Protein AF-0000000072268999 (afdb_homodimer)

Radius of gyration: 28.03 Å; Cα contacts (8 Å, |Δi|>4): 2252; chains: 2; bounding box: 69×79×64 Å

InterPro domains:
  IPR004113 FAD-binding oxidoreductase/transferase, type 4, C-terminal [PF02913] (219-466)
  IPR006094 FAD linked oxidase, N-terminal [PF01565] (43-180)
  IPR016164 FAD-linked oxidase-like, C-terminal [SSF55103] (224-468)
  IPR016166 FAD-binding domain, PCMH-type [PS51387] (37-218)
  IPR016169 FAD-binding, type PCMH, subdomain 2 [G3DSA:3.30.465.10] (18-222)
  IPR016171 Vanillyl-alcohol oxidase, C-terminal subdomain 2 [G3DSA:1.10.45.10] (428-467)
  IPR036318 FAD-binding, type PCMH-like superfamily [SSF56176] (8-219)
  IPR051264 FAD-binding Oxidoreductase/Transferase Type 4 [PTHR43716] (35-469)

Sequence (942 aa):
MLNPADDAFLARLAGRLPPGSLTAPEPRHLTEPRGRRQGQAGALALPRDTAEVAAIVAACAAARVGIVPLGGGTGLVGGQVMETGPLPLLLSLERMNRVRGIFPEENVILVEAGAILAEVQAAAEAAGRMFPLWLASEGSCRIGGNLASNAGGTAVLRYGNARDLCLGLEAVLPDGSVFHGLKRLRKDNTGYDLRNLLIGAEGTLGIITAASLKLVRPPAAEGAALLAVRDPAAALELLGRAQRRLGPLVTGFELMHRQGFAFLAETMPERRLPFADLPDWTVLVDLGLTEGMDPAAELEALFAEAAEAGLVSDGALAQSLAQRADFWALRESIPEANRRIGAIASHDISLPLSEIARFVTEAGAAIGRLGDLRVNCFGHLGDGNLHYNVFPAAGRRREAYDDLRGEITRTVHDLVAAAGGSISAEHGIGRLKVEDLERYGDPAKLRAMRALKAALDPFGIMNPGAVLRAEMLNPADDAFLARLAGRLPPGSLTAPEPRHLTEPRGRRQGQAGALALPRDTAEVAAIVAACAAARVGIVPLGGGTGLVGGQVMETGPLPLLLSLERMNRVRGIFPEENVILVEAGAILAEVQAAAEAAGRMFPLWLASEGSCRIGGNLASNAGGTAVLRYGNARDLCLGLEAVLPDGSVFHGLKRLRKDNTGYDLRNLLIGAEGTLGIITAASLKLVRPPAAEGAALLAVRDPAAALELLGRAQRRLGPLVTGFELMHRQGFAFLAETMPERRLPFADLPDWTVLVDLGLTEGMDPAAELEALFAEAAEAGLVSDGALAQSLAQRADFWALRESIPEANRRIGAIASHDISLPLSEIARFVTEAGAAIGRLGDLRVNCFGHLGDGNLHYNVFPAAGRRREAYDDLRGEITRTVHDLVAAAGGSISAEHGIGRLKVEDLERYGDPAKLRAMRALKAALDPFGIMNPGAVLRAE

Secondary structure (DSSP, 8-state):
-PBP--HHHHHHHHTTS-TTSEEPPPGGGSB-TT---B---SEEE--SSHHHHHHHHHHHHHHTB-EEEESSS--SSSTT---SSSPPEEEE-TT---EEEEETTTTEEEEETTSBHHHHHHHHHHTT-B-----TTTTT-BHHHHHHTT---TTHHHH--TGGGEEEEEEE-TTS-EEEE----S---SSS-HHHHHTTSTTSS-EEEEEEEE-BPPPSEEEEEEEEESSHHHHHHHHHHHHHHHGGGEEEEEEEEHHHHHHHHHH-TTSPPS-SS--SEEEEEEEEE-TT--HHHHHHHHHHHHHHTTSEEEEEE-SSHHHHHHHHHHHHHHHHHHHHH--SB--EEE--GGGHHHHHHHHHHHHHHHSSEEEEEEEEGGGTEEEEEEEEPTT--GGGGGGGHHHHHHHHHHHHHHTT-BS-SSS--TTTTHHHHHHHS-HHHHHHHHHHHHHH-TT--BSTTSSS---/-PBP--HHHHHHHHTTS-TTSEEPPPGGGSB-TT---B---SEEE--SSHHHHHHHHHHHHHHTB-EEEESSS--SSSTT---SSSPPEEEE-TT---EEEEETTTTEEEEETTSBHHHHHHHHHHTT-B-----TTTTT-BHHHHHHTT---TTHHHH--TGGGEEEEEEE-TTS-EEEE----S---SSS-HHHHHTTSTTSS-EEEEEEEE-BPPPSEEEEEEEEESSHHHHHHHHHHHHHHHGGGEEEEEEEEHHHHHHHHHH-TTSPPS-SS--SEEEEEEEEE-TT--HHHHHHHHHHHHHHTTSEEEEEE-SSHHHHHHHHHHHHHHHHHHHHH--SB--EEE--GGGHHHHHHHHHHHHHHHSSEEEEEEEEGGGTEEEEEEEEPTT--GGGGGGGHHHHHHHHHHHHHHTT-BS-SSS--TTTTHHHHHHHS-HHHHHHHHHHHHHH-TT--BSTTSSS---

Organism: Cereibacter sphaeroides (strain ATCC 17023 / DSM 158 / JCM 6121 / CCUG 31486 / LMG 2827 / NBRC 12203 / NCIMB 8253 / ATH 2.4.1.) (NCBI:txid272943)

Solvent-accessible surface area (backbone atoms only — not comparable to full-atom values): 46626 Å² total; per-residue (Å²): 134,63,34,50,36,41,70,68,56,48,53,57,50,52,72,76,44,66,88,77,31,64,44,76,67,50,71,77,66,25,42,39,76,82,66,82,52,64,30,55,54,48,29,29,34,44,35,68,45,66,68,50,46,19,52,51,36,32,50,24,52,76,60,26,23,28,33,30,53,32,54,44,52,68,53,83,26,45,49,55,43,46,70,69,78,56,34,20,33,31,40,32,35,63,65,26,42,51,77,79,43,76,39,67,94,62,28,35,37,29,33,24,14,23,20,35,40,46,58,52,32,50,53,28,44,77,63,67,28,31,47,71,75,51,52,95,52,29,84,52,28,11,43,31,41,36,32,18,24,30,28,51,46,57,29,31,58,52,55,37,34,37,60,67,32,46,52,18,33,24,31,28,35,46,74,20,45,62,32,80,40,63,33,74,42,81,32,68,22,80,46,64,39,59,59,52,40,49,34,29,33,57,33,36,68,31,46,61,48,25,35,18,32,50,38,40,74,65,58,68,35,67,35,32,34,44,33,30,26,76,40,62,58,35,47,52,52,50,50,52,53,50,36,69,47,44,45,79,31,45,32,30,37,32,38,36,31,37,48,41,55,52,36,29,53,73,71,40,63,85,57,81,71,94,52,94,72,76,48,65,23,36,34,42,41,30,39,39,33,41,64,91,58,54,48,63,61,53,51,50,52,51,49,51,56,34,39,76,70,64,28,37,85,48,72,48,71,40,86,44,71,66,47,33,50,48,54,47,49,54,62,69,41,36,64,58,24,45,60,72,64,32,60,50,40,79,39,46,26,17,30,28,57,86,43,44,45,60,45,57,54,52,49,51,54,56,52,51,72,75,44,77,60,37,67,38,46,33,32,37,52,64,42,21,29,35,36,52,28,35,29,42,36,90,93,49,55,28,76,82,42,57,88,45,30,64,58,52,50,50,55,50,46,51,53,33,54,75,57,56,30,30,80,15,23,34,64,27,29,18,45,71,32,27,67,56,46,66,70,74,45,50,67,48,49,54,52,48,47,52,35,44,42,44,50,58,29,73,73,51,26,39,21,63,38,31,55,44,74,64,129,134,62,34,51,37,40,71,68,55,50,53,57,51,51,73,76,43,66,89,79,30,64,43,75,67,52,70,77,65,24,41,38,75,82,66,84,52,62,28,57,54,48,29,28,33,46,35,70,46,66,68,50,46,19,52,51,37,32,50,24,52,76,61,26,23,26,33,31,54,32,54,45,53,70,53,81,24,45,50,55,41,46,70,70,78,57,35,20,33,32,39,31,36,63,64,26,42,50,76,77,42,75,38,69,94,61,26,34,36,29,34,24,14,21,19,34,40,45,57,53,32,51,54,28,43,75,62,67,29,31,46,70,76,51,53,95,52,29,82,51,28,11,44,31,42,37,33,16,24,30,27,51,45,58,30,31,58,51,56,37,32,37,60,68,32,47,52,18,32,23,29,28,35,45,74,20,46,62,33,79,41,63,32,71,40,80,33,67,23,82,46,64,38,58,60,52,40,49,34,30,33,56,36,34,67,31,46,61,48,26,35,17,32,49,37,42,74,64,58,70,36,69,35,31,33,42,32,29,26,75,39,62,58,35,47,52,51,49,50,52,51,49,37,69,48,44,43,80,31,46,31,30,37,32,40,36,32,39,49,42,58,50,34,29,54,72,71,40,64,87,57,81,71,94,52,94,74,76,48,66,22,37,34,41,42,30,38,39,33,42,63,93,58,54,47,64,61,54,52,50,51,52,49,52,56,33,39,75,69,65,29,37,84,48,71,48,70,38,88,43,72,66,47,33,50,49,55,49,50,56,63,68,42,34,64,58,24,45,60,72,62,30,60,50,39,79,37,46,25,15,31,28,58,85,44,45,44,60,45,56,56,52,49,51,55,55,53,50,72,76,45,78,60,37,66,39,45,33,32,36,52,64,41,21,29,36,37,51,28,34,30,42,35,91,96,50,53,27,78,83,44,56,88,45,29,66,58,54,51,49,54,51,46,53,54,32,54,74,57,56,30,30,80,14,23,33,64,28,28,17,45,72,33,26,67,55,46,66,70,73,46,50,68,46,49,54,53,49,47,52,36,43,41,44,48,58,27,71,72,51,27,38,21,62,37,34,54,44,75,64,130

Structure (mmCIF, N/CA/C/O backbone):
data_AF-0000000072268999-model_v1
#
loop_
_entity.id
_entity.type
_entity.pdbx_description
1 polymer 'FAD dependent oxidoreductase'
#
loop_
_atom_site.group_PDB
_atom_site.id
_atom_site.type_symbol
_atom_site.label_atom_id
_atom_site.label_alt_id
_atom_site.label_comp_id
_atom_site.label_asym_id
_atom_site.label_entity_id
_atom_site.label_seq_id
_atom_site.pdbx_PDB_ins_code
_atom_site.Cartn_x
_atom_site.Cartn_y
_atom_site.Cartn_z
_atom_site.occupancy
_atom_site.B_iso_or_equiv
_atom_site.auth_seq_id
_atom_site.auth_comp_id
_atom_site.auth_asym_id
_atom_site.auth_atom_id
_atom_site.pdbx_PDB_model_num
ATOM 1 N N . MET A 1 1 ? 33.344 -11.695 -6.566 1 87.5 1 MET A N 1
ATOM 2 C CA . MET A 1 1 ? 33.062 -13.133 -6.535 1 87.5 1 MET A CA 1
ATOM 3 C C . MET A 1 1 ? 32.812 -13.602 -5.109 1 87.5 1 MET A C 1
ATOM 5 O O . MET A 1 1 ? 33.438 -13.125 -4.164 1 87.5 1 MET A O 1
ATOM 9 N N . LEU A 1 2 ? 31.812 -14.5 -4.883 1 96.94 2 LEU A N 1
ATOM 10 C CA . LEU A 1 2 ? 31.422 -15.008 -3.566 1 96.94 2 LEU A CA 1
ATOM 11 C C . LEU A 1 2 ? 32.281 -16.203 -3.174 1 96.94 2 LEU A C 1
ATOM 13 O O . LEU A 1 2 ? 32.75 -16.938 -4.039 1 96.94 2 LEU A O 1
ATOM 17 N N . ASN A 1 3 ? 32.5 -16.375 -1.924 1 98.44 3 ASN A N 1
ATOM 18 C CA . ASN A 1 3 ? 33.188 -17.531 -1.359 1 98.44 3 ASN A CA 1
ATOM 19 C C . ASN A 1 3 ? 32.219 -18.578 -0.855 1 98.44 3 ASN A C 1
ATOM 21 O O . ASN A 1 3 ? 31.062 -18.25 -0.517 1 98.44 3 ASN A O 1
ATOM 25 N N . PRO A 1 4 ? 32.625 -19.812 -0.883 1 98.5 4 PRO A N 1
ATOM 26 C CA . PRO A 1 4 ? 31.734 -20.844 -0.349 1 98.5 4 PRO A CA 1
ATOM 27 C C . PRO A 1 4 ? 31.672 -20.828 1.176 1 98.5 4 PRO A C 1
ATOM 29 O O . PRO A 1 4 ? 32.656 -20.5 1.842 1 98.5 4 PRO A O 1
ATOM 32 N N . ALA A 1 5 ? 30.547 -21.219 1.717 1 98.62 5 ALA A N 1
ATOM 33 C CA . ALA A 1 5 ? 30.422 -21.516 3.143 1 98.62 5 ALA A CA 1
ATOM 34 C C . ALA A 1 5 ? 31.141 -22.812 3.494 1 98.62 5 ALA A C 1
ATOM 36 O O . ALA A 1 5 ? 30.5 -23.797 3.883 1 98.62 5 ALA A O 1
ATOM 37 N N . ASP A 1 6 ? 32.438 -22.781 3.498 1 98.19 6 ASP A N 1
ATOM 38 C CA . ASP A 1 6 ? 33.25 -23.984 3.742 1 98.19 6 ASP A CA 1
ATOM 39 C C . ASP A 1 6 ? 33.469 -24.188 5.238 1 98.19 6 ASP A C 1
ATOM 41 O O . ASP A 1 6 ? 33 -23.422 6.062 1 98.19 6 ASP A O 1
ATOM 45 N N . ASP A 1 7 ? 34.219 -25.219 5.539 1 97.81 7 ASP A N 1
ATOM 46 C CA . ASP A 1 7 ? 34.406 -25.625 6.926 1 97.81 7 ASP A CA 1
ATOM 47 C C . ASP A 1 7 ? 35.125 -24.531 7.727 1 97.81 7 ASP A C 1
ATOM 49 O O . ASP A 1 7 ? 34.812 -24.328 8.906 1 97.81 7 ASP A O 1
ATOM 53 N N . ALA A 1 8 ? 36.031 -23.859 7.078 1 97.94 8 ALA A N 1
ATOM 54 C CA . ALA A 1 8 ? 36.75 -22.797 7.77 1 97.94 8 ALA A CA 1
ATOM 55 C C . ALA A 1 8 ? 35.844 -21.641 8.133 1 97.94 8 ALA A C 1
ATOM 57 O O . ALA A 1 8 ? 35.906 -21.125 9.258 1 97.94 8 ALA A O 1
ATOM 58 N N . PHE A 1 9 ? 35.125 -21.219 7.164 1 98.25 9 PHE A N 1
ATOM 59 C CA . PHE A 1 9 ? 34.156 -20.141 7.422 1 98.25 9 PHE A CA 1
ATOM 60 C C . PHE A 1 9 ? 33.156 -20.562 8.508 1 98.25 9 PHE A C 1
ATOM 62 O O . PHE A 1 9 ? 32.875 -19.797 9.422 1 98.25 9 PHE A O 1
ATOM 69 N N . LEU A 1 10 ? 32.625 -21.781 8.438 1 98.5 10 LEU A N 1
ATOM 70 C CA . LEU A 1 10 ? 31.609 -22.281 9.359 1 98.5 10 LEU A CA 1
ATOM 71 C C . LEU A 1 10 ? 32.156 -22.391 10.773 1 98.5 10 LEU A C 1
ATOM 73 O O . LEU A 1 10 ? 31.453 -22.109 11.75 1 98.5 10 LEU A O 1
ATOM 77 N N . ALA A 1 11 ? 33.406 -22.75 10.883 1 97.5 11 ALA A N 1
ATOM 78 C CA . ALA A 1 11 ? 34.062 -22.828 12.195 1 97.5 11 ALA A CA 1
ATOM 79 C C . ALA A 1 11 ? 34.156 -21.453 12.828 1 97.5 11 ALA A C 1
ATOM 81 O O . ALA A 1 11 ? 33.906 -21.281 14.023 1 97.5 11 ALA A O 1
ATOM 82 N N . ARG A 1 12 ? 34.531 -20.453 12.023 1 97.69 12 ARG A N 1
ATOM 83 C CA . ARG A 1 12 ? 34.625 -19.078 12.508 1 97.69 12 ARG A CA 1
ATOM 84 C C . ARG A 1 12 ? 33.25 -18.547 12.914 1 97.69 12 ARG A C 1
ATOM 86 O O . ARG A 1 12 ? 33.125 -17.891 13.945 1 97.69 12 ARG A O 1
ATOM 93 N N . LEU A 1 13 ? 32.312 -18.844 12.094 1 98.12 13 LEU A N 1
ATOM 94 C CA . LEU A 1 13 ? 30.953 -18.391 12.375 1 98.12 13 LEU A CA 1
ATOM 95 C C . LEU A 1 13 ? 30.422 -19.031 13.648 1 98.12 13 LEU A C 1
ATOM 97 O O . LEU A 1 13 ? 29.797 -18.359 14.469 1 98.12 13 LEU A O 1
ATOM 101 N N . ALA A 1 14 ? 30.641 -20.297 13.789 1 97.06 14 ALA A N 1
ATOM 102 C CA . ALA A 1 14 ? 30.188 -21.031 14.969 1 97.06 14 ALA A CA 1
ATOM 103 C C . ALA A 1 14 ? 30.766 -20.422 16.25 1 97.06 14 ALA A C 1
ATOM 105 O O . ALA A 1 14 ? 30.109 -20.438 17.281 1 97.06 14 ALA A O 1
ATOM 106 N N . GLY A 1 15 ? 31.938 -19.891 16.141 1 95.69 15 GLY A N 1
ATOM 107 C CA . GLY A 1 15 ? 32.594 -19.281 17.297 1 95.69 15 GLY A CA 1
ATOM 108 C C . GLY A 1 15 ? 31.938 -17.984 17.734 1 95.69 15 GLY A C 1
ATOM 109 O O . GLY A 1 15 ? 32.125 -17.531 18.859 1 95.69 15 GLY A O 1
ATOM 110 N N . ARG A 1 16 ? 31.109 -17.422 16.844 1 95 16 ARG A N 1
ATOM 111 C CA . ARG A 1 16 ? 30.484 -16.125 17.109 1 95 16 ARG A CA 1
ATOM 112 C C . ARG A 1 16 ? 29.031 -16.312 17.5 1 95 16 ARG A C 1
ATOM 114 O O . ARG A 1 16 ? 28.344 -15.328 17.812 1 95 16 ARG A O 1
ATOM 121 N N . LEU A 1 17 ? 28.531 -17.578 17.516 1 96.88 17 LEU A N 1
ATOM 122 C CA . LEU A 1 17 ? 27.125 -17.844 17.75 1 96.88 17 LEU A CA 1
ATOM 123 C C . LEU A 1 17 ? 26.938 -18.828 18.891 1 96.88 17 LEU A C 1
ATOM 125 O O . LEU A 1 17 ? 27.828 -19.609 19.203 1 96.88 17 LEU A O 1
ATOM 129 N N . PRO A 1 18 ? 25.828 -18.75 19.562 1 95.25 18 PRO A N 1
ATOM 130 C CA . PRO A 1 18 ? 25.531 -19.781 20.562 1 95.25 18 PRO A CA 1
ATOM 131 C C . PRO A 1 18 ? 25.469 -21.188 19.953 1 95.25 18 PRO A C 1
ATOM 133 O O . PRO A 1 18 ? 25.172 -21.328 18.766 1 95.25 18 PRO A O 1
ATOM 136 N N . PRO A 1 19 ? 25.703 -22.141 20.797 1 93.94 19 PRO A N 1
ATOM 137 C CA . PRO A 1 19 ? 25.625 -23.516 20.297 1 93.94 19 PRO A CA 1
ATOM 138 C C . PRO A 1 19 ? 24.25 -23.844 19.703 1 93.94 19 PRO A C 1
ATOM 140 O O . PRO A 1 19 ? 23.234 -23.391 20.219 1 93.94 19 PRO A O 1
ATOM 143 N N . GLY A 1 20 ? 24.281 -24.594 18.641 1 93.62 20 GLY A N 1
ATOM 144 C CA . GLY A 1 20 ? 23.047 -25.047 18.031 1 93.62 20 GLY A CA 1
ATOM 145 C C . GLY A 1 20 ? 22.531 -24.094 16.953 1 93.62 20 GLY A C 1
ATOM 146 O O . GLY A 1 20 ? 21.516 -24.359 16.328 1 93.62 20 GLY A O 1
ATOM 147 N N . SER A 1 21 ? 23.281 -23.031 16.672 1 95.69 21 SER A N 1
ATOM 148 C CA . SER A 1 21 ? 22.844 -22.062 15.68 1 95.69 21 SER A CA 1
ATOM 149 C C . SER A 1 21 ? 23.188 -22.531 14.266 1 95.69 21 SER A C 1
ATOM 151 O O . SER A 1 21 ? 22.641 -22 13.289 1 95.69 21 SER A O 1
ATOM 153 N N . LEU A 1 22 ? 24.109 -23.469 14.133 1 97.69 22 LEU A N 1
ATOM 154 C CA . LEU A 1 22 ? 24.5 -24.016 12.836 1 97.69 22 LEU A CA 1
ATOM 155 C C . LEU A 1 22 ? 24.328 -25.531 12.812 1 97.69 22 LEU A C 1
ATOM 157 O O . LEU A 1 22 ? 24.703 -26.219 13.773 1 97.69 22 LEU A O 1
ATOM 161 N N . THR A 1 23 ? 23.703 -26.031 11.781 1 97.56 23 THR A N 1
ATOM 162 C CA . THR A 1 23 ? 23.547 -27.469 11.609 1 97.56 23 THR A CA 1
ATOM 163 C C . THR A 1 23 ? 23.688 -27.844 10.133 1 97.56 23 THR A C 1
ATOM 165 O O . THR A 1 23 ? 23.797 -26.984 9.273 1 97.56 23 THR A O 1
ATOM 168 N N . ALA A 1 24 ? 23.844 -29.094 9.828 1 97.19 24 ALA A N 1
ATOM 169 C CA . ALA A 1 24 ? 23.844 -29.578 8.453 1 97.19 24 ALA A CA 1
ATOM 170 C C . ALA A 1 24 ? 22.453 -29.469 7.828 1 97.19 24 ALA A C 1
ATOM 172 O O . ALA A 1 24 ? 21.438 -29.719 8.492 1 97.19 24 ALA A O 1
ATOM 173 N N . PRO A 1 25 ? 22.422 -29.062 6.613 1 97.12 25 PRO A N 1
ATOM 174 C CA . PRO A 1 25 ? 21.109 -29.047 5.957 1 97.12 25 PRO A CA 1
ATOM 175 C C . PRO A 1 25 ? 20.531 -30.453 5.762 1 97.12 25 PRO A C 1
ATOM 177 O O . PRO A 1 25 ? 21.297 -31.406 5.594 1 97.12 25 PRO A O 1
ATOM 180 N N . GLU A 1 26 ? 19.281 -30.562 5.832 1 96.44 26 GLU A N 1
ATOM 181 C CA . GLU A 1 26 ? 18.531 -31.766 5.473 1 96.44 26 GLU A CA 1
ATOM 182 C C . GLU A 1 26 ? 17.953 -31.656 4.066 1 96.44 26 GLU A C 1
ATOM 184 O O . GLU A 1 26 ? 17.828 -30.547 3.525 1 96.44 26 GLU A O 1
ATOM 189 N N . PRO A 1 27 ? 17.547 -32.75 3.521 1 94.56 27 PRO A N 1
ATOM 190 C CA . PRO A 1 27 ? 16.984 -32.688 2.172 1 94.56 27 PRO A CA 1
ATOM 191 C C . PRO A 1 27 ? 15.805 -31.734 2.055 1 94.56 27 PRO A C 1
ATOM 193 O O . PRO A 1 27 ? 15.656 -31.047 1.036 1 94.56 27 PRO A O 1
ATOM 196 N N . ARG A 1 28 ? 14.984 -31.578 3.025 1 93.31 28 ARG A N 1
ATOM 197 C CA . ARG A 1 28 ? 13.805 -30.719 2.99 1 93.31 28 ARG A CA 1
ATOM 198 C C . ARG A 1 28 ? 14.195 -29.25 2.869 1 93.31 28 ARG A C 1
ATOM 200 O O . ARG A 1 28 ? 13.406 -28.422 2.402 1 93.31 28 ARG A O 1
ATOM 207 N N . HIS A 1 29 ? 15.453 -28.953 3.311 1 96.06 29 HIS A N 1
ATOM 208 C CA . HIS A 1 29 ? 15.938 -27.578 3.236 1 96.06 29 HIS A CA 1
ATOM 209 C C . HIS A 1 29 ? 16.469 -27.266 1.844 1 96.06 29 HIS A C 1
ATOM 211 O O . HIS A 1 29 ? 16.688 -26.094 1.514 1 96.06 29 HIS A O 1
ATOM 217 N N . LEU A 1 30 ? 16.672 -28.297 1.021 1 96.75 30 LEU A N 1
ATOM 218 C CA . LEU A 1 30 ? 17.375 -28.141 -0.244 1 96.75 30 LEU A CA 1
ATOM 219 C C . LEU A 1 30 ? 16.453 -28.438 -1.424 1 96.75 30 LEU A C 1
ATOM 221 O O . LEU A 1 30 ? 16.922 -28.578 -2.559 1 96.75 30 LEU A O 1
ATOM 225 N N . THR A 1 31 ? 15.148 -28.547 -1.129 1 94.19 31 THR A N 1
ATOM 226 C CA . THR A 1 31 ? 14.195 -28.859 -2.188 1 94.19 31 THR A CA 1
ATOM 227 C C . THR A 1 31 ? 13.062 -27.828 -2.217 1 94.19 31 THR A C 1
ATOM 229 O O . THR A 1 31 ? 12.82 -27.125 -1.226 1 94.19 31 THR A O 1
ATOM 232 N N . GLU A 1 32 ? 12.523 -27.625 -3.385 1 91.38 32 GLU A N 1
ATOM 233 C CA . GLU A 1 32 ? 11.328 -26.797 -3.559 1 91.38 32 GLU A CA 1
ATOM 234 C C . GLU A 1 32 ? 10.125 -27.656 -3.965 1 91.38 32 GLU A C 1
ATOM 236 O O . GLU A 1 32 ? 10.289 -28.812 -4.367 1 91.38 32 GLU A O 1
ATOM 241 N N . PRO A 1 33 ? 8.914 -27.172 -3.768 1 88.19 33 PRO A N 1
ATOM 242 C CA . PRO A 1 33 ? 7.703 -27.984 -3.865 1 88.19 33 PRO A CA 1
ATOM 243 C C . PRO A 1 33 ? 7.508 -28.594 -5.254 1 88.19 33 PRO A C 1
ATOM 245 O O . PRO A 1 33 ? 6.867 -29.641 -5.391 1 88.19 33 PRO A O 1
ATOM 248 N N . ARG A 1 34 ? 7.984 -28.031 -6.266 1 83.88 34 ARG A N 1
ATOM 249 C CA . ARG A 1 34 ? 7.812 -28.562 -7.609 1 83.88 34 ARG A CA 1
ATOM 250 C C . ARG A 1 34 ? 8.781 -29.703 -7.871 1 83.88 34 ARG A C 1
ATOM 252 O O . ARG A 1 34 ? 8.609 -30.484 -8.82 1 83.88 34 ARG A O 1
ATOM 259 N N . GLY A 1 35 ? 9.883 -29.812 -7.066 1 82.38 35 GLY A N 1
ATOM 260 C CA . GLY A 1 35 ? 10.828 -30.906 -7.125 1 82.38 35 GLY A CA 1
ATOM 261 C C . GLY A 1 35 ? 11.688 -30.891 -8.375 1 82.38 35 GLY A C 1
ATOM 262 O O . GLY A 1 35 ? 12.234 -31.938 -8.773 1 82.38 35 GLY A O 1
ATOM 263 N N . ARG A 1 36 ? 11.773 -29.766 -8.984 1 80.44 36 ARG A N 1
ATOM 264 C CA . ARG A 1 36 ? 12.484 -29.688 -10.25 1 80.44 36 ARG A CA 1
ATOM 265 C C . ARG A 1 36 ? 13.938 -29.266 -10.039 1 80.44 36 ARG A C 1
ATOM 267 O O . ARG A 1 36 ? 14.781 -29.453 -10.914 1 80.44 36 ARG A O 1
ATOM 274 N N . ARG A 1 37 ? 14.195 -28.703 -8.852 1 86.81 37 ARG A N 1
ATOM 275 C CA . ARG A 1 37 ? 15.516 -28.156 -8.578 1 86.81 37 ARG A CA 1
ATOM 276 C C . ARG A 1 37 ? 16.047 -28.641 -7.238 1 86.81 37 ARG A C 1
ATOM 278 O O . ARG A 1 37 ? 15.305 -28.766 -6.27 1 86.81 37 ARG A O 1
ATOM 285 N N . GLN A 1 38 ? 17.312 -29 -7.312 1 92.94 38 GLN A N 1
ATOM 286 C CA . GLN A 1 38 ? 18 -29.406 -6.086 1 92.94 38 GLN A CA 1
ATOM 287 C C . GLN A 1 38 ? 19 -28.359 -5.637 1 92.94 38 GLN A C 1
ATOM 289 O O . GLN A 1 38 ? 19.953 -28.047 -6.363 1 92.94 38 GLN A O 1
ATOM 294 N N . GLY A 1 39 ? 18.781 -27.891 -4.422 1 96.19 39 GLY A N 1
ATOM 295 C CA . GLY A 1 39 ? 19.688 -26.891 -3.873 1 96.19 39 GLY A CA 1
ATOM 296 C C . GLY A 1 39 ? 20.891 -27.484 -3.164 1 96.19 39 GLY A C 1
ATOM 297 O O . GLY A 1 39 ? 20.969 -28.703 -2.988 1 96.19 39 GLY A O 1
ATOM 298 N N . GLN A 1 40 ? 21.828 -26.641 -2.834 1 97.25 40 GLN A N 1
ATOM 299 C CA . GLN A 1 40 ? 23 -26.969 -2.027 1 97.25 40 GLN A CA 1
ATOM 300 C C . GLN A 1 40 ? 23.25 -25.891 -0.98 1 97.25 40 GLN A C 1
ATOM 302 O O . GLN A 1 40 ? 22.781 -24.766 -1.108 1 97.25 40 GLN A O 1
ATOM 307 N N . ALA A 1 41 ? 23.938 -26.266 0.089 1 98.19 41 ALA A N 1
ATOM 308 C CA . ALA A 1 41 ? 24.312 -25.328 1.138 1 98.19 41 ALA A CA 1
ATOM 309 C C . ALA A 1 41 ? 25.438 -25.891 2 1 98.19 41 ALA A C 1
ATOM 311 O O . ALA A 1 41 ? 25.531 -27.094 2.193 1 98.19 41 ALA A O 1
ATOM 312 N N . GLY A 1 42 ? 26.266 -24.969 2.439 1 98.25 42 GLY A N 1
ATOM 313 C CA . GLY A 1 42 ? 27.312 -25.391 3.365 1 98.25 42 GLY A CA 1
ATOM 314 C C . GLY A 1 42 ? 26.781 -25.781 4.734 1 98.25 42 GLY A C 1
ATOM 315 O O . GLY A 1 42 ? 27.25 -26.734 5.348 1 98.25 42 GLY A O 1
ATOM 316 N N . ALA A 1 43 ? 25.859 -25.016 5.191 1 98.5 43 ALA A N 1
ATOM 317 C CA . ALA A 1 43 ? 25.219 -25.25 6.484 1 98.5 43 ALA A CA 1
ATOM 318 C C . ALA A 1 43 ? 23.844 -24.594 6.539 1 98.5 43 ALA A C 1
ATOM 320 O O . ALA A 1 43 ? 23.469 -23.844 5.629 1 98.5 43 ALA A O 1
ATOM 321 N N . LEU A 1 44 ? 23.094 -24.984 7.504 1 98.56 44 LEU A N 1
ATOM 322 C CA . LEU A 1 44 ? 21.844 -24.328 7.883 1 98.56 44 LEU A CA 1
ATOM 323 C C . LEU A 1 44 ? 22.016 -23.531 9.164 1 98.56 44 LEU A C 1
ATOM 325 O O . LEU A 1 44 ? 22.375 -24.078 10.211 1 98.56 44 LEU A O 1
ATOM 329 N N . ALA A 1 45 ? 21.844 -22.219 9.055 1 98.81 45 ALA A N 1
ATOM 330 C CA . ALA A 1 45 ? 21.828 -21.359 10.234 1 98.81 45 ALA A CA 1
ATOM 331 C C . ALA A 1 45 ? 20.422 -21.234 10.805 1 98.81 45 ALA A C 1
ATOM 333 O O . ALA A 1 45 ? 19.453 -21.031 10.062 1 98.81 45 ALA A O 1
ATOM 334 N N . LEU A 1 46 ? 20.25 -21.328 12.133 1 98.5 46 LEU A N 1
ATOM 335 C CA . LEU A 1 46 ? 18.984 -21.281 12.844 1 98.5 46 LEU A CA 1
ATOM 336 C C . LEU A 1 46 ? 19.016 -20.234 13.945 1 98.5 46 LEU A C 1
ATOM 338 O O . LEU A 1 46 ? 18.953 -20.562 15.133 1 98.5 46 LEU A O 1
ATOM 342 N N . PRO A 1 47 ? 19.031 -18.922 13.531 1 98.56 47 PRO A N 1
ATOM 343 C CA . PRO A 1 47 ? 19.062 -17.875 14.547 1 98.56 47 PRO A CA 1
ATOM 344 C C . PRO A 1 47 ? 17.812 -17.859 15.422 1 98.56 47 PRO A C 1
ATOM 346 O O . PRO A 1 47 ? 16.75 -18.266 14.977 1 98.56 47 PRO A O 1
ATOM 349 N N . ARG A 1 48 ? 17.984 -17.328 16.719 1 97.94 48 ARG A N 1
ATOM 350 C CA . ARG A 1 48 ? 16.922 -17.297 17.703 1 97.94 48 ARG A CA 1
ATOM 351 C C . ARG A 1 48 ? 16.359 -15.891 17.859 1 97.94 48 ARG A C 1
ATOM 353 O O . ARG A 1 48 ? 15.273 -15.703 18.438 1 97.94 48 ARG A O 1
ATOM 360 N N . ASP A 1 49 ? 17.062 -14.945 17.328 1 98.38 49 ASP A N 1
ATOM 361 C CA . ASP A 1 49 ? 16.641 -13.555 17.422 1 98.38 49 ASP A CA 1
ATOM 362 C C . ASP A 1 49 ? 17.328 -12.688 16.375 1 98.38 49 ASP A C 1
ATOM 364 O O . ASP A 1 49 ? 18.172 -13.18 15.617 1 98.38 49 ASP A O 1
ATOM 368 N N . THR A 1 50 ? 16.906 -11.445 16.344 1 98.62 50 THR A N 1
ATOM 369 C CA . THR A 1 50 ? 17.391 -10.516 15.328 1 98.62 50 THR A CA 1
ATOM 370 C C . THR A 1 50 ? 18.891 -10.258 15.5 1 98.62 50 THR A C 1
ATOM 372 O O . THR A 1 50 ? 19.609 -10.102 14.516 1 98.62 50 THR A O 1
ATOM 375 N N . ALA A 1 51 ? 19.375 -10.211 16.688 1 98.31 51 ALA A N 1
ATOM 376 C CA . ALA A 1 51 ? 20.797 -9.984 16.938 1 98.31 51 ALA A CA 1
ATOM 377 C C . ALA A 1 51 ? 21.641 -11.094 16.328 1 98.31 51 ALA A C 1
ATOM 379 O O . ALA A 1 51 ? 22.703 -10.828 15.766 1 98.31 51 ALA A O 1
ATOM 380 N N . GLU A 1 52 ? 21.188 -12.383 16.484 1 98.56 52 GLU A N 1
ATOM 381 C CA . GLU A 1 52 ? 21.906 -13.492 15.867 1 98.56 52 GLU A CA 1
ATOM 382 C C . GLU A 1 52 ? 21.875 -13.406 14.344 1 98.56 52 GLU A C 1
ATOM 384 O O . GLU A 1 52 ? 22.859 -13.688 13.672 1 98.56 52 GLU A O 1
ATOM 389 N N . VAL A 1 53 ? 20.719 -13 13.742 1 98.88 53 VAL A N 1
ATOM 390 C CA . VAL A 1 53 ? 20.641 -12.797 12.305 1 98.88 53 VAL A CA 1
ATOM 391 C C . VAL A 1 53 ? 21.656 -11.75 11.875 1 98.88 53 VAL A C 1
ATOM 393 O O . VAL A 1 53 ? 22.391 -11.938 10.891 1 98.88 53 VAL A O 1
ATOM 396 N N . ALA A 1 54 ? 21.688 -10.641 12.609 1 98.75 54 ALA A N 1
ATOM 397 C CA . ALA A 1 54 ? 22.609 -9.547 12.305 1 98.75 54 ALA A CA 1
ATOM 398 C C . ALA A 1 54 ? 24.062 -10.031 12.336 1 98.75 54 ALA A C 1
ATOM 400 O O . ALA A 1 54 ? 24.859 -9.695 11.453 1 98.75 54 ALA A O 1
ATOM 401 N N . ALA A 1 55 ? 24.406 -10.828 13.328 1 98.56 55 ALA A N 1
ATOM 402 C CA . ALA A 1 55 ? 25.766 -11.375 13.453 1 98.56 55 ALA A CA 1
ATOM 403 C C . ALA A 1 55 ? 26.109 -12.273 12.273 1 98.56 55 ALA A C 1
ATOM 405 O O . ALA A 1 55 ? 27.219 -12.219 11.742 1 98.56 55 ALA A O 1
ATOM 406 N N . ILE A 1 56 ? 25.188 -13.078 11.906 1 98.81 56 ILE A N 1
ATOM 407 C CA . ILE A 1 56 ? 25.375 -14 10.78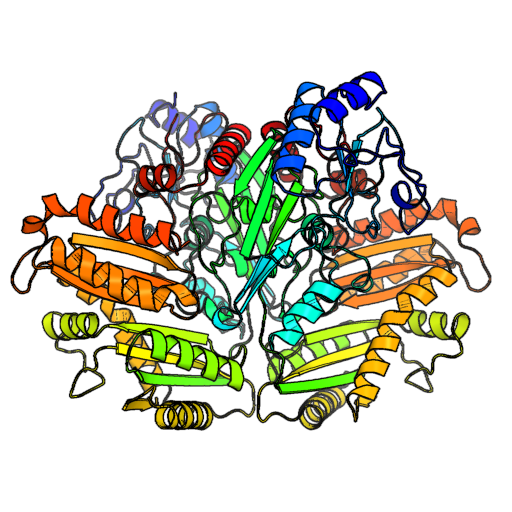9 1 98.81 56 ILE A CA 1
ATOM 408 C C . ILE A 1 56 ? 25.594 -13.211 9.5 1 98.81 56 ILE A C 1
ATOM 410 O O . ILE A 1 56 ? 26.547 -13.469 8.75 1 98.81 56 ILE A O 1
ATOM 414 N N . VAL A 1 57 ? 24.719 -12.219 9.234 1 98.88 57 VAL A N 1
ATOM 415 C CA . VAL A 1 57 ? 24.797 -11.43 8.008 1 98.88 57 VAL A CA 1
ATOM 416 C C . VAL A 1 57 ? 26.125 -10.68 7.961 1 98.88 57 VAL A C 1
ATOM 418 O O . VAL A 1 57 ? 26.797 -10.656 6.926 1 98.88 57 VAL A O 1
ATOM 421 N N . ALA A 1 58 ? 26.531 -10.078 9.078 1 98.56 58 ALA A N 1
ATOM 422 C CA . ALA A 1 58 ? 27.797 -9.352 9.141 1 98.56 58 ALA A CA 1
ATOM 423 C C . ALA A 1 58 ? 28.969 -10.273 8.828 1 98.56 58 ALA A C 1
ATOM 425 O O . ALA A 1 58 ? 29.891 -9.883 8.109 1 98.56 58 ALA A O 1
ATOM 426 N N . ALA A 1 59 ? 28.938 -11.438 9.391 1 98.69 59 ALA A N 1
ATOM 427 C CA . ALA A 1 59 ? 30 -12.406 9.141 1 98.69 59 ALA A CA 1
ATOM 428 C C . ALA A 1 59 ? 30.047 -12.805 7.664 1 98.69 59 ALA A C 1
ATOM 430 O O . ALA A 1 59 ? 31.125 -12.922 7.078 1 98.69 59 ALA A O 1
ATOM 431 N N . CYS A 1 60 ? 28.891 -13.062 7.094 1 98.81 60 CYS A N 1
ATOM 432 C CA . CYS A 1 60 ? 28.812 -13.422 5.68 1 98.81 60 CYS A CA 1
ATOM 433 C C . CYS A 1 60 ? 29.312 -12.281 4.801 1 98.81 60 CYS A C 1
ATOM 435 O O . CYS A 1 60 ? 30 -12.516 3.805 1 98.81 60 CYS A O 1
ATOM 437 N N . ALA A 1 61 ? 28.953 -11.07 5.137 1 98.56 61 ALA A N 1
ATOM 438 C CA . ALA A 1 61 ? 29.422 -9.914 4.391 1 98.56 61 ALA A CA 1
ATOM 439 C C . ALA A 1 61 ? 30.953 -9.82 4.438 1 98.56 61 ALA A C 1
ATOM 441 O O . ALA A 1 61 ? 31.594 -9.625 3.406 1 98.56 61 ALA A O 1
ATOM 442 N N . ALA A 1 62 ? 31.516 -9.961 5.617 1 98.12 62 ALA A N 1
ATOM 443 C CA . ALA A 1 62 ? 32.969 -9.875 5.793 1 98.12 62 ALA A CA 1
ATOM 444 C C . ALA A 1 62 ? 33.656 -10.961 4.992 1 98.12 62 ALA A C 1
ATOM 446 O O . ALA A 1 62 ? 34.75 -10.727 4.453 1 98.12 62 ALA A O 1
ATOM 447 N N . ALA A 1 63 ? 33.031 -12.078 4.895 1 98.56 63 ALA A N 1
ATOM 448 C CA . ALA A 1 63 ? 33.656 -13.227 4.238 1 98.56 63 ALA A CA 1
ATOM 449 C C . ALA A 1 63 ? 33.188 -13.352 2.791 1 98.56 63 ALA A C 1
ATOM 451 O O . ALA A 1 63 ? 33.688 -14.203 2.049 1 98.56 63 ALA A O 1
ATOM 452 N N . ARG A 1 64 ? 32.219 -12.523 2.375 1 98.31 64 ARG A N 1
ATOM 453 C CA . ARG A 1 64 ? 31.594 -12.57 1.057 1 98.31 64 ARG A CA 1
ATOM 454 C C . ARG A 1 64 ? 31 -13.945 0.792 1 98.31 64 ARG A C 1
ATOM 456 O O . ARG A 1 64 ? 31.25 -14.555 -0.25 1 98.31 64 ARG A O 1
ATOM 463 N N . VAL A 1 65 ? 30.281 -14.477 1.721 1 98.81 65 VAL A N 1
ATOM 464 C CA . VAL A 1 65 ? 29.531 -15.727 1.6 1 98.81 65 VAL A CA 1
ATOM 465 C C . VAL A 1 65 ? 28.062 -15.422 1.334 1 98.81 65 VAL A C 1
ATOM 467 O O . VAL A 1 65 ? 27.453 -14.617 2.041 1 98.81 65 VAL A O 1
ATOM 470 N N . GLY A 1 66 ? 27.516 -16.078 0.318 1 98.5 66 GLY A N 1
ATOM 471 C CA . GLY A 1 66 ? 26.125 -15.867 -0.016 1 98.5 66 GLY A CA 1
ATOM 472 C C . GLY A 1 66 ? 25.172 -16.438 1.017 1 98.5 66 GLY A C 1
ATOM 473 O O . GLY A 1 66 ? 25.453 -17.469 1.634 1 98.5 66 GLY A O 1
ATOM 474 N N . ILE A 1 67 ? 24.062 -15.805 1.165 1 98.88 67 ILE A N 1
ATOM 475 C CA . ILE A 1 67 ? 23 -16.234 2.064 1 98.88 67 ILE A CA 1
ATOM 476 C C . ILE A 1 67 ? 21.734 -16.562 1.262 1 98.88 67 ILE A C 1
ATOM 478 O O . ILE A 1 67 ? 21.328 -15.781 0.401 1 98.88 67 ILE A O 1
ATOM 482 N N . VAL A 1 68 ? 21.141 -17.672 1.442 1 98.69 68 VAL A N 1
ATOM 483 C CA . VAL A 1 68 ? 19.812 -18.016 0.92 1 98.69 68 VAL A CA 1
ATOM 484 C C . VAL A 1 68 ? 18.812 -18.094 2.068 1 98.69 68 VAL A C 1
ATOM 486 O O . VAL A 1 68 ? 18.875 -19 2.898 1 98.69 68 VAL A O 1
ATOM 489 N N . PRO A 1 69 ? 17.906 -17.094 2.139 1 98.56 69 PRO A N 1
ATOM 490 C CA . PRO A 1 69 ? 16.906 -17.141 3.203 1 98.56 69 PRO A CA 1
ATOM 491 C C . PRO A 1 69 ? 15.867 -18.234 2.98 1 98.56 69 PRO A C 1
ATOM 493 O O . PRO A 1 69 ? 15.484 -18.516 1.839 1 98.56 69 PRO A O 1
ATOM 496 N N . LEU A 1 70 ? 15.43 -18.828 4.082 1 98.06 70 LEU A N 1
ATOM 497 C CA . LEU A 1 70 ? 14.453 -19.906 4.027 1 98.06 70 LEU A CA 1
ATOM 498 C C . LEU A 1 70 ? 13.312 -19.656 5.016 1 98.06 70 LEU A C 1
ATOM 500 O O . LEU A 1 70 ? 13.547 -19.578 6.223 1 98.06 70 LEU A O 1
ATOM 504 N N . GLY A 1 71 ? 12.109 -19.422 4.539 1 96.62 71 GLY A N 1
ATOM 505 C CA . GLY A 1 71 ? 10.906 -19.422 5.359 1 96.62 71 GLY A CA 1
ATOM 506 C C . GLY A 1 71 ? 10.305 -20.797 5.551 1 96.62 71 GLY A C 1
ATOM 507 O O . GLY A 1 71 ? 10.961 -21.703 6.074 1 96.62 71 GLY A O 1
ATOM 508 N N . GLY A 1 72 ? 9.109 -20.984 5.016 1 96.31 72 GLY A N 1
ATOM 509 C CA . GLY A 1 72 ? 8.453 -22.281 5.121 1 96.31 72 GLY A CA 1
ATOM 510 C C . GLY A 1 72 ? 8.82 -23.234 3.99 1 96.31 72 GLY A C 1
ATOM 511 O O . GLY A 1 72 ? 8.422 -24.391 3.998 1 96.31 72 GLY A O 1
ATOM 512 N N . GLY A 1 73 ? 9.602 -22.734 3.062 1 95.75 73 GLY A N 1
ATOM 513 C CA . GLY A 1 73 ? 10.016 -23.562 1.941 1 95.75 73 GLY A CA 1
ATOM 514 C C . GLY A 1 73 ? 8.891 -23.859 0.964 1 95.75 73 GLY A C 1
ATOM 515 O O . GLY A 1 73 ? 8.914 -24.859 0.258 1 95.75 73 GLY A O 1
ATOM 516 N N . THR A 1 74 ? 7.93 -22.969 0.856 1 95.31 74 THR A N 1
ATOM 517 C CA . THR A 1 74 ? 6.746 -23.25 0.048 1 95.31 74 THR A CA 1
ATOM 518 C C . THR A 1 74 ? 6.812 -22.5 -1.279 1 95.31 74 THR A C 1
ATOM 520 O O . THR A 1 74 ? 5.875 -22.547 -2.078 1 95.31 74 THR A O 1
ATOM 523 N N . GLY A 1 75 ? 7.895 -21.766 -1.559 1 95.06 75 GLY A N 1
ATOM 524 C CA . GLY A 1 75 ? 8.031 -20.984 -2.779 1 95.06 75 GLY A CA 1
ATOM 525 C C . GLY A 1 75 ? 8.023 -21.844 -4.035 1 95.06 75 GLY A C 1
ATOM 526 O O . GLY A 1 75 ? 8.562 -22.953 -4.039 1 95.06 75 GLY A O 1
ATOM 527 N N . LEU A 1 76 ? 7.523 -21.281 -5.145 1 93.69 76 LEU A N 1
ATOM 528 C CA . LEU A 1 76 ? 7.309 -22.062 -6.355 1 93.69 76 LEU A CA 1
ATOM 529 C C . LEU A 1 76 ? 8.211 -21.578 -7.484 1 93.69 76 LEU A C 1
ATOM 531 O O . LEU A 1 76 ? 8.102 -22.047 -8.617 1 93.69 76 LEU A O 1
ATOM 535 N N . VAL A 1 77 ? 9.07 -20.641 -7.117 1 95.69 77 VAL A N 1
ATOM 536 C CA . VAL A 1 77 ? 9.859 -20.062 -8.211 1 95.69 77 VAL A CA 1
ATOM 537 C C . VAL A 1 77 ? 11.344 -20.219 -7.91 1 95.69 77 VAL A C 1
ATOM 539 O O . VAL A 1 77 ? 12.172 -19.5 -8.477 1 95.69 77 VAL A O 1
ATOM 542 N N . GLY A 1 78 ? 11.695 -21 -6.953 1 95.75 78 GLY A N 1
ATOM 543 C CA . GLY A 1 78 ? 13.062 -21.422 -6.73 1 95.75 78 GLY A CA 1
ATOM 544 C C . GLY A 1 78 ? 13.891 -20.391 -5.98 1 95.75 78 GLY A C 1
ATOM 545 O O . GLY A 1 78 ? 15.125 -20.469 -5.977 1 95.75 78 GLY A O 1
ATOM 546 N N . GLY A 1 79 ? 13.266 -19.453 -5.332 1 96 79 GLY A N 1
ATOM 547 C CA . GLY A 1 79 ? 14 -18.453 -4.586 1 96 79 GLY A CA 1
ATOM 548 C C . GLY A 1 79 ? 14.703 -19.016 -3.361 1 96 79 GLY A C 1
ATOM 549 O O . GLY A 1 79 ? 15.711 -18.469 -2.918 1 96 79 GLY A O 1
ATOM 550 N N . GLN A 1 80 ? 14.258 -20.141 -2.846 1 96.81 80 GLN A N 1
ATOM 551 C CA . GLN A 1 80 ? 14.734 -20.688 -1.575 1 96.81 80 GLN A CA 1
ATOM 552 C C . GLN A 1 80 ? 15.797 -21.75 -1.797 1 96.81 80 GLN A C 1
ATOM 554 O O . GLN A 1 80 ? 16.344 -22.297 -0.836 1 96.81 80 GLN A O 1
ATOM 559 N N . VAL A 1 81 ? 16.125 -22.031 -3.07 1 96.75 81 VAL A N 1
ATOM 560 C CA . VAL A 1 81 ? 17.141 -23.031 -3.363 1 96.75 81 VAL A CA 1
ATOM 561 C C . VAL A 1 81 ? 18.188 -22.453 -4.324 1 96.75 81 VAL A C 1
ATOM 563 O O . VAL A 1 81 ? 17.844 -21.656 -5.203 1 96.75 81 VAL A O 1
ATOM 566 N N . MET A 1 82 ? 19.391 -22.75 -4.129 1 96.44 82 MET A N 1
ATOM 567 C CA . MET A 1 82 ? 20.484 -22.391 -5.008 1 96.44 82 MET A CA 1
ATOM 568 C C . MET A 1 82 ? 21.219 -23.625 -5.516 1 96.44 82 MET A C 1
ATOM 570 O O . MET A 1 82 ? 21.875 -24.328 -4.742 1 96.44 82 MET A O 1
ATOM 574 N N . GLU A 1 83 ? 21.188 -23.812 -6.797 1 94.88 83 GLU A N 1
ATOM 575 C CA . GLU A 1 83 ? 21.641 -25.078 -7.391 1 94.88 83 GLU A CA 1
ATOM 576 C C . GLU A 1 83 ? 23.141 -25.031 -7.688 1 94.88 83 GLU A C 1
ATOM 578 O O . GLU A 1 83 ? 23.812 -26.062 -7.676 1 94.88 83 GLU A O 1
ATOM 583 N N . THR A 1 84 ? 23.609 -23.875 -8.062 1 93.62 84 THR A N 1
ATOM 584 C CA . THR A 1 84 ? 24.969 -23.766 -8.57 1 93.62 84 THR A CA 1
ATOM 585 C C . THR A 1 84 ? 25.703 -22.609 -7.898 1 93.62 84 THR A C 1
ATOM 587 O O . THR A 1 84 ? 25.094 -21.828 -7.164 1 93.62 84 THR A O 1
ATOM 590 N N . GLY A 1 85 ? 27 -22.531 -8.148 1 93.69 85 GLY A N 1
ATOM 591 C CA . GLY A 1 85 ? 27.812 -21.484 -7.562 1 93.69 85 GLY A CA 1
ATOM 592 C C . GLY A 1 85 ? 28.422 -21.891 -6.23 1 93.69 85 GLY A C 1
ATOM 593 O O . GLY A 1 85 ? 28.344 -23.047 -5.824 1 93.69 85 GLY A O 1
ATOM 594 N N . PRO A 1 86 ? 29.109 -20.922 -5.609 1 96.88 86 PRO A N 1
ATOM 595 C CA . PRO A 1 86 ? 29.688 -21.219 -4.293 1 96.88 86 PRO A CA 1
ATOM 596 C C . PRO A 1 86 ? 28.625 -21.609 -3.268 1 96.88 86 PRO A C 1
ATOM 598 O O . PRO A 1 86 ? 27.531 -21.031 -3.254 1 96.88 86 PRO A O 1
ATOM 601 N N . LEU A 1 87 ? 28.953 -22.625 -2.443 1 98.06 87 LEU A N 1
ATOM 602 C CA . LEU A 1 87 ? 28 -23.078 -1.431 1 98.06 87 LEU A CA 1
ATOM 603 C C . LEU A 1 87 ? 27.531 -21.906 -0.582 1 98.06 87 LEU A C 1
ATOM 605 O O . LEU A 1 87 ? 28.328 -21.203 0.025 1 98.06 87 LEU A O 1
ATOM 609 N N . PRO A 1 88 ? 26.25 -21.719 -0.58 1 98.5 88 PRO A N 1
ATOM 610 C CA . PRO A 1 88 ? 25.734 -20.656 0.278 1 98.5 88 PRO A CA 1
ATOM 611 C C . PRO A 1 88 ? 25.469 -21.125 1.709 1 98.5 88 PRO A C 1
ATOM 613 O O . PRO A 1 88 ? 25.578 -22.312 1.999 1 98.5 88 PRO A O 1
ATOM 616 N N . LEU A 1 89 ? 25.297 -20.156 2.598 1 98.81 89 LEU A N 1
ATOM 617 C CA . LEU A 1 89 ? 24.688 -20.438 3.896 1 98.81 89 LEU A CA 1
ATOM 618 C C . LEU A 1 89 ? 23.172 -20.328 3.818 1 98.81 89 LEU A C 1
ATOM 620 O O . LEU A 1 89 ? 22.641 -19.297 3.389 1 98.81 89 LEU A O 1
ATOM 624 N N . LEU A 1 90 ? 22.438 -21.406 4.16 1 98.69 90 LEU A N 1
ATOM 625 C CA . LEU A 1 90 ? 20.984 -21.297 4.336 1 98.69 90 LEU A CA 1
ATOM 626 C C . LEU A 1 90 ? 20.656 -20.641 5.668 1 98.69 90 LEU A C 1
ATOM 628 O O . LEU A 1 90 ? 21.234 -20.969 6.699 1 98.69 90 LEU A O 1
ATOM 632 N N . LEU A 1 91 ? 19.812 -19.656 5.633 1 98.81 91 LEU A N 1
ATOM 633 C CA . LEU A 1 91 ? 19.375 -18.984 6.852 1 98.81 91 LEU A CA 1
ATOM 634 C C . LEU A 1 91 ? 17.891 -19.172 7.078 1 98.81 91 LEU A C 1
ATOM 636 O O . LEU A 1 91 ? 17.062 -18.531 6.41 1 98.81 91 LEU A O 1
ATOM 640 N N . SER A 1 92 ? 17.5 -20.016 7.992 1 98.62 92 SER A N 1
ATOM 641 C CA . SER A 1 92 ? 16.094 -20.297 8.312 1 98.62 92 SER A CA 1
ATOM 642 C C . SER A 1 92 ? 15.656 -19.516 9.547 1 98.62 92 SER A C 1
ATOM 644 O O . SER A 1 92 ? 16.359 -19.5 10.562 1 98.62 92 SER A O 1
ATOM 646 N N . LEU A 1 93 ? 14.531 -18.875 9.445 1 97.88 93 LEU A N 1
ATOM 647 C CA . LEU A 1 93 ? 14.023 -18.078 10.555 1 97.88 93 LEU A CA 1
ATOM 648 C C . LEU A 1 93 ? 13.016 -18.875 11.375 1 97.88 93 LEU A C 1
ATOM 650 O O . LEU A 1 93 ? 12.297 -18.312 12.203 1 97.88 93 LEU A O 1
ATOM 654 N N . GLU A 1 94 ? 12.945 -20.188 11.273 1 98 94 GLU A N 1
ATOM 655 C CA . GLU A 1 94 ? 11.898 -21.031 11.844 1 98 94 GLU A CA 1
ATOM 656 C C . GLU A 1 94 ? 11.859 -20.906 13.367 1 98 94 GLU A C 1
ATOM 658 O O . GLU A 1 94 ? 10.805 -21.109 13.977 1 98 94 GLU A O 1
ATOM 663 N N . ARG A 1 95 ? 13.008 -20.516 14.008 1 98.38 95 ARG A N 1
ATOM 664 C CA . ARG A 1 95 ? 13.039 -20.438 15.461 1 98.38 95 ARG A CA 1
ATOM 665 C C . ARG A 1 95 ? 12.555 -19.078 15.945 1 98.38 95 ARG A C 1
ATOM 667 O O . ARG A 1 95 ? 12.312 -18.875 17.141 1 98.38 95 ARG A O 1
ATOM 674 N N . MET A 1 96 ? 12.414 -18.109 15.062 1 98.62 96 MET A N 1
ATOM 675 C CA . MET A 1 96 ? 11.875 -16.781 15.344 1 98.62 96 MET A CA 1
ATOM 676 C C . MET A 1 96 ? 10.398 -16.719 14.992 1 98.62 96 MET A C 1
ATOM 678 O O . MET A 1 96 ? 10.016 -16.031 14.031 1 98.62 96 MET A O 1
ATOM 682 N N . ASN A 1 97 ? 9.57 -17.328 15.805 1 98.69 97 ASN A N 1
ATOM 683 C CA . ASN A 1 97 ? 8.18 -17.531 15.43 1 98.69 97 ASN A CA 1
ATOM 684 C C . ASN A 1 97 ? 7.227 -17 16.484 1 98.69 97 ASN A C 1
ATOM 686 O O . ASN A 1 97 ? 6.078 -17.438 16.578 1 98.69 97 ASN A O 1
ATOM 690 N N . ARG A 1 98 ? 7.613 -16.078 17.297 1 98.44 98 ARG A N 1
ATOM 691 C CA . ARG A 1 98 ? 6.805 -15.562 18.406 1 98.44 98 ARG A CA 1
ATOM 692 C C . ARG A 1 98 ? 5.871 -14.453 17.922 1 98.44 98 ARG A C 1
ATOM 694 O O . ARG A 1 98 ? 6.219 -13.688 17.031 1 98.44 98 ARG A O 1
ATOM 701 N N . VAL A 1 99 ? 4.688 -14.414 18.5 1 98.75 99 VAL A N 1
ATOM 702 C CA . VAL A 1 99 ? 3.871 -13.203 18.516 1 98.75 99 VAL A CA 1
ATOM 703 C C . VAL A 1 99 ? 4.406 -12.227 19.562 1 98.75 99 VAL A C 1
ATOM 705 O O . VAL A 1 99 ? 4.348 -12.5 20.766 1 98.75 99 VAL A O 1
ATOM 708 N N . ARG A 1 100 ? 4.965 -11.07 19.141 1 98.5 100 ARG A N 1
ATOM 709 C CA . ARG A 1 100 ? 5.609 -10.125 20.047 1 98.5 100 ARG A CA 1
ATOM 710 C C . ARG A 1 100 ? 4.578 -9.227 20.719 1 98.5 100 ARG A C 1
ATOM 712 O O . ARG A 1 100 ? 4.844 -8.648 21.766 1 98.5 100 ARG A O 1
ATOM 719 N N . GLY A 1 101 ? 3.373 -9.016 20.062 1 98.44 101 GLY A N 1
ATOM 720 C CA . GLY A 1 101 ? 2.316 -8.188 20.609 1 98.44 101 GLY A CA 1
ATOM 721 C C . GLY A 1 101 ? 1.044 -8.211 19.797 1 98.44 101 GLY A C 1
ATOM 722 O O . GLY A 1 101 ? 1.094 -8.359 18.562 1 98.44 101 GLY A O 1
ATOM 723 N N . ILE A 1 102 ? -0.068 -8.125 20.484 1 98.5 102 ILE A N 1
ATOM 724 C CA . ILE A 1 102 ? -1.367 -7.988 19.828 1 98.5 102 ILE A CA 1
ATOM 725 C C . ILE A 1 102 ? -2.1 -6.773 20.391 1 98.5 102 ILE A C 1
ATOM 727 O O . ILE A 1 102 ? -2.229 -6.629 21.609 1 98.5 102 ILE A O 1
ATOM 731 N N . PHE A 1 103 ? -2.504 -5.867 19.531 1 98.19 103 PHE A N 1
ATOM 732 C CA . PHE A 1 103 ? -3.203 -4.633 19.875 1 98.19 103 PHE A CA 1
ATOM 733 C C . PHE A 1 103 ? -4.559 -4.57 19.172 1 98.19 103 PHE A C 1
ATOM 735 O O . PHE A 1 103 ? -4.727 -3.859 18.188 1 98.19 103 PHE A O 1
ATOM 742 N N . PRO A 1 104 ? -5.551 -5.23 19.734 1 97.31 104 PRO A N 1
ATOM 743 C CA . PRO A 1 104 ? -6.855 -5.305 19.078 1 97.31 104 PRO A CA 1
ATOM 744 C C . PRO A 1 104 ? -7.5 -3.934 18.875 1 97.31 104 PRO A C 1
ATOM 746 O O . PRO A 1 104 ? -8.18 -3.701 17.875 1 97.31 104 PRO A O 1
ATOM 749 N N . GLU A 1 105 ? -7.305 -3.016 19.797 1 94.88 105 GLU A N 1
ATOM 750 C CA . GLU A 1 105 ? -7.895 -1.685 19.703 1 94.88 105 GLU A CA 1
ATOM 751 C C . GLU A 1 105 ? -7.324 -0.906 18.516 1 94.88 105 GLU A C 1
ATOM 753 O O . GLU A 1 105 ? -7.953 0.033 18.031 1 94.88 105 GLU A O 1
ATOM 758 N N . GLU A 1 106 ? -6.102 -1.294 18.094 1 97.31 106 GLU A N 1
ATOM 759 C CA . GLU A 1 106 ? -5.441 -0.667 16.953 1 97.31 106 GLU A CA 1
ATOM 760 C C . GLU A 1 106 ? -5.629 -1.495 15.68 1 97.31 106 GLU A C 1
ATOM 762 O O . GLU A 1 106 ? -5.312 -1.035 14.586 1 97.31 106 GLU A O 1
ATOM 767 N N . ASN A 1 107 ? -6.121 -2.75 15.875 1 98 107 ASN A N 1
ATOM 768 C CA . ASN A 1 107 ? -6.137 -3.73 14.789 1 98 107 ASN A CA 1
ATOM 769 C C . ASN A 1 107 ? -4.734 -3.992 14.25 1 98 107 ASN A C 1
ATOM 771 O O . ASN A 1 107 ? -4.508 -3.92 13.047 1 98 107 ASN A O 1
ATOM 775 N N . VAL A 1 108 ? -3.803 -4.395 15.172 1 98.69 108 VAL A N 1
ATOM 776 C CA . VAL A 1 108 ? -2.414 -4.625 14.797 1 98.69 108 VAL A CA 1
ATOM 777 C C . VAL A 1 108 ? -1.865 -5.832 15.555 1 98.69 108 VAL A C 1
ATOM 779 O O . VAL A 1 108 ? -2.227 -6.062 16.703 1 98.69 108 VAL A O 1
ATOM 782 N N . ILE A 1 109 ? -1.092 -6.633 14.906 1 98.88 109 ILE A N 1
ATOM 783 C CA . ILE A 1 109 ? -0.362 -7.73 15.531 1 98.88 109 ILE A CA 1
ATOM 784 C C . ILE A 1 109 ? 1.113 -7.656 15.148 1 98.88 109 ILE A C 1
ATOM 786 O O . ILE A 1 109 ? 1.445 -7.352 14 1 98.88 109 ILE A O 1
ATOM 790 N N . LEU A 1 110 ? 2.027 -7.77 16.062 1 98.88 110 LEU A N 1
ATOM 791 C CA . LEU A 1 110 ? 3.467 -7.848 15.844 1 98.88 110 LEU A CA 1
ATOM 792 C C . LEU A 1 110 ? 3.949 -9.289 15.898 1 98.88 110 LEU A C 1
ATOM 794 O O . LEU A 1 110 ? 3.758 -9.977 16.906 1 98.88 110 LEU A O 1
ATOM 798 N N . VAL A 1 111 ? 4.547 -9.758 14.836 1 98.94 111 VAL A N 1
ATOM 799 C CA . VAL A 1 111 ? 4.941 -11.156 14.781 1 98.94 111 VAL A CA 1
ATOM 800 C C . VAL A 1 111 ? 6.348 -11.281 14.203 1 98.94 111 VAL A C 1
ATOM 802 O O . VAL A 1 111 ? 6.777 -10.43 13.414 1 98.94 111 VAL A O 1
ATOM 805 N N . GLU A 1 112 ? 7.039 -12.289 14.594 1 98.94 112 GLU A N 1
ATOM 806 C CA . GLU A 1 112 ? 8.336 -12.617 14.016 1 98.94 112 GLU A CA 1
ATOM 807 C C . GLU A 1 112 ? 8.18 -13.305 12.664 1 98.94 112 GLU A C 1
ATOM 809 O O . GLU A 1 112 ? 7.148 -13.93 12.391 1 98.94 112 GLU A O 1
ATOM 814 N N . ALA A 1 113 ? 9.18 -13.203 11.828 1 98.75 113 ALA A N 1
ATOM 815 C CA . ALA A 1 113 ? 9.133 -13.609 10.422 1 98.75 113 ALA A CA 1
ATOM 816 C C . ALA A 1 113 ? 9.023 -15.125 10.297 1 98.75 113 ALA A C 1
ATOM 818 O O . ALA A 1 113 ? 8.562 -15.641 9.273 1 98.75 113 ALA A O 1
ATOM 819 N N . GLY A 1 114 ? 9.422 -15.859 11.266 1 98.81 114 GLY A N 1
ATOM 820 C CA . GLY A 1 114 ? 9.383 -17.312 11.211 1 98.81 114 GLY A CA 1
ATOM 821 C C . GLY A 1 114 ? 8.039 -17.891 11.609 1 98.81 114 GLY A C 1
ATOM 822 O O . GLY A 1 114 ? 7.84 -19.109 11.562 1 98.81 114 GLY A O 1
ATOM 823 N N . ALA A 1 115 ? 7.102 -17.047 11.984 1 98.88 115 ALA A N 1
ATOM 824 C CA . ALA A 1 115 ? 5.785 -17.516 12.398 1 98.88 115 ALA A CA 1
ATOM 825 C C . ALA A 1 115 ? 5.027 -18.125 11.211 1 98.88 115 ALA A C 1
ATOM 827 O O . ALA A 1 115 ? 5.074 -17.594 10.102 1 98.88 115 ALA A O 1
ATOM 828 N N . ILE A 1 116 ? 4.383 -19.25 11.469 1 98.81 116 ILE A N 1
ATOM 829 C CA . ILE A 1 116 ? 3.533 -19.891 10.461 1 98.81 116 ILE A CA 1
ATOM 830 C C . ILE A 1 116 ? 2.26 -19.062 10.273 1 98.81 116 ILE A C 1
ATOM 832 O O . ILE A 1 116 ? 1.642 -18.625 11.25 1 98.81 116 ILE A O 1
ATOM 836 N N . LEU A 1 117 ? 1.89 -18.828 9.086 1 98.75 117 LEU A N 1
ATOM 837 C CA . LEU A 1 117 ? 0.752 -17.969 8.766 1 98.75 117 LEU A CA 1
ATOM 838 C C . LEU A 1 117 ? -0.496 -18.422 9.516 1 98.75 117 LEU A C 1
ATOM 840 O O . LEU A 1 117 ? -1.166 -17.609 10.156 1 98.75 117 LEU A O 1
ATOM 844 N N . ALA A 1 118 ? -0.804 -19.703 9.539 1 98.62 118 ALA A N 1
ATOM 845 C CA . ALA A 1 118 ? -1.998 -20.234 10.203 1 98.62 118 ALA A CA 1
ATOM 846 C C . ALA A 1 118 ? -1.966 -19.938 11.695 1 98.62 118 ALA A C 1
ATOM 848 O O . ALA A 1 118 ? -3.008 -19.703 12.312 1 98.62 118 ALA A O 1
ATOM 849 N N . GLU A 1 119 ? -0.808 -19.969 12.258 1 98.81 119 GLU A N 1
ATOM 850 C CA . GLU A 1 119 ? -0.677 -19.688 13.68 1 98.81 119 GLU A CA 1
ATOM 851 C C . GLU A 1 119 ? -0.925 -18.203 13.969 1 98.81 119 GLU A C 1
ATOM 853 O O . GLU A 1 119 ? -1.488 -17.859 15.016 1 98.81 119 GLU A O 1
ATOM 858 N N . VAL A 1 120 ? -0.475 -17.359 13.094 1 98.88 120 VAL A N 1
ATOM 859 C CA . VAL A 1 120 ? -0.74 -15.93 13.234 1 98.88 120 VAL A CA 1
ATOM 860 C C . VAL A 1 120 ? -2.24 -15.672 13.117 1 98.88 120 VAL A C 1
ATOM 862 O O . VAL A 1 120 ? -2.801 -14.875 13.875 1 98.88 120 VAL A O 1
ATOM 865 N N . GLN A 1 121 ? -2.918 -16.344 12.18 1 98.69 121 GLN A N 1
ATOM 866 C CA . GLN A 1 121 ? -4.367 -16.25 12.031 1 98.69 121 GLN A CA 1
ATOM 867 C C . GLN A 1 121 ? -5.082 -16.703 13.297 1 98.69 121 GLN A C 1
ATOM 869 O O . GLN A 1 121 ? -6.031 -16.062 13.75 1 98.69 121 GLN A O 1
ATOM 874 N N . ALA A 1 122 ? -4.633 -17.766 13.852 1 98.75 122 ALA A N 1
ATOM 875 C CA . ALA A 1 122 ? -5.23 -18.281 15.078 1 98.75 122 ALA A CA 1
ATOM 876 C C . ALA A 1 122 ? -5.055 -17.312 16.234 1 98.75 122 ALA A C 1
ATOM 878 O O . ALA A 1 122 ? -5.973 -17.109 17.031 1 98.75 122 ALA A O 1
ATOM 879 N N . ALA A 1 123 ? -3.865 -16.719 16.328 1 98.88 123 ALA A N 1
ATOM 880 C CA . ALA A 1 123 ? -3.609 -15.719 17.375 1 98.88 123 ALA A CA 1
ATOM 881 C C . ALA A 1 123 ? -4.535 -14.516 17.219 1 98.88 123 ALA A C 1
ATOM 883 O O . ALA A 1 123 ? -5.055 -14 18.203 1 98.88 123 ALA A O 1
ATOM 884 N N . ALA A 1 124 ? -4.699 -14.062 16 1 98.81 124 ALA A N 1
ATOM 885 C CA . ALA A 1 124 ? -5.621 -12.961 15.734 1 98.81 124 ALA A CA 1
ATOM 886 C C . ALA A 1 124 ? -7.043 -13.32 16.156 1 98.81 124 ALA A C 1
ATOM 888 O O . ALA A 1 124 ? -7.727 -12.523 16.797 1 98.81 124 ALA A O 1
ATOM 889 N N . GLU A 1 125 ? -7.484 -14.516 15.82 1 98.5 125 GLU A N 1
ATOM 890 C CA . GLU A 1 125 ? -8.828 -14.977 16.156 1 98.5 125 GLU A CA 1
ATOM 891 C C . GLU A 1 125 ? -9.039 -15.008 17.656 1 98.5 125 GLU A C 1
ATOM 893 O O . GLU A 1 125 ? -10.109 -14.625 18.156 1 98.5 125 GLU A O 1
ATOM 898 N N . ALA A 1 126 ? -8.078 -15.484 18.344 1 98.56 126 ALA A N 1
ATOM 899 C CA . ALA A 1 126 ? -8.156 -15.562 19.812 1 98.56 126 ALA A CA 1
ATOM 900 C C . ALA A 1 126 ? -8.328 -14.172 20.422 1 98.56 126 ALA A C 1
ATOM 902 O O . ALA A 1 126 ? -8.906 -14.031 21.5 1 98.56 126 ALA A O 1
ATOM 903 N N . ALA A 1 127 ? -7.891 -13.148 19.703 1 98.38 127 ALA A N 1
ATOM 904 C CA . ALA A 1 127 ? -8 -11.766 20.172 1 98.38 127 ALA A CA 1
ATOM 905 C C . ALA A 1 127 ? -9.25 -11.094 19.625 1 98.38 127 ALA A C 1
ATOM 907 O O . ALA A 1 127 ? -9.438 -9.883 19.766 1 98.38 127 ALA A O 1
ATOM 908 N N . GLY A 1 128 ? -10.086 -11.859 18.969 1 97.88 128 GLY A N 1
ATOM 909 C CA . GLY A 1 128 ? -11.32 -11.328 18.391 1 97.88 128 GLY A CA 1
ATOM 910 C C . GLY A 1 128 ? -11.094 -10.547 17.109 1 97.88 128 GLY A C 1
ATOM 911 O O . GLY A 1 128 ? -11.875 -9.648 16.781 1 97.88 128 GLY A O 1
ATOM 912 N N . ARG A 1 129 ? -10.039 -10.789 16.484 1 98.5 129 ARG A N 1
ATOM 913 C CA . ARG A 1 129 ? -9.688 -10.125 15.234 1 98.5 129 ARG A CA 1
ATOM 914 C C . ARG A 1 129 ? -9.375 -11.148 14.148 1 98.5 129 ARG A C 1
ATOM 916 O O . ARG A 1 129 ? -9.453 -12.359 14.383 1 98.5 129 ARG A O 1
ATOM 923 N N . MET A 1 130 ? -9.141 -10.672 12.945 1 98.38 130 MET A N 1
ATOM 924 C CA . MET A 1 130 ? -8.844 -11.516 11.797 1 98.38 130 MET A CA 1
ATOM 925 C C . MET A 1 130 ? -7.613 -11.008 11.047 1 98.38 130 MET A C 1
ATOM 927 O O . MET A 1 130 ? -7.477 -9.812 10.812 1 98.38 130 MET A O 1
ATOM 931 N N . PHE A 1 131 ? -6.656 -11.867 10.797 1 98.69 131 PHE A N 1
ATOM 932 C CA . PHE A 1 131 ? -5.609 -11.562 9.828 1 98.69 131 PHE A CA 1
ATOM 933 C C . PHE A 1 131 ? -5.969 -12.109 8.453 1 98.69 131 PHE A C 1
ATOM 935 O O . PHE A 1 131 ? -5.941 -13.32 8.234 1 98.69 131 PHE A O 1
ATOM 942 N N . PRO A 1 132 ? -6.285 -11.242 7.496 1 98.12 132 PRO A N 1
ATOM 943 C CA . PRO A 1 132 ? -7.016 -11.68 6.305 1 98.12 132 PRO A CA 1
ATOM 944 C C . PRO A 1 132 ? -6.094 -12 5.133 1 98.12 132 PRO A C 1
ATOM 946 O O . PRO A 1 132 ? -6.348 -11.562 4.008 1 98.12 132 PRO A O 1
ATOM 949 N N . LEU A 1 133 ? -5.055 -12.766 5.34 1 97.94 133 LEU A N 1
ATOM 950 C CA . LEU A 1 133 ? -4.23 -13.328 4.277 1 97.94 133 LEU A CA 1
ATOM 951 C C . LEU A 1 133 ? -4.449 -14.836 4.16 1 97.94 133 LEU A C 1
ATOM 953 O O . LEU A 1 133 ? -4.012 -15.594 5.027 1 97.94 133 LEU A O 1
ATOM 957 N N . TRP A 1 134 ? -5.094 -15.273 3.127 1 95.69 134 TRP A N 1
ATOM 958 C CA . TRP A 1 134 ? -5.41 -16.688 2.957 1 95.69 134 TRP A CA 1
ATOM 959 C C . TRP A 1 134 ? -4.66 -17.281 1.766 1 95.69 134 TRP A C 1
ATOM 961 O O . TRP A 1 134 ? -4.762 -16.766 0.647 1 95.69 134 TRP A O 1
ATOM 971 N N . LEU A 1 135 ? -3.953 -18.234 2.055 1 94.31 135 LEU A N 1
ATOM 972 C CA . LEU A 1 135 ? -3.152 -18.938 1.06 1 94.31 135 LEU A CA 1
ATOM 973 C C . LEU A 1 135 ? -3.34 -20.453 1.177 1 94.31 135 LEU A C 1
ATOM 975 O O . LEU A 1 135 ? -3.668 -20.953 2.252 1 94.31 135 LEU A O 1
ATOM 979 N N . ALA A 1 136 ? -3.049 -21.125 0.092 1 89.5 136 ALA A N 1
ATOM 980 C CA . ALA A 1 136 ? -3.115 -22.578 0.111 1 89.5 136 ALA A CA 1
ATOM 981 C C . ALA A 1 136 ? -2.084 -23.172 1.071 1 89.5 136 ALA A C 1
ATOM 983 O O . ALA A 1 136 ? -2.332 -24.188 1.709 1 89.5 136 ALA A O 1
ATOM 984 N N . SER A 1 137 ? -0.976 -22.5 1.252 1 93.06 137 SER A N 1
ATOM 985 C CA . SER A 1 137 ? 0.134 -23.016 2.045 1 93.06 137 SER A CA 1
ATOM 986 C C . SER A 1 137 ? 0.108 -22.453 3.463 1 93.06 137 SER A C 1
ATOM 988 O O . SER A 1 137 ? 1.115 -22.5 4.172 1 93.06 137 SER A O 1
ATOM 990 N N . GLU A 1 138 ? -0.989 -21.906 3.947 1 96.06 138 GLU A N 1
ATOM 991 C CA . GLU A 1 138 ? -1.031 -21.141 5.195 1 96.06 138 GLU A CA 1
ATOM 992 C C . GLU A 1 138 ? -0.635 -22.016 6.383 1 96.06 138 GLU A C 1
ATOM 994 O O . GLU A 1 138 ? -0.183 -21.5 7.41 1 96.06 138 GLU A O 1
ATOM 999 N N . GLY A 1 139 ? -0.606 -23.344 6.273 1 96.88 139 GLY A N 1
ATOM 1000 C CA . GLY A 1 139 ? -0.233 -24.234 7.359 1 96.88 139 GLY A CA 1
ATOM 1001 C C . GLY A 1 139 ? 1.267 -24.422 7.484 1 96.88 139 GLY A C 1
ATOM 1002 O O . GLY A 1 139 ? 1.753 -24.906 8.508 1 96.88 139 GLY A O 1
ATOM 1003 N N . SER A 1 140 ? 1.977 -24 6.438 1 96.88 140 SER A N 1
ATOM 1004 C CA . SER A 1 140 ? 3.41 -24.281 6.465 1 96.88 140 SER A CA 1
ATOM 1005 C C . SER A 1 140 ? 4.215 -23.031 6.082 1 96.88 140 SER A C 1
ATOM 1007 O O . SER A 1 140 ? 5.371 -22.891 6.484 1 96.88 140 SER A O 1
ATOM 1009 N N . CYS A 1 141 ? 3.643 -22.172 5.25 1 97.56 141 CYS A N 1
ATOM 1010 C CA . CYS A 1 141 ? 4.375 -20.953 4.898 1 97.56 141 CYS A CA 1
ATOM 1011 C C . CYS A 1 141 ? 4.547 -20.062 6.117 1 97.56 141 CYS A C 1
ATOM 1013 O O . CYS A 1 141 ? 3.838 -20.203 7.113 1 97.56 141 CYS A O 1
ATOM 1015 N N . ARG A 1 142 ? 5.516 -19.234 6.066 1 98.69 142 ARG A N 1
ATOM 1016 C CA . ARG A 1 142 ? 5.855 -18.375 7.199 1 98.69 142 ARG A CA 1
ATOM 1017 C C . ARG A 1 142 ? 5.801 -16.906 6.805 1 98.69 142 ARG A C 1
ATOM 1019 O O . ARG A 1 142 ? 5.949 -16.562 5.629 1 98.69 142 ARG A O 1
ATOM 1026 N N . ILE A 1 143 ? 5.613 -16.016 7.754 1 98.88 143 ILE A N 1
ATOM 1027 C CA . ILE A 1 143 ? 5.355 -14.602 7.547 1 98.88 143 ILE A CA 1
ATOM 1028 C C . ILE A 1 143 ? 6.496 -13.984 6.746 1 98.88 143 ILE A C 1
ATOM 1030 O O . ILE A 1 143 ? 6.262 -13.188 5.828 1 98.88 143 ILE A O 1
ATOM 1034 N N . GLY A 1 144 ? 7.719 -14.305 7.059 1 98.81 144 GLY A N 1
ATOM 1035 C CA . GLY A 1 144 ? 8.844 -13.773 6.301 1 98.81 144 GLY A CA 1
ATOM 1036 C C . GLY A 1 144 ? 8.758 -14.078 4.816 1 98.81 144 GLY A C 1
ATOM 1037 O O . GLY A 1 144 ? 9.023 -13.211 3.982 1 98.81 144 GLY A O 1
ATOM 1038 N N . GLY A 1 145 ? 8.43 -15.336 4.508 1 98.38 145 GLY A N 1
ATOM 1039 C CA . GLY A 1 145 ? 8.258 -15.719 3.115 1 98.38 145 GLY A CA 1
ATOM 1040 C C . GLY A 1 145 ? 7.098 -15.016 2.441 1 98.38 145 GLY A C 1
ATOM 1041 O O . GLY A 1 145 ? 7.199 -14.609 1.281 1 98.38 145 GLY A O 1
ATOM 1042 N N . ASN A 1 146 ? 5.961 -14.891 3.211 1 98.62 146 ASN A N 1
ATOM 1043 C CA . ASN A 1 146 ? 4.805 -14.18 2.676 1 98.62 146 ASN A CA 1
ATOM 1044 C C . ASN A 1 146 ? 5.172 -12.758 2.25 1 98.62 146 ASN A C 1
ATOM 1046 O O . ASN A 1 146 ? 4.793 -12.32 1.165 1 98.62 146 ASN A O 1
ATOM 1050 N N . LEU A 1 147 ? 5.906 -12.062 3.113 1 98.81 147 LEU A N 1
ATOM 1051 C CA . LEU A 1 147 ? 6.285 -10.68 2.854 1 98.81 147 LEU A CA 1
ATOM 1052 C C . LEU A 1 147 ? 7.348 -10.602 1.762 1 98.81 147 LEU A C 1
ATOM 1054 O O . LEU A 1 147 ? 7.25 -9.773 0.854 1 98.81 147 LEU A O 1
ATOM 1058 N N . ALA A 1 148 ? 8.328 -11.5 1.762 1 98.38 148 ALA A N 1
ATOM 1059 C CA . ALA A 1 148 ? 9.43 -11.477 0.801 1 98.38 148 ALA A CA 1
ATOM 1060 C C . ALA A 1 148 ? 8.914 -11.688 -0.622 1 98.38 148 ALA A C 1
ATOM 1062 O O . ALA A 1 148 ? 9.484 -11.164 -1.578 1 98.38 148 ALA A O 1
ATOM 1063 N N . SER A 1 149 ? 7.84 -12.398 -0.765 1 97.81 149 SER A N 1
ATOM 1064 C CA . SER A 1 149 ? 7.297 -12.672 -2.092 1 97.81 149 SER A CA 1
ATOM 1065 C C . SER A 1 149 ? 6.098 -11.781 -2.389 1 97.81 149 SER A C 1
ATOM 1067 O O . SER A 1 149 ? 5.5 -11.867 -3.465 1 97.81 149 SER A O 1
ATOM 1069 N N . ASN A 1 150 ? 5.719 -10.922 -1.397 1 98.38 150 ASN A N 1
ATOM 1070 C CA . ASN A 1 150 ? 4.488 -10.141 -1.488 1 98.38 150 ASN A CA 1
ATOM 1071 C C . ASN A 1 150 ? 3.301 -11.023 -1.873 1 98.38 150 ASN A C 1
ATOM 1073 O O . ASN A 1 150 ? 2.609 -10.742 -2.855 1 98.38 150 ASN A O 1
ATOM 1077 N N . ALA A 1 151 ? 3.107 -11.992 -1.076 1 97.62 151 ALA A N 1
ATOM 1078 C CA . ALA A 1 151 ? 2.076 -12.992 -1.357 1 97.62 151 ALA A CA 1
ATOM 1079 C C . ALA A 1 151 ? 0.684 -12.367 -1.312 1 97.62 151 ALA A C 1
ATOM 1081 O O . ALA A 1 151 ? 0.476 -11.344 -0.656 1 97.62 151 ALA A O 1
ATOM 1082 N N . GLY A 1 152 ? -0.157 -12.898 -2.076 1 94.94 152 GLY A N 1
ATOM 1083 C CA . GLY A 1 152 ? -1.568 -12.547 -2.105 1 94.94 152 GLY A CA 1
ATOM 1084 C C . GLY A 1 152 ? -2.461 -13.703 -2.508 1 94.94 152 GLY A C 1
ATOM 1085 O O . GLY A 1 152 ? -2.135 -14.461 -3.428 1 94.94 152 GLY A O 1
ATOM 1086 N N . GLY A 1 153 ? -3.518 -13.945 -1.873 1 91.94 153 GLY A N 1
ATOM 1087 C CA . GLY A 1 153 ? -4.426 -15.055 -2.105 1 91.94 153 GLY A CA 1
ATOM 1088 C C . GLY A 1 153 ? -5.809 -14.617 -2.547 1 91.94 153 GLY A C 1
ATOM 1089 O O . GLY A 1 153 ? -5.941 -13.766 -3.426 1 91.94 153 GLY A O 1
ATOM 1090 N N . THR A 1 154 ? -6.781 -15.18 -1.983 1 93.44 154 THR A N 1
ATOM 1091 C CA . THR A 1 154 ? -8.148 -15.133 -2.498 1 93.44 154 THR A CA 1
ATOM 1092 C C . THR A 1 154 ? -8.867 -13.883 -2.008 1 93.44 154 THR A C 1
ATOM 1094 O O . THR A 1 154 ? -9.93 -13.539 -2.516 1 93.44 154 THR A O 1
ATOM 1097 N N . ALA A 1 155 ? -8.273 -13.141 -1.056 1 94.56 155 ALA A N 1
ATOM 1098 C CA . ALA A 1 155 ? -9.016 -12.023 -0.47 1 94.56 155 ALA A CA 1
ATOM 1099 C C . ALA A 1 155 ? -8.344 -10.695 -0.781 1 94.56 155 ALA A C 1
ATOM 1101 O O . ALA A 1 155 ? -8.633 -9.68 -0.138 1 94.56 155 ALA A O 1
ATOM 1102 N N . VAL A 1 156 ? -7.477 -10.688 -1.789 1 96.25 156 VAL A N 1
ATOM 1103 C CA . VAL A 1 156 ? -6.758 -9.469 -2.15 1 96.25 156 VAL A CA 1
ATOM 1104 C C . VAL A 1 156 ? -7.75 -8.406 -2.623 1 96.25 156 VAL A C 1
ATOM 1106 O O . VAL A 1 156 ? -7.543 -7.211 -2.393 1 96.25 156 VAL A O 1
ATOM 1109 N N . LEU A 1 157 ? -8.844 -8.898 -3.223 1 96.62 157 LEU A N 1
ATOM 1110 C CA . LEU A 1 157 ? -9.875 -7.977 -3.686 1 96.62 157 LEU A CA 1
ATOM 1111 C C . LEU A 1 157 ? -10.305 -7.031 -2.568 1 96.62 157 LEU A C 1
ATOM 1113 O O . LEU A 1 157 ? -10.469 -5.832 -2.797 1 96.62 157 LEU A O 1
ATOM 1117 N N . ARG A 1 158 ? -10.414 -7.508 -1.399 1 96.81 158 ARG A N 1
ATOM 1118 C CA . ARG A 1 158 ? -10.938 -6.723 -0.288 1 96.81 158 ARG A CA 1
ATOM 1119 C C . ARG A 1 158 ? -9.805 -6.188 0.588 1 96.81 158 ARG A C 1
ATOM 1121 O O . ARG A 1 158 ? -9.828 -5.027 1 1 96.81 158 ARG A O 1
ATOM 1128 N N . TYR A 1 159 ? -8.789 -7.016 0.828 1 97.56 159 TYR A N 1
ATOM 1129 C CA . TYR A 1 159 ? -7.895 -6.695 1.935 1 97.56 159 TYR A CA 1
ATOM 1130 C C . TYR A 1 159 ? -6.496 -6.363 1.427 1 97.56 159 TYR A C 1
ATOM 1132 O O . TYR A 1 159 ? -5.672 -5.832 2.172 1 97.56 159 TYR A O 1
ATOM 1140 N N . GLY A 1 160 ? -6.207 -6.645 0.138 1 96.94 160 GLY A N 1
ATOM 1141 C CA . GLY A 1 160 ? -4.887 -6.395 -0.416 1 96.94 160 GLY A CA 1
ATOM 1142 C C . GLY A 1 160 ? -3.922 -7.547 -0.198 1 96.94 160 GLY A C 1
ATOM 1143 O O . GLY A 1 160 ? -4.266 -8.539 0.447 1 96.94 160 GLY A O 1
ATOM 1144 N N . ASN A 1 161 ? -2.748 -7.465 -0.822 1 98 161 ASN A N 1
ATOM 1145 C CA . ASN A 1 161 ? -1.697 -8.469 -0.7 1 98 161 ASN A CA 1
ATOM 1146 C C . ASN A 1 161 ? -0.87 -8.266 0.565 1 98 161 ASN A C 1
ATOM 1148 O O . ASN A 1 161 ? -1.209 -7.43 1.406 1 98 161 ASN A O 1
ATOM 1152 N N . ALA A 1 162 ? 0.175 -9.078 0.759 1 98.5 162 ALA A N 1
ATOM 1153 C CA . ALA A 1 162 ? 0.986 -9.031 1.973 1 98.5 162 ALA A CA 1
ATOM 1154 C C . ALA A 1 162 ? 1.519 -7.621 2.221 1 98.5 162 ALA A C 1
ATOM 1156 O O . ALA A 1 162 ? 1.53 -7.145 3.359 1 98.5 162 ALA A O 1
ATOM 1157 N N . ARG A 1 163 ? 1.911 -6.941 1.189 1 98.06 163 ARG A N 1
ATOM 1158 C CA . ARG A 1 163 ? 2.396 -5.566 1.271 1 98.06 163 ARG A CA 1
ATOM 1159 C C . ARG A 1 163 ? 1.336 -4.648 1.867 1 98.06 163 ARG A C 1
ATOM 1161 O O . ARG A 1 163 ? 1.636 -3.828 2.738 1 98.06 163 ARG A O 1
ATOM 1168 N N . ASP A 1 164 ? 0.121 -4.766 1.438 1 97.62 164 ASP A N 1
ATOM 1169 C CA . ASP A 1 164 ? -0.986 -3.924 1.879 1 97.62 164 ASP A CA 1
ATOM 1170 C C . ASP A 1 164 ? -1.328 -4.188 3.344 1 97.62 164 ASP A C 1
ATOM 1172 O O . ASP A 1 164 ? -1.906 -3.332 4.016 1 97.62 164 ASP A O 1
ATOM 1176 N N . LEU A 1 165 ? -0.949 -5.336 3.842 1 98.5 165 LEU A N 1
ATOM 1177 C CA . LEU A 1 165 ? -1.326 -5.746 5.191 1 98.5 165 LEU A CA 1
ATOM 1178 C C . LEU A 1 165 ? -0.189 -5.492 6.176 1 98.5 165 LEU A C 1
ATOM 1180 O O . LEU A 1 165 ? -0.299 -5.824 7.355 1 98.5 165 LEU A O 1
ATOM 1184 N N . CYS A 1 166 ? 0.873 -4.902 5.711 1 98.75 166 CYS A N 1
ATOM 1185 C CA . CYS A 1 166 ? 2.045 -4.688 6.551 1 98.75 166 CYS A CA 1
ATOM 1186 C C . CYS A 1 166 ? 2.223 -3.207 6.867 1 98.75 166 CYS A C 1
ATOM 1188 O O . CYS A 1 166 ? 2.266 -2.373 5.961 1 98.75 166 CYS A O 1
ATOM 1190 N N . LEU A 1 167 ? 2.383 -2.861 8.133 1 98.5 167 LEU A N 1
ATOM 1191 C CA . LEU A 1 167 ? 2.543 -1.48 8.578 1 98.5 167 LEU A CA 1
ATOM 1192 C C . LEU A 1 167 ? 4.016 -1.144 8.781 1 98.5 167 LEU A C 1
ATOM 1194 O O . LEU A 1 167 ? 4.422 0.007 8.609 1 98.5 167 LEU A O 1
ATOM 1198 N N . GLY A 1 168 ? 4.75 -2.088 9.258 1 98.25 168 GLY A N 1
ATOM 1199 C CA . GLY A 1 168 ? 6.156 -1.886 9.586 1 98.25 168 GLY A CA 1
ATOM 1200 C C . GLY A 1 168 ? 6.957 -3.174 9.602 1 98.25 168 GLY A C 1
ATOM 1201 O O . GLY A 1 168 ? 6.387 -4.266 9.672 1 98.25 168 GLY A O 1
ATOM 1202 N N . LEU A 1 169 ? 8.312 -3 9.516 1 98.12 169 LEU A N 1
ATOM 1203 C CA . LEU A 1 169 ? 9.203 -4.152 9.453 1 98.12 169 LEU A CA 1
ATOM 1204 C C . LEU A 1 169 ? 10.414 -3.953 10.359 1 98.12 169 LEU A C 1
ATOM 1206 O O . LEU A 1 169 ? 10.852 -2.82 10.57 1 98.12 169 LEU A O 1
ATOM 1210 N N . GLU A 1 170 ? 10.82 -5.016 10.891 1 98.81 170 GLU A N 1
ATOM 1211 C CA . GLU A 1 170 ? 12.203 -5.164 11.352 1 98.81 170 GLU A CA 1
ATOM 1212 C C . GLU A 1 170 ? 13.016 -6.02 10.383 1 98.81 170 GLU A C 1
ATOM 1214 O O . GLU A 1 170 ? 12.523 -7.035 9.883 1 98.81 170 GLU A O 1
ATOM 1219 N N . ALA A 1 171 ? 14.195 -5.586 10.031 1 98.94 171 ALA A N 1
ATOM 1220 C CA . ALA A 1 171 ? 15 -6.332 9.07 1 98.94 171 ALA A CA 1
ATOM 1221 C C . ALA A 1 171 ? 16.484 -6.133 9.328 1 98.94 171 ALA A C 1
ATOM 1223 O O . ALA A 1 171 ? 16.891 -5.137 9.938 1 98.94 171 ALA A O 1
ATOM 1224 N N . VAL A 1 172 ? 17.25 -7.09 8.969 1 98.94 172 VAL A N 1
ATOM 1225 C CA . VAL A 1 172 ? 18.703 -6.965 8.938 1 98.94 172 VAL A CA 1
ATOM 1226 C C . VAL A 1 172 ? 19.172 -6.668 7.516 1 98.94 172 VAL A C 1
ATOM 1228 O O . VAL A 1 172 ? 18.875 -7.426 6.59 1 98.94 172 VAL A O 1
ATOM 1231 N N . LEU A 1 173 ? 19.812 -5.543 7.336 1 98.88 173 LEU A N 1
ATOM 1232 C CA . LEU A 1 173 ? 20.312 -5.129 6.031 1 98.88 173 LEU A CA 1
ATOM 1233 C C . LEU A 1 173 ? 21.625 -5.848 5.695 1 98.88 173 LEU A C 1
ATOM 1235 O O . LEU A 1 173 ? 22.219 -6.48 6.566 1 98.88 173 LEU A O 1
ATOM 1239 N N . PRO A 1 174 ? 22.078 -5.816 4.48 1 98.69 174 PRO A N 1
ATOM 1240 C CA . PRO A 1 174 ? 23.188 -6.656 4.016 1 98.69 174 PRO A CA 1
ATOM 1241 C C . PRO A 1 174 ? 24.484 -6.371 4.75 1 98.69 174 PRO A C 1
ATOM 1243 O O . PRO A 1 174 ? 25.406 -7.203 4.742 1 98.69 174 PRO A O 1
ATOM 1246 N N . ASP A 1 175 ? 24.594 -5.254 5.406 1 98 175 ASP A N 1
ATOM 1247 C CA . ASP A 1 175 ? 25.812 -4.922 6.145 1 98 175 ASP A CA 1
ATOM 1248 C C . ASP A 1 175 ? 25.719 -5.387 7.598 1 98 175 ASP A C 1
ATOM 1250 O O . ASP A 1 175 ? 26.625 -5.129 8.398 1 98 175 ASP A O 1
ATOM 1254 N N . GLY A 1 176 ? 24.641 -5.953 7.941 1 98.56 176 GLY A N 1
ATOM 1255 C CA . GLY A 1 176 ? 24.469 -6.473 9.289 1 98.56 176 GLY A CA 1
ATOM 1256 C C . GLY A 1 176 ? 23.734 -5.512 10.203 1 98.56 176 GLY A C 1
ATOM 1257 O O . GLY A 1 176 ? 23.344 -5.879 11.32 1 98.56 176 GLY A O 1
ATOM 1258 N N . SER A 1 177 ? 23.484 -4.305 9.773 1 98.69 177 SER A N 1
ATOM 1259 C CA . SER A 1 177 ? 22.75 -3.357 10.602 1 98.69 177 SER A CA 1
ATOM 1260 C C . SER A 1 177 ? 21.266 -3.734 10.695 1 98.69 177 SER A C 1
ATOM 1262 O O . SER A 1 177 ? 20.719 -4.352 9.773 1 98.69 177 SER A O 1
ATOM 1264 N N . VAL A 1 178 ? 20.656 -3.41 11.805 1 98.81 178 VAL A N 1
ATOM 1265 C CA . VAL A 1 178 ? 19.25 -3.725 12.031 1 98.81 178 VAL A CA 1
ATOM 1266 C C . VAL A 1 178 ? 18.391 -2.49 11.75 1 98.81 178 VAL A C 1
ATOM 1268 O O . VAL A 1 178 ? 18.641 -1.417 12.305 1 98.81 178 VAL A O 1
ATOM 1271 N N . PHE A 1 179 ? 17.469 -2.586 10.82 1 98.69 179 PHE A N 1
ATOM 1272 C CA . PHE A 1 179 ? 16.422 -1.602 10.602 1 98.69 179 PHE A CA 1
ATOM 1273 C C . PHE A 1 179 ? 15.258 -1.823 11.57 1 98.69 179 PHE A C 1
ATOM 1275 O O . PHE A 1 179 ? 14.539 -2.816 11.461 1 98.69 179 PHE A O 1
ATOM 1282 N N . HIS A 1 180 ? 15.109 -0.873 12.484 1 98.31 180 HIS A N 1
ATOM 1283 C CA . HIS A 1 180 ? 14.031 -0.937 13.469 1 98.31 180 HIS A CA 1
ATOM 1284 C C . HIS A 1 180 ? 12.805 -0.164 12.992 1 98.31 180 HIS A C 1
ATOM 1286 O O . HIS A 1 180 ? 12.516 0.922 13.492 1 98.31 180 HIS A O 1
ATOM 1292 N N . GLY A 1 181 ? 12.039 -0.77 12.109 1 97.5 181 GLY A N 1
ATOM 1293 C CA . GLY A 1 181 ? 10.867 -0.12 11.539 1 97.5 181 GLY A CA 1
ATOM 1294 C C . GLY A 1 181 ? 9.562 -0.772 11.945 1 97.5 181 GLY A C 1
ATOM 1295 O O . GLY A 1 181 ? 8.562 -0.674 11.234 1 97.5 181 GLY A O 1
ATOM 1296 N N . LEU A 1 182 ? 9.539 -1.474 13.086 1 97.5 182 LEU A N 1
ATOM 1297 C CA . LEU A 1 182 ? 8.352 -2.182 13.539 1 97.5 182 LEU A CA 1
ATOM 1298 C C . LEU A 1 182 ? 7.324 -1.21 14.109 1 97.5 182 LEU A C 1
ATOM 1300 O O . LEU A 1 182 ? 6.883 -1.361 15.25 1 97.5 182 LEU A O 1
ATOM 1304 N N . LYS A 1 183 ? 6.852 -0.315 13.297 1 97.25 183 LYS A N 1
ATOM 1305 C CA . LYS A 1 183 ? 5.879 0.695 13.703 1 97.25 183 LYS A CA 1
ATOM 1306 C C . LYS A 1 183 ? 4.453 0.198 13.492 1 97.25 183 LYS A C 1
ATOM 1308 O O . LYS A 1 183 ? 4.207 -0.656 12.633 1 97.25 183 LYS A O 1
ATOM 1313 N N . ARG A 1 184 ? 3.547 0.729 14.297 1 98.19 184 ARG A N 1
ATOM 1314 C CA . ARG A 1 184 ? 2.131 0.385 14.227 1 98.19 184 ARG A CA 1
ATOM 1315 C C . ARG A 1 184 ? 1.315 1.532 13.641 1 98.19 184 ARG A C 1
ATOM 1317 O O . ARG A 1 184 ? 0.17 1.754 14.039 1 98.19 184 ARG A O 1
ATOM 1324 N N . LEU A 1 185 ? 1.912 2.283 12.703 1 98.12 185 LEU A N 1
ATOM 1325 C CA . LEU A 1 185 ? 1.332 3.533 12.219 1 98.12 185 LEU A CA 1
ATOM 1326 C C . LEU A 1 185 ? 0.688 3.344 10.852 1 98.12 185 LEU A C 1
ATOM 1328 O O . LEU A 1 185 ? 1.248 2.67 9.984 1 98.12 185 LEU A O 1
ATOM 1332 N N . ARG A 1 186 ? -0.456 4.012 10.672 1 96.38 186 ARG A N 1
ATOM 1333 C CA . ARG A 1 186 ? -1.112 4.047 9.367 1 96.38 186 ARG A CA 1
ATOM 1334 C C . ARG A 1 186 ? -0.549 5.168 8.5 1 96.38 186 ARG A C 1
ATOM 1336 O O . ARG A 1 186 ? -0.59 5.09 7.27 1 96.38 186 ARG A O 1
ATOM 1343 N N . LYS A 1 187 ? -0.07 6.234 9.109 1 97.69 187 LYS A N 1
ATOM 1344 C CA . LYS A 1 187 ? 0.576 7.352 8.43 1 97.69 187 LYS A CA 1
ATOM 1345 C C . LYS A 1 187 ? 1.988 7.578 8.961 1 97.69 187 LYS A C 1
ATOM 1347 O O . LYS A 1 187 ? 2.184 7.746 10.164 1 97.69 187 LYS A O 1
ATOM 1352 N N . ASP A 1 188 ? 2.949 7.523 8.125 1 97.5 188 ASP A N 1
ATOM 1353 C CA . ASP A 1 188 ? 4.355 7.797 8.422 1 97.5 188 ASP A CA 1
ATOM 1354 C C . ASP A 1 188 ? 5.102 8.227 7.156 1 97.5 188 ASP A C 1
ATOM 1356 O O . ASP A 1 188 ? 5.438 7.387 6.316 1 97.5 188 ASP A O 1
ATOM 1360 N N . ASN A 1 189 ? 5.336 9.5 7.02 1 97.5 189 ASN A N 1
ATOM 1361 C CA . ASN A 1 189 ? 5.988 10.031 5.828 1 97.5 189 ASN A CA 1
ATOM 1362 C C . ASN A 1 189 ? 7.418 10.484 6.125 1 97.5 189 ASN A C 1
ATOM 1364 O O . ASN A 1 189 ? 7.863 11.516 5.629 1 97.5 189 ASN A O 1
ATOM 1368 N N . THR A 1 190 ? 8.117 9.719 7.023 1 96.81 190 THR A N 1
ATOM 1369 C CA . THR A 1 190 ? 9.445 10.117 7.488 1 96.81 190 THR A CA 1
ATOM 1370 C C . THR A 1 190 ? 10.531 9.523 6.598 1 96.81 190 THR A C 1
ATOM 1372 O O . THR A 1 190 ? 11.406 8.805 7.074 1 96.81 190 THR A O 1
ATOM 1375 N N . GLY A 1 191 ? 10.555 9.883 5.297 1 96.38 191 GLY A N 1
ATOM 1376 C CA . GLY A 1 191 ? 11.633 9.516 4.402 1 96.38 191 GLY A CA 1
ATOM 1377 C C . GLY A 1 191 ? 11.25 8.422 3.418 1 96.38 191 GLY A C 1
ATOM 1378 O O . GLY A 1 191 ? 10.07 8.242 3.123 1 96.38 191 GLY A O 1
ATOM 1379 N N . TYR A 1 192 ? 12.297 7.742 2.791 1 98.12 192 TYR A N 1
ATOM 1380 C CA . TYR A 1 192 ? 12.062 6.746 1.754 1 98.12 192 TYR A CA 1
ATOM 1381 C C . TYR A 1 192 ? 11.391 5.504 2.332 1 98.12 192 TYR A C 1
ATOM 1383 O O . TYR A 1 192 ? 11.609 5.16 3.496 1 98.12 192 TYR A O 1
ATOM 1391 N N . ASP A 1 193 ? 10.617 4.848 1.571 1 97.75 193 ASP A N 1
ATOM 1392 C CA . ASP A 1 193 ? 9.836 3.697 2.014 1 97.75 193 ASP A CA 1
ATOM 1393 C C . ASP A 1 193 ? 10.656 2.41 1.913 1 97.75 193 ASP A C 1
ATOM 1395 O O . ASP A 1 193 ? 10.508 1.651 0.953 1 97.75 193 ASP A O 1
ATOM 1399 N N . LEU A 1 194 ? 11.414 2.051 2.9 1 98.12 194 LEU A N 1
ATOM 1400 C CA . LEU A 1 194 ? 12.203 0.824 2.924 1 98.12 194 LEU A CA 1
ATOM 1401 C C . LEU A 1 194 ? 11.305 -0.396 3.109 1 98.12 194 LEU A C 1
ATOM 1403 O O . LEU A 1 194 ? 11.633 -1.489 2.643 1 98.12 194 LEU A O 1
ATOM 1407 N N . ARG A 1 195 ? 10.195 -0.183 3.811 1 98.12 195 ARG A N 1
ATOM 1408 C CA . ARG A 1 195 ? 9.25 -1.277 4.031 1 98.12 195 ARG A CA 1
ATOM 1409 C C . ARG A 1 195 ? 8.852 -1.928 2.711 1 98.12 195 ARG A C 1
ATOM 1411 O O . ARG A 1 195 ? 9.109 -3.115 2.494 1 98.12 195 ARG A O 1
ATOM 1418 N N . ASN A 1 196 ? 8.367 -1.122 1.789 1 98.38 196 ASN A N 1
ATOM 1419 C CA . ASN A 1 196 ? 7.871 -1.671 0.531 1 98.38 196 ASN A CA 1
ATOM 1420 C C . ASN A 1 196 ? 9.016 -2.086 -0.387 1 98.38 196 ASN A C 1
ATOM 1422 O O . ASN A 1 196 ? 8.836 -2.92 -1.276 1 98.38 196 ASN A O 1
ATOM 1426 N N . LEU A 1 197 ? 10.172 -1.501 -0.179 1 98.56 197 LEU A N 1
ATOM 1427 C CA . LEU A 1 197 ? 11.336 -1.938 -0.944 1 98.56 197 LEU A CA 1
ATOM 1428 C C . LEU A 1 197 ? 11.742 -3.355 -0.555 1 98.56 197 LEU A C 1
ATOM 1430 O O . LEU A 1 197 ? 12.133 -4.152 -1.412 1 98.56 197 LEU A O 1
ATOM 1434 N N . LEU A 1 198 ? 11.656 -3.674 0.747 1 98.75 198 LEU A N 1
ATOM 1435 C CA . LEU A 1 198 ? 12.047 -4.988 1.239 1 98.75 198 LEU A CA 1
ATOM 1436 C C . LEU A 1 198 ? 10.969 -6.027 0.94 1 98.75 198 LEU A C 1
ATOM 1438 O O . LEU A 1 198 ? 11.281 -7.191 0.669 1 98.75 198 LEU A O 1
ATOM 1442 N N . ILE A 1 199 ? 9.727 -5.621 0.973 1 98.75 199 ILE A N 1
ATOM 1443 C CA . ILE A 1 199 ? 8.633 -6.527 0.626 1 98.75 199 ILE A CA 1
ATOM 1444 C C . ILE A 1 199 ? 8.664 -6.812 -0.873 1 98.75 199 ILE A C 1
ATOM 1446 O O . ILE A 1 199 ? 8.727 -5.891 -1.688 1 98.75 199 ILE A O 1
ATOM 1450 N N . GLY A 1 200 ? 8.641 -8.07 -1.228 1 98.31 200 GLY A N 1
ATOM 1451 C CA . GLY A 1 200 ? 8.68 -8.461 -2.629 1 98.31 200 GLY A CA 1
ATOM 1452 C C . GLY A 1 200 ? 10.086 -8.57 -3.178 1 98.31 200 GLY A C 1
ATOM 1453 O O . GLY A 1 200 ? 10.281 -8.953 -4.336 1 98.31 200 GLY A O 1
ATOM 1454 N N . ALA A 1 201 ? 11.094 -8.328 -2.305 1 98.62 201 ALA A N 1
ATOM 1455 C CA . ALA A 1 201 ? 12.477 -8.359 -2.771 1 98.62 201 ALA A CA 1
ATOM 1456 C C . ALA A 1 201 ? 13.055 -9.766 -2.68 1 98.62 201 ALA A C 1
ATOM 1458 O O . ALA A 1 201 ? 14.188 -10.008 -3.111 1 98.62 201 ALA A O 1
ATOM 1459 N N . GLU A 1 202 ? 12.344 -10.695 -2.084 1 98.56 202 GLU A N 1
ATOM 1460 C CA . GLU A 1 202 ? 12.656 -12.125 -2.023 1 98.56 202 GLU A CA 1
ATOM 1461 C C . GLU A 1 202 ? 13.984 -12.367 -1.324 1 98.56 202 GLU A C 1
ATOM 1463 O O . GLU A 1 202 ? 14.758 -13.242 -1.733 1 98.56 202 GLU A O 1
ATOM 1468 N N . GLY A 1 203 ? 14.289 -11.492 -0.326 1 98.5 203 GLY A N 1
ATOM 1469 C CA . GLY A 1 203 ? 15.492 -11.688 0.47 1 98.5 203 GLY A CA 1
ATOM 1470 C C . GLY A 1 203 ? 16.75 -11.188 -0.215 1 98.5 203 GLY A C 1
ATOM 1471 O O . GLY A 1 203 ? 17.859 -11.445 0.254 1 98.5 203 GLY A O 1
ATOM 1472 N N . THR A 1 204 ? 16.641 -10.5 -1.296 1 98.69 204 THR A N 1
ATOM 1473 C CA . THR A 1 204 ? 17.797 -10.055 -2.055 1 98.69 204 THR A CA 1
ATOM 1474 C C . THR A 1 204 ? 18.281 -8.703 -1.554 1 98.69 204 THR A C 1
ATOM 1476 O O . THR A 1 204 ? 19.359 -8.242 -1.943 1 98.69 204 THR A O 1
ATOM 1479 N N . LEU A 1 205 ? 17.516 -8.031 -0.62 1 98.75 205 LEU A N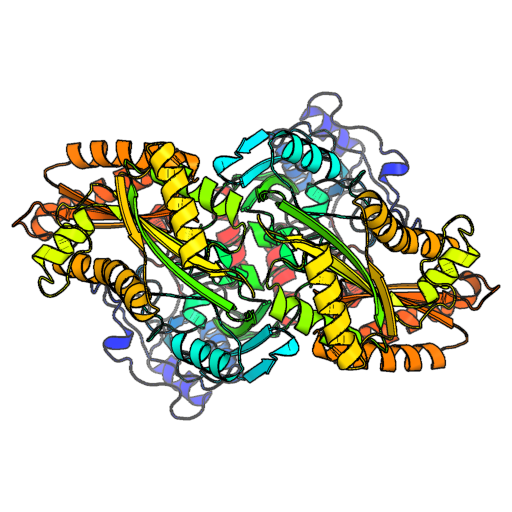 1
ATOM 1480 C CA . LEU A 1 205 ? 17.922 -6.715 -0.131 1 98.75 205 LEU A CA 1
ATOM 1481 C C . LEU A 1 205 ? 18.047 -6.715 1.39 1 98.75 205 LEU A C 1
ATOM 1483 O O . LEU A 1 205 ? 18.375 -5.691 1.989 1 98.75 205 LEU A O 1
ATOM 1487 N N . GLY A 1 206 ? 17.797 -7.785 2.01 1 98.69 206 GLY A N 1
ATOM 1488 C CA . GLY A 1 206 ? 17.859 -7.926 3.455 1 98.69 206 GLY A CA 1
ATOM 1489 C C . GLY A 1 206 ? 17 -9.07 3.977 1 98.69 206 GLY A C 1
ATOM 1490 O O . GLY A 1 206 ? 16.312 -9.734 3.203 1 98.69 206 GLY A O 1
ATOM 1491 N N . ILE A 1 207 ? 17.078 -9.32 5.266 1 98.88 207 ILE A N 1
ATOM 1492 C CA . ILE A 1 207 ? 16.328 -10.383 5.918 1 98.88 207 ILE A CA 1
ATOM 1493 C C . ILE A 1 207 ? 15.266 -9.773 6.844 1 98.88 207 ILE A C 1
ATOM 1495 O O . ILE A 1 207 ? 15.609 -9.148 7.852 1 98.88 207 ILE A O 1
ATOM 1499 N N . ILE A 1 208 ? 13.992 -9.945 6.508 1 98.94 208 ILE A N 1
ATOM 1500 C CA . ILE A 1 208 ? 12.914 -9.523 7.387 1 98.94 208 ILE A CA 1
ATOM 1501 C C . ILE A 1 208 ? 12.875 -10.414 8.625 1 98.94 208 ILE A C 1
ATOM 1503 O O . ILE A 1 208 ? 12.828 -11.641 8.516 1 98.94 208 ILE A O 1
ATOM 1507 N N . THR A 1 209 ? 12.898 -9.805 9.812 1 98.94 209 THR A N 1
ATOM 1508 C CA . THR A 1 209 ? 12.953 -10.609 11.031 1 98.94 209 THR A CA 1
ATOM 1509 C C . THR A 1 209 ? 11.641 -10.516 11.797 1 98.94 209 THR A C 1
ATOM 1511 O O . THR A 1 209 ? 11.32 -11.391 12.609 1 98.94 209 THR A O 1
ATOM 1514 N N . ALA A 1 210 ? 10.883 -9.438 11.57 1 98.94 210 ALA A N 1
ATOM 1515 C CA . ALA A 1 210 ? 9.578 -9.258 12.195 1 98.94 210 ALA A CA 1
ATOM 1516 C C . ALA A 1 210 ? 8.734 -8.242 11.43 1 98.94 210 ALA A C 1
ATOM 1518 O O . ALA A 1 210 ? 9.258 -7.508 10.586 1 98.94 210 ALA A O 1
ATOM 1519 N N . ALA A 1 211 ? 7.422 -8.242 11.734 1 98.94 211 ALA A N 1
ATOM 1520 C CA . ALA A 1 211 ? 6.523 -7.336 11.023 1 98.94 211 ALA A CA 1
ATOM 1521 C C . ALA A 1 211 ? 5.355 -6.91 11.906 1 98.94 211 ALA A C 1
ATOM 1523 O O . ALA A 1 211 ? 4.93 -7.664 12.789 1 98.94 211 ALA A O 1
ATOM 1524 N N . SER A 1 212 ? 4.918 -5.656 11.742 1 98.88 212 SER A N 1
ATOM 1525 C CA . SER A 1 212 ? 3.615 -5.176 12.195 1 98.88 212 SER A CA 1
ATOM 1526 C C . SER A 1 212 ? 2.553 -5.367 11.117 1 98.88 212 SER A C 1
ATOM 1528 O O . SER A 1 212 ? 2.654 -4.797 10.031 1 98.88 212 SER A O 1
ATOM 1530 N N . LEU A 1 213 ? 1.537 -6.168 11.422 1 98.94 213 LEU A N 1
ATOM 1531 C CA . LEU A 1 213 ? 0.543 -6.539 10.422 1 98.94 213 LEU A CA 1
ATOM 1532 C C . LEU A 1 213 ? -0.832 -5.992 10.789 1 98.94 213 LEU A C 1
ATOM 1534 O O . LEU A 1 213 ? -1.189 -5.945 11.969 1 98.94 213 LEU A O 1
ATOM 1538 N N . LYS A 1 214 ? -1.594 -5.633 9.82 1 98.62 214 LYS A N 1
ATOM 1539 C CA . LYS A 1 214 ? -2.949 -5.121 10 1 98.62 214 LYS A CA 1
ATOM 1540 C C . LYS A 1 214 ? -3.926 -6.25 10.312 1 98.62 214 LYS A C 1
ATOM 1542 O O . LYS A 1 214 ? -3.92 -7.285 9.648 1 98.62 214 LYS A O 1
ATOM 1547 N N . LEU A 1 215 ? -4.66 -6.066 11.336 1 98.44 215 LEU A N 1
ATOM 1548 C CA . LEU A 1 215 ? -5.816 -6.91 11.617 1 98.44 215 LEU A CA 1
ATOM 1549 C C . LEU A 1 215 ? -7.113 -6.211 11.227 1 98.44 215 LEU A C 1
ATOM 1551 O O . LEU A 1 215 ? -7.117 -5 10.984 1 98.44 215 LEU A O 1
ATOM 1555 N N . VAL A 1 216 ? -8.18 -6.957 11.086 1 97.5 216 VAL A N 1
ATOM 1556 C CA . VAL A 1 216 ? -9.508 -6.402 10.852 1 97.5 216 VAL A CA 1
ATOM 1557 C C . VAL A 1 216 ? -10.523 -7.062 11.781 1 97.5 216 VAL A C 1
ATOM 1559 O O . VAL A 1 216 ? -10.242 -8.109 12.367 1 97.5 216 VAL A O 1
ATOM 1562 N N . ARG A 1 217 ? -11.633 -6.434 11.938 1 96.06 217 ARG A N 1
ATOM 1563 C CA . ARG A 1 217 ? -12.758 -7.09 12.594 1 96.06 217 ARG A CA 1
ATOM 1564 C C . ARG A 1 217 ? -13.375 -8.148 11.695 1 96.06 217 ARG A C 1
ATOM 1566 O O . ARG A 1 217 ? -13.531 -7.934 10.492 1 96.06 217 ARG A O 1
ATOM 1573 N N . PRO A 1 218 ? -13.664 -9.305 12.273 1 96.75 218 PRO A N 1
ATOM 1574 C CA . PRO A 1 218 ? -14.359 -10.297 11.438 1 96.75 218 PRO A CA 1
ATOM 1575 C C . PRO A 1 218 ? -15.727 -9.805 10.961 1 96.75 218 PRO A C 1
ATOM 1577 O O . PRO A 1 218 ? -16.391 -9.047 11.664 1 96.75 218 PRO A O 1
ATOM 1580 N N . PRO A 1 219 ? -16.141 -10.172 9.766 1 96.75 219 PRO A N 1
ATOM 1581 C CA . PRO A 1 219 ? -17.5 -9.82 9.328 1 96.75 219 PRO A CA 1
ATOM 1582 C C . PRO A 1 219 ? -18.578 -10.359 10.258 1 96.75 219 PRO A C 1
ATOM 1584 O O . PRO A 1 219 ? -18.375 -11.383 10.914 1 96.75 219 PRO A O 1
ATOM 1587 N N . ALA A 1 220 ? -19.688 -9.648 10.281 1 96.38 220 ALA A N 1
ATOM 1588 C CA . ALA A 1 220 ? -20.812 -10.055 11.109 1 96.38 220 ALA A CA 1
ATOM 1589 C C . ALA A 1 220 ? -21.516 -11.281 10.531 1 96.38 220 ALA A C 1
ATOM 1591 O O . ALA A 1 220 ? -22.078 -12.094 11.273 1 96.38 220 ALA A O 1
ATOM 1592 N N . ALA A 1 221 ? -21.516 -11.375 9.25 1 96.56 221 ALA A N 1
ATOM 1593 C CA . ALA A 1 221 ? -22.109 -12.5 8.523 1 96.56 221 ALA A CA 1
ATOM 1594 C C . ALA A 1 221 ? -21.312 -12.805 7.258 1 96.56 221 ALA A C 1
ATOM 1596 O O . ALA A 1 221 ? -20.75 -11.898 6.633 1 96.56 221 ALA A O 1
ATOM 1597 N N . GLU A 1 222 ? -21.25 -14.078 6.914 1 97.5 222 GLU A N 1
ATOM 1598 C CA . GLU A 1 222 ? -20.531 -14.516 5.727 1 97.5 222 GLU A CA 1
ATOM 1599 C C . GLU A 1 222 ? -21.406 -15.391 4.836 1 97.5 222 GLU A C 1
ATOM 1601 O O . GLU A 1 222 ? -22.281 -16.094 5.328 1 97.5 222 GLU A O 1
ATOM 1606 N N . GLY A 1 223 ? -21.266 -15.289 3.576 1 97.88 223 GLY A N 1
ATOM 1607 C CA . GLY A 1 223 ? -21.969 -16.094 2.592 1 97.88 223 GLY A CA 1
ATOM 1608 C C . GLY A 1 223 ? -21.156 -16.328 1.328 1 97.88 223 GLY A C 1
ATOM 1609 O O . GLY A 1 223 ? -20.156 -15.641 1.088 1 97.88 223 GLY A O 1
ATOM 1610 N N . ALA A 1 224 ? -21.547 -17.375 0.571 1 98.44 224 ALA A N 1
ATOM 1611 C CA . ALA A 1 224 ? -20.875 -17.703 -0.689 1 98.44 224 ALA A CA 1
ATOM 1612 C C . ALA A 1 224 ? -21.859 -18.328 -1.681 1 98.44 224 ALA A C 1
ATOM 1614 O O . ALA A 1 224 ? -22.891 -18.875 -1.285 1 98.44 224 ALA A O 1
ATOM 1615 N N . ALA A 1 225 ? -21.594 -18.25 -2.918 1 98.5 225 ALA A N 1
ATOM 1616 C CA . ALA A 1 225 ? -22.359 -18.875 -3.984 1 98.5 225 ALA A CA 1
ATOM 1617 C C . ALA A 1 225 ? -21.453 -19.344 -5.121 1 98.5 225 ALA A C 1
ATOM 1619 O O . ALA A 1 225 ? -20.422 -18.719 -5.395 1 98.5 225 ALA A O 1
ATOM 1620 N N . LEU A 1 226 ? -21.781 -20.469 -5.676 1 98.31 226 LEU A N 1
ATOM 1621 C CA . LEU A 1 226 ? -21.25 -20.906 -6.961 1 98.31 226 LEU A CA 1
ATOM 1622 C C . LEU A 1 226 ? -22.219 -20.578 -8.094 1 98.31 226 LEU A C 1
ATOM 1624 O O . LEU A 1 226 ? -23.375 -21 -8.07 1 98.31 226 LEU A O 1
ATOM 1628 N N . LEU A 1 227 ? -21.75 -19.812 -9.039 1 98.62 227 LEU A N 1
ATOM 1629 C CA . LEU A 1 227 ? -22.625 -19.344 -10.117 1 98.62 227 LEU A CA 1
ATOM 1630 C C . LEU A 1 227 ? -22.078 -19.766 -11.477 1 98.62 227 LEU A C 1
ATOM 1632 O O . LEU A 1 227 ? -20.922 -19.5 -11.789 1 98.62 227 LEU A O 1
ATOM 1636 N N . ALA A 1 228 ? -22.891 -20.5 -12.281 1 98.44 228 ALA A N 1
ATOM 1637 C CA . ALA A 1 228 ? -22.547 -20.797 -13.664 1 98.44 228 ALA A CA 1
ATOM 1638 C C . ALA A 1 228 ? -22.672 -19.562 -14.547 1 98.44 228 ALA A C 1
ATOM 1640 O O . ALA A 1 228 ? -23.75 -19 -14.703 1 98.44 228 ALA A O 1
ATOM 1641 N N . VAL A 1 229 ? -21.594 -19.125 -15.109 1 98.5 229 VAL A N 1
ATOM 1642 C CA . VAL A 1 229 ? -21.609 -17.906 -15.922 1 98.5 229 VAL A CA 1
ATOM 1643 C C . VAL A 1 229 ? -21.328 -18.266 -17.375 1 98.5 229 VAL A C 1
ATOM 1645 O O . VAL A 1 229 ? -20.688 -19.281 -17.672 1 98.5 229 VAL A O 1
ATOM 1648 N N . ARG A 1 230 ? -21.703 -17.422 -18.297 1 97.44 230 ARG A N 1
ATOM 1649 C CA . ARG A 1 230 ? -21.641 -17.641 -19.734 1 97.44 230 ARG A CA 1
ATOM 1650 C C . ARG A 1 230 ? -20.203 -17.688 -20.219 1 97.44 230 ARG A C 1
ATOM 1652 O O . ARG A 1 230 ? -19.844 -18.531 -21.047 1 97.44 230 ARG A O 1
ATOM 1659 N N . ASP A 1 231 ? -19.391 -16.797 -19.828 1 98.06 231 ASP A N 1
ATOM 1660 C CA . ASP A 1 231 ? -18.016 -16.594 -20.234 1 98.06 231 ASP A CA 1
ATOM 1661 C C . ASP A 1 231 ? -17.297 -15.617 -19.312 1 98.06 231 ASP A C 1
ATOM 1663 O O . ASP A 1 231 ? -17.891 -15.078 -18.391 1 98.06 231 ASP A O 1
ATOM 1667 N N . PRO A 1 232 ? -15.977 -15.469 -19.484 1 98.5 232 PRO A N 1
ATOM 1668 C CA . PRO A 1 232 ? -15.227 -14.562 -18.609 1 98.5 232 PRO A CA 1
ATOM 1669 C C . PRO A 1 232 ? -15.758 -13.125 -18.656 1 98.5 232 PRO A C 1
ATOM 1671 O O . PRO A 1 232 ? -15.719 -12.422 -17.656 1 98.5 232 PRO A O 1
ATOM 1674 N N . ALA A 1 233 ? -16.219 -12.648 -19.766 1 98.44 233 ALA A N 1
ATOM 1675 C CA . ALA A 1 233 ? -16.797 -11.312 -19.859 1 98.44 233 ALA A CA 1
ATOM 1676 C C . ALA A 1 233 ? -18.016 -11.18 -18.953 1 98.44 233 ALA A C 1
ATOM 1678 O O . ALA A 1 233 ? -18.188 -10.156 -18.281 1 98.44 233 ALA A O 1
ATOM 1679 N N . ALA A 1 234 ? -18.875 -12.219 -18.969 1 98.62 234 ALA A N 1
ATOM 1680 C CA . ALA A 1 234 ? -20.047 -12.242 -18.078 1 98.62 234 ALA A CA 1
ATOM 1681 C C . ALA A 1 234 ? -19.609 -12.258 -16.609 1 98.62 234 ALA A C 1
ATOM 1683 O O . ALA A 1 234 ? -20.266 -11.633 -15.773 1 98.62 234 ALA A O 1
ATOM 1684 N N . ALA A 1 235 ? -18.578 -13.008 -16.328 1 98.75 235 ALA A N 1
ATOM 1685 C CA . ALA A 1 235 ? -18.062 -13.047 -14.961 1 98.75 235 ALA A CA 1
ATOM 1686 C C . ALA A 1 235 ? -17.625 -11.656 -14.5 1 98.75 235 ALA A C 1
ATOM 1688 O O . ALA A 1 235 ? -17.875 -11.266 -13.352 1 98.75 235 ALA A O 1
ATOM 1689 N N . LEU A 1 236 ? -16.969 -10.875 -15.352 1 98.44 236 LEU A N 1
ATOM 1690 C CA . LEU A 1 236 ? -16.531 -9.523 -15.023 1 98.44 236 LEU A CA 1
ATOM 1691 C C . LEU A 1 236 ? -17.719 -8.602 -14.773 1 98.44 236 LEU A C 1
ATOM 1693 O O . LEU A 1 236 ? -17.688 -7.781 -13.852 1 98.44 236 LEU A O 1
ATOM 1697 N N . GLU A 1 237 ? -18.688 -8.727 -15.609 1 98.25 237 GLU A N 1
ATOM 1698 C CA . GLU A 1 237 ? -19.891 -7.938 -15.398 1 98.25 237 GLU A CA 1
ATOM 1699 C C . GLU A 1 237 ? -20.562 -8.297 -14.07 1 98.25 237 GLU A C 1
ATOM 1701 O O . GLU A 1 237 ? -21.078 -7.418 -13.367 1 98.25 237 GLU A O 1
ATOM 1706 N N . LEU A 1 238 ? -20.625 -9.594 -13.766 1 98.62 238 LEU A N 1
ATOM 1707 C CA . LEU A 1 238 ? -21.156 -10.062 -12.492 1 98.62 238 LEU A CA 1
ATOM 1708 C C . LEU A 1 238 ? -20.391 -9.445 -11.32 1 98.62 238 LEU A C 1
ATOM 1710 O O . LEU A 1 238 ? -20.984 -9.023 -10.336 1 98.62 238 LEU A O 1
ATOM 1714 N N . LEU A 1 239 ? -19.078 -9.414 -11.414 1 98.31 239 LEU A N 1
ATOM 1715 C CA . LEU A 1 239 ? -18.266 -8.758 -10.398 1 98.31 239 LEU A CA 1
ATOM 1716 C C . LEU A 1 239 ? -18.656 -7.297 -10.234 1 98.31 239 LEU A C 1
ATOM 1718 O O . LEU A 1 239 ? -18.797 -6.812 -9.109 1 98.31 239 LEU A O 1
ATOM 1722 N N . GLY A 1 240 ? -18.797 -6.586 -11.352 1 97.25 240 GLY A N 1
ATOM 1723 C CA . GLY A 1 240 ? -19.234 -5.199 -11.305 1 97.25 240 GLY A CA 1
ATOM 1724 C C . GLY A 1 240 ? -20.547 -5.012 -10.578 1 97.25 240 GLY A C 1
ATOM 1725 O O . GLY A 1 240 ? -20.703 -4.066 -9.805 1 97.25 240 GLY A O 1
ATOM 1726 N N . ARG A 1 241 ? -21.5 -5.887 -10.812 1 97.12 241 ARG A N 1
ATOM 1727 C CA . ARG A 1 241 ? -22.812 -5.816 -10.164 1 97.12 241 ARG A CA 1
ATOM 1728 C C . ARG A 1 241 ? -22.688 -6.086 -8.664 1 97.12 241 ARG A C 1
ATOM 1730 O O . ARG A 1 241 ? -23.359 -5.43 -7.859 1 97.12 241 ARG A O 1
ATOM 1737 N N . ALA A 1 242 ? -21.875 -7.082 -8.328 1 97.69 242 ALA A N 1
ATOM 1738 C CA . ALA A 1 242 ? -21.641 -7.375 -6.914 1 97.69 242 ALA A CA 1
ATOM 1739 C C . ALA A 1 242 ? -21.062 -6.16 -6.191 1 97.69 242 ALA A C 1
ATOM 1741 O O . ALA A 1 242 ? -21.516 -5.816 -5.094 1 97.69 242 ALA A O 1
ATOM 1742 N N . GLN A 1 243 ? -20.094 -5.496 -6.82 1 96.25 243 GLN A N 1
ATOM 1743 C CA . GLN A 1 243 ? -19.438 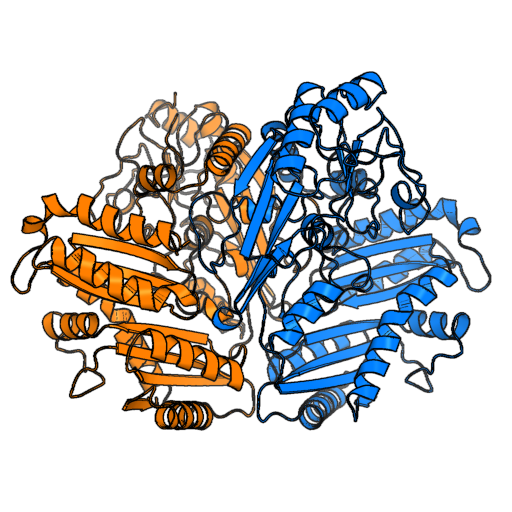-4.348 -6.211 1 96.25 243 GLN A CA 1
ATOM 1744 C C . GLN A 1 243 ? -20.359 -3.135 -6.172 1 96.25 243 GLN A C 1
ATOM 1746 O O . GLN A 1 243 ? -20.266 -2.312 -5.258 1 96.25 243 GLN A O 1
ATOM 1751 N N . ARG A 1 244 ? -21.203 -3.014 -7.172 1 95.31 244 ARG A N 1
ATOM 1752 C CA . ARG A 1 244 ? -22.203 -1.946 -7.133 1 95.31 244 ARG A CA 1
ATOM 1753 C C . ARG A 1 244 ? -23.125 -2.105 -5.938 1 95.31 244 ARG A C 1
ATOM 1755 O O . ARG A 1 244 ? -23.453 -1.127 -5.262 1 95.31 244 ARG A O 1
ATOM 1762 N N . ARG A 1 245 ? -23.5 -3.293 -5.645 1 95.06 245 ARG A N 1
ATOM 1763 C CA . ARG A 1 245 ? -24.484 -3.586 -4.598 1 95.06 245 ARG A CA 1
ATOM 1764 C C . ARG A 1 245 ? -23.828 -3.564 -3.221 1 95.06 245 ARG A C 1
ATOM 1766 O O . ARG A 1 245 ? -24.438 -3.092 -2.252 1 95.06 245 ARG A O 1
ATOM 1773 N N . LEU A 1 246 ? -22.656 -4.125 -3.154 1 95.31 246 LEU A N 1
ATOM 1774 C CA . LEU A 1 246 ? -22.141 -4.469 -1.838 1 95.31 246 LEU A CA 1
ATOM 1775 C C . LEU A 1 246 ? -20.828 -3.729 -1.562 1 95.31 246 LEU A C 1
ATOM 1777 O O . LEU A 1 246 ? -20.328 -3.738 -0.435 1 95.31 246 LEU A O 1
ATOM 1781 N N . GLY A 1 247 ? -20.281 -3.041 -2.574 1 93.06 247 GLY A N 1
ATOM 1782 C CA . GLY A 1 247 ? -19.047 -2.283 -2.416 1 93.06 247 GLY A CA 1
ATOM 1783 C C . GLY A 1 247 ? -17.891 -3.117 -1.885 1 93.06 247 GLY A C 1
ATOM 1784 O O . GLY A 1 247 ? -17.562 -4.156 -2.457 1 93.06 247 GLY A O 1
ATOM 1785 N N . PRO A 1 248 ? -17.359 -2.656 -0.777 1 93.56 248 PRO A N 1
ATOM 1786 C CA . PRO A 1 248 ? -16.172 -3.328 -0.237 1 93.56 248 PRO A CA 1
ATOM 1787 C C . PRO A 1 248 ? -16.516 -4.621 0.503 1 93.56 248 PRO A C 1
ATOM 1789 O O . PRO A 1 248 ? -15.625 -5.246 1.097 1 93.56 248 PRO A O 1
ATOM 1792 N N . LEU A 1 249 ? -17.719 -5.086 0.521 1 97.25 249 LEU A N 1
ATOM 1793 C CA . LEU A 1 249 ? -18.109 -6.234 1.328 1 97.25 249 LEU A CA 1
ATOM 1794 C C . LEU A 1 249 ? -17.984 -7.531 0.536 1 97.25 249 LEU A C 1
ATOM 1796 O O . LEU A 1 249 ? -18.219 -8.617 1.068 1 97.25 249 LEU A O 1
ATOM 1800 N N . VAL A 1 250 ? -17.562 -7.438 -0.774 1 97.81 250 VAL A N 1
ATOM 1801 C CA . VAL A 1 250 ? -17.172 -8.609 -1.553 1 97.81 250 VAL A CA 1
ATOM 1802 C C . VAL A 1 250 ? -15.766 -9.047 -1.165 1 97.81 250 VAL A C 1
ATOM 1804 O O . VAL A 1 250 ? -14.797 -8.32 -1.398 1 97.81 250 VAL A O 1
ATOM 1807 N N . THR A 1 251 ? -15.602 -10.289 -0.625 1 97.31 251 THR A N 1
ATOM 1808 C CA . THR A 1 251 ? -14.336 -10.758 -0.078 1 97.31 251 THR A CA 1
ATOM 1809 C C . THR A 1 251 ? -13.523 -11.484 -1.145 1 97.31 251 THR A C 1
ATOM 1811 O O . THR A 1 251 ? -12.305 -11.32 -1.225 1 97.31 251 THR A O 1
ATOM 1814 N N . GLY A 1 252 ? -14.156 -12.305 -1.853 1 97.44 252 GLY A N 1
ATOM 1815 C CA . GLY A 1 252 ? -13.5 -13.078 -2.9 1 97.44 252 GLY A CA 1
ATOM 1816 C C . GLY A 1 252 ? -14.359 -13.234 -4.145 1 97.44 252 GLY A C 1
ATOM 1817 O O . GLY A 1 252 ? -15.586 -13.203 -4.066 1 97.44 252 GLY A O 1
ATOM 1818 N N . PHE A 1 253 ? -13.766 -13.438 -5.234 1 98.62 253 PHE A N 1
ATOM 1819 C CA . PHE A 1 253 ? -14.406 -13.625 -6.535 1 98.62 253 PHE A CA 1
ATOM 1820 C C . PHE A 1 253 ? -13.531 -14.477 -7.449 1 98.62 253 PHE A C 1
ATOM 1822 O O . PHE A 1 253 ? -12.711 -13.945 -8.203 1 98.62 253 PHE A O 1
ATOM 1829 N N . GLU A 1 254 ? -13.773 -15.789 -7.48 1 98.56 254 GLU A N 1
ATOM 1830 C CA . GLU A 1 254 ? -12.93 -16.781 -8.141 1 98.56 254 GLU A CA 1
ATOM 1831 C C . GLU A 1 254 ? -13.539 -17.219 -9.469 1 98.56 254 GLU A C 1
ATOM 1833 O O . GLU A 1 254 ? -14.703 -17.594 -9.531 1 98.56 254 GLU A O 1
ATOM 1838 N N . LEU A 1 255 ? -12.781 -17.141 -10.484 1 98.75 255 LEU A N 1
ATOM 1839 C CA . LEU A 1 255 ? -13.156 -17.688 -11.789 1 98.75 255 LEU A CA 1
ATOM 1840 C C . LEU A 1 255 ? -12.555 -19.062 -11.992 1 98.75 255 LEU A C 1
ATOM 1842 O O . LEU A 1 255 ? -11.367 -19.266 -11.773 1 98.75 255 LEU A O 1
ATOM 1846 N N . MET A 1 256 ? -13.383 -20.047 -12.438 1 98.56 256 MET A N 1
ATOM 1847 C CA . MET A 1 256 ? -12.922 -21.406 -12.625 1 98.56 256 MET A CA 1
ATOM 1848 C C . MET A 1 256 ? -13.422 -21.969 -13.953 1 98.56 256 MET A C 1
ATOM 1850 O O . MET A 1 256 ? -14.625 -21.984 -14.219 1 98.56 256 MET A O 1
ATOM 1854 N N . HIS A 1 257 ? -12.547 -22.453 -14.773 1 98.56 257 HIS A N 1
ATOM 1855 C CA . HIS A 1 257 ? -12.898 -23.125 -16.031 1 98.56 257 HIS A CA 1
ATOM 1856 C C . HIS A 1 257 ? -13.344 -24.562 -15.781 1 98.56 257 HIS A C 1
ATOM 1858 O O . HIS A 1 257 ? -12.906 -25.188 -14.812 1 98.56 257 HIS A O 1
ATOM 1864 N N . ARG A 1 258 ? -14.086 -25.125 -16.656 1 97.5 258 ARG A N 1
ATOM 1865 C CA . ARG A 1 258 ? -14.633 -26.469 -16.562 1 97.5 258 ARG A CA 1
ATOM 1866 C C . ARG A 1 258 ? -13.508 -27.5 -16.484 1 97.5 258 ARG A C 1
ATOM 1868 O O . ARG A 1 258 ? -13.664 -28.547 -15.836 1 97.5 258 ARG A O 1
ATOM 1875 N N . GLN A 1 259 ? -12.391 -27.219 -17.078 1 97.75 259 GLN A N 1
ATOM 1876 C CA . GLN A 1 259 ? -11.273 -28.156 -17.094 1 97.75 259 GLN A CA 1
ATOM 1877 C C . GLN A 1 259 ? -10.812 -28.484 -15.688 1 97.75 259 GLN A C 1
ATOM 1879 O O . GLN A 1 259 ? -10.391 -29.609 -15.414 1 97.75 259 GLN A O 1
ATOM 1884 N N . GLY A 1 260 ? -10.812 -27.547 -14.758 1 97.44 260 GLY A N 1
ATOM 1885 C CA . GLY A 1 260 ? -10.461 -27.812 -13.375 1 97.44 260 GLY A CA 1
ATOM 1886 C C . GLY A 1 260 ? -11.375 -28.828 -12.719 1 97.44 260 GLY A C 1
ATOM 1887 O O . GLY A 1 260 ? -10.906 -29.703 -11.984 1 97.44 260 GLY A O 1
ATOM 1888 N N . PHE A 1 261 ? -12.656 -28.734 -12.984 1 96.81 261 PHE A N 1
ATOM 1889 C CA . PHE A 1 261 ? -13.625 -29.688 -12.461 1 96.81 261 PHE A CA 1
ATOM 1890 C C . PHE A 1 261 ? -13.445 -31.062 -13.109 1 96.81 261 PHE A C 1
ATOM 1892 O O . PHE A 1 261 ? -13.602 -32.094 -12.453 1 96.81 261 PHE A O 1
ATOM 1899 N N . ALA A 1 262 ? -13.141 -31.016 -14.383 1 96.31 262 ALA A N 1
ATOM 1900 C CA . ALA A 1 262 ? -12.852 -32.281 -15.062 1 96.31 262 ALA A CA 1
ATOM 1901 C C . ALA A 1 262 ? -11.648 -32.969 -14.445 1 96.31 262 ALA A C 1
ATOM 1903 O O . ALA A 1 262 ? -11.633 -34.188 -14.297 1 96.31 262 ALA A O 1
ATOM 1904 N N . PHE A 1 263 ? -10.617 -32.188 -14.141 1 97.25 263 PHE A N 1
ATOM 1905 C CA . PHE A 1 263 ? -9.438 -32.75 -13.492 1 97.25 263 PHE A CA 1
ATOM 1906 C C . PHE A 1 263 ? -9.789 -33.312 -12.117 1 97.25 263 PHE A C 1
ATOM 1908 O O . PHE A 1 263 ? -9.281 -34.344 -11.719 1 97.25 263 PHE A O 1
ATOM 1915 N N . LEU A 1 264 ? -10.625 -32.625 -11.352 1 96.44 264 LEU A N 1
ATOM 1916 C CA . LEU A 1 264 ? -11.094 -33.156 -10.078 1 96.44 264 LEU A CA 1
ATOM 1917 C C . LEU A 1 264 ? -11.805 -34.5 -10.258 1 96.44 264 LEU A C 1
ATOM 1919 O O . LEU A 1 264 ? -11.516 -35.438 -9.539 1 96.44 264 LEU A O 1
ATOM 1923 N N . ALA A 1 265 ? -12.672 -34.562 -11.234 1 94.69 265 ALA A N 1
ATOM 1924 C CA . ALA A 1 265 ? -13.414 -35.781 -11.508 1 94.69 265 ALA A CA 1
ATOM 1925 C C . ALA A 1 265 ? -12.469 -36.938 -11.875 1 94.69 265 ALA A C 1
ATOM 1927 O O . ALA A 1 265 ? -12.703 -38.094 -11.516 1 94.69 265 ALA A O 1
ATOM 1928 N N . GLU A 1 266 ? -11.445 -36.594 -12.562 1 95.19 266 GLU A N 1
ATOM 1929 C CA . GLU A 1 266 ? -10.477 -37.594 -13.055 1 95.19 266 GLU A CA 1
ATOM 1930 C C . GLU A 1 266 ? -9.57 -38.062 -11.93 1 95.19 266 GLU A C 1
ATOM 1932 O O . GLU A 1 266 ? -9.219 -39.25 -11.875 1 95.19 266 GLU A O 1
ATOM 1937 N N . THR A 1 267 ? -9.188 -37.219 -11.016 1 95.94 267 THR A N 1
ATOM 1938 C CA . THR A 1 267 ? -8.102 -37.531 -10.094 1 95.94 267 THR A CA 1
ATOM 1939 C C . THR A 1 267 ? -8.625 -37.688 -8.672 1 95.94 267 THR A C 1
ATOM 1941 O O . THR A 1 267 ? -7.973 -38.312 -7.824 1 95.94 267 THR A O 1
ATOM 1944 N N . MET A 1 268 ? -9.711 -37.031 -8.375 1 95.38 268 MET A N 1
ATOM 1945 C CA . MET A 1 268 ? -10.305 -37.062 -7.039 1 95.38 268 MET A CA 1
ATOM 1946 C C . MET A 1 268 ? -11.812 -37.281 -7.113 1 95.38 268 MET A C 1
ATOM 1948 O O . MET A 1 268 ? -12.594 -36.469 -6.637 1 95.38 268 MET A O 1
ATOM 1952 N N . PRO A 1 269 ? -12.203 -38.469 -7.5 1 92.81 269 PRO A N 1
ATOM 1953 C CA . PRO A 1 269 ? -13.617 -38.75 -7.77 1 92.81 269 PRO A CA 1
ATOM 1954 C C . PRO A 1 269 ? -14.477 -38.719 -6.504 1 92.81 269 PRO A C 1
ATOM 1956 O O . PRO A 1 269 ? -15.703 -38.625 -6.59 1 92.81 269 PRO A O 1
ATOM 1959 N N . GLU A 1 270 ? -13.898 -38.656 -5.359 1 91.06 270 GLU A N 1
ATOM 1960 C CA . GLU A 1 270 ? -14.633 -38.594 -4.098 1 91.06 270 GLU A CA 1
ATOM 1961 C C . GLU A 1 270 ? -15.203 -37.188 -3.865 1 91.06 270 GLU A C 1
ATOM 1963 O O . GLU A 1 270 ? -16.094 -37.031 -3.035 1 91.06 270 GLU A O 1
ATOM 1968 N N . ARG A 1 271 ? -14.688 -36.312 -4.582 1 90.06 271 ARG A N 1
ATOM 1969 C CA . ARG A 1 271 ? -15.195 -34.938 -4.445 1 90.06 271 ARG A CA 1
ATOM 1970 C C . ARG A 1 271 ? -16.453 -34.75 -5.273 1 90.06 271 ARG A C 1
ATOM 1972 O O . ARG A 1 271 ? -16.469 -35.031 -6.473 1 90.06 271 ARG A O 1
ATOM 1979 N N . ARG A 1 272 ? -17.516 -34.312 -4.613 1 88.5 272 ARG A N 1
ATOM 1980 C CA . ARG A 1 272 ? -18.766 -34.031 -5.305 1 88.5 272 ARG A CA 1
ATOM 1981 C C . ARG A 1 272 ? -18.703 -32.719 -6.062 1 88.5 272 ARG A C 1
ATOM 1983 O O . ARG A 1 272 ? -18.344 -31.688 -5.496 1 88.5 272 ARG A O 1
ATOM 1990 N N . LEU A 1 273 ? -19.078 -32.75 -7.309 1 90.94 273 LEU A N 1
ATOM 1991 C CA . LEU A 1 273 ? -19.109 -31.547 -8.125 1 90.94 273 LEU A CA 1
ATOM 1992 C C . LEU A 1 273 ? -20.406 -30.781 -7.906 1 90.94 273 LEU A C 1
ATOM 1994 O O . LEU A 1 273 ? -21.438 -31.375 -7.562 1 90.94 273 LEU A O 1
ATOM 1998 N N . PRO A 1 274 ? -20.359 -29.531 -8.062 1 86.69 274 PRO A N 1
ATOM 1999 C CA . PRO A 1 274 ? -21.5 -28.703 -7.652 1 86.69 274 PRO A CA 1
ATOM 2000 C C . PRO A 1 274 ? -22.641 -28.75 -8.656 1 86.69 274 PRO A C 1
ATOM 2002 O O . PRO A 1 274 ? -23.781 -28.406 -8.312 1 86.69 274 PRO A O 1
ATOM 2005 N N . PHE A 1 275 ? -22.344 -29.078 -9.953 1 89.38 275 PHE A N 1
ATOM 2006 C CA . PHE A 1 275 ? -23.375 -29.094 -10.992 1 89.38 275 PHE A CA 1
ATOM 2007 C C . PHE A 1 275 ? -23.422 -30.453 -11.688 1 89.38 275 PHE A C 1
ATOM 2009 O O . PHE A 1 275 ? -22.406 -31.109 -11.867 1 89.38 275 PHE A O 1
ATOM 2016 N N . ALA A 1 276 ? -24.641 -30.875 -12.016 1 86.25 276 ALA A N 1
ATOM 2017 C CA . ALA A 1 276 ? -24.797 -32.125 -12.766 1 86.25 276 ALA A CA 1
ATOM 2018 C C . ALA A 1 276 ? -24.172 -32 -14.156 1 86.25 276 ALA A C 1
ATOM 2020 O O . ALA A 1 276 ? -23.453 -32.906 -14.586 1 86.25 276 ALA A O 1
ATOM 2021 N N . ASP A 1 277 ? -24.469 -30.953 -14.852 1 89.75 277 ASP A N 1
ATOM 2022 C CA . ASP A 1 277 ? -23.812 -30.594 -16.109 1 89.75 277 ASP A CA 1
ATOM 2023 C C . ASP A 1 277 ? -22.859 -29.422 -15.891 1 89.75 277 ASP A C 1
ATOM 2025 O O . ASP A 1 277 ? -23.281 -28.297 -15.602 1 89.75 277 ASP A O 1
ATOM 2029 N N . LEU A 1 278 ? -21.609 -29.766 -16.062 1 92.38 278 LEU A N 1
ATOM 2030 C CA . LEU A 1 278 ? -20.578 -28.766 -15.75 1 92.38 278 LEU A CA 1
ATOM 2031 C C . LEU A 1 278 ? -20.625 -27.609 -16.75 1 92.38 278 LEU A C 1
ATOM 2033 O O . LEU A 1 278 ? -20.469 -27.828 -17.953 1 92.38 278 LEU A O 1
ATOM 2037 N N . PRO A 1 279 ? -20.891 -26.438 -16.25 1 96.25 279 PRO A N 1
ATOM 2038 C CA . PRO A 1 279 ? -20.781 -25.281 -17.156 1 96.25 279 PRO A CA 1
ATOM 2039 C C . PRO A 1 279 ? -19.328 -25.016 -17.562 1 96.25 279 PRO A C 1
ATOM 2041 O O . PRO A 1 279 ? -18.391 -25.516 -16.953 1 96.25 279 PRO A O 1
ATOM 2044 N N . ASP A 1 280 ? -19.172 -24.219 -18.625 1 97.25 280 ASP A N 1
ATOM 2045 C CA . ASP A 1 280 ? -17.828 -23.875 -19.078 1 97.25 280 ASP A CA 1
ATOM 2046 C C . ASP A 1 280 ? -17.094 -23.031 -18.031 1 97.25 280 ASP A C 1
ATOM 2048 O O . ASP A 1 280 ? -15.898 -23.203 -17.828 1 97.25 280 ASP A O 1
ATOM 2052 N N . TRP A 1 281 ? -17.844 -22.125 -17.438 1 98.5 281 TRP A N 1
ATOM 2053 C CA . TRP A 1 281 ? -17.266 -21.234 -16.453 1 98.5 281 TRP A CA 1
ATOM 2054 C C . TRP A 1 281 ? -18.125 -21.141 -15.203 1 98.5 281 TRP A C 1
ATOM 2056 O O . TRP A 1 281 ? -19.359 -21.109 -15.305 1 98.5 281 TRP A O 1
ATOM 2066 N N . THR A 1 282 ? -17.5 -21.172 -14.062 1 98.56 282 THR A N 1
ATOM 2067 C CA . THR A 1 282 ? -18.125 -21.047 -12.75 1 98.56 282 THR A CA 1
ATOM 2068 C C . THR A 1 282 ? -17.438 -19.953 -11.938 1 98.56 282 THR A C 1
ATOM 2070 O O . THR A 1 282 ? -16.219 -19.812 -11.977 1 98.56 282 THR A O 1
ATOM 2073 N N . VAL A 1 283 ? -18.234 -19.125 -11.211 1 98.75 283 VAL A N 1
ATOM 2074 C CA . VAL A 1 283 ? -17.703 -18.109 -10.297 1 98.75 283 VAL A CA 1
ATOM 2075 C C . VAL A 1 283 ? -18.031 -18.484 -8.859 1 98.75 283 VAL A C 1
ATOM 2077 O O . VAL A 1 283 ? -19.172 -18.859 -8.562 1 98.75 283 VAL A O 1
ATOM 2080 N N . LEU A 1 284 ? -17.062 -18.531 -7.996 1 98.69 284 LEU A N 1
ATOM 2081 C CA . LEU A 1 284 ? -17.297 -18.531 -6.559 1 98.69 284 LEU A CA 1
ATOM 2082 C C . LEU A 1 284 ? -17.281 -17.109 -6 1 98.69 284 LEU A C 1
ATOM 2084 O O . LEU A 1 284 ? -16.25 -16.438 -6.039 1 98.69 284 LEU A O 1
ATOM 2088 N N . VAL A 1 285 ? -18.406 -16.562 -5.539 1 98.56 285 VAL A N 1
ATOM 2089 C CA . VAL A 1 285 ? -18.516 -15.266 -4.891 1 98.56 285 VAL A CA 1
ATOM 2090 C C . VAL A 1 285 ? -18.562 -15.453 -3.375 1 98.56 285 VAL A C 1
ATOM 2092 O O . VAL A 1 285 ? -19.344 -16.266 -2.867 1 98.56 285 VAL A O 1
ATOM 2095 N N . ASP A 1 286 ? -17.734 -14.758 -2.703 1 98.5 286 ASP A N 1
ATOM 2096 C CA . ASP A 1 286 ? -17.672 -14.805 -1.247 1 98.5 286 ASP A CA 1
ATOM 2097 C C . ASP A 1 286 ? -17.906 -13.43 -0.64 1 98.5 286 ASP A C 1
ATOM 2099 O O . ASP A 1 286 ? -17.391 -12.43 -1.136 1 98.5 286 ASP A O 1
ATOM 2103 N N . LEU A 1 287 ? -18.797 -13.344 0.393 1 98.12 287 LEU A N 1
ATOM 2104 C CA . LEU A 1 287 ? -19.203 -12.086 1.01 1 98.12 287 LEU A CA 1
ATOM 2105 C C . LEU A 1 287 ? -18.859 -12.078 2.496 1 98.12 287 LEU A C 1
ATOM 2107 O O . LEU A 1 287 ? -18.969 -13.102 3.17 1 98.12 287 LEU A O 1
ATOM 2111 N N . GLY A 1 288 ? -18.344 -10.961 3.027 1 97.5 288 GLY A N 1
ATOM 2112 C CA . GLY A 1 288 ? -18.281 -10.594 4.434 1 97.5 288 GLY A CA 1
ATOM 2113 C C . GLY A 1 288 ? -19.062 -9.336 4.762 1 97.5 288 GLY A C 1
ATOM 2114 O O . GLY A 1 288 ? -18.625 -8.227 4.438 1 97.5 288 GLY A O 1
ATOM 2115 N N . LEU A 1 289 ? -20.188 -9.523 5.473 1 97.25 289 LEU A N 1
ATOM 2116 C CA . LEU A 1 289 ? -21.172 -8.461 5.59 1 97.25 289 LEU A CA 1
ATOM 2117 C C . LEU A 1 289 ? -21.141 -7.832 6.977 1 97.25 289 LEU A C 1
ATOM 2119 O O . LEU A 1 289 ? -20.484 -8.359 7.883 1 97.25 289 LEU A O 1
ATOM 2123 N N . THR A 1 290 ? -21.688 -6.621 7.059 1 95.12 290 THR A N 1
ATOM 2124 C CA . THR A 1 290 ? -21.781 -5.926 8.336 1 95.12 290 THR A CA 1
ATOM 2125 C C . THR A 1 290 ? -23.078 -6.316 9.062 1 95.12 290 THR A C 1
ATOM 2127 O O . THR A 1 290 ? -23.922 -7.012 8.5 1 95.12 290 THR A O 1
ATOM 2130 N N . GLU A 1 291 ? -23.203 -5.859 10.312 1 92.88 291 GLU A N 1
ATOM 2131 C CA . GLU A 1 291 ? -24.344 -6.172 11.148 1 92.88 291 GLU A CA 1
ATOM 2132 C C . GLU A 1 291 ? -25.656 -5.785 10.453 1 92.88 291 GLU A C 1
ATOM 2134 O O . GLU A 1 291 ? -25.734 -4.73 9.82 1 92.88 291 GLU A O 1
ATOM 2139 N N . GLY A 1 292 ? -26.609 -6.738 10.531 1 91 292 GLY A N 1
ATOM 2140 C CA . GLY A 1 292 ? -27.938 -6.441 10.008 1 91 292 GLY A CA 1
ATOM 2141 C C . GLY A 1 292 ? -28.141 -6.934 8.586 1 91 292 GLY A C 1
ATOM 2142 O O . GLY A 1 292 ? -29.266 -7.02 8.109 1 91 292 GLY A O 1
ATOM 2143 N N . MET A 1 293 ? -27.156 -7.312 7.891 1 94 293 MET A N 1
ATOM 2144 C CA . MET A 1 293 ? -27.266 -7.781 6.512 1 94 293 MET A CA 1
ATOM 2145 C C . MET A 1 293 ? -27.406 -9.297 6.461 1 94 293 MET A C 1
ATOM 2147 O O . MET A 1 293 ? -26.844 -10.008 7.305 1 94 293 MET A O 1
ATOM 2151 N N . ASP A 1 294 ? -28.141 -9.789 5.484 1 95.56 294 ASP A N 1
ATOM 2152 C CA . ASP A 1 294 ? -28.375 -11.211 5.285 1 95.56 294 ASP A CA 1
ATOM 2153 C C . ASP A 1 294 ? -27.688 -11.719 4.027 1 95.56 294 ASP A C 1
ATOM 2155 O O . ASP A 1 294 ? -28.094 -11.398 2.91 1 95.56 294 ASP A O 1
ATOM 2159 N N . PRO A 1 295 ? -26.703 -12.586 4.211 1 96.88 295 PRO A N 1
ATOM 2160 C CA . PRO A 1 295 ? -25.938 -13.055 3.045 1 96.88 295 PRO A CA 1
ATOM 2161 C C . PRO A 1 295 ? -26.812 -13.773 2.023 1 96.88 295 PRO A C 1
ATOM 2163 O O . PRO A 1 295 ? -26.625 -13.617 0.816 1 96.88 295 PRO A O 1
ATOM 2166 N N . ALA A 1 296 ? -27.75 -14.586 2.467 1 96.31 296 ALA A N 1
ATOM 2167 C CA . ALA A 1 296 ? -28.641 -15.305 1.551 1 96.31 296 ALA A CA 1
ATOM 2168 C C . ALA A 1 296 ? -29.438 -14.336 0.69 1 96.31 296 ALA A C 1
ATOM 2170 O O . ALA A 1 296 ? -29.547 -14.523 -0.524 1 96.31 296 ALA A O 1
ATOM 2171 N N . ALA A 1 297 ? -30 -13.359 1.335 1 96.56 297 ALA A N 1
ATOM 2172 C CA . ALA A 1 297 ? -30.797 -12.367 0.619 1 96.56 297 ALA A CA 1
ATOM 2173 C C . ALA A 1 297 ? -29.953 -11.617 -0.405 1 96.56 297 ALA A C 1
ATOM 2175 O O . ALA A 1 297 ? -30.391 -11.367 -1.527 1 96.56 297 ALA A O 1
ATOM 2176 N N . GLU A 1 298 ? -28.766 -11.219 -0.025 1 96.88 298 GLU A N 1
ATOM 2177 C CA . GLU A 1 298 ? -27.875 -10.469 -0.911 1 96.88 298 GLU A CA 1
ATOM 2178 C C . GLU A 1 298 ? -27.469 -11.312 -2.111 1 96.88 298 GLU A C 1
ATOM 2180 O O . GLU A 1 298 ? -27.422 -10.82 -3.24 1 96.88 298 GLU A O 1
ATOM 2185 N N . LEU A 1 299 ? -27.141 -12.578 -1.897 1 98 299 LEU A N 1
ATOM 2186 C CA . LEU A 1 299 ? -26.719 -13.461 -2.973 1 98 299 LEU A CA 1
ATOM 2187 C C . LEU A 1 299 ? -27.875 -13.781 -3.906 1 98 299 LEU A C 1
ATOM 2189 O O . LEU A 1 299 ? -27.703 -13.891 -5.121 1 98 299 LEU A O 1
ATOM 2193 N N . GLU A 1 300 ? -29.078 -13.945 -3.334 1 97.75 300 GLU A N 1
ATOM 2194 C CA . GLU A 1 300 ? -30.266 -14.164 -4.156 1 97.75 300 GLU A CA 1
ATOM 2195 C C . GLU A 1 300 ? -30.547 -12.969 -5.059 1 97.75 300 GLU A C 1
ATOM 2197 O O . GLU A 1 300 ? -30.875 -13.141 -6.234 1 97.75 300 GLU A O 1
ATOM 2202 N N . ALA A 1 301 ? -30.422 -11.836 -4.465 1 97.25 301 ALA A N 1
ATOM 2203 C CA . ALA A 1 301 ? -30.641 -10.617 -5.242 1 97.25 301 ALA A CA 1
ATOM 2204 C C . ALA A 1 301 ? -29.625 -10.492 -6.367 1 97.25 301 ALA A C 1
ATOM 2206 O O . ALA A 1 301 ? -29.969 -10.125 -7.492 1 97.25 301 ALA A O 1
ATOM 2207 N N . LEU A 1 302 ? -28.391 -10.773 -6.07 1 97.75 302 LEU A N 1
ATOM 2208 C CA . LEU A 1 302 ? -27.328 -10.742 -7.074 1 97.75 302 LEU A CA 1
ATOM 2209 C C . LEU A 1 302 ? -27.609 -11.75 -8.188 1 97.75 302 LEU A C 1
ATOM 2211 O O . LEU A 1 302 ? -27.469 -11.422 -9.367 1 97.75 302 LEU A O 1
ATOM 2215 N N . PHE A 1 303 ? -28 -12.953 -7.828 1 98.06 303 PHE A N 1
ATOM 2216 C CA . PHE A 1 303 ? -28.312 -13.992 -8.797 1 98.06 303 PHE A CA 1
ATOM 2217 C C . PHE A 1 303 ? -29.469 -13.555 -9.703 1 98.06 303 PHE A C 1
ATOM 2219 O O . PHE A 1 303 ? -29.391 -13.711 -10.922 1 98.06 303 PHE A O 1
ATOM 2226 N N . ALA A 1 304 ? -30.5 -13.031 -9.07 1 98 304 ALA A N 1
ATOM 2227 C CA . ALA A 1 304 ? -31.688 -12.609 -9.82 1 98 304 ALA A CA 1
ATOM 2228 C C . ALA A 1 304 ? -31.328 -11.531 -10.844 1 98 304 ALA A C 1
ATOM 2230 O O . ALA A 1 304 ? -31.734 -11.609 -12 1 98 304 ALA A O 1
ATOM 2231 N N . GLU A 1 305 ? -30.594 -10.562 -10.422 1 97.25 305 GLU A N 1
ATOM 2232 C CA . GLU A 1 305 ? -30.156 -9.492 -11.32 1 97.25 305 GLU A CA 1
ATOM 2233 C C . GLU A 1 305 ? -29.312 -10.039 -12.469 1 97.25 305 GLU A C 1
ATOM 2235 O O . GLU A 1 305 ? -29.5 -9.641 -13.625 1 97.25 305 GLU A O 1
ATOM 2240 N N . ALA A 1 306 ? -28.406 -10.914 -12.133 1 98.12 306 ALA A N 1
ATOM 2241 C CA . ALA A 1 306 ? -27.5 -11.477 -13.133 1 98.12 306 ALA A CA 1
ATOM 2242 C C . ALA A 1 306 ? -28.25 -12.375 -14.109 1 98.12 306 ALA A C 1
ATOM 2244 O O . ALA A 1 306 ? -27.938 -12.398 -15.305 1 98.12 306 ALA A O 1
ATOM 2245 N N . ALA A 1 307 ? -29.203 -13.117 -13.617 1 98.06 307 ALA A N 1
ATOM 2246 C CA . ALA A 1 307 ? -30.016 -13.984 -14.461 1 98.06 307 ALA A CA 1
ATOM 2247 C C . ALA A 1 307 ? -30.844 -13.172 -15.445 1 98.06 307 ALA A C 1
ATOM 2249 O O . ALA A 1 307 ? -30.953 -13.523 -16.625 1 98.06 307 ALA A O 1
ATOM 2250 N N . GLU A 1 308 ? -31.406 -12.125 -14.945 1 98.06 308 GLU A N 1
ATOM 2251 C CA . GLU A 1 308 ? -32.219 -11.234 -15.789 1 98.06 308 GLU A CA 1
ATOM 2252 C C . GLU A 1 308 ? -31.359 -10.641 -16.906 1 98.06 308 GLU A C 1
ATOM 2254 O O . GLU A 1 308 ? -31.844 -10.445 -18.031 1 98.06 308 GLU A O 1
ATOM 2259 N N . ALA A 1 309 ? -30.125 -10.43 -16.641 1 97.88 309 ALA A N 1
ATOM 2260 C CA . ALA A 1 309 ? -29.219 -9.836 -17.609 1 97.88 309 ALA A CA 1
ATOM 2261 C C . ALA A 1 309 ? -28.594 -10.906 -18.5 1 97.88 309 ALA A C 1
ATOM 2263 O O . ALA A 1 309 ? -27.781 -10.594 -19.375 1 97.88 309 ALA A O 1
ATOM 2264 N N . GLY A 1 310 ? -28.844 -12.141 -18.266 1 98 310 GLY A N 1
ATOM 2265 C CA . GLY A 1 310 ? -28.344 -13.234 -19.078 1 98 310 GLY A CA 1
ATOM 2266 C C . GLY A 1 310 ? -26.891 -13.57 -18.781 1 98 310 GLY A C 1
ATOM 2267 O O . GLY A 1 310 ? -26.188 -14.133 -19.625 1 98 310 GLY A O 1
ATOM 2268 N N . LEU A 1 311 ? -26.422 -13.25 -17.578 1 98.44 311 LEU A N 1
ATOM 2269 C CA . LEU A 1 311 ? -25.031 -13.477 -17.219 1 98.44 311 LEU A CA 1
ATOM 2270 C C . LEU A 1 311 ? -24.828 -14.867 -16.625 1 98.44 311 LEU A C 1
ATOM 2272 O O . LEU A 1 311 ? -23.781 -15.492 -16.812 1 98.44 311 LEU A O 1
ATOM 2276 N N . VAL A 1 312 ? -25.844 -15.32 -15.852 1 98.12 312 VAL A N 1
ATOM 2277 C CA . VAL A 1 312 ? -25.766 -16.578 -15.125 1 98.12 312 VAL A CA 1
ATOM 2278 C C . VAL A 1 312 ? -26.906 -17.5 -15.555 1 98.12 312 VAL A C 1
ATOM 2280 O O . VAL A 1 312 ? -28 -17.031 -15.891 1 98.12 312 VAL A O 1
ATOM 2283 N N . SER A 1 313 ? -26.656 -18.812 -15.609 1 96.69 313 SER A N 1
ATOM 2284 C CA . SER A 1 313 ? -27.672 -19.766 -16.031 1 96.69 313 SER A CA 1
ATOM 2285 C C . SER A 1 313 ? -28.078 -20.672 -14.883 1 96.69 313 SER A C 1
ATOM 2287 O O . SER A 1 313 ? -29.156 -21.266 -14.906 1 96.69 313 SER A O 1
ATOM 2289 N N . ASP A 1 314 ? -27.219 -20.828 -13.891 1 95.94 314 ASP A N 1
ATOM 2290 C CA . ASP A 1 314 ? -27.438 -21.688 -12.742 1 95.94 314 ASP A CA 1
ATOM 2291 C C . ASP A 1 314 ? -26.594 -21.25 -11.547 1 95.94 314 ASP A C 1
ATOM 2293 O O . ASP A 1 314 ? -25.734 -20.375 -11.68 1 95.94 314 ASP A O 1
ATOM 2297 N N . GLY A 1 315 ? -26.984 -21.703 -10.344 1 95.75 315 GLY A N 1
ATOM 2298 C CA . GLY A 1 315 ? -26.234 -21.328 -9.164 1 95.75 315 GLY A CA 1
ATOM 2299 C C . GLY A 1 315 ? -26.578 -22.156 -7.941 1 95.75 315 GLY A C 1
ATOM 2300 O O . GLY A 1 315 ? -27.641 -22.781 -7.891 1 95.75 315 GLY A O 1
ATOM 2301 N N . ALA A 1 316 ? -25.656 -22.266 -7.094 1 95.88 316 ALA A N 1
ATOM 2302 C CA . ALA A 1 316 ? -25.812 -22.859 -5.77 1 95.88 316 ALA A CA 1
ATOM 2303 C C . ALA A 1 316 ? -25.438 -21.859 -4.676 1 95.88 316 ALA A C 1
ATOM 2305 O O . ALA A 1 316 ? -24.297 -21.391 -4.617 1 95.88 316 ALA A O 1
ATOM 2306 N N . LEU A 1 317 ? -26.391 -21.5 -3.85 1 96.81 317 LEU A N 1
ATOM 2307 C CA . LEU A 1 317 ? -26.156 -20.609 -2.713 1 96.81 317 LEU A CA 1
ATOM 2308 C C . LEU A 1 317 ? -25.938 -21.422 -1.436 1 96.81 317 LEU A C 1
ATOM 2310 O O . LEU A 1 317 ? -26.719 -22.328 -1.127 1 96.81 317 LEU A O 1
ATOM 2314 N N . ALA A 1 318 ? -24.828 -21.094 -0.776 1 96.62 318 ALA A N 1
ATOM 2315 C CA . ALA A 1 318 ? -24.578 -21.781 0.487 1 96.62 318 ALA A CA 1
ATOM 2316 C C . ALA A 1 318 ? -25.703 -21.5 1.492 1 96.62 318 ALA A C 1
ATOM 2318 O O . ALA A 1 318 ? -26.062 -20.344 1.706 1 96.62 318 ALA A O 1
ATOM 2319 N N . GLN A 1 319 ? -26.188 -22.547 2.129 1 93.94 319 GLN A N 1
ATOM 2320 C CA . GLN A 1 319 ? -27.266 -22.438 3.107 1 93.94 319 GLN A CA 1
ATOM 2321 C C . GLN A 1 319 ? -26.719 -22.5 4.531 1 93.94 319 GLN A C 1
ATOM 2323 O O . GLN A 1 319 ? -27.484 -22.406 5.496 1 93.94 319 GLN A O 1
ATOM 2328 N N . SER A 1 320 ? -25.516 -22.797 4.672 1 94.44 320 SER A N 1
ATOM 2329 C CA . SER A 1 320 ? -24.828 -22.891 5.953 1 94.44 320 SER A CA 1
ATOM 2330 C C . SER A 1 320 ? -23.344 -22.562 5.797 1 94.44 320 SER A C 1
ATOM 2332 O O . SER A 1 320 ? -22.828 -22.516 4.676 1 94.44 320 SER A O 1
ATOM 2334 N N . LEU A 1 321 ? -22.734 -22.312 6.883 1 94.88 321 LEU A N 1
ATOM 2335 C CA . LEU A 1 321 ? -21.281 -22.094 6.871 1 94.88 321 LEU A CA 1
ATOM 2336 C C . LEU A 1 321 ? -20.547 -23.328 6.406 1 94.88 321 LEU A C 1
ATOM 2338 O O . LEU A 1 321 ? -19.484 -23.234 5.777 1 94.88 321 LEU A O 1
ATOM 2342 N N . ALA A 1 322 ? -21.078 -24.453 6.676 1 96.06 322 ALA A N 1
ATOM 2343 C CA . ALA A 1 322 ? -20.484 -25.703 6.219 1 96.06 322 ALA A CA 1
ATOM 2344 C C . ALA A 1 322 ? -20.5 -25.797 4.695 1 96.06 322 ALA A C 1
ATOM 2346 O O . ALA A 1 322 ? -19.516 -26.219 4.082 1 96.06 322 ALA A O 1
ATOM 2347 N N . GLN A 1 323 ? -21.609 -25.469 4.121 1 96.06 323 GLN A N 1
ATOM 2348 C CA . GLN A 1 323 ? -21.703 -25.5 2.664 1 96.06 323 GLN A CA 1
ATOM 2349 C C . GLN A 1 323 ? -20.766 -24.469 2.033 1 96.06 323 GLN A C 1
ATOM 2351 O O . GLN A 1 323 ? -20.172 -24.719 0.981 1 96.06 323 GLN A O 1
ATOM 2356 N N . ARG A 1 324 ? -20.703 -23.266 2.67 1 97.31 324 ARG A N 1
ATOM 2357 C CA . ARG A 1 324 ? -19.703 -22.297 2.23 1 97.31 324 ARG A CA 1
ATOM 2358 C C . ARG A 1 324 ? -18.312 -22.906 2.227 1 97.31 324 ARG A C 1
ATOM 2360 O O . ARG A 1 324 ? -17.562 -22.75 1.256 1 97.31 324 ARG A O 1
ATOM 2367 N N . ALA A 1 325 ? -17.953 -23.562 3.273 1 96 325 ALA A N 1
ATOM 2368 C CA . ALA A 1 325 ? -16.641 -24.203 3.389 1 96 325 ALA A CA 1
ATOM 2369 C C . ALA A 1 325 ? -16.453 -25.25 2.299 1 96 325 ALA A C 1
ATOM 2371 O O . ALA A 1 325 ? -15.352 -25.438 1.786 1 96 325 ALA A O 1
ATOM 2372 N N . ASP A 1 326 ? -17.516 -25.922 1.937 1 95.81 326 ASP A N 1
ATOM 2373 C CA . ASP A 1 326 ? -17.469 -26.922 0.875 1 95.81 326 ASP A CA 1
ATOM 2374 C C . ASP A 1 326 ? -17.156 -26.281 -0.473 1 95.81 326 ASP A C 1
ATOM 2376 O O . ASP A 1 326 ? -16.391 -26.844 -1.272 1 95.81 326 ASP A O 1
ATOM 2380 N N . PHE A 1 327 ? -17.812 -25.188 -0.72 1 96.88 327 PHE A N 1
ATOM 2381 C CA . PHE A 1 327 ? -17.547 -24.469 -1.963 1 96.88 327 PHE A CA 1
ATOM 2382 C C . PHE A 1 327 ? -16.078 -24.078 -2.068 1 96.88 327 PHE A C 1
ATOM 2384 O O . PHE A 1 327 ? -15.453 -24.281 -3.109 1 96.88 327 PHE A O 1
ATOM 2391 N N . TRP A 1 328 ? -15.547 -23.609 -0.986 1 96.38 328 TRP A N 1
ATOM 2392 C CA . TRP A 1 328 ? -14.141 -23.219 -0.971 1 96.38 328 TRP A CA 1
ATOM 2393 C C . TRP A 1 328 ? -13.234 -24.453 -1.094 1 96.38 328 TRP A C 1
ATOM 2395 O O . TRP A 1 328 ? -12.211 -24.406 -1.778 1 96.38 328 TRP A O 1
ATOM 2405 N N . ALA A 1 329 ? -13.594 -25.484 -0.432 1 94.75 329 ALA A N 1
ATOM 2406 C CA . ALA A 1 329 ? -12.805 -26.719 -0.519 1 94.75 329 ALA A CA 1
ATOM 2407 C C . ALA A 1 329 ? -12.703 -27.203 -1.962 1 94.75 329 ALA A C 1
ATOM 2409 O O . ALA A 1 329 ? -11.664 -27.703 -2.383 1 94.75 329 ALA A O 1
ATOM 2410 N N . LEU A 1 330 ? -13.781 -27.094 -2.629 1 94.94 330 LEU A N 1
ATOM 2411 C CA . LEU A 1 330 ? -13.797 -27.453 -4.043 1 94.94 330 LEU A CA 1
ATOM 2412 C C . LEU A 1 330 ? -12.781 -26.625 -4.828 1 94.94 330 LEU A C 1
ATOM 2414 O O . LEU A 1 330 ? -11.938 -27.172 -5.539 1 94.94 330 LEU A O 1
ATOM 2418 N N . ARG A 1 331 ? -12.891 -25.344 -4.656 1 96.38 331 ARG A N 1
ATOM 2419 C CA . ARG A 1 331 ? -11.977 -24.422 -5.324 1 96.38 331 ARG A CA 1
ATOM 2420 C C . ARG A 1 331 ? -10.531 -24.719 -4.934 1 96.38 331 ARG A C 1
ATOM 2422 O O . ARG A 1 331 ? -9.648 -24.75 -5.793 1 96.38 331 ARG A O 1
ATOM 2429 N N . GLU A 1 332 ? -10.227 -24.969 -3.717 1 94 332 GLU A N 1
ATOM 2430 C CA . GLU A 1 332 ? -8.883 -25.125 -3.172 1 94 332 GLU A CA 1
ATOM 2431 C C . GLU A 1 332 ? -8.312 -26.516 -3.496 1 94 332 GLU A C 1
ATOM 2433 O O . GLU A 1 332 ? -7.113 -26.734 -3.338 1 94 332 GLU A O 1
ATOM 2438 N N . SER A 1 333 ? -9.109 -27.391 -4.02 1 94.88 333 SER A N 1
ATOM 2439 C CA . SER A 1 333 ? -8.648 -28.734 -4.391 1 94.88 333 SER A CA 1
ATOM 2440 C C . SER A 1 333 ? -8.148 -28.766 -5.828 1 94.88 333 SER A C 1
ATOM 2442 O O . SER A 1 333 ? -7.48 -29.719 -6.234 1 94.88 333 SER A O 1
ATOM 2444 N N . ILE A 1 334 ? -8.469 -27.766 -6.566 1 95.88 334 ILE A N 1
ATOM 2445 C CA . ILE A 1 334 ? -8.133 -27.75 -7.988 1 95.88 334 ILE A CA 1
ATOM 2446 C C . ILE A 1 334 ? -6.621 -27.828 -8.164 1 95.88 334 ILE A C 1
ATOM 2448 O O . ILE A 1 334 ? -6.133 -28.625 -8.984 1 95.88 334 ILE A O 1
ATOM 2452 N N . PRO A 1 335 ? -5.824 -27.078 -7.379 1 93.06 335 PRO A N 1
ATOM 2453 C CA . PRO A 1 335 ? -4.375 -27.188 -7.547 1 93.06 335 PRO A CA 1
ATOM 2454 C C . PRO A 1 335 ? -3.852 -28.594 -7.309 1 93.06 335 PRO A C 1
ATOM 2456 O O . PRO A 1 335 ? -2.92 -29.047 -7.988 1 93.06 335 PRO A O 1
ATOM 2459 N N . GLU A 1 336 ? -4.41 -29.281 -6.348 1 93.12 336 GLU A N 1
ATOM 2460 C CA . GLU A 1 336 ? -4.008 -30.672 -6.113 1 93.12 336 GLU A CA 1
ATOM 2461 C C . GLU A 1 336 ? -4.355 -31.562 -7.309 1 93.12 336 GLU A C 1
ATOM 2463 O O . GLU A 1 336 ? -3.562 -32.406 -7.707 1 93.12 336 GLU A O 1
ATOM 2468 N N . ALA A 1 337 ? -5.547 -31.391 -7.84 1 96 337 ALA A N 1
ATOM 2469 C CA . ALA A 1 337 ? -5.918 -32.125 -9.047 1 96 337 ALA A CA 1
ATOM 2470 C C . ALA A 1 337 ? -4.949 -31.828 -10.188 1 96 337 ALA A C 1
ATOM 2472 O O . ALA A 1 337 ? -4.531 -32.719 -10.914 1 96 337 ALA A O 1
ATOM 2473 N N . ASN A 1 338 ? -4.594 -30.562 -10.352 1 96 338 ASN A N 1
ATOM 2474 C CA . ASN A 1 338 ? -3.619 -30.156 -11.359 1 96 338 ASN A CA 1
ATOM 2475 C C . ASN A 1 338 ? -2.291 -30.891 -11.18 1 96 338 ASN A C 1
ATOM 2477 O O . ASN A 1 338 ? -1.693 -31.344 -12.156 1 96 338 ASN A O 1
ATOM 2481 N N . ARG A 1 339 ? -1.85 -30.953 -9.969 1 92.25 339 ARG A N 1
ATOM 2482 C CA . ARG A 1 339 ? -0.587 -31.609 -9.656 1 92.25 339 ARG A CA 1
ATOM 2483 C C . ARG A 1 339 ? -0.63 -33.094 -10.062 1 92.25 339 ARG A C 1
ATOM 2485 O O . ARG A 1 339 ? 0.354 -33.625 -10.57 1 92.25 339 ARG A O 1
ATOM 2492 N N . ARG A 1 340 ? -1.747 -33.719 -9.852 1 94 340 ARG A N 1
ATOM 2493 C CA . ARG A 1 340 ? -1.901 -35.156 -10.156 1 94 340 ARG A CA 1
ATOM 2494 C C . ARG A 1 340 ? -1.928 -35.375 -11.664 1 94 340 ARG A C 1
ATOM 2496 O O . ARG A 1 340 ? -1.439 -36.406 -12.156 1 94 340 ARG A O 1
ATOM 2503 N N . ILE A 1 341 ? -2.512 -34.469 -12.367 1 95.44 341 ILE A N 1
ATOM 2504 C CA . ILE A 1 341 ? -2.514 -34.562 -13.82 1 95.44 341 ILE A CA 1
ATOM 2505 C C . ILE A 1 341 ? -1.103 -34.312 -14.359 1 95.44 341 ILE A C 1
ATOM 2507 O O . ILE A 1 341 ? -0.644 -35.031 -15.25 1 95.44 341 ILE A O 1
ATOM 2511 N N . GLY A 1 342 ? -0.389 -33.344 -13.742 1 94.62 342 GLY A N 1
ATOM 2512 C CA . GLY A 1 342 ? 0.951 -32.969 -14.18 1 94.62 342 GLY A CA 1
ATOM 2513 C C . GLY A 1 342 ? 0.961 -31.938 -15.281 1 94.62 342 GLY A C 1
ATOM 2514 O O . GLY A 1 342 ? 0.867 -32.25 -16.469 1 94.62 342 GLY A O 1
ATOM 2515 N N . ALA A 1 343 ? 1.205 -30.734 -14.914 1 95.38 343 ALA A N 1
ATOM 2516 C CA . ALA A 1 343 ? 1.225 -29.625 -15.867 1 95.38 343 ALA A CA 1
ATOM 2517 C C . ALA A 1 343 ? 2.516 -29.625 -16.688 1 95.38 343 ALA A C 1
ATOM 2519 O O . ALA A 1 343 ? 3.588 -29.938 -16.156 1 95.38 343 ALA A O 1
ATOM 2520 N N . ILE A 1 344 ? 2.441 -29.297 -17.969 1 95.94 344 ILE A N 1
ATOM 2521 C CA . ILE A 1 344 ? 3.592 -29.031 -18.828 1 95.94 344 ILE A CA 1
ATOM 2522 C C . ILE A 1 344 ? 4.203 -27.672 -18.469 1 95.94 344 ILE A C 1
ATOM 2524 O O . ILE A 1 344 ? 5.418 -27.562 -18.297 1 95.94 344 ILE A O 1
ATOM 2528 N N . ALA A 1 345 ? 3.398 -26.688 -18.312 1 95.75 345 ALA A N 1
ATOM 2529 C CA . ALA A 1 345 ? 3.773 -25.328 -17.953 1 95.75 345 ALA A CA 1
ATOM 2530 C C . ALA A 1 345 ? 2.686 -24.672 -17.109 1 95.75 345 ALA A C 1
ATOM 2532 O O . ALA A 1 345 ? 1.494 -24.844 -17.375 1 95.75 345 ALA A O 1
ATOM 2533 N N . SER A 1 346 ? 3.084 -24.062 -16.047 1 95.62 346 SER A N 1
ATOM 2534 C CA . SER A 1 346 ? 2.178 -23.344 -15.156 1 95.62 346 SER A CA 1
ATOM 2535 C C . SER A 1 346 ? 2.494 -21.844 -15.133 1 95.62 346 SER A C 1
ATOM 2537 O O . SER A 1 346 ? 3.662 -21.453 -15.086 1 95.62 346 SER A O 1
ATOM 2539 N N . HIS A 1 347 ? 1.47 -21 -15.211 1 97.5 347 HIS A N 1
ATOM 2540 C CA . HIS A 1 347 ? 1.654 -19.562 -15.234 1 97.5 347 HIS A CA 1
ATOM 2541 C C . HIS A 1 347 ? 0.795 -18.875 -14.18 1 97.5 347 HIS A C 1
ATOM 2543 O O . HIS A 1 347 ? -0.402 -19.141 -14.07 1 97.5 347 HIS A O 1
ATOM 2549 N N . ASP A 1 348 ? 1.427 -18.125 -13.336 1 97.38 348 ASP A N 1
ATOM 2550 C CA . ASP A 1 348 ? 0.819 -17.172 -12.406 1 97.38 348 ASP A CA 1
ATOM 2551 C C . ASP A 1 348 ? 0.901 -15.758 -12.953 1 97.38 348 ASP A C 1
ATOM 2553 O O . ASP A 1 348 ? 1.918 -15.078 -12.781 1 97.38 348 ASP A O 1
ATOM 2557 N N . ILE A 1 349 ? -0.209 -15.258 -13.609 1 98.62 349 ILE A N 1
ATOM 2558 C CA . ILE A 1 349 ? -0.162 -14 -14.344 1 98.62 349 ILE A CA 1
ATOM 2559 C C . ILE A 1 349 ? -1.261 -13.07 -13.836 1 98.62 349 ILE A C 1
ATOM 2561 O O . ILE A 1 349 ? -2.182 -13.5 -13.141 1 98.62 349 ILE A O 1
ATOM 2565 N N . SER A 1 350 ? -1.128 -11.836 -14.086 1 98.69 350 SER A N 1
ATOM 2566 C CA . SER A 1 350 ? -2.182 -10.852 -13.844 1 98.69 350 SER A CA 1
ATOM 2567 C C . SER A 1 350 ? -2.393 -9.961 -15.062 1 98.69 350 SER A C 1
ATOM 2569 O O . SER A 1 350 ? -1.465 -9.734 -15.844 1 98.69 350 SER A O 1
ATOM 2571 N N . LEU A 1 351 ? -3.604 -9.539 -15.242 1 98.69 351 LEU A N 1
ATOM 2572 C CA . LEU A 1 351 ? -4.02 -8.695 -16.359 1 98.69 351 LEU A CA 1
ATOM 2573 C C . LEU A 1 351 ? -4.938 -7.574 -15.883 1 98.69 351 LEU A C 1
ATOM 2575 O O . LEU A 1 351 ? -5.617 -7.719 -14.859 1 98.69 351 LEU A O 1
ATOM 2579 N N . PRO A 1 352 ? -4.898 -6.402 -16.609 1 98.5 352 PRO A N 1
ATOM 2580 C CA . PRO A 1 352 ? -6.043 -5.512 -16.406 1 98.5 352 PRO A CA 1
ATOM 2581 C C . PRO A 1 352 ? -7.383 -6.219 -16.594 1 98.5 352 PRO A C 1
ATOM 2583 O O . PRO A 1 352 ? -7.52 -7.059 -17.484 1 98.5 352 PRO A O 1
ATOM 2586 N N . LEU A 1 353 ? -8.352 -5.883 -15.781 1 98.25 353 LEU A N 1
ATOM 2587 C CA . LEU A 1 353 ? -9.602 -6.625 -15.773 1 98.25 353 LEU A CA 1
ATOM 2588 C C . LEU A 1 353 ? -10.242 -6.633 -17.156 1 98.25 353 LEU A C 1
ATOM 2590 O O . LEU A 1 353 ? -10.719 -7.672 -17.609 1 98.25 353 LEU A O 1
ATOM 2594 N N . SER A 1 354 ? -10.156 -5.539 -17.859 1 97.25 354 SER A N 1
ATOM 2595 C CA . SER A 1 354 ? -10.836 -5.406 -19.141 1 97.25 354 SER A CA 1
ATOM 2596 C C . SER A 1 354 ? -10.156 -6.242 -20.219 1 97.25 354 SER A C 1
ATOM 2598 O O . SER A 1 354 ? -10.727 -6.469 -21.281 1 97.25 354 SER A O 1
ATOM 2600 N N . GLU A 1 355 ? -8.945 -6.754 -19.969 1 98.25 355 GLU A N 1
ATOM 2601 C CA . GLU A 1 355 ? -8.188 -7.52 -20.953 1 98.25 355 GLU A CA 1
ATOM 2602 C C . GLU A 1 355 ? -8.375 -9.023 -20.75 1 98.25 355 GLU A C 1
ATOM 2604 O O . GLU A 1 355 ? -8.031 -9.82 -21.625 1 98.25 355 GLU A O 1
ATOM 2609 N N . ILE A 1 356 ? -9.023 -9.438 -19.688 1 98.56 356 ILE A N 1
ATOM 2610 C CA . ILE A 1 356 ? -9.031 -10.828 -19.25 1 98.56 356 ILE A CA 1
ATOM 2611 C C . ILE A 1 356 ? -9.812 -11.68 -20.25 1 98.56 356 ILE A C 1
ATOM 2613 O O . ILE A 1 356 ? -9.328 -12.719 -20.703 1 98.56 356 ILE A O 1
ATOM 2617 N N . ALA A 1 357 ? -11.062 -11.219 -20.625 1 98.5 357 ALA A N 1
ATOM 2618 C CA . ALA A 1 357 ? -11.898 -12.008 -21.531 1 98.5 357 ALA A CA 1
ATOM 2619 C C . ALA A 1 357 ? -11.195 -12.227 -22.875 1 98.5 357 ALA A C 1
ATOM 2621 O O . ALA A 1 357 ? -11.148 -13.344 -23.391 1 98.5 357 ALA A O 1
ATOM 2622 N N . ARG A 1 358 ? -10.648 -11.172 -23.422 1 98.44 358 ARG A N 1
ATOM 2623 C CA . ARG A 1 358 ? -9.922 -11.25 -24.688 1 98.44 358 ARG A CA 1
ATOM 2624 C C . ARG A 1 358 ? -8.703 -12.164 -24.547 1 98.44 358 ARG A C 1
ATOM 2626 O O . ARG A 1 358 ? -8.445 -12.992 -25.438 1 98.44 358 ARG A O 1
ATOM 2633 N N . PHE A 1 359 ? -7.938 -12.047 -23.5 1 98.75 359 PHE A N 1
ATOM 2634 C CA . PHE A 1 359 ? -6.742 -12.852 -23.266 1 98.75 359 PHE A CA 1
ATOM 2635 C C . PHE A 1 359 ? -7.086 -14.336 -23.234 1 98.75 359 PHE A C 1
ATOM 2637 O O . PHE A 1 359 ? -6.422 -15.148 -23.891 1 98.75 359 PHE A O 1
ATOM 2644 N N . VAL A 1 360 ? -8.117 -14.672 -22.453 1 98.62 360 VAL A N 1
ATOM 2645 C CA . VAL A 1 360 ? -8.492 -16.078 -22.281 1 98.62 360 VAL A CA 1
ATOM 2646 C C . VAL A 1 360 ? -8.82 -16.688 -23.641 1 98.62 360 VAL A C 1
ATOM 2648 O O . VAL A 1 360 ? -8.383 -17.797 -23.938 1 98.62 360 VAL A O 1
ATOM 2651 N N . THR A 1 361 ? -9.539 -15.938 -24.484 1 98.25 361 THR A N 1
ATOM 2652 C CA . THR A 1 361 ? -9.914 -16.422 -25.812 1 98.25 361 THR A CA 1
ATOM 2653 C C . THR A 1 361 ? -8.688 -16.547 -26.703 1 98.25 361 THR A C 1
ATOM 2655 O O . THR A 1 361 ? -8.461 -17.594 -27.312 1 98.25 361 THR A O 1
ATOM 2658 N N . GLU A 1 362 ? -7.84 -15.562 -26.75 1 98.62 362 GLU A N 1
ATOM 2659 C CA . GLU A 1 362 ? -6.68 -15.531 -27.625 1 98.62 362 GLU A CA 1
ATOM 2660 C C . GLU A 1 362 ? -5.625 -16.547 -27.188 1 98.62 362 GLU A C 1
ATOM 2662 O O . GLU A 1 362 ? -5.023 -17.219 -28.031 1 98.62 362 GLU A O 1
ATOM 2667 N N . ALA A 1 363 ? -5.367 -16.641 -25.906 1 98.75 363 ALA A N 1
ATOM 2668 C CA . ALA A 1 363 ? -4.383 -17.578 -25.406 1 98.75 363 ALA A CA 1
ATOM 2669 C C . ALA A 1 363 ? -4.816 -19.031 -25.656 1 98.75 363 ALA A C 1
ATOM 2671 O O . ALA A 1 363 ? -3.996 -19.875 -26 1 98.75 363 ALA A O 1
ATOM 2672 N N . GLY A 1 364 ? -6.133 -19.25 -25.469 1 98.38 364 GLY A N 1
ATOM 2673 C CA . GLY A 1 364 ? -6.645 -20.578 -25.766 1 98.38 364 GLY A CA 1
ATOM 2674 C C . GLY A 1 364 ? -6.398 -21 -27.219 1 98.38 364 GLY A C 1
ATOM 2675 O O . GLY A 1 364 ? -5.969 -22.125 -27.469 1 98.38 364 GLY A O 1
ATOM 2676 N N . ALA A 1 365 ? -6.707 -20.094 -28.109 1 98.38 365 ALA A N 1
ATOM 2677 C CA . ALA A 1 365 ? -6.5 -20.359 -29.531 1 98.38 365 ALA A CA 1
ATOM 2678 C C . ALA A 1 365 ? -5.016 -20.547 -29.844 1 98.38 365 ALA A C 1
ATOM 2680 O O . ALA A 1 365 ? -4.648 -21.453 -30.609 1 98.38 365 ALA A O 1
ATOM 2681 N N . ALA A 1 366 ? -4.168 -19.734 -29.281 1 98.69 366 ALA A N 1
ATOM 2682 C CA . ALA A 1 366 ? -2.73 -19.812 -29.531 1 98.69 366 ALA A CA 1
ATOM 2683 C C . ALA A 1 366 ? -2.154 -21.125 -29.016 1 98.69 366 ALA A C 1
ATOM 2685 O O . ALA A 1 366 ? -1.336 -21.766 -29.688 1 98.69 366 ALA A O 1
ATOM 2686 N N . ILE A 1 367 ? -2.525 -21.547 -27.812 1 98.5 367 ILE A N 1
ATOM 2687 C CA . ILE A 1 367 ? -2.049 -22.797 -27.234 1 98.5 367 ILE A CA 1
ATOM 2688 C C . ILE A 1 367 ? -2.545 -23.984 -28.078 1 98.5 367 ILE A C 1
ATOM 2690 O O . ILE A 1 367 ? -1.813 -24.953 -28.297 1 98.5 367 ILE A O 1
ATOM 2694 N N . GLY A 1 368 ? -3.809 -23.891 -28.594 1 97.81 368 GLY A N 1
ATOM 2695 C CA . GLY A 1 368 ? -4.363 -24.922 -29.438 1 97.81 368 GLY A CA 1
ATOM 2696 C C . GLY A 1 368 ? -3.564 -25.156 -30.719 1 97.81 368 GLY A C 1
ATOM 2697 O O . GLY A 1 368 ? -3.523 -26.266 -31.234 1 97.81 368 GLY A O 1
ATOM 2698 N N . ARG A 1 369 ? -2.934 -24.109 -31.156 1 98 369 ARG A N 1
ATOM 2699 C CA . ARG A 1 369 ? -2.148 -24.203 -32.375 1 98 369 ARG A CA 1
ATOM 2700 C C . ARG A 1 369 ? -0.833 -24.938 -32.125 1 98 369 ARG A C 1
ATOM 2702 O O . ARG A 1 369 ? -0.205 -25.422 -33.062 1 98 369 ARG A O 1
ATOM 2709 N N . LEU A 1 370 ? -0.403 -24.984 -30.891 1 97.31 370 LEU A N 1
ATOM 2710 C CA . LEU A 1 370 ? 0.874 -25.625 -30.562 1 97.31 370 LEU A CA 1
ATOM 2711 C C . LEU A 1 370 ? 0.732 -27.141 -30.516 1 97.31 370 LEU A C 1
ATOM 2713 O O . LEU A 1 370 ? 1.721 -27.859 -30.656 1 97.31 370 LEU A O 1
ATOM 2717 N N . GLY A 1 371 ? -0.535 -27.703 -30.25 1 95.38 371 GLY A N 1
ATOM 2718 C CA . GLY A 1 371 ? -0.753 -29.125 -30.172 1 95.38 371 GLY A CA 1
ATOM 2719 C C . GLY A 1 371 ? -2.02 -29.5 -29.422 1 95.38 371 GLY A C 1
ATOM 2720 O O . GLY A 1 371 ? -2.863 -28.641 -29.156 1 95.38 371 GLY A O 1
ATOM 2721 N N . ASP A 1 372 ? -2.148 -30.844 -29.25 1 96.5 372 ASP A N 1
ATOM 2722 C CA . ASP A 1 372 ? -3.262 -31.359 -28.469 1 96.5 372 ASP A CA 1
ATOM 2723 C C . ASP A 1 372 ? -3 -31.188 -26.969 1 96.5 372 ASP A C 1
ATOM 2725 O O . ASP A 1 372 ? -2.424 -32.094 -26.328 1 96.5 372 ASP A O 1
ATOM 2729 N N . LEU A 1 373 ? -3.377 -30.109 -26.453 1 98.06 373 LEU A N 1
ATOM 2730 C CA . LEU A 1 373 ? -3.119 -29.672 -25.094 1 98.06 373 LEU A CA 1
ATOM 2731 C C . LEU A 1 373 ? -4.418 -29.297 -24.375 1 98.06 373 LEU A C 1
ATOM 2733 O O . LEU A 1 373 ? -5.418 -29 -25.031 1 98.06 373 LEU A O 1
ATOM 2737 N N . ARG A 1 374 ? -4.434 -29.453 -23.125 1 97.94 374 ARG A N 1
ATOM 2738 C CA . ARG A 1 374 ? -5.535 -28.984 -22.281 1 97.94 374 ARG A CA 1
ATOM 2739 C C . ARG A 1 374 ? -5.129 -27.766 -21.469 1 97.94 374 ARG A C 1
ATOM 2741 O O . ARG A 1 374 ? -3.988 -27.656 -21.016 1 97.94 374 ARG A O 1
ATOM 2748 N N . VAL A 1 375 ? -6.023 -26.781 -21.359 1 98.44 375 VAL A N 1
ATOM 2749 C CA . VAL A 1 375 ? -5.766 -25.594 -20.578 1 98.44 375 VAL A CA 1
ATOM 2750 C C . VAL A 1 375 ? -6.723 -25.531 -19.391 1 98.44 375 VAL A C 1
ATOM 2752 O O . VAL A 1 375 ? -7.938 -25.672 -19.562 1 98.44 375 VAL A O 1
ATOM 2755 N N . ASN A 1 376 ? -6.211 -25.469 -18.219 1 98.56 376 ASN A N 1
ATOM 2756 C CA . ASN A 1 376 ? -7.004 -25.109 -17.047 1 98.56 376 ASN A CA 1
ATOM 2757 C C . ASN A 1 376 ? -6.715 -23.688 -16.578 1 98.56 376 ASN A C 1
ATOM 2759 O O . ASN A 1 376 ? -5.609 -23.391 -16.125 1 98.56 376 ASN A O 1
ATOM 2763 N N . CYS A 1 377 ? -7.672 -22.828 -16.734 1 98.62 377 CYS A N 1
ATOM 2764 C CA . CYS A 1 377 ? -7.594 -21.438 -16.344 1 98.62 377 CYS A CA 1
ATOM 2765 C C . CYS A 1 377 ? -8.516 -21.156 -15.164 1 98.62 377 CYS A C 1
ATOM 2767 O O . CYS A 1 377 ? -9.727 -21.406 -15.234 1 98.62 377 CYS A O 1
ATOM 2769 N N . PHE A 1 378 ? -8.008 -20.719 -14.047 1 98.19 378 PHE A N 1
ATOM 2770 C CA . PHE A 1 378 ? -8.766 -20.281 -12.875 1 98.19 378 PHE A CA 1
ATOM 2771 C C . PHE A 1 378 ? -8 -19.234 -12.086 1 98.19 378 PHE A C 1
ATOM 2773 O O . PHE A 1 378 ? -6.801 -19.047 -12.297 1 98.19 378 PHE A O 1
ATOM 2780 N N . GLY A 1 379 ? -8.68 -18.5 -11.25 1 97.56 379 GLY A N 1
ATOM 2781 C CA . GLY A 1 379 ? -7.926 -17.531 -10.469 1 97.56 379 GLY A CA 1
ATOM 2782 C C . GLY A 1 379 ? -8.812 -16.531 -9.758 1 97.56 379 GLY A C 1
ATOM 2783 O O . GLY A 1 379 ? -10.008 -16.766 -9.578 1 97.56 379 GLY A O 1
ATOM 2784 N N . HIS A 1 380 ? -8.117 -15.523 -9.219 1 97.81 380 HIS A N 1
ATOM 2785 C CA . HIS A 1 380 ? -8.734 -14.445 -8.453 1 97.81 380 HIS A CA 1
ATOM 2786 C C . HIS A 1 380 ? -9.18 -13.312 -9.367 1 97.81 380 HIS A C 1
ATOM 2788 O O . HIS A 1 380 ? -8.484 -12.305 -9.492 1 97.81 380 HIS A O 1
ATOM 2794 N N . LEU A 1 381 ? -10.375 -13.43 -9.938 1 97.69 381 LEU A N 1
ATOM 2795 C CA . LEU A 1 381 ? -10.82 -12.492 -10.969 1 97.69 381 LEU A CA 1
ATOM 2796 C C . LEU A 1 381 ? -10.906 -11.078 -10.414 1 97.69 381 LEU A C 1
ATOM 2798 O O . LEU A 1 381 ? -10.633 -10.109 -11.125 1 97.69 381 LEU A O 1
ATOM 2802 N N . GLY A 1 382 ? -11.203 -10.961 -9.125 1 94.88 382 GLY A N 1
ATOM 2803 C CA . GLY A 1 382 ? -11.391 -9.656 -8.508 1 94.88 382 GLY A CA 1
ATOM 2804 C C . GLY A 1 382 ? -10.148 -8.789 -8.555 1 94.88 382 GLY A C 1
ATOM 2805 O O . GLY A 1 382 ? -10.234 -7.562 -8.477 1 94.88 382 GLY A O 1
ATOM 2806 N N . ASP A 1 383 ? -9.016 -9.438 -8.68 1 96.12 383 ASP A N 1
ATOM 2807 C CA . ASP A 1 383 ? -7.781 -8.648 -8.703 1 96.12 383 ASP A CA 1
ATOM 2808 C C . ASP A 1 383 ? -6.957 -8.961 -9.953 1 96.12 383 ASP A C 1
ATOM 2810 O O . ASP A 1 383 ? -5.77 -8.633 -10.008 1 96.12 383 ASP A O 1
ATOM 2814 N N . GLY A 1 384 ? -7.52 -9.586 -10.93 1 98.06 384 GLY A N 1
ATOM 2815 C CA . GLY A 1 384 ? -6.934 -9.758 -12.25 1 98.06 384 GLY A CA 1
ATOM 2816 C C . GLY A 1 384 ? -5.914 -10.875 -12.32 1 98.06 384 GLY A C 1
ATOM 2817 O O . GLY A 1 384 ? -5.156 -10.984 -13.281 1 98.06 384 GLY A O 1
ATOM 2818 N N . ASN A 1 385 ? -5.895 -11.742 -11.328 1 98.5 385 ASN A N 1
ATOM 2819 C CA . ASN A 1 385 ? -4.93 -12.828 -11.242 1 98.5 385 ASN A CA 1
ATOM 2820 C C . ASN A 1 385 ? -5.473 -14.117 -11.859 1 98.5 385 ASN A C 1
ATOM 2822 O O . ASN A 1 385 ? -6.543 -14.586 -11.477 1 98.5 385 ASN A O 1
ATOM 2826 N N . LEU A 1 386 ? -4.773 -14.688 -12.828 1 98.44 386 LEU A N 1
ATOM 2827 C CA . LEU A 1 386 ? -5.129 -15.961 -13.43 1 98.44 386 LEU A CA 1
ATOM 2828 C C . LEU A 1 386 ? -3.996 -16.969 -13.273 1 98.44 386 LEU A C 1
ATOM 2830 O O . LEU A 1 386 ? -2.832 -16.641 -13.516 1 98.44 386 LEU A O 1
ATOM 2834 N N . HIS A 1 387 ? -4.344 -18.078 -12.773 1 98.19 387 HIS A N 1
ATOM 2835 C CA . HIS A 1 387 ? -3.531 -19.281 -13.008 1 98.19 387 HIS A CA 1
ATOM 2836 C C . HIS A 1 387 ? -3.859 -19.906 -14.359 1 98.19 387 HIS A C 1
ATOM 2838 O O . HIS A 1 387 ? -4.949 -20.453 -14.547 1 98.19 387 HIS A O 1
ATOM 2844 N N . TYR A 1 388 ? -2.977 -19.797 -15.289 1 98.56 388 TYR A N 1
ATOM 2845 C CA . TYR A 1 388 ? -3.141 -20.281 -16.656 1 98.56 388 TYR A CA 1
ATOM 2846 C C . TYR A 1 388 ? -2.176 -21.422 -16.938 1 98.56 388 TYR A C 1
ATOM 2848 O O . TYR A 1 388 ? -1.04 -21.203 -17.359 1 98.56 388 TYR A O 1
ATOM 2856 N N . ASN A 1 389 ? -2.656 -22.625 -16.797 1 98.06 389 ASN A N 1
ATOM 2857 C CA . ASN A 1 389 ? -1.799 -23.812 -16.812 1 98.06 389 ASN A CA 1
ATOM 2858 C C . ASN A 1 389 ? -2.125 -24.719 -18 1 98.06 389 ASN A C 1
ATOM 2860 O O . ASN A 1 389 ? -3.291 -24.859 -18.375 1 98.06 389 ASN A O 1
ATOM 2864 N N . VAL A 1 390 ? -1.094 -25.266 -18.578 1 98.5 390 VAL A N 1
ATOM 2865 C CA . VAL A 1 390 ? -1.226 -26.094 -19.766 1 98.5 390 VAL A CA 1
ATOM 2866 C C . VAL A 1 390 ? -0.844 -27.531 -19.438 1 98.5 390 VAL A C 1
ATOM 2868 O O . VAL A 1 390 ? 0.2 -27.781 -18.828 1 98.5 390 VAL A O 1
ATOM 2871 N N . PHE A 1 391 ? -1.684 -28.438 -19.875 1 98.19 391 PHE A N 1
ATOM 2872 C CA . PHE A 1 391 ? -1.569 -29.844 -19.516 1 98.19 391 PHE A CA 1
ATOM 2873 C C . PHE A 1 391 ? -1.531 -30.719 -20.766 1 98.19 391 PHE A C 1
ATOM 2875 O O . PHE A 1 391 ? -1.905 -30.281 -21.844 1 98.19 391 PHE A O 1
ATOM 2882 N N . PRO A 1 392 ? -1.078 -32 -20.609 1 97.56 392 PRO A N 1
ATOM 2883 C CA . PRO A 1 392 ? -1.126 -32.938 -21.734 1 97.56 392 PRO A CA 1
ATOM 2884 C C . PRO A 1 392 ? -2.551 -33.375 -22.094 1 97.56 392 PRO A C 1
ATOM 2886 O O . PRO A 1 392 ? -3.463 -33.25 -21.266 1 97.56 392 PRO A O 1
ATOM 2889 N N . ALA A 1 393 ? -2.686 -33.875 -23.297 1 97 393 ALA A N 1
ATOM 2890 C CA . ALA A 1 393 ? -3.953 -34.469 -23.719 1 97 393 ALA A CA 1
ATOM 2891 C C . ALA A 1 393 ? -4.352 -35.594 -22.781 1 97 393 ALA A C 1
ATOM 2893 O O . ALA A 1 393 ? -3.506 -36.156 -22.062 1 97 393 ALA A O 1
ATOM 2894 N N . ALA A 1 394 ? -5.648 -35.906 -22.719 1 94.5 394 ALA A N 1
ATOM 2895 C CA . ALA A 1 394 ? -6.129 -37 -21.875 1 94.5 394 ALA A CA 1
ATOM 2896 C C . ALA A 1 394 ? -5.375 -38.281 -22.156 1 94.5 394 ALA A C 1
ATOM 2898 O O . ALA A 1 394 ? -5.199 -38.656 -23.312 1 94.5 394 ALA A O 1
ATOM 2899 N N . GLY A 1 395 ? -4.922 -38.844 -21.156 1 92.75 395 GLY A N 1
ATOM 2900 C CA . GLY A 1 395 ? -4.246 -40.125 -21.281 1 92.75 395 GLY A CA 1
ATOM 2901 C C . GLY A 1 395 ? -2.766 -40 -21.578 1 92.75 395 GLY A C 1
ATOM 2902 O O . GLY A 1 395 ? -2.053 -41 -21.672 1 92.75 395 GLY A O 1
ATOM 2903 N N . ARG A 1 396 ? -2.275 -38.812 -21.719 1 95.62 396 ARG A N 1
ATOM 2904 C CA . ARG A 1 396 ? -0.86 -38.594 -21.984 1 95.62 396 ARG A CA 1
ATOM 2905 C C . ARG A 1 396 ? -0.167 -38 -20.766 1 95.62 396 ARG A C 1
ATOM 2907 O O . ARG A 1 396 ? -0.829 -37.5 -19.859 1 95.62 396 ARG A O 1
ATOM 2914 N N . ARG A 1 397 ? 1.137 -38.125 -20.781 1 93.38 397 ARG A N 1
ATOM 2915 C CA . ARG A 1 397 ? 1.937 -37.625 -19.656 1 93.38 397 ARG A CA 1
ATOM 2916 C C . ARG A 1 397 ? 2.723 -36.406 -20.062 1 93.38 397 ARG A C 1
ATOM 2918 O O . ARG A 1 397 ? 3.07 -36.219 -21.234 1 93.38 397 ARG A O 1
ATOM 2925 N N . ARG A 1 398 ? 2.99 -35.531 -19.125 1 93.19 398 ARG A N 1
ATOM 2926 C CA . ARG A 1 398 ? 3.611 -34.25 -19.391 1 93.19 398 ARG A CA 1
ATOM 2927 C C . ARG A 1 398 ? 4.98 -34.406 -20.047 1 93.19 398 ARG A C 1
ATOM 2929 O O . ARG A 1 398 ? 5.406 -33.562 -20.844 1 93.19 398 ARG A O 1
ATOM 2936 N N . GLU A 1 399 ? 5.703 -35.531 -19.781 1 93.12 399 GLU A N 1
ATOM 2937 C CA . GLU A 1 399 ? 7.043 -35.75 -20.312 1 93.12 399 GLU A CA 1
ATOM 2938 C C . GLU A 1 399 ? 7.031 -35.781 -21.828 1 93.12 399 GLU A C 1
ATOM 2940 O O . GLU A 1 399 ? 8.016 -35.438 -22.469 1 93.12 399 GLU A O 1
ATOM 2945 N N . ALA A 1 400 ? 5.945 -36.188 -22.375 1 95.06 400 ALA A N 1
ATOM 2946 C CA . ALA A 1 400 ? 5.805 -36.281 -23.828 1 95.06 400 ALA A CA 1
ATOM 2947 C C . ALA A 1 400 ? 5.801 -34.875 -24.469 1 95.06 400 ALA A C 1
ATOM 2949 O O . ALA A 1 400 ? 5.969 -34.75 -25.688 1 95.06 400 ALA A O 1
ATOM 2950 N N . TYR A 1 401 ? 5.633 -33.875 -23.656 1 95.75 401 TYR A N 1
ATOM 2951 C CA . TYR A 1 401 ? 5.473 -32.531 -24.188 1 95.75 401 TYR A CA 1
ATOM 2952 C C . TYR A 1 401 ? 6.605 -31.625 -23.719 1 95.75 401 TYR A C 1
ATOM 2954 O O . TYR A 1 401 ? 6.516 -30.391 -23.812 1 95.75 401 TYR A O 1
ATOM 2962 N N . ASP A 1 402 ? 7.668 -32.094 -23.172 1 91.38 402 ASP A N 1
ATOM 2963 C CA . ASP A 1 402 ? 8.734 -31.328 -22.547 1 91.38 402 ASP A CA 1
ATOM 2964 C C . ASP A 1 402 ? 9.336 -30.328 -23.547 1 91.38 402 ASP A C 1
ATOM 2966 O O . ASP A 1 402 ? 9.758 -29.234 -23.156 1 91.38 402 ASP A O 1
ATOM 2970 N N . ASP A 1 403 ? 9.406 -30.688 -24.766 1 93.88 403 ASP A N 1
ATOM 2971 C CA . ASP A 1 403 ? 10 -29.859 -25.797 1 93.88 403 ASP A CA 1
ATOM 2972 C C . ASP A 1 403 ? 9.133 -28.625 -26.078 1 93.88 403 ASP A C 1
ATOM 2974 O O . ASP A 1 403 ? 9.609 -27.656 -26.656 1 93.88 403 ASP A O 1
ATOM 2978 N N . LEU A 1 404 ? 7.816 -28.688 -25.625 1 96.44 404 LEU A N 1
ATOM 2979 C CA . LEU A 1 404 ? 6.887 -27.594 -25.891 1 96.44 404 LEU A CA 1
ATOM 2980 C C . LEU A 1 404 ? 6.852 -26.609 -24.734 1 96.44 404 LEU A C 1
ATOM 2982 O O . LEU A 1 404 ? 6.309 -25.516 -24.859 1 96.44 404 LEU A O 1
ATOM 2986 N N . ARG A 1 405 ? 7.457 -26.953 -23.625 1 95.44 405 ARG A N 1
ATOM 2987 C CA . ARG A 1 405 ? 7.344 -26.172 -22.406 1 95.44 405 ARG A CA 1
ATOM 2988 C C . ARG A 1 405 ? 7.762 -24.719 -22.641 1 95.44 405 ARG A C 1
ATOM 2990 O O . ARG A 1 405 ? 7.039 -23.797 -22.266 1 95.44 405 ARG A O 1
ATOM 2997 N N . GLY A 1 406 ? 8.922 -24.5 -23.203 1 96.06 406 GLY A N 1
ATOM 2998 C CA . GLY A 1 406 ? 9.422 -23.172 -23.469 1 96.06 406 GLY A CA 1
ATOM 2999 C C . GLY A 1 406 ? 8.531 -22.359 -24.391 1 96.06 406 GLY A C 1
ATOM 3000 O O . GLY A 1 406 ? 8.273 -21.188 -24.141 1 96.06 406 GLY A O 1
ATOM 3001 N N . GLU A 1 407 ? 8.125 -23 -25.438 1 97.94 407 GLU A N 1
ATOM 3002 C CA . GLU A 1 407 ? 7.273 -22.328 -26.406 1 97.94 407 GLU A CA 1
ATOM 3003 C C . GLU A 1 407 ? 5.926 -21.953 -25.797 1 97.94 407 GLU A C 1
ATOM 3005 O O . GLU A 1 407 ? 5.383 -20.891 -26.078 1 97.94 407 GLU A O 1
ATOM 3010 N N . ILE A 1 408 ? 5.34 -22.875 -25.016 1 98.38 408 ILE A N 1
ATOM 3011 C CA . ILE A 1 408 ? 4.082 -22.609 -24.328 1 98.38 408 ILE A CA 1
ATOM 3012 C C . ILE A 1 408 ? 4.23 -21.375 -23.438 1 98.38 408 ILE A C 1
ATOM 3014 O O . ILE A 1 408 ? 3.416 -20.453 -23.5 1 98.38 408 ILE A O 1
ATOM 3018 N N . THR A 1 409 ? 5.266 -21.328 -22.656 1 97.94 409 THR A N 1
ATOM 3019 C CA . THR A 1 409 ? 5.5 -20.234 -21.734 1 97.94 409 THR A CA 1
ATOM 3020 C C . THR A 1 409 ? 5.703 -18.922 -22.484 1 97.94 409 THR A C 1
ATOM 3022 O O . THR A 1 409 ? 5.133 -17.891 -22.109 1 97.94 409 THR A O 1
ATOM 3025 N N . ARG A 1 410 ? 6.492 -18.922 -23.516 1 98.12 410 ARG A N 1
ATOM 3026 C CA . ARG A 1 410 ? 6.727 -17.734 -24.328 1 98.12 410 ARG A CA 1
ATOM 3027 C C . ARG A 1 410 ? 5.422 -17.219 -24.922 1 98.12 410 ARG A C 1
ATOM 3029 O O . ARG A 1 410 ? 5.176 -16 -24.922 1 98.12 410 ARG A O 1
ATOM 3036 N N . THR A 1 411 ? 4.625 -18.156 -25.453 1 98.69 411 THR A N 1
ATOM 3037 C CA . THR A 1 411 ? 3.344 -17.797 -26.047 1 98.69 411 THR A CA 1
ATOM 3038 C C . THR A 1 411 ? 2.455 -17.078 -25.031 1 98.69 411 THR A C 1
ATOM 3040 O O . THR A 1 411 ? 1.92 -16 -25.312 1 98.69 411 THR A O 1
ATOM 3043 N N . VAL A 1 412 ? 2.338 -17.641 -23.844 1 98.81 412 VAL A N 1
ATOM 3044 C CA . VAL A 1 412 ? 1.483 -17.062 -22.797 1 98.81 412 VAL A CA 1
ATOM 3045 C C . VAL A 1 412 ? 2.051 -15.719 -22.344 1 98.81 412 VAL A C 1
ATOM 3047 O O . VAL A 1 412 ? 1.329 -14.719 -22.297 1 98.81 412 VAL A O 1
ATOM 3050 N N . HIS A 1 413 ? 3.346 -15.648 -22.047 1 98.75 413 HIS A N 1
ATOM 3051 C CA . HIS A 1 413 ? 3.961 -14.445 -21.516 1 98.75 413 HIS A CA 1
ATOM 3052 C C . HIS A 1 413 ? 3.941 -13.312 -22.547 1 98.75 413 HIS A C 1
ATOM 3054 O O . HIS A 1 413 ? 3.775 -12.148 -22.188 1 98.75 413 HIS A O 1
ATOM 3060 N N . ASP A 1 414 ? 4.121 -13.617 -23.859 1 98.75 414 ASP A N 1
ATOM 3061 C CA . ASP A 1 414 ? 4.016 -12.609 -24.906 1 98.75 414 ASP A CA 1
ATOM 3062 C C . ASP A 1 414 ? 2.627 -11.977 -24.922 1 98.75 414 ASP A C 1
ATOM 3064 O O . ASP A 1 414 ? 2.496 -10.758 -25.047 1 98.75 414 ASP A O 1
ATOM 3068 N N . LEU A 1 415 ? 1.608 -12.828 -24.812 1 98.81 415 LEU A N 1
ATOM 3069 C CA . LEU A 1 415 ? 0.236 -12.336 -24.828 1 98.81 415 LEU A CA 1
ATOM 3070 C C . LEU A 1 415 ? -0.046 -11.5 -23.578 1 98.81 415 LEU A C 1
ATOM 3072 O O . LEU A 1 415 ? -0.744 -10.484 -23.641 1 98.81 415 LEU A O 1
ATOM 3076 N N . VAL A 1 416 ? 0.501 -11.93 -22.406 1 98.81 416 VAL A N 1
ATOM 3077 C CA . VAL A 1 416 ? 0.35 -11.195 -21.156 1 98.81 416 VAL A CA 1
ATOM 3078 C C . VAL A 1 416 ? 0.994 -9.812 -21.281 1 98.81 416 VAL A C 1
ATOM 3080 O O . VAL A 1 416 ? 0.381 -8.805 -20.938 1 98.81 416 VAL A O 1
ATOM 3083 N N . ALA A 1 417 ? 2.203 -9.781 -21.766 1 98.31 417 ALA A N 1
ATOM 3084 C CA . ALA A 1 417 ? 2.934 -8.531 -21.938 1 98.31 417 ALA A CA 1
ATOM 3085 C C . ALA A 1 417 ? 2.197 -7.598 -22.891 1 98.31 417 ALA A C 1
ATOM 3087 O O . ALA A 1 417 ? 2.096 -6.395 -22.641 1 98.31 417 ALA A O 1
ATOM 3088 N N . ALA A 1 418 ? 1.648 -8.141 -23.984 1 98.19 418 ALA A N 1
ATOM 3089 C CA . ALA A 1 418 ? 0.931 -7.355 -24.984 1 98.19 418 ALA A CA 1
ATOM 3090 C C . ALA A 1 418 ? -0.332 -6.738 -24.391 1 98.19 418 ALA A C 1
ATOM 3092 O O . ALA A 1 418 ? -0.758 -5.656 -24.812 1 98.19 418 ALA A O 1
ATOM 3093 N N . ALA A 1 419 ? -0.865 -7.41 -23.406 1 98.19 419 ALA A N 1
ATOM 3094 C CA . ALA A 1 419 ? -2.107 -6.953 -22.781 1 98.19 419 ALA A CA 1
ATOM 3095 C C . ALA A 1 419 ? -1.83 -6.008 -21.625 1 98.19 419 ALA A C 1
ATOM 3097 O O . ALA A 1 419 ? -2.758 -5.551 -20.953 1 98.19 419 ALA A O 1
ATOM 3098 N N . GLY A 1 420 ? -0.581 -5.668 -21.375 1 97.62 420 GLY A N 1
ATOM 3099 C CA . GLY A 1 420 ? -0.228 -4.797 -20.266 1 97.62 420 GLY A CA 1
ATOM 3100 C C . GLY A 1 420 ? -0.266 -5.5 -18.922 1 97.62 420 GLY A C 1
ATOM 3101 O O . GLY A 1 420 ? -0.44 -4.859 -17.875 1 97.62 420 GLY A O 1
ATOM 3102 N N . GLY A 1 421 ? -0.157 -6.848 -18.922 1 98.5 421 GLY A N 1
ATOM 3103 C CA . GLY A 1 421 ? -0.214 -7.637 -17.703 1 98.5 421 GLY A CA 1
ATOM 3104 C C . GLY A 1 421 ? 1.148 -7.875 -17.094 1 98.5 421 GLY A C 1
ATOM 3105 O O . GLY A 1 421 ? 2.09 -7.121 -17.328 1 98.5 421 GLY A O 1
ATOM 3106 N N . SER A 1 422 ? 1.171 -8.82 -16.141 1 98.44 422 SER A N 1
ATOM 3107 C CA . SER A 1 422 ? 2.385 -9.211 -15.438 1 98.44 422 SER A CA 1
ATOM 3108 C C . SER A 1 422 ? 2.605 -10.711 -15.492 1 98.44 422 SER A C 1
ATOM 3110 O O . SER A 1 422 ? 1.654 -11.492 -15.391 1 98.44 422 SER A O 1
ATOM 3112 N N . ILE A 1 423 ? 3.852 -11.117 -15.617 1 98.38 423 ILE A N 1
ATOM 3113 C CA . ILE A 1 423 ? 4.199 -12.531 -15.719 1 98.38 423 ILE A CA 1
ATOM 3114 C C . ILE A 1 423 ? 4.316 -13.133 -14.32 1 98.38 423 ILE A C 1
ATOM 3116 O O . ILE A 1 423 ? 4.574 -14.328 -14.164 1 98.38 423 ILE A O 1
ATOM 3120 N N . SER A 1 424 ? 4.152 -12.328 -13.297 1 98 424 SER A N 1
ATOM 3121 C CA . SER A 1 424 ? 4.188 -12.773 -11.914 1 98 424 SER A CA 1
ATOM 3122 C C . SER A 1 424 ? 3.172 -12.023 -11.062 1 98 424 SER A C 1
ATOM 3124 O O . SER A 1 424 ? 3.393 -10.859 -10.703 1 98 424 SER A O 1
ATOM 3126 N N . ALA A 1 425 ? 2.15 -12.734 -10.648 1 97 425 ALA A N 1
ATOM 3127 C CA . ALA A 1 425 ? 1.093 -12.117 -9.852 1 97 425 ALA A CA 1
ATOM 3128 C C . ALA A 1 425 ? 1.363 -12.281 -8.359 1 97 425 ALA A C 1
ATOM 3130 O O . ALA A 1 425 ? 1.237 -11.328 -7.59 1 97 425 ALA A O 1
ATOM 3131 N N . GLU A 1 426 ? 1.767 -13.484 -7.938 1 94.25 426 GLU A N 1
ATOM 3132 C CA . GLU A 1 426 ? 1.751 -13.758 -6.504 1 94.25 426 GLU A CA 1
ATOM 3133 C C . GLU A 1 426 ? 3.023 -14.477 -6.062 1 94.25 426 GLU A C 1
ATOM 3135 O O . GLU A 1 426 ? 3.395 -14.43 -4.887 1 94.25 426 GLU A O 1
ATOM 3140 N N . HIS A 1 427 ? 3.766 -15.109 -6.977 1 94.12 427 HIS A N 1
ATOM 3141 C CA . HIS A 1 427 ? 4.797 -16.047 -6.562 1 94.12 427 HIS A CA 1
ATOM 3142 C C . HIS A 1 427 ? 6.18 -15.406 -6.594 1 94.12 427 HIS A C 1
ATOM 3144 O O . HIS A 1 427 ? 7.156 -16 -6.133 1 94.12 427 HIS A O 1
ATOM 3150 N N . GLY A 1 428 ? 6.246 -14.227 -7.164 1 96.81 428 GLY A N 1
ATOM 3151 C CA . GLY A 1 428 ? 7.547 -13.594 -7.285 1 96.81 428 GLY A CA 1
ATOM 3152 C C . GLY A 1 428 ? 8.32 -14.047 -8.508 1 96.81 428 GLY A C 1
ATOM 3153 O O . GLY A 1 428 ? 7.738 -14.586 -9.453 1 96.81 428 GLY A O 1
ATOM 3154 N N . ILE A 1 429 ? 9.602 -13.773 -8.531 1 98.12 429 ILE A N 1
ATOM 3155 C CA . ILE A 1 429 ? 10.461 -14.055 -9.672 1 98.12 429 ILE A CA 1
ATOM 3156 C C . ILE A 1 429 ? 11.359 -15.25 -9.359 1 98.12 429 ILE A C 1
ATOM 3158 O O . ILE A 1 429 ? 11.523 -16.141 -10.188 1 98.12 429 ILE A O 1
ATOM 3162 N N . GLY A 1 430 ? 11.859 -15.273 -8.078 1 97 430 GLY A N 1
ATOM 3163 C CA . GLY A 1 430 ? 12.828 -16.297 -7.73 1 97 430 GLY A CA 1
ATOM 3164 C C . GLY A 1 430 ? 13.984 -16.391 -8.711 1 97 430 GLY A C 1
ATOM 3165 O O . GLY A 1 430 ? 14.516 -15.359 -9.148 1 97 430 GLY A O 1
ATOM 3166 N N . ARG A 1 431 ? 14.508 -17.594 -8.883 1 96.19 431 ARG A N 1
ATOM 3167 C CA . ARG A 1 431 ? 15.57 -17.828 -9.859 1 96.19 431 ARG A CA 1
ATOM 3168 C C . ARG A 1 431 ? 14.992 -18.281 -11.195 1 96.19 431 ARG A C 1
ATOM 3170 O O . ARG A 1 431 ? 15.609 -18.062 -12.242 1 96.19 431 ARG A O 1
ATOM 3177 N N . LEU A 1 432 ? 13.781 -18.734 -11.156 1 94.06 432 LEU A N 1
ATOM 3178 C CA . LEU A 1 432 ? 13.172 -19.391 -12.305 1 94.06 432 LEU A CA 1
ATOM 3179 C C . LEU A 1 432 ? 12.719 -18.359 -13.336 1 94.06 432 LEU A C 1
ATOM 3181 O O . LEU A 1 432 ? 12.633 -18.656 -14.531 1 94.06 432 LEU A O 1
ATOM 3185 N N . LYS A 1 433 ? 12.383 -17.141 -12.883 1 96.5 433 LYS A N 1
ATOM 3186 C CA . LYS A 1 433 ? 11.781 -16.188 -13.805 1 96.5 433 LYS A CA 1
ATOM 3187 C C . LYS A 1 433 ? 12.703 -15 -14.047 1 96.5 433 LYS A C 1
ATOM 3189 O O . LYS A 1 433 ? 12.25 -13.93 -14.469 1 96.5 433 LYS A O 1
ATOM 3194 N N . VAL A 1 434 ? 13.977 -15.102 -13.75 1 97.25 4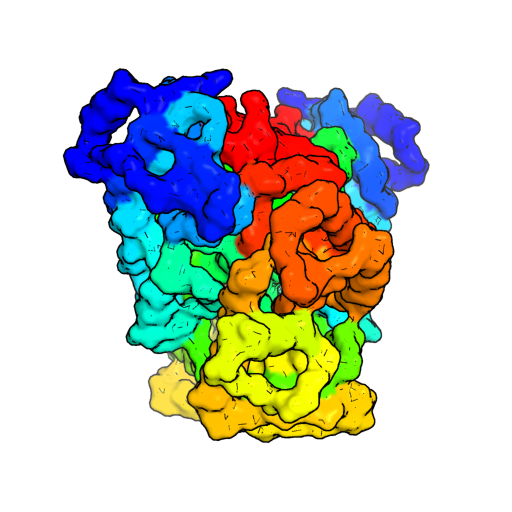34 VAL A N 1
ATOM 3195 C CA . VAL A 1 434 ? 14.93 -14.016 -13.938 1 97.25 434 VAL A CA 1
ATOM 3196 C C . VAL A 1 434 ? 15 -13.641 -15.414 1 97.25 434 VAL A C 1
ATOM 3198 O O . VAL A 1 434 ? 14.938 -12.461 -15.766 1 97.25 434 VAL A O 1
ATOM 3201 N N . GLU A 1 435 ? 15.102 -14.625 -16.297 1 96.69 435 GLU A N 1
ATOM 3202 C CA . GLU A 1 435 ? 15.172 -14.375 -17.719 1 96.69 435 GLU A CA 1
ATOM 3203 C C . GLU A 1 435 ? 13.891 -13.711 -18.234 1 96.69 435 GLU A C 1
ATOM 3205 O O . GLU A 1 435 ? 13.945 -12.812 -19.078 1 96.69 435 GLU A O 1
ATOM 3210 N N . ASP A 1 436 ? 12.75 -14.188 -17.734 1 97.44 436 ASP A N 1
ATOM 3211 C CA . ASP A 1 436 ? 11.477 -13.578 -18.125 1 97.44 436 ASP A CA 1
ATOM 3212 C C . ASP A 1 436 ? 11.406 -12.125 -17.672 1 97.44 436 ASP A C 1
ATOM 3214 O O . ASP A 1 436 ? 10.922 -11.266 -18.422 1 97.44 436 ASP A O 1
ATOM 3218 N N . LEU A 1 437 ? 11.859 -11.859 -16.438 1 98 437 LEU A N 1
ATOM 3219 C CA . LEU A 1 437 ? 11.875 -10.484 -15.953 1 98 437 LEU A CA 1
ATOM 3220 C C . LEU A 1 437 ? 12.727 -9.602 -16.859 1 98 437 LEU A C 1
ATOM 3222 O O . LEU A 1 437 ? 12.344 -8.469 -17.172 1 98 437 LEU A O 1
ATOM 3226 N N . GLU A 1 438 ? 13.867 -10.07 -17.297 1 97.69 438 GLU A N 1
ATOM 3227 C CA . GLU A 1 438 ? 14.742 -9.312 -18.188 1 97.69 438 GLU A CA 1
ATOM 3228 C C . GLU A 1 438 ? 14.078 -9.078 -19.547 1 97.69 438 GLU A C 1
ATOM 3230 O O . GLU A 1 438 ? 14.234 -8 -20.125 1 97.69 438 GLU A O 1
ATOM 3235 N N . ARG A 1 439 ? 13.383 -10.047 -20 1 97.38 439 ARG A N 1
ATOM 3236 C CA . ARG A 1 439 ? 12.773 -9.984 -21.312 1 97.38 439 ARG A CA 1
ATOM 3237 C C . ARG A 1 439 ? 11.609 -9 -21.344 1 97.38 439 ARG A C 1
ATOM 3239 O O . ARG A 1 439 ? 11.469 -8.211 -22.281 1 97.38 439 ARG A O 1
ATOM 3246 N N . TYR A 1 440 ? 10.758 -9.07 -20.312 1 97.81 440 TYR A N 1
ATOM 3247 C CA . TYR A 1 440 ? 9.492 -8.344 -20.359 1 97.81 440 TYR A CA 1
ATOM 3248 C C . TYR A 1 440 ? 9.539 -7.098 -19.5 1 97.81 440 TYR A C 1
ATOM 3250 O O . TYR A 1 440 ? 8.648 -6.246 -19.578 1 97.81 440 TYR A O 1
ATOM 3258 N N . GLY A 1 441 ? 10.578 -6.945 -18.656 1 96.62 441 GLY A N 1
ATOM 3259 C CA . GLY A 1 441 ? 10.664 -5.824 -17.734 1 96.62 441 GLY A CA 1
ATOM 3260 C C . GLY A 1 441 ? 11.094 -4.535 -18.406 1 96.62 441 GLY A C 1
ATOM 3261 O O . GLY A 1 441 ? 11.742 -4.559 -19.453 1 96.62 441 GLY A O 1
ATOM 3262 N N . ASP A 1 442 ? 10.742 -3.381 -17.766 1 97.56 442 ASP A N 1
ATOM 3263 C CA . ASP A 1 442 ? 11.172 -2.062 -18.219 1 97.56 442 ASP A CA 1
ATOM 3264 C C . ASP A 1 442 ? 12.68 -1.884 -18.031 1 97.56 442 ASP A C 1
ATOM 3266 O O . ASP A 1 442 ? 13.203 -2.115 -16.953 1 97.56 442 ASP A O 1
ATOM 3270 N N . PRO A 1 443 ? 13.391 -1.499 -19.062 1 97.75 443 PRO A N 1
ATOM 3271 C CA . PRO A 1 443 ? 14.852 -1.405 -18.969 1 97.75 443 PRO A CA 1
ATOM 3272 C C . PRO A 1 443 ? 15.305 -0.419 -17.891 1 97.75 443 PRO A C 1
ATOM 3274 O O . PRO A 1 443 ? 16.297 -0.669 -17.203 1 97.75 443 PRO A O 1
ATOM 3277 N N . ALA A 1 444 ? 14.672 0.736 -17.766 1 98.19 444 ALA A N 1
ATOM 3278 C CA . ALA A 1 444 ? 15.039 1.71 -16.75 1 98.19 444 ALA A CA 1
ATOM 3279 C C . ALA A 1 444 ? 14.828 1.141 -15.352 1 98.19 444 ALA A C 1
ATOM 3281 O O . ALA A 1 444 ? 15.641 1.379 -14.445 1 98.19 444 ALA A O 1
ATOM 3282 N N . LYS A 1 445 ? 13.711 0.429 -15.195 1 97.94 445 LYS A N 1
ATOM 3283 C CA . LYS A 1 445 ? 13.461 -0.226 -13.914 1 97.94 445 LYS A CA 1
ATOM 3284 C C . LYS A 1 445 ? 14.555 -1.241 -13.594 1 97.94 445 LYS A C 1
ATOM 3286 O O . LYS A 1 445 ? 15.062 -1.289 -12.469 1 97.94 445 LYS A O 1
ATOM 3291 N N . LEU A 1 446 ? 14.891 -2.061 -14.578 1 98.19 446 LEU A N 1
ATOM 3292 C CA . LEU A 1 446 ? 15.914 -3.08 -14.367 1 98.19 446 LEU A CA 1
ATOM 3293 C C . LEU A 1 446 ? 17.234 -2.443 -13.961 1 98.19 446 LEU A C 1
ATOM 3295 O O . LEU A 1 446 ? 17.922 -2.932 -13.055 1 98.19 446 LEU A O 1
ATOM 3299 N N . ARG A 1 447 ? 17.609 -1.344 -14.594 1 98 447 ARG A N 1
ATOM 3300 C CA . ARG A 1 447 ? 18.828 -0.635 -14.25 1 98 447 ARG A CA 1
ATOM 3301 C C . ARG A 1 447 ? 18.766 -0.087 -12.828 1 98 447 ARG A C 1
ATOM 3303 O O . ARG A 1 447 ? 19.734 -0.179 -12.07 1 98 447 ARG A O 1
ATOM 3310 N N . ALA A 1 448 ? 17.625 0.48 -12.484 1 98.44 448 ALA A N 1
ATOM 3311 C CA . ALA A 1 448 ? 17.453 1.011 -11.141 1 98.44 448 ALA A CA 1
ATOM 3312 C C . ALA A 1 448 ? 17.547 -0.098 -10.094 1 98.44 448 ALA A C 1
ATOM 3314 O O . ALA A 1 448 ? 18.172 0.082 -9.047 1 98.44 448 ALA A O 1
ATOM 3315 N N . MET A 1 449 ? 16.906 -1.268 -10.383 1 98.44 449 MET A N 1
ATOM 3316 C CA . MET A 1 449 ? 16.969 -2.404 -9.469 1 98.44 449 MET A CA 1
ATOM 3317 C C . MET A 1 449 ? 18.422 -2.828 -9.219 1 98.44 449 MET A C 1
ATOM 3319 O O . MET A 1 449 ? 18.812 -3.059 -8.078 1 98.44 449 MET A O 1
ATOM 3323 N N . ARG A 1 450 ? 19.172 -2.904 -10.273 1 98.12 450 ARG A N 1
ATOM 3324 C CA . ARG A 1 450 ? 20.562 -3.299 -10.148 1 98.12 450 ARG A CA 1
ATOM 3325 C C . ARG A 1 450 ? 21.359 -2.277 -9.336 1 98.12 450 ARG A C 1
ATOM 3327 O O . ARG A 1 450 ? 22.203 -2.645 -8.516 1 98.12 450 ARG A O 1
ATOM 3334 N N . ALA A 1 451 ? 21.078 -0.991 -9.562 1 98.06 451 ALA A N 1
ATOM 3335 C CA . ALA A 1 451 ? 21.734 0.071 -8.812 1 98.06 451 ALA A CA 1
ATOM 3336 C C . ALA A 1 451 ? 21.406 -0.012 -7.328 1 98.06 451 ALA A C 1
ATOM 3338 O O . ALA A 1 451 ? 22.281 0.133 -6.477 1 98.06 451 ALA A O 1
ATOM 3339 N N . LEU A 1 452 ? 20.156 -0.223 -7.031 1 98.31 452 LEU A N 1
ATOM 3340 C CA . LEU A 1 452 ? 19.703 -0.333 -5.645 1 98.31 452 LEU A CA 1
ATOM 3341 C C . LEU A 1 452 ? 20.328 -1.545 -4.965 1 98.31 452 LEU A C 1
ATOM 3343 O O . LEU A 1 452 ? 20.797 -1.452 -3.826 1 98.31 452 LEU A O 1
ATOM 3347 N N . LYS A 1 453 ? 20.344 -2.693 -5.699 1 98.31 453 LYS A N 1
ATOM 3348 C CA . LYS A 1 453 ? 20.953 -3.912 -5.176 1 98.31 453 LYS A CA 1
ATOM 3349 C C . LYS A 1 453 ? 22.438 -3.701 -4.879 1 98.31 453 LYS A C 1
ATOM 3351 O O . LYS A 1 453 ? 22.922 -4.07 -3.805 1 98.31 453 LYS A O 1
ATOM 3356 N N . ALA A 1 454 ? 23.109 -3.08 -5.766 1 97.62 454 ALA A N 1
ATOM 3357 C CA . ALA A 1 454 ? 24.531 -2.842 -5.598 1 97.62 454 ALA A CA 1
ATOM 3358 C C . ALA A 1 454 ? 24.797 -1.899 -4.43 1 97.62 454 ALA A C 1
ATOM 3360 O O . ALA A 1 454 ? 25.797 -2.047 -3.721 1 97.62 454 ALA A O 1
ATOM 3361 N N . ALA A 1 455 ? 23.938 -0.994 -4.223 1 97.88 455 ALA A N 1
ATOM 3362 C CA . ALA A 1 455 ? 24.109 0.003 -3.17 1 97.88 455 ALA A CA 1
ATOM 3363 C C . ALA A 1 455 ? 23.891 -0.614 -1.791 1 97.88 455 ALA A C 1
ATOM 3365 O O . ALA A 1 455 ? 24.641 -0.317 -0.851 1 97.88 455 ALA A O 1
ATOM 3366 N N . LEU A 1 456 ? 22.906 -1.438 -1.639 1 98.44 456 LEU A N 1
ATOM 3367 C CA . LEU A 1 456 ? 22.562 -1.992 -0.335 1 98.44 456 LEU A CA 1
ATOM 3368 C C . LEU A 1 456 ? 23.344 -3.262 -0.052 1 98.44 456 LEU A C 1
ATOM 3370 O O . LEU A 1 456 ? 23.641 -3.57 1.105 1 98.44 456 LEU A O 1
ATOM 3374 N N . ASP A 1 457 ? 23.656 -3.973 -1.092 1 98.19 457 ASP A N 1
ATOM 3375 C CA . ASP A 1 457 ? 24.344 -5.254 -0.999 1 98.19 457 ASP A CA 1
ATOM 3376 C C . ASP A 1 457 ? 25.562 -5.293 -1.926 1 98.19 457 ASP A C 1
ATOM 3378 O O . ASP A 1 457 ? 25.609 -6.094 -2.863 1 98.19 457 ASP A O 1
ATOM 3382 N N . PRO A 1 458 ? 26.578 -4.547 -1.628 1 97.06 458 PRO A N 1
ATOM 3383 C CA . PRO A 1 458 ? 27.703 -4.367 -2.549 1 97.06 458 PRO A CA 1
ATOM 3384 C C . PRO A 1 458 ? 28.469 -5.66 -2.811 1 97.06 458 PRO A C 1
ATOM 3386 O O . PRO A 1 458 ? 29.125 -5.793 -3.844 1 97.06 458 PRO A O 1
ATOM 3389 N N . PHE A 1 459 ? 28.375 -6.613 -1.942 1 97.31 459 PHE A N 1
ATOM 3390 C CA . PHE A 1 459 ? 29.125 -7.855 -2.135 1 97.31 459 PHE A CA 1
ATOM 3391 C C . PHE A 1 459 ? 28.219 -8.93 -2.734 1 97.31 459 PHE A C 1
ATOM 3393 O O . PHE A 1 459 ? 28.688 -10.039 -3.014 1 97.31 459 PHE A O 1
ATOM 3400 N N . GLY A 1 460 ? 26.906 -8.656 -2.885 1 97.62 460 GLY A N 1
ATOM 3401 C CA . GLY A 1 460 ? 25.984 -9.57 -3.529 1 97.62 460 GLY A CA 1
ATOM 3402 C C . GLY A 1 460 ? 25.703 -10.812 -2.705 1 97.62 460 GLY A C 1
ATOM 3403 O O . GLY A 1 460 ? 25.5 -11.898 -3.256 1 97.62 460 GLY A O 1
ATOM 3404 N N . ILE A 1 461 ? 25.703 -10.648 -1.431 1 98.44 461 ILE A N 1
ATOM 3405 C CA . ILE A 1 461 ? 25.609 -11.836 -0.59 1 98.44 461 ILE A CA 1
ATOM 3406 C C . ILE A 1 461 ? 24.156 -12.219 -0.379 1 98.44 461 ILE A C 1
ATOM 3408 O O . ILE A 1 461 ? 23.844 -13.344 0.015 1 98.44 461 ILE A O 1
ATOM 3412 N N . MET A 1 462 ? 23.219 -11.328 -0.606 1 98.69 462 MET A N 1
ATOM 3413 C CA . MET A 1 462 ? 21.828 -11.57 -0.26 1 98.69 462 MET A CA 1
ATOM 3414 C C . MET A 1 462 ? 21.109 -12.312 -1.383 1 98.69 462 MET A C 1
ATOM 3416 O O . MET A 1 462 ? 20.812 -11.734 -2.43 1 98.69 462 MET A O 1
ATOM 3420 N N . ASN A 1 463 ? 20.797 -13.547 -1.211 1 98.5 463 ASN A N 1
ATOM 3421 C CA . ASN A 1 463 ? 20.094 -14.438 -2.125 1 98.5 463 ASN A CA 1
ATOM 3422 C C . ASN A 1 463 ? 20.609 -14.305 -3.553 1 98.5 463 ASN A C 1
ATOM 3424 O O . ASN A 1 463 ? 19.859 -14 -4.473 1 98.5 463 ASN A O 1
ATOM 3428 N N . PRO A 1 464 ? 21.828 -14.641 -3.742 1 97.69 464 PRO A N 1
ATOM 3429 C CA . PRO A 1 464 ? 22.469 -14.422 -5.047 1 97.69 464 PRO A CA 1
ATOM 3430 C C . PRO A 1 464 ? 21.734 -15.133 -6.184 1 97.69 464 PRO A C 1
ATOM 3432 O O . PRO A 1 464 ? 21.391 -16.312 -6.066 1 97.69 464 PRO A O 1
ATOM 3435 N N . GLY A 1 465 ? 21.453 -14.383 -7.195 1 96.94 465 GLY A N 1
ATOM 3436 C CA . GLY A 1 465 ? 20.875 -14.953 -8.406 1 96.94 465 GLY A CA 1
ATOM 3437 C C . GLY A 1 465 ? 19.359 -14.953 -8.414 1 96.94 465 GLY A C 1
ATOM 3438 O O . GLY A 1 465 ? 18.75 -15.227 -9.445 1 96.94 465 GLY A O 1
ATOM 3439 N N . ALA A 1 466 ? 18.75 -14.703 -7.27 1 97.5 466 ALA A N 1
ATOM 3440 C CA . ALA A 1 466 ? 17.297 -14.539 -7.23 1 97.5 466 ALA A CA 1
ATOM 3441 C C . ALA A 1 466 ? 16.906 -13.125 -7.652 1 97.5 466 ALA A C 1
ATOM 3443 O O . ALA A 1 466 ? 17.594 -12.156 -7.324 1 97.5 466 ALA A O 1
ATOM 3444 N N . VAL A 1 467 ? 15.781 -12.93 -8.43 1 97.94 467 VAL A N 1
ATOM 3445 C CA . VAL A 1 467 ? 15.18 -11.688 -8.922 1 97.94 467 VAL A CA 1
ATOM 3446 C C . VAL A 1 467 ? 16.094 -11.062 -9.977 1 97.94 467 VAL A C 1
ATOM 3448 O O . VAL A 1 467 ? 15.648 -10.766 -11.094 1 97.94 467 VAL A O 1
ATOM 3451 N N . LEU A 1 468 ? 17.344 -10.867 -9.656 1 97 468 LEU A N 1
ATOM 3452 C CA . LEU A 1 468 ? 18.344 -10.344 -10.578 1 97 468 LEU A CA 1
ATOM 3453 C C . LEU A 1 468 ? 19.469 -11.352 -10.797 1 97 468 LEU A C 1
ATOM 3455 O O . LEU A 1 468 ? 19.906 -12.023 -9.859 1 97 468 LEU A O 1
ATOM 3459 N N . ARG A 1 469 ? 19.953 -11.406 -12.031 1 92 469 ARG A N 1
ATOM 3460 C CA . ARG A 1 469 ? 21.078 -12.273 -12.359 1 92 469 ARG A CA 1
ATOM 3461 C C . ARG A 1 469 ? 22.297 -11.922 -11.508 1 92 469 ARG A C 1
ATOM 3463 O O . ARG A 1 469 ? 22.578 -10.75 -11.281 1 92 469 ARG A O 1
ATOM 3470 N N . ALA A 1 470 ? 22.938 -13.055 -11.086 1 81.94 470 ALA A N 1
ATOM 3471 C CA . ALA A 1 470 ? 24.156 -12.828 -10.305 1 81.94 470 ALA A CA 1
ATOM 3472 C C . ALA A 1 470 ? 25.25 -12.203 -11.164 1 81.94 470 ALA A C 1
ATOM 3474 O O . ALA A 1 470 ? 25.391 -12.547 -12.336 1 81.94 470 ALA A O 1
ATOM 3475 N N . GLU A 1 471 ? 25.844 -11.039 -10.781 1 67.75 471 GLU A N 1
ATOM 3476 C CA . GLU A 1 471 ? 26.969 -10.461 -11.523 1 67.75 471 GLU A CA 1
ATOM 3477 C C . GLU A 1 471 ? 28.203 -11.336 -11.398 1 67.75 471 GLU A C 1
ATOM 3479 O O . GLU A 1 471 ? 28.391 -12.031 -10.398 1 67.75 471 GLU A O 1
ATOM 3484 N N . MET B 1 1 ? 29.875 18.75 -6.133 1 87.75 1 MET B N 1
ATOM 3485 C CA . MET B 1 1 ? 29.281 20.078 -5.996 1 87.75 1 MET B CA 1
ATOM 3486 C C . MET B 1 1 ? 28.391 20.406 -7.195 1 87.75 1 MET B C 1
ATOM 3488 O O . MET B 1 1 ? 28.719 20.047 -8.328 1 87.75 1 MET B O 1
ATOM 3492 N N . LEU B 1 2 ? 27.203 21.047 -7.004 1 96.94 2 LEU B N 1
ATOM 3493 C CA . LEU B 1 2 ? 26.266 21.375 -8.055 1 96.94 2 LEU B CA 1
ATOM 3494 C C . LEU B 1 2 ? 26.594 22.719 -8.688 1 96.94 2 LEU B C 1
ATOM 3496 O O . LEU B 1 2 ? 27.188 23.594 -8.039 1 96.94 2 LEU B O 1
ATOM 3500 N N . ASN B 1 3 ? 26.312 22.875 -9.922 1 98.44 3 ASN B N 1
ATOM 3501 C CA . ASN B 1 3 ? 26.453 24.141 -10.656 1 98.44 3 ASN B CA 1
ATOM 3502 C C . ASN B 1 3 ? 25.141 24.906 -10.703 1 98.44 3 ASN B C 1
ATOM 3504 O O . ASN B 1 3 ? 24.062 24.312 -10.594 1 98.44 3 ASN B O 1
ATOM 3508 N N . PRO B 1 4 ? 25.25 26.219 -10.781 1 98.5 4 PRO B N 1
ATOM 3509 C CA . PRO B 1 4 ? 24.016 27 -10.891 1 98.5 4 PRO B CA 1
ATOM 3510 C C . PRO B 1 4 ? 23.375 26.891 -12.273 1 98.5 4 PRO B C 1
ATOM 3512 O O . PRO B 1 4 ? 24.094 26.75 -13.273 1 98.5 4 PRO B O 1
ATOM 3515 N N . ALA B 1 5 ? 22.078 27 -12.328 1 98.62 5 ALA B N 1
ATOM 3516 C CA . ALA B 1 5 ? 21.359 27.203 -13.594 1 98.62 5 ALA B CA 1
ATOM 3517 C C . ALA B 1 5 ? 21.594 28.625 -14.125 1 98.62 5 ALA B C 1
ATOM 3519 O O . ALA B 1 5 ? 20.656 29.422 -14.195 1 98.62 5 ALA B O 1
ATOM 3520 N N . ASP B 1 6 ? 22.766 28.875 -14.617 1 98.19 6 ASP B N 1
ATOM 3521 C CA . ASP B 1 6 ? 23.125 30.219 -15.086 1 98.19 6 ASP B CA 1
ATOM 3522 C C . ASP B 1 6 ? 22.719 30.406 -16.547 1 98.19 6 ASP B C 1
ATOM 3524 O O . ASP B 1 6 ? 22.141 29.516 -17.156 1 98.19 6 ASP B O 1
ATOM 3528 N N . ASP B 1 7 ? 23.047 31.547 -17.062 1 97.81 7 ASP B N 1
ATOM 3529 C CA . ASP B 1 7 ? 22.609 31.938 -18.406 1 97.81 7 ASP B CA 1
ATOM 3530 C C . ASP B 1 7 ? 23.172 30.984 -19.469 1 97.81 7 ASP B C 1
ATOM 3532 O O . ASP B 1 7 ? 22.5 30.672 -20.438 1 97.81 7 ASP B O 1
ATOM 3536 N N . ALA B 1 8 ? 24.391 30.562 -19.234 1 97.94 8 ALA B N 1
ATOM 3537 C CA . ALA B 1 8 ? 25.031 29.672 -20.203 1 97.94 8 ALA B CA 1
ATOM 3538 C C . ALA B 1 8 ? 24.328 28.312 -20.25 1 97.94 8 ALA B C 1
ATOM 3540 O O . ALA B 1 8 ? 24.062 27.781 -21.328 1 97.94 8 ALA B O 1
ATOM 3541 N N . PHE B 1 9 ? 24.141 27.781 -19.109 1 98.25 9 PHE B N 1
ATOM 3542 C CA . PHE B 1 9 ? 23.406 26.516 -19.031 1 98.25 9 PHE B CA 1
ATOM 3543 C C . PHE B 1 9 ? 22.016 26.656 -19.625 1 98.25 9 PHE B C 1
ATOM 3545 O O . PHE B 1 9 ? 21.594 25.797 -20.406 1 98.25 9 PHE B O 1
ATOM 3552 N N . LEU B 1 10 ? 21.281 27.719 -19.297 1 98.5 10 LEU B N 1
ATOM 3553 C CA . LEU B 1 10 ? 19.906 27.938 -19.75 1 98.5 10 LEU B CA 1
ATOM 3554 C C . LEU B 1 10 ? 19.844 28.094 -21.266 1 98.5 10 LEU B C 1
ATOM 3556 O O . LEU B 1 10 ? 18.906 27.641 -21.906 1 98.5 10 LEU B O 1
ATOM 3560 N N . ALA B 1 11 ? 20.844 28.734 -21.812 1 97.5 11 ALA B N 1
ATOM 3561 C CA . ALA B 1 11 ? 20.906 28.906 -23.266 1 97.5 11 ALA B CA 1
ATOM 3562 C C . ALA B 1 11 ? 21.078 27.547 -23.953 1 97.5 11 ALA B C 1
ATOM 3564 O O . ALA B 1 11 ? 20.438 27.281 -24.969 1 97.5 11 ALA B O 1
ATOM 3565 N N . ARG B 1 12 ? 21.938 26.703 -23.406 1 97.69 12 ARG B N 1
ATOM 3566 C CA . ARG B 1 12 ? 22.141 25.375 -23.953 1 97.69 12 ARG B CA 1
ATOM 3567 C C . ARG B 1 12 ? 20.875 24.531 -23.828 1 97.69 12 ARG B C 1
ATOM 3569 O O . ARG B 1 12 ? 20.516 23.812 -24.766 1 97.69 12 ARG B O 1
ATOM 3576 N N . LEU B 1 13 ? 20.266 24.641 -22.703 1 98.19 13 LEU B N 1
ATOM 3577 C CA . LEU B 1 13 ? 19.047 23.875 -22.469 1 98.19 13 LEU B CA 1
ATOM 3578 C C . LEU B 1 13 ? 17.938 24.328 -23.422 1 98.19 13 LEU B C 1
ATOM 3580 O O . LEU B 1 13 ? 17.219 23.5 -23.969 1 98.19 13 LEU B O 1
ATOM 3584 N N . ALA B 1 14 ? 17.812 25.609 -23.562 1 97.06 14 ALA B N 1
ATOM 3585 C CA . ALA B 1 14 ? 16.797 26.172 -24.453 1 97.06 14 ALA B CA 1
ATOM 3586 C C . ALA B 1 14 ? 16.953 25.656 -25.875 1 97.06 14 ALA B C 1
ATOM 3588 O O . ALA B 1 14 ? 15.969 25.469 -26.594 1 97.06 14 ALA B O 1
ATOM 3589 N N . GLY B 1 15 ? 18.172 25.391 -26.266 1 95.75 15 GLY B N 1
ATOM 3590 C CA . GLY B 1 15 ? 18.469 24.875 -27.594 1 95.75 15 GLY B CA 1
ATOM 3591 C C . GLY B 1 15 ? 18 23.453 -27.812 1 95.75 15 GLY B C 1
ATOM 3592 O O . GLY B 1 15 ? 17.844 23.016 -28.953 1 95.75 15 GLY B O 1
ATOM 3593 N N . ARG B 1 16 ? 17.719 22.766 -26.719 1 95 16 ARG B N 1
ATOM 3594 C CA . ARG B 1 16 ? 17.344 21.359 -26.781 1 95 16 ARG B CA 1
ATOM 3595 C C . ARG B 1 16 ? 15.836 21.172 -26.578 1 95 16 ARG B C 1
ATOM 3597 O O . ARG B 1 16 ? 15.328 20.062 -26.641 1 95 16 ARG B O 1
ATOM 3604 N N . LEU B 1 17 ? 15.102 22.297 -26.359 1 96.88 17 LEU B N 1
ATOM 3605 C CA . LEU B 1 17 ? 13.688 22.234 -26.016 1 96.88 17 LEU B CA 1
ATOM 3606 C C . LEU B 1 17 ? 12.859 23.109 -26.969 1 96.88 17 LEU B C 1
ATOM 3608 O O . LEU B 1 17 ? 13.375 24.047 -27.547 1 96.88 17 LEU B O 1
ATOM 3612 N N . PRO B 1 18 ? 11.633 22.734 -27.172 1 95.25 18 PRO B N 1
ATOM 3613 C CA . PRO B 1 18 ? 10.758 23.641 -27.938 1 95.25 18 PRO B CA 1
ATOM 3614 C C . PRO B 1 18 ? 10.617 25.016 -27.281 1 95.25 18 PRO B C 1
ATOM 3616 O O . PRO B 1 18 ? 10.758 25.141 -26.062 1 95.25 18 PRO B O 1
ATOM 3619 N N . PRO B 1 19 ? 10.305 25.984 -28.094 1 94 19 PRO B N 1
ATOM 3620 C CA . PRO B 1 19 ? 10.109 27.312 -27.547 1 94 19 PRO B CA 1
ATOM 3621 C C . PRO B 1 19 ? 9.039 27.359 -26.453 1 94 19 PRO B C 1
ATOM 3623 O O . PRO B 1 19 ? 8.023 26.672 -26.562 1 94 19 PRO B O 1
ATOM 3626 N N . GLY B 1 20 ? 9.305 28.141 -25.453 1 93.69 20 GLY B N 1
ATOM 3627 C CA . GLY B 1 20 ? 8.32 28.328 -24.406 1 93.69 20 GLY B CA 1
ATOM 3628 C C . GLY B 1 20 ? 8.484 27.344 -23.25 1 93.69 20 GLY B C 1
ATOM 3629 O O . GLY B 1 20 ? 7.738 27.391 -22.281 1 93.69 20 GLY B O 1
ATOM 3630 N N . SER B 1 21 ? 9.492 26.484 -23.328 1 95.75 21 SER B N 1
ATOM 3631 C CA . SER B 1 21 ? 9.711 25.484 -22.297 1 95.75 21 SER B CA 1
ATOM 3632 C C . SER B 1 21 ? 10.438 26.062 -21.094 1 95.75 21 SER B C 1
ATOM 3634 O O . SER B 1 21 ? 10.43 25.484 -20.016 1 95.75 21 SER B O 1
ATOM 3636 N N . LEU B 1 22 ? 11.109 27.203 -21.266 1 97.75 22 LEU B N 1
ATOM 3637 C CA . LEU B 1 22 ? 11.828 27.875 -20.203 1 97.75 22 LEU B CA 1
ATOM 3638 C C . LEU B 1 22 ? 11.336 29.312 -20.047 1 97.75 22 LEU B C 1
ATOM 3640 O O . LEU B 1 22 ? 11.141 30.016 -21.031 1 97.75 22 LEU B O 1
ATOM 3644 N N . THR B 1 23 ? 11.055 29.719 -18.828 1 97.56 23 THR B N 1
ATOM 3645 C CA . THR B 1 23 ? 10.656 31.094 -18.531 1 97.56 23 THR B CA 1
ATOM 3646 C C . THR B 1 23 ? 11.25 31.562 -17.203 1 97.56 23 THR B C 1
ATOM 3648 O O . THR B 1 23 ? 11.875 30.766 -16.484 1 97.56 23 THR B O 1
ATOM 3651 N N . ALA B 1 24 ? 11.227 32.812 -16.922 1 97.19 24 ALA B N 1
ATOM 3652 C CA . ALA B 1 24 ? 11.641 33.344 -15.625 1 97.19 24 ALA B CA 1
ATOM 3653 C C . ALA B 1 24 ? 10.656 32.938 -14.523 1 97.19 24 ALA B C 1
ATOM 3655 O O . ALA B 1 24 ? 9.445 32.938 -14.742 1 97.19 24 ALA B O 1
ATOM 3656 N N . PRO B 1 25 ? 11.188 32.594 -13.414 1 97.19 25 PRO B N 1
ATOM 3657 C CA . PRO B 1 25 ? 10.258 32.312 -12.312 1 97.19 25 PRO B CA 1
ATOM 3658 C C . PRO B 1 25 ? 9.508 33.562 -11.852 1 97.19 25 PRO B C 1
ATOM 3660 O O . PRO B 1 25 ? 10.039 34.688 -11.938 1 97.19 25 PRO B O 1
ATOM 3663 N N . GLU B 1 26 ? 8.32 33.406 -11.43 1 96.44 26 GLU B N 1
ATOM 3664 C CA . GLU B 1 26 ? 7.523 34.438 -10.758 1 96.44 26 GLU B CA 1
ATOM 3665 C C . GLU B 1 26 ? 7.555 34.25 -9.242 1 96.44 26 GLU B C 1
ATOM 3667 O O . GLU B 1 26 ? 7.902 33.188 -8.75 1 96.44 26 GLU B O 1
ATOM 3672 N N . PRO B 1 27 ? 7.164 35.219 -8.539 1 94.5 27 PRO B N 1
ATOM 3673 C CA . PRO B 1 27 ? 7.176 35.125 -7.078 1 94.5 27 PRO B CA 1
ATOM 3674 C C . PRO B 1 27 ? 6.375 33.938 -6.57 1 94.5 27 PRO B C 1
ATOM 3676 O O . PRO B 1 27 ? 6.777 33.281 -5.605 1 94.5 27 PRO B O 1
ATOM 3679 N N . ARG B 1 28 ? 5.301 33.562 -7.172 1 93.31 28 ARG B N 1
ATOM 3680 C CA . ARG B 1 28 ? 4.445 32.438 -6.734 1 93.31 28 ARG B CA 1
ATOM 3681 C C . ARG B 1 28 ? 5.176 31.109 -6.84 1 93.31 28 ARG B C 1
ATOM 3683 O O . ARG B 1 28 ? 4.828 30.156 -6.145 1 93.31 28 ARG B O 1
ATOM 3690 N N . HIS B 1 29 ? 6.199 31.094 -7.738 1 96.06 29 HIS B N 1
ATOM 3691 C CA . HIS B 1 29 ? 6.969 29.859 -7.914 1 96.06 29 HIS B CA 1
ATOM 3692 C C . HIS B 1 29 ? 8.047 29.719 -6.84 1 96.06 29 HIS B C 1
ATOM 3694 O O . HIS B 1 29 ? 8.625 28.656 -6.668 1 96.06 29 HIS B O 1
ATOM 3700 N N . LEU B 1 30 ? 8.305 30.828 -6.113 1 96.75 30 LEU B N 1
ATOM 3701 C CA . LEU B 1 30 ? 9.453 30.891 -5.219 1 96.75 30 LEU B CA 1
ATOM 3702 C C . LEU B 1 30 ? 9.008 31.016 -3.766 1 96.75 30 LEU B C 1
ATOM 3704 O O . LEU B 1 30 ? 9.828 31.297 -2.885 1 96.75 30 LEU B O 1
ATOM 3708 N N . THR B 1 31 ? 7.695 30.828 -3.535 1 94.19 31 THR B N 1
ATOM 3709 C CA . THR B 1 31 ? 7.168 30.969 -2.182 1 94.19 31 THR B CA 1
ATOM 3710 C C . THR B 1 31 ? 6.395 29.719 -1.773 1 94.19 31 THR B C 1
ATOM 3712 O O . THR B 1 31 ? 5.949 28.953 -2.629 1 94.19 31 THR B O 1
ATOM 3715 N N . GLU B 1 32 ? 6.391 29.453 -0.492 1 91.25 32 GLU B N 1
ATOM 3716 C CA . GLU B 1 32 ? 5.562 28.391 0.083 1 91.25 32 GLU B CA 1
ATOM 3717 C C . GLU B 1 32 ? 4.445 28.969 0.945 1 91.25 32 GLU B C 1
ATOM 3719 O O . GLU B 1 32 ? 4.48 30.156 1.306 1 91.25 32 GLU B O 1
ATOM 3724 N N . PRO B 1 33 ? 3.395 28.219 1.207 1 88.06 33 PRO B N 1
ATOM 3725 C CA . PRO B 1 33 ? 2.162 28.75 1.791 1 88.06 33 PRO B CA 1
ATOM 3726 C C . PRO B 1 33 ? 2.379 29.359 3.176 1 88.06 33 PRO B C 1
ATOM 3728 O O . PRO B 1 33 ? 1.621 30.234 3.594 1 88.06 33 PRO B O 1
ATOM 3731 N N . ARG B 1 34 ? 3.32 28.953 3.902 1 83.75 34 ARG B N 1
ATOM 3732 C CA . ARG B 1 34 ? 3.555 29.5 5.234 1 83.75 34 ARG B CA 1
ATOM 3733 C C . ARG B 1 34 ? 4.27 30.844 5.156 1 83.75 34 ARG B C 1
ATOM 3735 O O . ARG B 1 34 ? 4.301 31.594 6.133 1 83.75 34 ARG B O 1
ATOM 3742 N N . GLY B 1 35 ? 4.93 31.156 4.004 1 82.19 35 GLY B N 1
ATOM 3743 C CA . GLY B 1 35 ? 5.555 32.438 3.748 1 82.19 35 GLY B CA 1
ATOM 3744 C C . GLY B 1 35 ? 6.797 32.688 4.586 1 82.19 35 GLY B C 1
ATOM 3745 O O . GLY B 1 35 ? 7.199 33.812 4.797 1 82.19 35 GLY B O 1
ATOM 3746 N N . ARG B 1 36 ? 7.363 31.609 5.059 1 80.31 36 ARG B N 1
ATOM 3747 C CA . ARG B 1 36 ? 8.5 31.75 5.957 1 80.31 36 ARG B CA 1
ATOM 3748 C C . ARG B 1 36 ? 9.82 31.656 5.191 1 80.31 36 ARG B C 1
ATOM 3750 O O . ARG B 1 36 ? 10.867 32.062 5.695 1 80.31 36 ARG B O 1
ATOM 3757 N N . ARG B 1 37 ? 9.727 31.125 3.971 1 86.5 37 ARG B N 1
ATOM 3758 C CA . ARG B 1 37 ? 10.93 30.875 3.193 1 86.5 37 ARG B CA 1
ATOM 3759 C C . ARG B 1 37 ? 10.797 31.406 1.773 1 86.5 37 ARG B C 1
ATOM 3761 O O . ARG B 1 37 ? 9.727 31.312 1.169 1 86.5 37 ARG B O 1
ATOM 3768 N N . GLN B 1 38 ? 11.883 32.031 1.379 1 92.81 38 GLN B N 1
ATOM 3769 C CA . GLN B 1 38 ? 11.938 32.531 0.008 1 92.81 38 GLN B CA 1
ATOM 3770 C C . GLN B 1 38 ? 12.914 31.719 -0.834 1 92.81 38 GLN B C 1
ATOM 3772 O O . GLN B 1 38 ? 14.102 31.656 -0.531 1 92.81 38 GLN B O 1
ATOM 3777 N N . GLY B 1 39 ? 12.359 31.141 -1.898 1 96.12 39 GLY B N 1
ATOM 3778 C CA . GLY B 1 39 ? 13.18 30.344 -2.787 1 96.12 39 GLY B CA 1
ATOM 3779 C C . GLY B 1 39 ? 13.867 31.156 -3.869 1 96.12 39 GLY B C 1
ATOM 3780 O O . GLY B 1 39 ? 13.617 32.344 -4.004 1 96.12 39 GLY B O 1
ATOM 3781 N N . GLN B 1 40 ? 14.758 30.516 -4.57 1 97.25 40 GLN B N 1
ATOM 3782 C CA . GLN B 1 40 ? 15.445 31.062 -5.738 1 97.25 40 GLN B CA 1
ATOM 3783 C C . GLN B 1 40 ? 15.523 30.031 -6.859 1 97.25 40 GLN B C 1
ATOM 3785 O O . GLN B 1 40 ? 15.391 28.828 -6.609 1 97.25 40 GLN B O 1
ATOM 3790 N N . ALA B 1 41 ? 15.648 30.5 -8.086 1 98.19 41 ALA B N 1
ATOM 3791 C CA . ALA B 1 41 ? 15.797 29.625 -9.242 1 98.19 41 ALA B CA 1
ATOM 3792 C C . ALA B 1 41 ? 16.359 30.391 -10.438 1 98.19 41 ALA B C 1
ATOM 3794 O O . ALA B 1 41 ? 16.109 31.578 -10.594 1 98.19 41 ALA B O 1
ATOM 3795 N N . GLY B 1 42 ? 17.141 29.672 -11.211 1 98.25 42 GLY B N 1
ATOM 3796 C CA . GLY B 1 42 ? 17.625 30.266 -12.438 1 98.25 42 GLY B CA 1
ATOM 3797 C C . GLY B 1 42 ? 16.547 30.453 -13.484 1 98.25 42 GLY B C 1
ATOM 3798 O O . GLY B 1 42 ? 16.516 31.469 -14.188 1 98.25 42 GLY B O 1
ATOM 3799 N N . ALA B 1 43 ? 15.711 29.5 -13.594 1 98.56 43 ALA B N 1
ATOM 3800 C CA . ALA B 1 43 ? 14.594 29.516 -14.539 1 98.56 43 ALA B CA 1
ATOM 3801 C C . ALA B 1 43 ? 13.484 28.578 -14.094 1 98.56 43 ALA B C 1
ATOM 3803 O O . ALA B 1 43 ? 13.664 27.797 -13.148 1 98.56 43 ALA B O 1
ATOM 3804 N N . LEU B 1 44 ? 12.367 28.734 -14.688 1 98.56 44 LEU B N 1
ATOM 3805 C CA . LEU B 1 44 ? 11.242 27.812 -14.594 1 98.56 44 LEU B CA 1
ATOM 3806 C C . LEU B 1 44 ? 11.086 27.016 -15.883 1 98.56 44 LEU B C 1
ATOM 3808 O O . LEU B 1 44 ? 10.898 27.578 -16.953 1 98.56 44 LEU B O 1
ATOM 3812 N N . ALA B 1 45 ? 11.266 25.703 -15.773 1 98.81 45 ALA B N 1
ATOM 3813 C CA . ALA B 1 45 ? 11 24.812 -16.906 1 98.81 45 ALA B CA 1
ATOM 3814 C C . ALA B 1 45 ? 9.547 24.344 -16.906 1 98.81 45 ALA B C 1
ATOM 3816 O O . ALA B 1 45 ? 9.008 23.969 -15.859 1 98.81 45 ALA B O 1
ATOM 3817 N N . LEU B 1 46 ? 8.867 24.344 -18.062 1 98.5 46 LEU B N 1
ATOM 3818 C CA . LEU B 1 46 ? 7.469 23.984 -18.25 1 98.5 46 LEU B CA 1
ATOM 3819 C C . LEU B 1 46 ? 7.32 22.906 -19.328 1 98.5 46 LEU B C 1
ATOM 3821 O O . LEU B 1 46 ? 6.75 23.172 -20.391 1 98.5 46 LEU B O 1
ATOM 3825 N N . PRO B 1 47 ? 7.773 21.672 -19 1 98.56 47 PRO B N 1
ATOM 3826 C CA . PRO B 1 47 ? 7.66 20.609 -20 1 98.56 47 PRO B CA 1
ATOM 3827 C C . PRO B 1 47 ? 6.207 20.266 -20.344 1 98.56 47 PRO B C 1
ATOM 3829 O O . PRO B 1 47 ? 5.316 20.453 -19.516 1 98.56 47 PRO B O 1
ATOM 3832 N N . ARG B 1 48 ? 5.992 19.75 -21.641 1 97.94 48 ARG B N 1
ATOM 3833 C CA . ARG B 1 48 ? 4.66 19.422 -22.141 1 97.94 48 ARG B CA 1
ATOM 3834 C C . ARG B 1 48 ? 4.41 17.922 -22.141 1 97.94 48 ARG B C 1
ATOM 3836 O O . ARG B 1 48 ? 3.27 17.484 -22.266 1 97.94 48 ARG B O 1
ATOM 3843 N N . ASP B 1 49 ? 5.469 17.203 -21.938 1 98.38 49 ASP B N 1
ATOM 3844 C CA . ASP B 1 49 ? 5.352 15.742 -21.922 1 98.38 49 ASP B CA 1
ATOM 3845 C C . ASP B 1 49 ? 6.57 15.094 -21.266 1 98.38 49 ASP B C 1
ATOM 3847 O O . ASP B 1 49 ? 7.5 15.797 -20.859 1 98.38 49 ASP B O 1
ATOM 3851 N N . THR B 1 50 ? 6.484 13.805 -21.141 1 98.69 50 THR B N 1
ATOM 3852 C CA . THR B 1 50 ? 7.512 13.047 -20.422 1 98.69 50 THR B CA 1
ATOM 3853 C C . THR B 1 50 ? 8.844 13.125 -21.156 1 98.69 50 THR B C 1
ATOM 3855 O O . THR B 1 50 ? 9.906 13.18 -20.531 1 98.69 50 THR B O 1
ATOM 3858 N N . ALA B 1 51 ? 8.844 13.133 -22.438 1 98.31 51 ALA B N 1
ATOM 3859 C CA . ALA B 1 51 ? 10.07 13.219 -23.219 1 98.31 51 ALA B CA 1
ATOM 3860 C C . ALA B 1 51 ? 10.82 14.516 -22.922 1 98.31 51 ALA B C 1
ATOM 3862 O O . ALA B 1 51 ? 12.055 14.523 -22.828 1 98.31 51 ALA B O 1
ATOM 3863 N N . GLU B 1 52 ? 10.062 15.664 -22.828 1 98.56 52 GLU B N 1
ATOM 3864 C CA . GLU B 1 52 ? 10.695 16.938 -22.484 1 98.56 52 GLU B CA 1
ATOM 3865 C C . GLU B 1 52 ? 11.258 16.906 -21.062 1 98.56 52 GLU B C 1
ATOM 3867 O O . GLU B 1 52 ? 12.344 17.438 -20.812 1 98.56 52 GLU B O 1
ATOM 3872 N N . VAL B 1 53 ? 10.539 16.266 -20.109 1 98.88 53 VAL B N 1
ATOM 3873 C CA . VAL B 1 53 ? 11.062 16.125 -18.75 1 98.88 53 VAL B CA 1
ATOM 3874 C C . VAL B 1 53 ? 12.383 15.344 -18.781 1 98.88 53 VAL B C 1
ATOM 3876 O O . VAL B 1 53 ? 13.359 15.734 -18.141 1 98.88 53 VAL B O 1
ATOM 3879 N N . ALA B 1 54 ? 12.375 14.242 -19.531 1 98.81 54 ALA B N 1
ATOM 3880 C CA . ALA B 1 54 ? 13.562 13.398 -19.641 1 98.81 54 ALA B CA 1
ATOM 3881 C C . ALA B 1 54 ? 14.75 14.188 -20.203 1 98.81 54 ALA B C 1
ATOM 3883 O O . ALA B 1 54 ? 15.867 14.078 -19.703 1 98.81 54 ALA B O 1
ATOM 3884 N N . ALA B 1 55 ? 14.508 15.008 -21.219 1 98.56 55 ALA B N 1
ATOM 3885 C CA . ALA B 1 55 ? 15.555 15.828 -21.812 1 98.56 55 ALA B CA 1
ATOM 3886 C C . ALA B 1 55 ? 16.109 16.844 -20.812 1 98.56 55 ALA B C 1
ATOM 3888 O O . ALA B 1 55 ? 17.312 17.062 -20.75 1 98.56 55 ALA B O 1
ATOM 3889 N N . ILE B 1 56 ? 15.234 17.422 -20.094 1 98.88 56 ILE B N 1
ATOM 3890 C CA . ILE B 1 56 ? 15.625 18.406 -19.094 1 98.88 56 ILE B CA 1
ATOM 3891 C C . ILE B 1 56 ? 16.484 17.75 -18.016 1 98.88 56 ILE B C 1
ATOM 3893 O O . ILE B 1 56 ? 17.547 18.25 -17.672 1 98.88 56 ILE B O 1
ATOM 3897 N N . VAL B 1 57 ? 16.016 16.609 -17.484 1 98.88 57 VAL B N 1
ATOM 3898 C CA . VAL B 1 57 ? 16.734 15.906 -16.422 1 98.88 57 VAL B CA 1
ATOM 3899 C C . VAL B 1 57 ? 18.109 15.477 -16.906 1 98.88 57 VAL B C 1
ATOM 3901 O O . VAL B 1 57 ? 19.109 15.648 -16.203 1 98.88 57 VAL B O 1
ATOM 3904 N N . ALA B 1 58 ? 18.188 14.938 -18.109 1 98.56 58 ALA B N 1
ATOM 3905 C CA . ALA B 1 58 ? 19.469 14.508 -18.688 1 98.56 58 ALA B CA 1
ATOM 3906 C C . ALA B 1 58 ? 20.438 15.68 -18.797 1 98.56 58 ALA B C 1
ATOM 3908 O O . ALA B 1 58 ? 21.625 15.539 -18.5 1 98.56 58 ALA B O 1
ATOM 3909 N N . ALA B 1 59 ? 19.938 16.781 -19.25 1 98.69 59 ALA B N 1
ATOM 3910 C CA . ALA B 1 59 ? 20.766 17.984 -19.375 1 98.69 59 ALA B CA 1
ATOM 3911 C C . ALA B 1 59 ? 21.281 18.438 -18.016 1 98.69 59 ALA B C 1
ATOM 3913 O O . ALA B 1 59 ? 22.438 18.812 -17.875 1 98.69 59 ALA B O 1
ATOM 3914 N N . CYS B 1 60 ? 20.391 18.453 -17.031 1 98.81 60 CYS B N 1
ATOM 3915 C CA . CYS B 1 60 ? 20.766 18.844 -15.688 1 98.81 60 CYS B CA 1
ATOM 3916 C C . CYS B 1 60 ? 21.812 17.891 -15.109 1 98.81 60 CYS B C 1
ATOM 3918 O O . CYS B 1 60 ? 22.75 18.328 -14.438 1 98.81 60 CYS B O 1
ATOM 3920 N N . ALA B 1 61 ? 21.625 16.625 -15.344 1 98.56 61 ALA B N 1
ATOM 3921 C CA . ALA B 1 61 ? 22.594 15.633 -14.891 1 98.56 61 ALA B CA 1
ATOM 3922 C C . ALA B 1 61 ? 23.969 15.883 -15.508 1 98.56 61 ALA B C 1
ATOM 3924 O O . ALA B 1 61 ? 24.984 15.891 -14.812 1 98.56 61 ALA B O 1
ATOM 3925 N N . ALA B 1 62 ? 23.984 16.094 -16.797 1 98.12 62 ALA B N 1
ATOM 3926 C CA . ALA B 1 62 ? 25.25 16.328 -17.516 1 98.12 62 ALA B CA 1
ATOM 3927 C C . ALA B 1 62 ? 25.953 17.578 -17 1 98.12 62 ALA B C 1
ATOM 3929 O O . ALA B 1 62 ? 27.172 17.609 -16.922 1 98.12 62 ALA B O 1
ATOM 3930 N N . ALA B 1 63 ? 25.172 18.531 -16.625 1 98.56 63 ALA B N 1
ATOM 3931 C CA . ALA B 1 63 ? 25.734 19.812 -16.203 1 98.56 63 ALA B CA 1
ATOM 3932 C C . ALA B 1 63 ? 25.828 19.891 -14.68 1 98.56 63 ALA B C 1
ATOM 3934 O O . ALA B 1 63 ? 26.359 20.875 -14.133 1 98.56 63 ALA B O 1
ATOM 3935 N N . ARG B 1 64 ? 25.297 18.891 -13.961 1 98.31 64 ARG B N 1
ATOM 3936 C CA . ARG B 1 64 ? 25.219 18.859 -12.508 1 98.31 64 ARG B CA 1
ATOM 3937 C C . ARG B 1 64 ? 24.469 20.078 -11.969 1 98.31 64 ARG B C 1
ATOM 3939 O O . ARG B 1 64 ? 24.953 20.766 -11.078 1 98.31 64 ARG B O 1
ATOM 3946 N N . VAL B 1 65 ? 23.359 20.375 -12.539 1 98.81 65 VAL B N 1
ATOM 3947 C CA . VAL B 1 65 ? 22.453 21.438 -12.094 1 98.81 65 VAL B CA 1
ATOM 3948 C C . VAL B 1 65 ? 21.297 20.812 -11.305 1 98.81 65 VAL B C 1
ATOM 3950 O O . VAL B 1 65 ? 20.656 19.859 -11.758 1 98.81 65 VAL B O 1
ATOM 3953 N N . GLY B 1 66 ? 21.047 21.375 -10.117 1 98.5 66 GLY B N 1
ATOM 3954 C CA . GLY B 1 66 ? 19.953 20.875 -9.289 1 98.5 66 GLY B CA 1
ATOM 3955 C C . GLY B 1 66 ? 18.578 21.172 -9.859 1 98.5 66 GLY B C 1
ATOM 3956 O O . GLY B 1 66 ? 18.391 22.219 -10.5 1 98.5 66 GLY B O 1
ATOM 3957 N N . ILE B 1 67 ? 17.672 20.297 -9.609 1 98.88 67 ILE B N 1
ATOM 3958 C CA . ILE B 1 67 ? 16.281 20.438 -10.023 1 98.88 67 ILE B CA 1
ATOM 3959 C C . ILE B 1 67 ? 15.391 20.516 -8.789 1 98.88 67 ILE B C 1
ATOM 3961 O O . ILE B 1 67 ? 15.516 19.703 -7.871 1 98.88 67 ILE B O 1
ATOM 3965 N N . VAL B 1 68 ? 14.531 21.453 -8.68 1 98.69 68 VAL B N 1
ATOM 3966 C CA . VAL B 1 68 ? 13.469 21.516 -7.688 1 98.69 68 VAL B CA 1
ATOM 3967 C C . VAL B 1 68 ? 12.117 21.312 -8.367 1 98.69 68 VAL B C 1
ATOM 3969 O O . VAL B 1 68 ? 11.656 22.172 -9.117 1 98.69 68 VAL B O 1
ATOM 3972 N N . PRO B 1 69 ? 11.5 20.141 -8.133 1 98.56 69 PRO B N 1
ATOM 3973 C CA . PRO B 1 69 ? 10.18 19.922 -8.734 1 98.56 69 PRO B CA 1
ATOM 3974 C C . PRO B 1 69 ? 9.086 20.766 -8.086 1 98.56 69 PRO B C 1
ATOM 3976 O O . PRO B 1 69 ? 9.117 21 -6.875 1 98.56 69 PRO B O 1
ATOM 3979 N N . LEU B 1 70 ? 8.148 21.203 -8.914 1 98.06 70 LEU B N 1
ATOM 3980 C CA . LEU B 1 70 ? 7.047 22.031 -8.445 1 98.06 70 LEU B CA 1
ATOM 3981 C C . LEU B 1 70 ? 5.707 21.5 -8.938 1 98.06 70 LEU B C 1
ATOM 3983 O O . LEU B 1 70 ? 5.473 21.406 -10.148 1 98.06 70 LEU B O 1
ATOM 3987 N N . GLY B 1 71 ? 4.852 21.016 -8.047 1 96.75 71 GLY B N 1
ATOM 3988 C CA . GLY B 1 71 ? 3.463 20.703 -8.352 1 96.75 71 GLY B CA 1
ATOM 3989 C C . GLY B 1 71 ? 2.545 21.906 -8.242 1 96.75 71 GLY B C 1
ATOM 3990 O O . GLY B 1 71 ? 2.734 22.906 -8.93 1 96.75 71 GLY B O 1
ATOM 3991 N N . GLY B 1 72 ? 1.644 21.859 -7.277 1 96.38 72 GLY B N 1
ATOM 3992 C CA . GLY B 1 72 ? 0.73 22.969 -7.07 1 96.38 72 GLY B CA 1
ATOM 3993 C C . GLY B 1 72 ? 1.278 24.016 -6.125 1 96.38 72 GLY B C 1
ATOM 3994 O O . GLY B 1 72 ? 0.664 25.078 -5.938 1 96.38 72 GLY B O 1
ATOM 3995 N N . GLY B 1 73 ? 2.436 23.75 -5.586 1 95.81 73 GLY B N 1
ATOM 3996 C CA . GLY B 1 73 ? 3.049 24.703 -4.672 1 95.81 73 GLY B CA 1
ATOM 3997 C C . GLY B 1 73 ? 2.348 24.781 -3.328 1 95.81 73 GLY B C 1
ATOM 3998 O O . GLY B 1 73 ? 2.42 25.797 -2.643 1 95.81 73 GLY B O 1
ATOM 3999 N N . THR B 1 74 ? 1.712 23.703 -2.904 1 95.31 74 THR B N 1
ATOM 4000 C CA . THR B 1 74 ? 0.896 23.75 -1.695 1 95.31 74 THR B CA 1
ATOM 4001 C C . THR B 1 74 ? 1.625 23.078 -0.53 1 95.31 74 THR B C 1
ATOM 4003 O O . THR B 1 74 ? 1.07 22.953 0.562 1 95.31 74 THR B O 1
ATOM 4006 N N . GLY B 1 75 ? 2.869 22.625 -0.723 1 95 75 GLY B N 1
ATOM 4007 C CA . GLY B 1 75 ? 3.625 21.953 0.321 1 95 75 GLY B CA 1
ATOM 4008 C C . GLY B 1 75 ? 3.9 22.844 1.523 1 95 75 GLY B C 1
ATOM 4009 O O . GLY B 1 75 ? 4.137 24.047 1.377 1 95 75 GLY B O 1
ATOM 4010 N N . LEU B 1 76 ? 3.998 22.234 2.717 1 93.62 76 LEU B N 1
ATOM 4011 C CA . LEU B 1 76 ? 4.082 23 3.953 1 93.62 76 LEU B CA 1
ATOM 4012 C C . LEU B 1 76 ? 5.426 22.781 4.641 1 93.62 76 LEU B C 1
ATOM 4014 O O . LEU B 1 76 ? 5.652 23.266 5.746 1 93.62 76 LEU B O 1
ATOM 4018 N N . VAL B 1 77 ? 6.273 22.031 3.938 1 95.56 77 VAL B N 1
ATOM 4019 C CA . VAL B 1 77 ? 7.516 21.703 4.625 1 95.56 77 VAL B CA 1
ATOM 4020 C C . VAL B 1 77 ? 8.703 22.172 3.789 1 95.56 77 VAL B C 1
ATOM 4022 O O . VAL B 1 77 ? 9.828 21.688 3.975 1 95.56 77 VAL B O 1
ATOM 4025 N N . GLY B 1 78 ? 8.484 22.969 2.818 1 95.75 78 GLY B N 1
ATOM 4026 C CA . GLY B 1 78 ? 9.539 23.672 2.105 1 95.75 78 GLY B CA 1
ATOM 4027 C C . GLY B 1 78 ? 10.219 22.812 1.056 1 95.75 78 GLY B C 1
ATOM 4028 O O . GLY B 1 78 ? 11.312 23.141 0.592 1 95.75 78 GLY B O 1
ATOM 4029 N N . GLY B 1 79 ? 9.617 21.734 0.644 1 95.88 79 GLY B N 1
ATOM 4030 C CA . GLY B 1 79 ? 10.219 20.875 -0.368 1 95.88 79 GLY B CA 1
ATOM 4031 C C . GLY B 1 79 ? 10.266 21.531 -1.74 1 95.88 79 GLY B C 1
ATOM 4032 O O . GLY B 1 79 ? 11.133 21.203 -2.553 1 95.88 79 GLY B O 1
ATOM 4033 N N . GLN B 1 80 ? 9.422 22.516 -1.999 1 96.75 80 GLN B N 1
ATOM 4034 C CA . GLN B 1 80 ? 9.258 23.078 -3.332 1 96.75 80 GLN B CA 1
ATOM 4035 C C . GLN B 1 80 ? 10.047 24.375 -3.475 1 96.75 80 GLN B C 1
ATOM 4037 O O . GLN B 1 80 ? 10.062 24.984 -4.543 1 96.75 80 GLN B O 1
ATOM 4042 N N . VAL B 1 81 ? 10.75 24.781 -2.404 1 96.75 81 VAL B N 1
ATOM 4043 C CA . VAL B 1 81 ? 11.555 26 -2.471 1 96.75 81 VAL B CA 1
ATOM 4044 C C . VAL B 1 81 ? 12.977 25.719 -1.997 1 96.75 81 VAL B C 1
ATOM 4046 O O . VAL B 1 81 ? 13.18 24.922 -1.074 1 96.75 81 VAL B O 1
ATOM 4049 N N . MET B 1 82 ? 13.922 26.25 -2.633 1 96.44 82 MET B N 1
ATOM 4050 C CA . MET B 1 82 ? 15.328 26.172 -2.254 1 96.44 82 MET B CA 1
ATOM 4051 C C . MET B 1 82 ? 15.906 27.562 -2.006 1 96.44 82 MET B C 1
ATOM 4053 O O . MET B 1 82 ? 16.047 28.359 -2.939 1 96.44 82 MET B O 1
ATOM 4057 N N . GLU B 1 83 ? 16.312 27.812 -0.797 1 94.88 83 GLU B N 1
ATOM 4058 C CA . GLU B 1 83 ? 16.672 29.156 -0.369 1 94.88 83 GLU B CA 1
ATOM 4059 C C . GLU B 1 83 ? 18.141 29.453 -0.663 1 94.88 83 GLU B C 1
ATOM 4061 O O . GLU B 1 83 ? 18.516 30.609 -0.882 1 94.88 83 GLU B O 1
ATOM 4066 N N . THR B 1 84 ? 18.953 28.453 -0.538 1 93.62 84 THR B N 1
ATOM 4067 C CA . THR B 1 84 ? 20.391 28.672 -0.583 1 93.62 84 THR B CA 1
ATOM 4068 C C . THR B 1 84 ? 21.062 27.688 -1.537 1 93.62 84 THR B C 1
ATOM 4070 O O . THR B 1 84 ? 20.422 26.75 -2.02 1 93.62 84 THR B O 1
ATOM 4073 N N . GLY B 1 85 ? 22.328 27.906 -1.796 1 93.75 85 GLY B N 1
ATOM 4074 C CA . GLY B 1 85 ? 23.078 27.047 -2.697 1 93.75 85 GLY B CA 1
ATOM 4075 C C . GLY B 1 85 ? 23.047 27.516 -4.141 1 93.75 85 GLY B C 1
ATOM 4076 O O . GLY B 1 85 ? 22.547 28.609 -4.43 1 93.75 85 GLY B O 1
ATOM 4077 N N . PRO B 1 86 ? 23.641 26.703 -5.023 1 96.88 86 PRO B N 1
ATOM 4078 C CA . PRO B 1 86 ? 23.578 27.062 -6.441 1 96.88 86 PRO B CA 1
ATOM 4079 C C . PRO B 1 86 ? 22.156 27.172 -6.973 1 96.88 86 PRO B C 1
ATOM 4081 O O . PRO B 1 86 ? 21.297 26.359 -6.602 1 96.88 86 PRO B O 1
ATOM 4084 N N . LEU B 1 87 ? 21.922 28.203 -7.82 1 98.06 87 LEU B N 1
ATOM 4085 C CA . LEU B 1 87 ? 20.578 28.375 -8.383 1 98.06 87 LEU B CA 1
ATOM 4086 C C . LEU B 1 87 ? 20.094 27.094 -9.031 1 98.06 87 LEU B C 1
ATOM 4088 O O . LEU B 1 87 ? 20.75 26.562 -9.93 1 98.06 87 LEU B O 1
ATOM 4092 N N . PRO B 1 88 ? 18.984 26.625 -8.555 1 98.5 88 PRO B N 1
ATOM 4093 C CA . PRO B 1 88 ? 18.438 25.422 -9.195 1 98.5 88 PRO B CA 1
ATOM 4094 C C . PRO B 1 88 ? 17.562 25.766 -10.406 1 98.5 88 PRO B C 1
ATOM 4096 O O . PRO B 1 88 ? 17.266 26.938 -10.656 1 98.5 88 PRO B O 1
ATOM 4099 N N . LEU B 1 89 ? 17.281 24.75 -11.203 1 98.81 89 LEU B N 1
ATOM 4100 C CA . LEU B 1 89 ? 16.188 24.812 -12.172 1 98.81 89 LEU B CA 1
ATOM 4101 C C . LEU B 1 89 ? 14.875 24.375 -11.531 1 98.81 89 LEU B C 1
ATOM 4103 O O . LEU B 1 89 ? 14.781 23.266 -10.984 1 98.81 89 LEU B O 1
ATOM 4107 N N . LEU B 1 90 ? 13.844 25.25 -11.516 1 98.69 90 LEU B N 1
ATOM 4108 C CA . LEU B 1 90 ? 12.5 24.828 -11.133 1 98.69 90 LEU B CA 1
ATOM 4109 C C . LEU B 1 90 ? 11.844 24.047 -12.273 1 98.69 90 LEU B C 1
ATOM 4111 O O . LEU B 1 90 ? 11.914 24.469 -13.43 1 98.69 90 LEU B O 1
ATOM 4115 N N . LEU B 1 91 ? 11.305 22.906 -11.969 1 98.81 91 LEU B N 1
ATOM 4116 C CA . LEU B 1 91 ? 10.617 22.094 -12.961 1 98.81 91 LEU B CA 1
ATOM 4117 C C . LEU B 1 91 ? 9.141 21.938 -12.602 1 98.81 91 LEU B C 1
ATOM 4119 O O . LEU B 1 91 ? 8.805 21.156 -11.711 1 98.81 91 LEU B O 1
ATOM 4123 N N . SER B 1 92 ? 8.258 22.656 -13.25 1 98.62 92 SER B N 1
ATOM 4124 C CA . SER B 1 92 ? 6.816 22.594 -13.008 1 98.62 92 SER B CA 1
ATOM 4125 C C . SER B 1 92 ? 6.129 21.672 -14.016 1 98.62 92 SER B C 1
ATOM 4127 O O . SER B 1 92 ? 6.367 21.766 -15.219 1 98.62 92 SER B O 1
ATOM 4129 N N . LEU B 1 93 ? 5.297 20.797 -13.516 1 97.94 93 LEU B N 1
ATOM 4130 C CA . LEU B 1 93 ? 4.598 19.859 -14.391 1 97.94 93 LEU B CA 1
ATOM 4131 C C . LEU B 1 93 ? 3.203 20.375 -14.734 1 97.94 93 LEU B C 1
ATOM 4133 O O . LEU B 1 93 ? 2.371 19.625 -15.25 1 97.94 93 LEU B O 1
ATOM 4137 N N . GLU B 1 94 ? 2.889 21.625 -14.562 1 98.06 94 GLU B N 1
ATOM 4138 C CA . GLU B 1 94 ? 1.547 22.203 -14.656 1 98.06 94 GLU B CA 1
ATOM 4139 C C . GLU B 1 94 ? 0.959 22 -16.047 1 98.06 94 GLU B C 1
ATOM 4141 O O . GLU B 1 94 ? -0.261 21.938 -16.219 1 98.06 94 GLU B O 1
ATOM 4146 N N . ARG B 1 95 ? 1.84 21.859 -17.094 1 98.38 95 ARG B N 1
ATOM 4147 C CA . ARG B 1 95 ? 1.334 21.719 -18.453 1 98.38 95 ARG B CA 1
ATOM 4148 C C . ARG B 1 95 ? 1.021 20.25 -18.781 1 98.38 95 ARG B C 1
ATOM 4150 O O . ARG B 1 95 ? 0.392 19.969 -19.797 1 98.38 95 ARG B O 1
ATOM 4157 N N . MET B 1 96 ? 1.44 19.328 -17.953 1 98.62 96 MET B N 1
ATOM 4158 C CA . MET B 1 96 ? 1.146 17.906 -18.062 1 98.62 96 MET B CA 1
ATOM 4159 C C . MET B 1 96 ? -0.035 17.516 -17.188 1 98.62 96 MET B C 1
ATOM 4161 O O . MET B 1 96 ? 0.138 16.828 -16.172 1 98.62 96 MET B O 1
ATOM 4165 N N . ASN B 1 97 ? -1.223 17.906 -17.594 1 98.69 97 ASN B N 1
ATOM 4166 C CA . ASN B 1 97 ? -2.379 17.812 -16.719 1 98.69 97 ASN B CA 1
ATOM 4167 C C . ASN B 1 97 ? -3.516 17.016 -17.359 1 98.69 97 ASN B C 1
ATOM 4169 O O . ASN B 1 97 ? -4.68 17.188 -17 1 98.69 97 ASN B O 1
ATOM 4173 N N . ARG B 1 98 ? -3.26 16.172 -18.281 1 98.5 98 ARG B N 1
ATOM 4174 C CA . ARG B 1 98 ? -4.289 15.445 -19.016 1 98.5 98 ARG B CA 1
ATOM 4175 C C . ARG B 1 98 ? -4.703 14.18 -18.281 1 98.5 98 ARG B C 1
ATOM 4177 O O . ARG B 1 98 ? -3.883 13.555 -17.594 1 98.5 98 ARG B O 1
ATOM 4184 N N . VAL B 1 99 ? -5.977 13.859 -18.375 1 98.75 99 VAL B N 1
ATOM 4185 C CA . VAL B 1 99 ? -6.449 12.5 -18.141 1 98.75 99 VAL B CA 1
ATOM 4186 C C . VAL B 1 99 ? -6.148 11.617 -19.344 1 98.75 99 VAL B C 1
ATOM 4188 O O . VAL B 1 99 ? -6.723 11.812 -20.422 1 98.75 99 VAL B O 1
ATOM 4191 N N . ARG B 1 100 ? -5.215 10.648 -19.219 1 98.5 100 ARG B N 1
ATOM 4192 C CA . ARG B 1 100 ? -4.773 9.828 -20.344 1 98.5 100 ARG B CA 1
ATOM 4193 C C . ARG B 1 100 ? -5.754 8.695 -20.609 1 98.5 100 ARG B C 1
ATOM 4195 O O . ARG B 1 100 ? -5.789 8.148 -21.719 1 98.5 100 ARG B O 1
ATOM 4202 N N . GLY B 1 101 ? -6.539 8.25 -19.562 1 98.44 101 GLY B N 1
ATOM 4203 C CA . GLY B 1 101 ? -7.512 7.184 -19.719 1 98.44 101 GLY B CA 1
ATOM 4204 C C . GLY B 1 101 ? -8.352 6.961 -18.469 1 98.44 101 GLY B C 1
ATOM 4205 O O . GLY B 1 101 ? -7.871 7.16 -17.359 1 98.44 101 GLY B O 1
ATOM 4206 N N . ILE B 1 102 ? -9.594 6.59 -18.688 1 98.5 102 ILE B N 1
ATOM 4207 C CA . ILE B 1 102 ? -10.484 6.191 -17.594 1 98.5 102 ILE B CA 1
ATOM 4208 C C . ILE B 1 102 ? -11.086 4.82 -17.906 1 98.5 102 ILE B C 1
ATOM 4210 O O . ILE B 1 102 ? -11.625 4.598 -18.984 1 98.5 102 ILE B O 1
ATOM 4214 N N . PHE B 1 103 ? -10.922 3.889 -16.984 1 98.19 103 PHE B N 1
ATOM 4215 C CA . PHE B 1 103 ? -11.406 2.516 -17.094 1 98.19 103 PHE B CA 1
ATOM 4216 C C . PHE B 1 103 ? -12.352 2.188 -15.945 1 98.19 103 PHE B C 1
ATOM 4218 O O . PHE B 1 103 ? -11.969 1.503 -14.992 1 98.19 103 PHE B O 1
ATOM 4225 N N . PRO B 1 104 ? -13.594 2.574 -16.047 1 97.38 104 PRO B N 1
ATOM 4226 C CA . PRO B 1 104 ? -14.531 2.387 -14.945 1 97.38 104 PRO B CA 1
ATOM 4227 C C . PRO B 1 104 ? -14.734 0.916 -14.586 1 97.38 104 PRO B C 1
ATOM 4229 O O . PRO B 1 104 ? -14.914 0.582 -13.414 1 97.38 104 PRO B O 1
ATOM 4232 N N . GLU B 1 105 ? -14.695 0.027 -15.547 1 94.88 105 GLU B N 1
ATOM 4233 C CA . GLU B 1 105 ? -14.891 -1.397 -15.297 1 94.88 105 GLU B CA 1
ATOM 4234 C C . GLU B 1 105 ? -13.758 -1.97 -14.445 1 94.88 105 GLU B C 1
ATOM 4236 O O . GLU B 1 105 ? -13.93 -2.994 -13.781 1 94.88 105 GLU B O 1
ATOM 4241 N N . GLU B 1 106 ? -12.578 -1.301 -14.5 1 97.31 106 GLU B N 1
ATOM 4242 C CA . GLU B 1 106 ? -11.414 -1.709 -13.719 1 97.31 106 GLU B CA 1
ATOM 4243 C C . GLU B 1 106 ? -11.289 -0.887 -12.438 1 97.31 106 GLU B C 1
ATOM 4245 O O . GLU B 1 106 ? -10.492 -1.214 -11.555 1 97.31 106 GLU B O 1
ATOM 4250 N N . ASN B 1 107 ? -12.086 0.218 -12.375 1 98.06 107 ASN B N 1
ATOM 4251 C CA . ASN B 1 107 ? -11.914 1.218 -11.328 1 98.06 107 ASN B CA 1
ATOM 4252 C C . ASN B 1 107 ? -10.508 1.811 -11.344 1 98.06 107 ASN B C 1
ATOM 4254 O O . ASN B 1 107 ? -9.828 1.845 -10.32 1 98.06 107 ASN B O 1
ATOM 4258 N N . VAL B 1 108 ? -10.109 2.357 -12.539 1 98.69 108 VAL B N 1
ATOM 4259 C CA . VAL B 1 108 ? -8.773 2.908 -12.703 1 98.69 108 VAL B CA 1
ATOM 4260 C C . VAL B 1 108 ? -8.836 4.172 -13.555 1 98.69 108 VAL B C 1
ATOM 4262 O O . VAL B 1 108 ? -9.641 4.262 -14.484 1 98.69 108 VAL B O 1
ATOM 4265 N N . ILE B 1 109 ? -8.078 5.16 -13.211 1 98.88 109 ILE B N 1
ATOM 4266 C CA . ILE B 1 109 ? -7.902 6.363 -14.016 1 98.88 109 ILE B CA 1
ATOM 4267 C C . ILE B 1 109 ? -6.414 6.641 -14.219 1 98.88 109 ILE B C 1
ATOM 4269 O O . ILE B 1 109 ? -5.613 6.469 -13.297 1 98.88 109 ILE B O 1
ATOM 4273 N N . LEU B 1 110 ? -5.961 6.914 -15.406 1 98.88 110 LEU B N 1
ATOM 4274 C CA . LEU B 1 110 ? -4.598 7.316 -15.75 1 98.88 110 LEU B CA 1
ATOM 4275 C C . LEU B 1 110 ? -4.508 8.828 -15.914 1 98.88 110 LEU B C 1
ATOM 4277 O O . LEU B 1 110 ? -5.211 9.406 -16.75 1 98.88 110 LEU B O 1
ATOM 4281 N N . VAL B 1 111 ? -3.674 9.469 -15.141 1 98.94 111 VAL B N 1
ATOM 4282 C CA . VAL B 1 111 ? -3.609 10.93 -15.172 1 98.94 111 VAL B CA 1
ATOM 4283 C C . VAL B 1 111 ? -2.152 11.383 -15.172 1 98.94 111 VAL B C 1
ATOM 4285 O O . VAL B 1 111 ? -1.279 10.688 -14.648 1 98.94 111 VAL B O 1
ATOM 4288 N N . GLU B 1 112 ? -1.905 12.492 -15.75 1 98.94 112 GLU B N 1
ATOM 4289 C CA . GLU B 1 112 ? -0.59 13.125 -15.688 1 98.94 112 GLU B CA 1
ATOM 4290 C C . GLU B 1 112 ? -0.375 13.82 -14.344 1 98.94 112 GLU B C 1
ATOM 4292 O O . GLU B 1 112 ? -1.338 14.211 -13.68 1 98.94 112 GLU B O 1
ATOM 4297 N N . ALA B 1 113 ? 0.864 13.977 -13.961 1 98.75 113 ALA B N 1
ATOM 4298 C CA . ALA B 1 113 ? 1.259 14.422 -12.625 1 98.75 113 ALA B CA 1
ATOM 4299 C C . ALA B 1 113 ? 0.871 15.883 -12.398 1 98.75 113 ALA B C 1
ATOM 4301 O O . ALA B 1 113 ? 0.729 16.328 -11.258 1 98.75 113 ALA B O 1
ATOM 4302 N N . GLY B 1 114 ? 0.695 16.656 -13.406 1 98.81 114 GLY B N 1
ATOM 4303 C CA . GLY B 1 114 ? 0.359 18.062 -13.273 1 98.81 114 GLY B CA 1
ATOM 4304 C C . GLY B 1 114 ? -1.129 18.297 -13.117 1 98.81 114 GLY B C 1
ATOM 4305 O O . GLY B 1 114 ? -1.561 19.453 -12.953 1 98.81 114 GLY B O 1
ATOM 4306 N N . ALA B 1 115 ? -1.922 17.25 -13.148 1 98.88 115 ALA B N 1
ATOM 4307 C CA . ALA B 1 115 ? -3.367 17.406 -13.008 1 98.88 115 ALA B CA 1
ATOM 4308 C C . ALA B 1 115 ? -3.734 17.875 -11.602 1 98.88 115 ALA B C 1
ATOM 4310 O O . ALA B 1 115 ? -3.15 17.422 -10.617 1 98.88 115 ALA B O 1
ATOM 4311 N N . ILE B 1 116 ? -4.664 18.812 -11.547 1 98.81 116 ILE B N 1
ATOM 4312 C CA . ILE B 1 116 ? -5.188 19.281 -10.266 1 98.81 116 ILE B CA 1
ATOM 4313 C C . ILE B 1 116 ? -6.074 18.203 -9.648 1 98.81 116 ILE B C 1
ATOM 4315 O O . ILE B 1 116 ? -6.906 17.609 -10.336 1 98.81 116 ILE B O 1
ATOM 4319 N N . LEU B 1 117 ? -5.91 17.953 -8.43 1 98.75 117 LEU B N 1
ATOM 4320 C CA . LEU B 1 117 ? -6.617 16.875 -7.73 1 98.75 117 LEU B CA 1
ATOM 4321 C C . LEU B 1 117 ? -8.125 17 -7.938 1 98.75 117 LEU B C 1
ATOM 4323 O O . LEU B 1 117 ? -8.789 16.031 -8.305 1 98.75 117 LEU B O 1
ATOM 4327 N N . ALA B 1 118 ? -8.688 18.188 -7.781 1 98.62 118 ALA B N 1
ATOM 4328 C CA . ALA B 1 118 ? -10.125 18.406 -7.914 1 98.62 118 ALA B CA 1
ATOM 4329 C C . ALA B 1 118 ? -10.602 18.062 -9.32 1 98.62 118 ALA B C 1
ATOM 4331 O O . ALA B 1 118 ? -11.719 17.578 -9.508 1 98.62 118 ALA B O 1
ATOM 4332 N N . GLU B 1 119 ? -9.781 18.328 -10.281 1 98.81 119 GLU B N 1
ATOM 4333 C CA . GLU B 1 119 ? -10.141 18 -11.664 1 98.81 119 GLU B CA 1
ATOM 4334 C C . GLU B 1 119 ? -10.141 16.5 -11.898 1 98.81 119 GLU B C 1
ATOM 4336 O O . GLU B 1 119 ? -10.969 15.992 -12.664 1 98.81 119 GLU B O 1
ATOM 4341 N N . VAL B 1 120 ? -9.227 15.812 -11.305 1 98.88 120 VAL B N 1
ATOM 4342 C CA . VAL B 1 120 ? -9.195 14.352 -11.391 1 98.88 120 VAL B CA 1
ATOM 4343 C C . VAL B 1 120 ? -10.445 13.773 -10.719 1 98.88 120 VAL B C 1
ATOM 4345 O O . VAL B 1 120 ? -11.062 12.844 -11.242 1 98.88 120 VAL B O 1
ATOM 4348 N N . GLN B 1 121 ? -10.844 14.328 -9.57 1 98.69 121 GLN B N 1
ATOM 4349 C CA . GLN B 1 121 ? -12.062 13.922 -8.883 1 98.69 121 GLN B CA 1
ATOM 4350 C C . GLN B 1 121 ? -13.289 14.148 -9.766 1 98.69 121 GLN B C 1
ATOM 4352 O O . GLN B 1 121 ? -14.172 13.289 -9.852 1 98.69 121 GLN B O 1
ATOM 4357 N N . ALA B 1 122 ? -13.336 15.258 -10.406 1 98.75 122 ALA B N 1
ATOM 4358 C CA . ALA B 1 122 ? -14.453 15.578 -11.289 1 98.75 122 ALA B CA 1
ATOM 4359 C C . ALA B 1 122 ? -14.516 14.617 -12.469 1 98.75 122 ALA B C 1
ATOM 4361 O O . ALA B 1 122 ? -15.602 14.188 -12.875 1 98.75 122 ALA B O 1
ATOM 4362 N N . ALA B 1 123 ? -13.344 14.289 -13.031 1 98.88 123 ALA B N 1
ATOM 4363 C CA . ALA B 1 123 ? -13.289 13.336 -14.141 1 98.88 123 ALA B CA 1
ATOM 4364 C C . ALA B 1 123 ? -13.797 11.961 -13.695 1 98.88 123 ALA B C 1
ATOM 4366 O O . ALA B 1 123 ? -14.523 11.297 -14.438 1 98.88 123 ALA B O 1
ATOM 4367 N N . ALA B 1 124 ? -13.391 11.539 -12.531 1 98.81 124 ALA B N 1
ATOM 4368 C CA . ALA B 1 124 ? -13.867 10.273 -11.984 1 98.81 124 ALA B CA 1
ATOM 4369 C C . ALA B 1 124 ? -15.383 10.289 -11.82 1 98.81 124 ALA B C 1
ATOM 4371 O O . ALA B 1 124 ? -16.062 9.336 -12.188 1 98.81 124 ALA B O 1
ATOM 4372 N N . GLU B 1 125 ? -15.922 11.375 -11.289 1 98.5 125 GLU B N 1
ATOM 4373 C CA . GLU B 1 125 ? -17.359 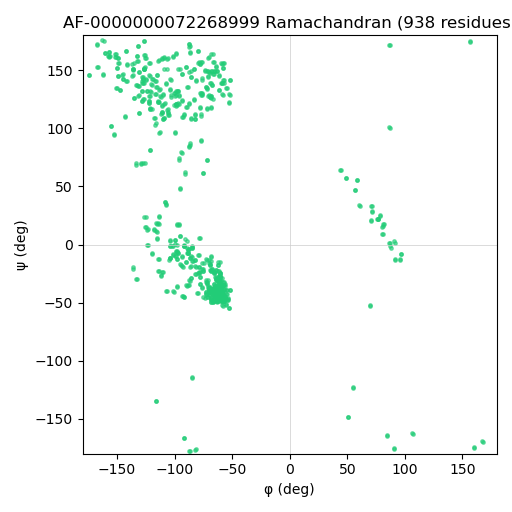11.508 -11.07 1 98.5 125 GLU B CA 1
ATOM 4374 C C . GLU B 1 125 ? -18.125 11.43 -12.383 1 98.5 125 GLU B C 1
ATOM 4376 O O . GLU B 1 125 ? -19.188 10.797 -12.453 1 98.5 125 GLU B O 1
ATOM 4381 N N . ALA B 1 126 ? -17.625 12.078 -13.367 1 98.56 126 ALA B N 1
ATOM 4382 C CA . ALA B 1 126 ? -18.266 12.062 -14.68 1 98.56 126 ALA B CA 1
ATOM 4383 C C . ALA B 1 126 ? -18.344 10.648 -15.242 1 98.56 126 ALA B C 1
ATOM 4385 O O . ALA B 1 126 ? -19.234 10.328 -16.016 1 98.56 126 ALA B O 1
ATOM 4386 N N . ALA B 1 127 ? -17.453 9.773 -14.789 1 98.38 127 ALA B N 1
ATOM 4387 C CA . ALA B 1 127 ? -17.422 8.383 -15.242 1 98.38 127 ALA B CA 1
ATOM 4388 C C . ALA B 1 127 ? -18.188 7.477 -14.281 1 98.38 127 ALA B C 1
ATOM 4390 O O . ALA B 1 127 ? -18.125 6.25 -14.398 1 98.38 127 ALA B O 1
ATOM 4391 N N . GLY B 1 128 ? -18.859 8.07 -13.328 1 97.94 128 GLY B N 1
ATOM 4392 C CA . GLY B 1 128 ? -19.625 7.305 -12.359 1 97.94 128 GLY B CA 1
ATOM 4393 C C . GLY B 1 128 ? -18.766 6.648 -11.297 1 97.94 128 GLY B C 1
ATOM 4394 O O . GLY B 1 128 ? -19.141 5.613 -10.742 1 97.94 128 GLY B O 1
ATOM 4395 N N . ARG B 1 129 ? -17.641 7.137 -11.102 1 98.5 129 ARG B N 1
ATOM 4396 C CA . ARG B 1 129 ? -16.703 6.629 -10.109 1 98.5 129 ARG B CA 1
ATOM 4397 C C . ARG B 1 129 ? -16.234 7.742 -9.172 1 98.5 129 ARG B C 1
ATOM 4399 O O . ARG B 1 129 ? -16.656 8.891 -9.305 1 98.5 129 ARG B O 1
ATOM 4406 N N . MET B 1 130 ? -15.453 7.391 -8.172 1 98.38 130 MET B N 1
ATOM 4407 C CA . MET B 1 130 ? -14.938 8.336 -7.184 1 98.38 130 MET B CA 1
ATOM 4408 C C . MET B 1 130 ? -13.445 8.148 -6.977 1 98.38 130 MET B C 1
ATOM 4410 O O . MET B 1 130 ? -12.961 7.02 -6.859 1 98.38 130 MET B O 1
ATOM 4414 N N . PHE B 1 131 ? -12.68 9.203 -7.082 1 98.69 131 PHE B N 1
ATOM 4415 C CA . PHE B 1 131 ? -11.305 9.18 -6.598 1 98.69 131 PHE B CA 1
ATOM 4416 C C . PHE B 1 131 ? -11.227 9.688 -5.16 1 98.69 131 PHE B C 1
ATOM 4418 O O . PHE B 1 131 ? -11.391 10.883 -4.91 1 98.69 131 PHE B O 1
ATOM 4425 N N . PRO B 1 132 ? -10.961 8.82 -4.195 1 98.12 132 PRO B N 1
ATOM 4426 C CA . PRO B 1 132 ? -11.266 9.141 -2.799 1 98.12 132 PRO B CA 1
ATOM 4427 C C . PRO B 1 132 ? -10.07 9.711 -2.045 1 98.12 132 PRO B C 1
ATOM 4429 O O . PRO B 1 132 ? -9.766 9.273 -0.929 1 98.12 132 PRO B O 1
ATOM 4432 N N . LEU B 1 133 ? -9.383 10.672 -2.598 1 98 133 LEU B N 1
ATOM 4433 C CA . LEU B 1 133 ? -8.367 11.453 -1.902 1 98 133 LEU B CA 1
ATOM 4434 C C . LEU B 1 133 ? -8.852 12.875 -1.652 1 98 133 LEU B C 1
ATOM 4436 O O . LEU B 1 133 ? -8.969 13.672 -2.588 1 98 133 LEU B O 1
ATOM 4440 N N . TRP B 1 134 ? -9.133 13.219 -0.429 1 95.75 134 TRP B N 1
ATOM 4441 C CA . TRP B 1 134 ? -9.664 14.531 -0.09 1 95.75 134 TRP B CA 1
ATOM 4442 C C . TRP B 1 134 ? -8.664 15.32 0.757 1 95.75 134 TRP B C 1
ATOM 4444 O O . TRP B 1 134 ? -8.219 14.844 1.803 1 95.75 134 TRP B O 1
ATOM 4454 N N . LEU B 1 135 ? -8.359 16.406 0.264 1 94.38 135 LEU B N 1
ATOM 4455 C CA . LEU B 1 135 ? -7.418 17.312 0.917 1 94.38 135 LEU B CA 1
ATOM 4456 C C . LEU B 1 135 ? -7.965 18.734 0.947 1 94.38 135 LEU B C 1
ATOM 4458 O O . LEU B 1 135 ? -8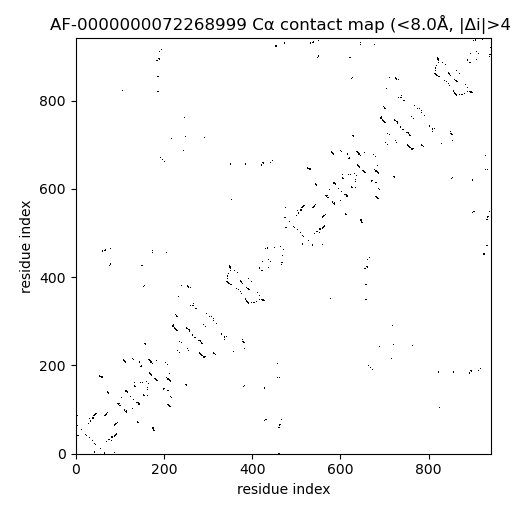.781 19.109 0.102 1 94.38 135 LEU B O 1
ATOM 4462 N N . ALA B 1 136 ? -7.445 19.5 1.874 1 89.38 136 ALA B N 1
ATOM 4463 C CA . ALA B 1 136 ? -7.84 20.906 1.949 1 89.38 136 ALA B CA 1
ATOM 4464 C C . ALA B 1 136 ? -7.41 21.656 0.695 1 89.38 136 ALA B C 1
ATOM 4466 O O . ALA B 1 136 ? -8.109 22.578 0.247 1 89.38 136 ALA B O 1
ATOM 4467 N N . SER B 1 137 ? -6.336 21.25 0.066 1 93.06 137 SER B N 1
ATOM 4468 C CA . SER B 1 137 ? -5.758 21.969 -1.064 1 93.06 137 SER B CA 1
ATOM 4469 C C . SER B 1 137 ? -6.191 21.359 -2.391 1 93.06 137 SER B C 1
ATOM 4471 O O . SER B 1 137 ? -5.562 21.594 -3.426 1 93.06 137 SER B O 1
ATOM 4473 N N . GLU B 1 138 ? -7.238 20.531 -2.443 1 96.06 138 GLU B N 1
ATOM 4474 C CA . GLU B 1 138 ? -7.578 19.734 -3.611 1 96.06 138 GLU B CA 1
ATOM 4475 C C . GLU B 1 138 ? -7.867 20.609 -4.824 1 96.06 138 GLU B C 1
ATOM 4477 O O . GLU B 1 138 ? -7.738 20.172 -5.965 1 96.06 138 GLU B O 1
ATOM 4482 N N . GLY B 1 139 ? -8.094 21.922 -4.672 1 96.88 139 GLY B N 1
ATOM 4483 C CA . GLY B 1 139 ? -8.375 22.812 -5.781 1 96.88 139 GLY B CA 1
ATOM 4484 C C . GLY B 1 139 ? -7.117 23.328 -6.457 1 96.88 139 GLY B C 1
ATOM 4485 O O . GLY B 1 139 ? -7.176 23.875 -7.566 1 96.88 139 GLY B O 1
ATOM 4486 N N . SER B 1 140 ? -5.98 23.141 -5.777 1 96.94 140 SER B N 1
ATOM 4487 C CA . SER B 1 140 ? -4.766 23.719 -6.336 1 96.94 140 SER B CA 1
ATOM 4488 C C . SER B 1 140 ? -3.623 22.703 -6.336 1 96.94 140 SER B C 1
ATOM 4490 O O . SER B 1 140 ? -2.705 22.797 -7.156 1 96.94 140 SER B O 1
ATOM 4492 N N . CYS B 1 141 ? -3.629 21.781 -5.391 1 97.56 141 CYS B N 1
ATOM 4493 C CA . CYS B 1 141 ? -2.568 20.781 -5.398 1 97.56 141 CYS B CA 1
ATOM 4494 C C . CYS B 1 141 ? -2.672 19.875 -6.625 1 97.56 141 CYS B C 1
ATOM 4496 O O . CYS B 1 141 ? -3.721 19.828 -7.273 1 97.56 141 CYS B O 1
ATOM 4498 N N . ARG B 1 142 ? -1.6 19.297 -6.98 1 98.69 142 ARG B N 1
ATOM 4499 C CA . ARG B 1 142 ? -1.532 18.5 -8.195 1 98.69 142 ARG B CA 1
ATOM 4500 C C . ARG B 1 142 ? -1.104 17.062 -7.871 1 98.69 142 ARG B C 1
ATOM 4502 O O . ARG B 1 142 ? -0.448 16.812 -6.859 1 98.69 142 ARG B O 1
ATOM 4509 N N . ILE B 1 143 ? -1.433 16.109 -8.719 1 98.88 143 ILE B N 1
ATOM 4510 C CA . ILE B 1 143 ? -1.271 14.68 -8.492 1 98.88 143 ILE B CA 1
ATOM 4511 C C . ILE B 1 143 ? 0.197 14.367 -8.203 1 98.88 143 ILE B C 1
ATOM 4513 O O . ILE B 1 143 ? 0.508 13.578 -7.309 1 98.88 143 ILE B O 1
ATOM 4517 N N . GLY B 1 144 ? 1.109 14.945 -8.938 1 98.81 144 GLY B N 1
ATOM 4518 C CA . GLY B 1 144 ? 2.523 14.711 -8.688 1 98.81 144 GLY B CA 1
ATOM 4519 C C . GLY B 1 144 ? 2.941 15.055 -7.27 1 98.81 144 GLY B C 1
ATOM 4520 O O . GLY B 1 144 ? 3.686 14.305 -6.633 1 98.81 144 GLY B O 1
ATOM 4521 N N . GLY B 1 145 ? 2.482 16.219 -6.805 1 98.38 145 GLY B N 1
ATOM 4522 C CA . GLY B 1 145 ? 2.768 16.609 -5.434 1 98.38 145 GLY B CA 1
ATOM 4523 C C . GLY B 1 145 ? 2.135 15.703 -4.402 1 98.38 145 GLY B C 1
ATOM 4524 O O . GLY B 1 145 ? 2.754 15.383 -3.385 1 98.38 145 GLY B O 1
ATOM 4525 N N . ASN B 1 146 ? 0.845 15.297 -4.691 1 98.62 146 ASN B N 1
ATOM 4526 C CA . ASN B 1 146 ? 0.171 14.367 -3.791 1 98.62 146 ASN B CA 1
ATOM 4527 C C . ASN B 1 146 ? 0.977 13.086 -3.6 1 98.62 146 ASN B C 1
ATOM 4529 O O . ASN B 1 146 ? 1.146 12.617 -2.475 1 98.62 146 ASN B O 1
ATOM 4533 N N . LEU B 1 147 ? 1.473 12.531 -4.711 1 98.81 147 LEU B N 1
ATOM 4534 C CA . LEU B 1 147 ? 2.221 11.281 -4.676 1 98.81 147 LEU B CA 1
ATOM 4535 C C . LEU B 1 147 ? 3.605 11.492 -4.07 1 98.81 147 LEU B C 1
ATOM 4537 O O . LEU B 1 147 ? 4.047 10.703 -3.23 1 98.81 147 LEU B O 1
ATOM 4541 N N . ALA B 1 148 ? 4.285 12.586 -4.398 1 98.38 148 ALA B N 1
ATOM 4542 C CA . ALA B 1 148 ? 5.641 12.852 -3.928 1 98.38 148 ALA B CA 1
ATOM 4543 C C . ALA B 1 148 ? 5.676 13 -2.41 1 98.38 148 ALA B C 1
ATOM 4545 O O . ALA B 1 148 ? 6.668 12.656 -1.767 1 98.38 148 ALA B O 1
ATOM 4546 N N . SER B 1 149 ? 4.609 13.461 -1.836 1 97.81 149 SER B N 1
ATOM 4547 C CA . SER B 1 149 ? 4.562 13.664 -0.391 1 97.81 149 SER B CA 1
ATOM 4548 C C . SER B 1 149 ? 3.799 12.539 0.299 1 97.81 149 SER B C 1
ATOM 4550 O O . SER B 1 149 ? 3.656 12.539 1.523 1 97.81 149 SER B O 1
ATOM 4552 N N . ASN B 1 150 ? 3.268 11.57 -0.514 1 98.31 150 ASN B N 1
ATOM 4553 C CA . ASN B 1 150 ? 2.365 10.547 -0 1 98.31 150 ASN B CA 1
ATOM 4554 C C . ASN B 1 150 ? 1.247 11.156 0.84 1 98.31 150 ASN B C 1
ATOM 4556 O O . ASN B 1 150 ? 1.056 10.773 1.996 1 98.31 150 ASN B O 1
ATOM 4560 N N . ALA B 1 151 ? 0.553 12.023 0.221 1 97.62 151 ALA B N 1
ATOM 4561 C CA . ALA B 1 151 ? -0.491 12.781 0.914 1 97.62 151 ALA B CA 1
ATOM 4562 C C . ALA B 1 151 ? -1.621 11.859 1.367 1 97.62 151 ALA B C 1
ATOM 4564 O O . ALA B 1 151 ? -1.827 10.789 0.791 1 97.62 151 ALA B O 1
ATOM 4565 N N . GLY B 1 152 ? -2.207 12.211 2.416 1 95 152 GLY B N 1
ATOM 4566 C CA . GLY B 1 152 ? -3.385 11.555 2.957 1 95 152 GLY B CA 1
ATOM 4567 C C . GLY B 1 152 ? -4.285 12.492 3.742 1 95 152 GLY B C 1
ATOM 4568 O O . GLY B 1 152 ? -3.805 13.312 4.527 1 95 152 GLY B O 1
ATOM 4569 N N . GLY B 1 153 ? -5.543 12.469 3.553 1 91.88 153 GLY B N 1
ATOM 4570 C CA . GLY B 1 153 ? -6.504 13.359 4.18 1 91.88 153 GLY B CA 1
ATOM 4571 C C . GLY B 1 153 ? -7.484 12.641 5.086 1 91.88 153 GLY B C 1
ATOM 4572 O O . GLY B 1 153 ? -7.09 11.805 5.898 1 91.88 153 GLY B O 1
ATOM 4573 N N . THR B 1 154 ? -8.695 12.961 4.969 1 93.44 154 THR B N 1
ATOM 4574 C CA . THR B 1 154 ? -9.719 12.633 5.953 1 93.44 154 THR B CA 1
ATOM 4575 C C . THR B 1 154 ? -10.273 11.2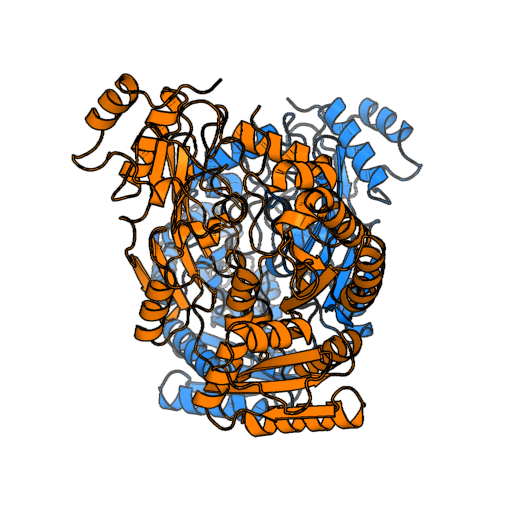27 5.707 1 93.44 154 THR B C 1
ATOM 4577 O O . THR B 1 154 ? -10.969 10.672 6.562 1 93.44 154 THR B O 1
ATOM 4580 N N . ALA B 1 155 ? -9.938 10.609 4.559 1 94.69 155 ALA B N 1
ATOM 4581 C CA . ALA B 1 155 ? -10.578 9.336 4.246 1 94.69 155 ALA B CA 1
ATOM 4582 C C . ALA B 1 155 ? -9.562 8.195 4.219 1 94.69 155 ALA B C 1
ATOM 4584 O O . ALA B 1 155 ? -9.836 7.117 3.691 1 94.69 155 ALA B O 1
ATOM 4585 N N . VAL B 1 156 ? -8.398 8.43 4.816 1 96.38 156 VAL B N 1
ATOM 4586 C CA . VAL B 1 156 ? -7.344 7.426 4.828 1 96.38 156 VAL B CA 1
ATOM 4587 C C . VAL B 1 156 ? -7.82 6.188 5.586 1 96.38 156 VAL B C 1
ATOM 4589 O O . VAL B 1 156 ? -7.457 5.062 5.242 1 96.38 156 VAL B O 1
ATOM 4592 N N . LEU B 1 157 ? -8.688 6.449 6.59 1 96.62 157 LEU B N 1
ATOM 4593 C CA . LEU B 1 157 ? -9.234 5.344 7.371 1 96.62 157 LEU B CA 1
ATOM 4594 C C . LEU B 1 157 ? -9.828 4.277 6.461 1 96.62 157 LEU B C 1
ATOM 4596 O O . LEU B 1 157 ? -9.625 3.08 6.68 1 96.62 157 LEU B O 1
ATOM 4600 N N . ARG B 1 158 ? -10.469 4.664 5.434 1 96.81 158 ARG B N 1
ATOM 4601 C CA . ARG B 1 158 ? -11.18 3.73 4.57 1 96.81 158 ARG B CA 1
ATOM 4602 C C . ARG B 1 158 ? -10.383 3.426 3.311 1 96.81 158 ARG B C 1
ATOM 4604 O O . ARG B 1 158 ? -10.297 2.271 2.889 1 96.81 158 ARG B O 1
ATOM 4611 N N . TYR B 1 159 ? -9.75 4.449 2.742 1 97.56 159 TYR B N 1
ATOM 4612 C CA . TYR B 1 159 ? -9.297 4.289 1.365 1 97.56 159 TYR B CA 1
ATOM 4613 C C . TYR B 1 159 ? -7.773 4.301 1.291 1 97.56 159 TYR B C 1
ATOM 4615 O O . TYR B 1 159 ? -7.191 3.928 0.269 1 97.56 159 TYR B O 1
ATOM 4623 N N . GLY B 1 160 ? -7.086 4.695 2.371 1 96.94 160 GLY B N 1
ATOM 4624 C CA . GLY B 1 160 ? -5.633 4.77 2.373 1 96.94 160 GLY B CA 1
ATOM 4625 C C . GLY B 1 160 ? -5.102 6.098 1.861 1 96.94 160 GLY B C 1
ATOM 4626 O O . GLY B 1 160 ? -5.879 6.961 1.449 1 96.94 160 GLY B O 1
ATOM 4627 N N . ASN B 1 161 ? -3.797 6.309 1.995 1 98.06 161 ASN B N 1
ATOM 4628 C CA . ASN B 1 161 ? -3.119 7.516 1.529 1 98.06 161 ASN B CA 1
ATOM 4629 C C . ASN B 1 161 ? -2.809 7.441 0.037 1 98.06 161 ASN B C 1
ATOM 4631 O O . ASN B 1 161 ? -3.246 6.516 -0.648 1 98.06 161 ASN B O 1
ATOM 4635 N N . ALA B 1 162 ? -2.123 8.445 -0.506 1 98.5 162 ALA B N 1
ATOM 4636 C CA . ALA B 1 162 ? -1.845 8.531 -1.938 1 98.5 162 ALA B CA 1
ATOM 4637 C C . ALA B 1 162 ? -1.146 7.266 -2.432 1 98.5 162 ALA B C 1
ATOM 4639 O O . ALA B 1 162 ? -1.459 6.758 -3.512 1 98.5 162 ALA B O 1
ATOM 4640 N N . ARG B 1 163 ? -0.252 6.742 -1.657 1 98.06 163 ARG B N 1
ATOM 4641 C CA . ARG B 1 163 ? 0.459 5.512 -1.981 1 98.06 163 ARG B CA 1
ATOM 4642 C C . ARG B 1 163 ? -0.514 4.352 -2.17 1 98.06 163 ARG B C 1
ATOM 4644 O O . ARG B 1 163 ? -0.395 3.584 -3.127 1 98.06 163 ARG B O 1
ATOM 4651 N N . ASP B 1 164 ? -1.464 4.215 -1.305 1 97.62 164 ASP B N 1
ATOM 4652 C CA . ASP B 1 164 ? -2.438 3.125 -1.329 1 97.62 164 ASP B CA 1
ATOM 4653 C C . ASP B 1 164 ? -3.361 3.242 -2.539 1 97.62 164 ASP B C 1
ATOM 4655 O O . ASP B 1 164 ? -3.947 2.25 -2.977 1 97.62 164 ASP B O 1
ATOM 4659 N N . LEU B 1 165 ? -3.463 4.426 -3.092 1 98.5 165 LEU B N 1
ATOM 4660 C CA . LEU B 1 165 ? -4.406 4.676 -4.176 1 98.5 165 LEU B CA 1
ATOM 4661 C C . LEU B 1 165 ? -3.701 4.637 -5.527 1 98.5 165 LEU B C 1
ATOM 4663 O O . LEU B 1 165 ? -4.32 4.887 -6.566 1 98.5 165 LEU B O 1
ATOM 4667 N N . CYS B 1 166 ? -2.436 4.32 -5.527 1 98.75 166 CYS B N 1
ATOM 4668 C CA . CYS B 1 166 ? -1.655 4.336 -6.762 1 98.75 166 CYS B CA 1
ATOM 4669 C C . CYS B 1 166 ? -1.281 2.922 -7.184 1 98.75 166 CYS B C 1
ATOM 4671 O O . CYS B 1 166 ? -0.707 2.164 -6.402 1 98.75 166 CYS B O 1
ATOM 4673 N N . LEU B 1 167 ? -1.542 2.559 -8.43 1 98.5 167 LEU B N 1
ATOM 4674 C CA . LEU B 1 167 ? -1.258 1.229 -8.961 1 98.5 167 LEU B CA 1
ATOM 4675 C C . LEU B 1 167 ? 0.061 1.22 -9.727 1 98.5 167 LEU B C 1
ATOM 4677 O O . LEU B 1 167 ? 0.749 0.198 -9.773 1 98.5 167 LEU B O 1
ATOM 4681 N N . GLY B 1 168 ? 0.333 2.291 -10.398 1 98.25 168 GLY B N 1
ATOM 4682 C CA . GLY B 1 168 ? 1.514 2.391 -11.242 1 98.25 168 GLY B CA 1
ATOM 4683 C C . GLY B 1 168 ? 1.945 3.82 -11.5 1 98.25 168 GLY B C 1
ATOM 4684 O O . GLY B 1 168 ? 1.167 4.754 -11.297 1 98.25 168 GLY B O 1
ATOM 4685 N N . LEU B 1 169 ? 3.225 3.955 -11.945 1 98.12 169 LEU B N 1
ATOM 4686 C CA . LEU B 1 169 ? 3.795 5.277 -12.172 1 98.12 169 LEU B CA 1
ATOM 4687 C C . LEU B 1 169 ? 4.59 5.312 -13.469 1 98.12 169 LEU B C 1
ATOM 4689 O O . LEU B 1 169 ? 5.164 4.301 -13.875 1 98.12 169 LEU B O 1
ATOM 4693 N N . GLU B 1 170 ? 4.52 6.414 -14.07 1 98.81 170 GLU B N 1
ATOM 4694 C CA . GLU B 1 170 ? 5.555 6.84 -15.008 1 98.81 170 GLU B CA 1
ATOM 4695 C C . GLU B 1 170 ? 6.457 7.902 -14.383 1 98.81 170 GLU B C 1
ATOM 4697 O O . GLU B 1 170 ? 5.98 8.797 -13.688 1 98.81 170 GLU B O 1
ATOM 4702 N N . ALA B 1 171 ? 7.75 7.754 -14.523 1 98.94 171 ALA B N 1
ATOM 4703 C CA . ALA B 1 171 ? 8.664 8.711 -13.906 1 98.94 171 ALA B CA 1
ATOM 4704 C C . ALA B 1 171 ? 9.953 8.836 -14.719 1 98.94 171 ALA B C 1
ATOM 4706 O O . ALA B 1 171 ? 10.312 7.922 -15.469 1 98.94 171 ALA B O 1
ATOM 4707 N N . VAL B 1 172 ? 10.555 9.961 -14.641 1 98.94 172 VAL B N 1
ATOM 4708 C CA . VAL B 1 172 ? 11.906 10.172 -15.172 1 98.94 172 VAL B CA 1
ATOM 4709 C C . VAL B 1 172 ? 12.922 10.047 -14.039 1 98.94 172 VAL B C 1
ATOM 4711 O O . VAL B 1 172 ? 12.836 10.758 -13.039 1 98.94 172 VAL B O 1
ATOM 4714 N N . LEU B 1 173 ? 13.828 9.102 -14.172 1 98.88 173 LEU B N 1
ATOM 4715 C CA . LEU B 1 173 ? 14.867 8.875 -13.172 1 98.88 173 LEU B CA 1
ATOM 4716 C C . LEU B 1 173 ? 16 9.875 -13.328 1 98.88 173 LEU B C 1
ATOM 4718 O O . LEU B 1 173 ? 16.078 10.586 -14.328 1 98.88 173 LEU B O 1
ATOM 4722 N N . PRO B 1 174 ? 16.875 10 -12.383 1 98.69 174 PRO B N 1
ATOM 4723 C CA . PRO B 1 174 ? 17.859 11.078 -12.336 1 98.69 174 PRO B CA 1
ATOM 4724 C C . PRO B 1 174 ? 18.828 11.062 -13.523 1 98.69 174 PRO B C 1
ATOM 4726 O O . PRO B 1 174 ? 19.453 12.07 -13.828 1 98.69 174 PRO B O 1
ATOM 4729 N N . ASP B 1 175 ? 18.922 9.969 -14.219 1 97.94 175 ASP B N 1
ATOM 4730 C CA . ASP B 1 175 ? 19.797 9.875 -15.375 1 97.94 175 ASP B CA 1
ATOM 4731 C C . ASP B 1 175 ? 19.062 10.242 -16.656 1 97.94 175 ASP B C 1
ATOM 4733 O O . ASP B 1 175 ? 19.625 10.156 -17.75 1 97.94 175 ASP B O 1
ATOM 4737 N N . GLY B 1 176 ? 17.844 10.547 -16.547 1 98.56 176 GLY B N 1
ATOM 4738 C CA . GLY B 1 176 ? 17.062 10.953 -17.703 1 98.56 176 GLY B CA 1
ATOM 4739 C C . GLY B 1 176 ? 16.266 9.812 -18.312 1 98.56 176 GLY B C 1
ATOM 4740 O O . GLY B 1 176 ? 15.414 10.039 -19.172 1 98.56 176 GLY B O 1
ATOM 4741 N N . SER B 1 177 ? 16.469 8.602 -17.875 1 98.69 177 SER B N 1
ATOM 4742 C CA . SER B 1 177 ? 15.703 7.477 -18.391 1 98.69 177 SER B CA 1
ATOM 4743 C C . SER B 1 177 ? 14.258 7.516 -17.906 1 98.69 177 SER B C 1
ATOM 4745 O O . SER B 1 177 ? 13.977 8.039 -16.828 1 98.69 177 SER B O 1
ATOM 4747 N N . VAL B 1 178 ? 13.359 7.004 -18.703 1 98.81 178 VAL B N 1
ATOM 4748 C CA . VAL B 1 178 ? 11.938 6.988 -18.375 1 98.81 178 VAL B CA 1
ATOM 4749 C C . VAL B 1 178 ? 11.547 5.609 -17.859 1 98.81 178 VAL B C 1
ATOM 4751 O O . VAL B 1 178 ? 11.805 4.594 -18.5 1 98.81 178 VAL B O 1
ATOM 4754 N N . PHE B 1 179 ? 11.047 5.539 -16.641 1 98.69 179 PHE B N 1
ATOM 4755 C CA . PHE B 1 179 ? 10.406 4.352 -16.094 1 98.69 179 PHE B CA 1
ATOM 4756 C C . PHE B 1 179 ? 8.945 4.266 -16.531 1 98.69 179 PHE B C 1
ATOM 4758 O O . PHE B 1 179 ? 8.125 5.086 -16.125 1 98.69 179 PHE B O 1
ATOM 4765 N N . HIS B 1 180 ? 8.672 3.264 -17.359 1 98.31 180 HIS B N 1
ATOM 4766 C CA . HIS B 1 180 ? 7.32 3.043 -17.844 1 98.31 180 HIS B CA 1
ATOM 4767 C C . HIS B 1 180 ? 6.574 2.037 -16.984 1 98.31 180 HIS B C 1
ATOM 4769 O O . HIS B 1 180 ? 6.371 0.89 -17.391 1 98.31 180 HIS B O 1
ATOM 4775 N N . GLY B 1 181 ? 6.078 2.498 -15.852 1 97.5 181 GLY B N 1
ATOM 4776 C CA . GLY B 1 181 ? 5.387 1.628 -14.906 1 97.5 181 GLY B CA 1
ATOM 4777 C C . GLY B 1 181 ? 3.912 1.95 -14.766 1 97.5 181 GLY B C 1
ATOM 4778 O O . GLY B 1 181 ? 3.307 1.667 -13.734 1 97.5 181 GLY B O 1
ATOM 4779 N N . LEU B 1 182 ? 3.305 2.57 -15.773 1 97.56 182 LEU B N 1
ATOM 4780 C CA . LEU B 1 182 ? 1.903 2.971 -15.711 1 97.56 182 LEU B CA 1
ATOM 4781 C C . LEU B 1 182 ? 0.985 1.767 -15.891 1 97.56 182 LEU B C 1
ATOM 4783 O O . LEU B 1 182 ? 0.122 1.762 -16.766 1 97.56 182 LEU B O 1
ATOM 4787 N N . LYS B 1 183 ? 1.076 0.833 -14.992 1 97.25 183 LYS B N 1
ATOM 4788 C CA . LYS B 1 183 ? 0.274 -0.386 -15.039 1 97.25 183 LYS B CA 1
ATOM 4789 C C . LYS B 1 183 ? -1.041 -0.206 -14.289 1 97.25 183 LYS B C 1
ATOM 4791 O O . LYS B 1 183 ? -1.132 0.616 -13.375 1 97.25 183 LYS B O 1
ATOM 4796 N N . ARG B 1 184 ? -2.037 -0.961 -14.719 1 98.19 184 ARG B N 1
ATOM 4797 C CA . ARG B 1 184 ? -3.361 -0.937 -14.102 1 98.19 184 ARG B CA 1
ATOM 4798 C C . ARG B 1 184 ? -3.617 -2.209 -13.305 1 98.19 184 ARG B C 1
ATOM 4800 O O . ARG B 1 184 ? -4.746 -2.703 -13.258 1 98.19 184 ARG B O 1
ATOM 4807 N N . LEU B 1 185 ? -2.564 -2.762 -12.68 1 98.12 185 LEU B N 1
ATOM 4808 C CA . LEU B 1 185 ? -2.627 -4.086 -12.07 1 98.12 185 LEU B CA 1
ATOM 4809 C C . LEU B 1 185 ? -2.729 -3.984 -10.555 1 98.12 185 LEU B C 1
ATOM 4811 O O . LEU B 1 185 ? -2.057 -3.154 -9.938 1 98.12 185 LEU B O 1
ATOM 4815 N N . ARG B 1 186 ? -3.529 -4.887 -9.984 1 96.31 186 ARG B N 1
ATOM 4816 C CA . ARG B 1 186 ? -3.613 -5.012 -8.531 1 96.31 186 ARG B CA 1
ATOM 4817 C C . ARG B 1 186 ? -2.525 -5.938 -8 1 96.31 186 ARG B C 1
ATOM 4819 O O . ARG B 1 186 ? -2.111 -5.816 -6.844 1 96.31 186 ARG B O 1
ATOM 4826 N N . LYS B 1 187 ? -2.092 -6.887 -8.789 1 97.69 187 LYS B N 1
ATOM 4827 C CA . LYS B 1 187 ? -1.002 -7.797 -8.461 1 97.69 187 LYS B CA 1
ATOM 4828 C C . LYS B 1 187 ? 0.114 -7.723 -9.5 1 97.69 187 LYS B C 1
ATOM 4830 O O . LYS B 1 187 ? -0.132 -7.895 -10.695 1 97.69 187 LYS B O 1
ATOM 4835 N N . ASP B 1 188 ? 1.277 -7.418 -9.094 1 97.5 188 ASP B N 1
ATOM 4836 C CA . ASP B 1 188 ? 2.486 -7.375 -9.906 1 97.5 188 ASP B CA 1
ATOM 4837 C C . ASP B 1 188 ? 3.734 -7.57 -9.047 1 97.5 188 ASP B C 1
ATOM 4839 O O . ASP B 1 188 ? 4.168 -6.648 -8.352 1 97.5 188 ASP B O 1
ATOM 4843 N N . ASN B 1 189 ? 4.289 -8.758 -9.078 1 97.5 189 ASN B N 1
ATOM 4844 C CA . ASN B 1 189 ? 5.449 -9.078 -8.25 1 97.5 189 ASN B CA 1
ATOM 4845 C C . ASN B 1 189 ? 6.715 -9.211 -9.086 1 97.5 189 ASN B C 1
ATOM 4847 O O . ASN B 1 189 ? 7.531 -10.102 -8.852 1 97.5 189 ASN B O 1
ATOM 4851 N N . THR B 1 190 ? 6.832 -8.344 -10.141 1 96.88 190 THR B N 1
ATOM 4852 C CA . THR B 1 190 ? 7.934 -8.453 -11.094 1 96.88 190 THR B CA 1
ATOM 4853 C C . THR B 1 190 ? 9.117 -7.594 -10.656 1 96.88 190 THR B C 1
ATOM 4855 O O . THR B 1 190 ? 9.57 -6.727 -11.406 1 96.88 190 THR B O 1
ATOM 4858 N N . GLY B 1 191 ? 9.695 -7.879 -9.469 1 96.38 191 GLY B N 1
ATOM 4859 C CA . GLY B 1 191 ? 10.922 -7.234 -9.039 1 96.38 191 GLY B CA 1
ATOM 4860 C C . GLY B 1 191 ? 10.711 -6.223 -7.93 1 96.38 191 GLY B C 1
ATOM 4861 O O . GLY B 1 191 ? 9.711 -6.285 -7.207 1 96.38 191 GLY B O 1
ATOM 4862 N N . TYR B 1 192 ? 11.742 -5.305 -7.707 1 98.12 192 TYR B N 1
ATOM 4863 C CA . TYR B 1 192 ? 11.703 -4.34 -6.617 1 98.12 192 TYR B CA 1
ATOM 4864 C C . TYR B 1 192 ? 10.602 -3.307 -6.844 1 98.12 192 TYR B C 1
ATOM 4866 O O . TYR B 1 192 ? 10.281 -2.982 -7.988 1 98.12 192 TYR B O 1
ATOM 4874 N N . ASP B 1 193 ? 10.047 -2.809 -5.812 1 97.75 193 ASP B N 1
ATOM 4875 C CA . ASP B 1 193 ? 8.914 -1.884 -5.879 1 97.75 193 ASP B CA 1
ATOM 4876 C C . ASP B 1 193 ? 9.398 -0.444 -6.043 1 97.75 193 ASP B C 1
ATOM 4878 O O . ASP B 1 193 ? 9.445 0.314 -5.07 1 97.75 193 ASP B O 1
ATOM 4882 N N . LEU B 1 194 ? 9.648 0.03 -7.223 1 98.12 194 LEU B N 1
ATOM 4883 C CA . LEU B 1 194 ? 10.07 1.397 -7.492 1 98.12 194 LEU B CA 1
ATOM 4884 C C . LEU B 1 194 ? 8.93 2.381 -7.273 1 98.12 194 LEU B C 1
ATOM 4886 O O . LEU B 1 194 ? 9.156 3.537 -6.91 1 98.12 194 LEU B O 1
ATOM 4890 N N . ARG B 1 195 ? 7.711 1.889 -7.52 1 98.06 195 ARG B N 1
ATOM 4891 C CA . ARG B 1 195 ? 6.539 2.734 -7.316 1 98.06 195 ARG B CA 1
ATOM 4892 C C . ARG B 1 195 ? 6.531 3.336 -5.918 1 98.06 195 ARG B C 1
ATOM 4894 O O . ARG B 1 195 ? 6.578 4.559 -5.758 1 98.06 195 ARG B O 1
ATOM 4901 N N . ASN B 1 196 ? 6.621 2.49 -4.918 1 98.31 196 ASN B N 1
ATOM 4902 C CA . ASN B 1 196 ? 6.527 2.967 -3.541 1 98.31 196 ASN B CA 1
ATOM 4903 C C . ASN B 1 196 ? 7.812 3.664 -3.102 1 98.31 196 ASN B C 1
ATOM 4905 O O . ASN B 1 196 ? 7.797 4.477 -2.176 1 98.31 196 ASN B O 1
ATOM 4909 N N . LEU B 1 197 ? 8.906 3.342 -3.758 1 98.56 197 LEU B N 1
ATOM 4910 C CA . LEU B 1 197 ? 10.141 4.059 -3.467 1 98.56 197 LEU B CA 1
ATOM 4911 C C . LEU B 1 197 ? 10.047 5.512 -3.914 1 98.56 197 LEU B C 1
ATOM 4913 O O . LEU B 1 197 ? 10.539 6.41 -3.232 1 98.56 197 LEU B O 1
ATOM 4917 N N . LEU B 1 198 ? 9.398 5.754 -5.07 1 98.75 198 LEU B N 1
ATOM 4918 C CA . LEU B 1 198 ? 9.273 7.102 -5.617 1 98.75 198 LEU B CA 1
ATOM 4919 C C . LEU B 1 198 ? 8.188 7.883 -4.887 1 98.75 198 LEU B C 1
ATOM 4921 O O . LEU B 1 198 ? 8.312 9.094 -4.699 1 98.75 198 LEU B O 1
ATOM 4925 N N . ILE B 1 199 ? 7.148 7.203 -4.465 1 98.75 199 ILE B N 1
ATOM 4926 C CA . ILE B 1 199 ? 6.098 7.855 -3.693 1 98.75 199 ILE B CA 1
ATOM 4927 C C . ILE B 1 199 ? 6.617 8.203 -2.301 1 98.75 199 ILE B C 1
ATOM 4929 O O . ILE B 1 199 ? 7.184 7.352 -1.613 1 98.75 199 ILE B O 1
ATOM 4933 N N . GLY B 1 200 ? 6.457 9.445 -1.908 1 98.31 200 GLY B N 1
ATOM 4934 C CA . GLY B 1 200 ? 6.938 9.891 -0.609 1 98.31 200 GLY B CA 1
ATOM 4935 C C . GLY B 1 200 ? 8.391 10.344 -0.63 1 98.31 200 GLY B C 1
ATOM 4936 O O . GLY B 1 200 ? 8.914 10.805 0.383 1 98.31 200 GLY B O 1
ATOM 4937 N N . ALA B 1 201 ? 9.016 10.297 -1.828 1 98.62 201 ALA B N 1
ATOM 4938 C CA . ALA B 1 201 ? 10.43 10.648 -1.92 1 98.62 201 ALA B CA 1
ATOM 4939 C C . ALA B 1 201 ? 10.602 12.148 -2.166 1 98.62 201 ALA B C 1
ATOM 4941 O O . ALA B 1 201 ? 11.727 12.656 -2.184 1 98.62 201 ALA B O 1
ATOM 4942 N N . GLU B 1 202 ? 9.531 12.875 -2.404 1 98.56 202 GLU B N 1
ATOM 4943 C CA . GLU B 1 202 ? 9.469 14.328 -2.518 1 98.56 202 GLU B CA 1
ATOM 4944 C C . GLU B 1 202 ? 10.352 14.836 -3.658 1 98.56 202 GLU B C 1
ATOM 4946 O O . GLU B 1 202 ? 11.008 15.867 -3.531 1 98.56 202 GLU B O 1
ATOM 4951 N N . GLY B 1 203 ? 10.43 14 -4.727 1 98.5 203 GLY B N 1
ATOM 4952 C CA . GLY B 1 203 ? 11.164 14.422 -5.91 1 98.5 203 GLY B CA 1
ATOM 4953 C C . GLY B 1 203 ? 12.664 14.242 -5.773 1 98.5 203 GLY B C 1
ATOM 4954 O O . GLY B 1 203 ? 13.43 14.711 -6.621 1 98.5 203 GLY B O 1
ATOM 4955 N N . THR B 1 204 ? 13.125 13.602 -4.758 1 98.69 204 THR B N 1
ATOM 4956 C CA . THR B 1 204 ? 14.562 13.469 -4.516 1 98.69 204 THR B CA 1
ATOM 4957 C C . THR B 1 204 ? 15.109 12.234 -5.23 1 98.69 204 THR B C 1
ATOM 4959 O O . THR B 1 204 ? 16.328 12.047 -5.305 1 98.69 204 THR B O 1
ATOM 4962 N N . LEU B 1 205 ? 14.211 11.359 -5.832 1 98.75 205 LEU B N 1
ATOM 4963 C CA . LEU B 1 205 ? 14.68 10.148 -6.496 1 98.75 205 LEU B CA 1
ATOM 4964 C C . LEU B 1 205 ? 14.219 10.109 -7.945 1 98.75 205 LEU B C 1
ATOM 4966 O O . LEU B 1 205 ? 14.523 9.164 -8.672 1 98.75 205 LEU B O 1
ATOM 4970 N N . GLY B 1 206 ? 13.523 11.07 -8.383 1 98.69 206 GLY B N 1
ATOM 4971 C CA . GLY B 1 206 ? 12.992 11.148 -9.727 1 98.69 206 GLY B CA 1
ATOM 4972 C C . GLY B 1 206 ? 11.773 12.047 -9.844 1 98.69 206 GLY B C 1
ATOM 4973 O O . GLY B 1 206 ? 11.297 12.578 -8.836 1 98.69 206 GLY B O 1
ATOM 4974 N N . ILE B 1 207 ? 11.305 12.258 -11.055 1 98.88 207 ILE B N 1
ATOM 4975 C CA . ILE B 1 207 ? 10.141 13.094 -11.328 1 98.88 207 ILE B CA 1
ATOM 4976 C C . ILE B 1 207 ? 8.984 12.227 -11.805 1 98.88 207 ILE B C 1
ATOM 4978 O O . ILE B 1 207 ? 9.039 11.641 -12.891 1 98.88 207 ILE B O 1
ATOM 4982 N N . ILE B 1 208 ? 7.918 12.125 -11.008 1 98.94 208 ILE B N 1
ATOM 4983 C CA . ILE B 1 208 ? 6.707 11.43 -11.43 1 98.94 208 ILE B CA 1
ATOM 4984 C C . ILE B 1 208 ? 6.004 12.234 -12.523 1 98.94 208 ILE B C 1
ATOM 4986 O O . ILE B 1 208 ? 5.734 13.422 -12.352 1 98.94 208 ILE B O 1
ATOM 4990 N N . THR B 1 209 ? 5.711 11.594 -13.656 1 98.94 209 THR B N 1
ATOM 4991 C CA . THR B 1 209 ? 5.121 12.328 -14.766 1 98.94 209 THR B CA 1
ATOM 4992 C C . THR B 1 209 ? 3.668 11.914 -14.984 1 98.94 209 THR B C 1
ATOM 4994 O O . THR B 1 209 ? 2.887 12.656 -15.578 1 98.94 209 THR B O 1
ATOM 4997 N N . ALA B 1 210 ? 3.324 10.711 -14.531 1 98.94 210 ALA B N 1
ATOM 4998 C CA . ALA B 1 210 ? 1.954 10.211 -14.633 1 98.94 210 ALA B CA 1
ATOM 4999 C C . ALA B 1 210 ? 1.713 9.07 -13.648 1 98.94 210 ALA B C 1
ATOM 5001 O O . ALA B 1 210 ? 2.662 8.508 -13.094 1 98.94 210 ALA B O 1
ATOM 5002 N N . ALA B 1 211 ? 0.416 8.758 -13.43 1 98.94 211 ALA B N 1
ATOM 5003 C CA . ALA B 1 211 ? 0.078 7.711 -12.469 1 98.94 211 ALA B CA 1
ATOM 5004 C C . ALA B 1 211 ? -1.212 6.996 -12.875 1 98.94 211 ALA B C 1
ATOM 5006 O O . ALA B 1 211 ? -2.094 7.598 -13.492 1 98.94 211 ALA B O 1
ATOM 5007 N N . SER B 1 212 ? -1.26 5.688 -12.609 1 98.88 212 SER B N 1
ATOM 5008 C CA . SER B 1 212 ? -2.492 4.91 -12.555 1 98.88 212 SER B CA 1
ATOM 5009 C C . SER B 1 212 ? -3.082 4.906 -11.148 1 98.88 212 SER B C 1
ATOM 5011 O O . SER B 1 212 ? -2.453 4.418 -10.203 1 98.88 212 SER B O 1
ATOM 5013 N N . LEU B 1 213 ? -4.293 5.445 -11.008 1 98.94 213 LEU B N 1
ATOM 5014 C CA . LEU B 1 213 ? -4.891 5.629 -9.695 1 98.94 213 LEU B CA 1
ATOM 5015 C C . LEU B 1 213 ? -6.141 4.773 -9.539 1 98.94 213 LEU B C 1
ATOM 5017 O O . LEU B 1 213 ? -6.898 4.594 -10.5 1 98.94 213 LEU B O 1
ATOM 5021 N N . LYS B 1 214 ? -6.375 4.301 -8.359 1 98.62 214 LYS B N 1
ATOM 5022 C CA . LYS B 1 214 ? -7.547 3.492 -8.039 1 98.62 214 LYS B CA 1
ATOM 5023 C C . LYS B 1 214 ? -8.797 4.363 -7.91 1 98.62 214 LYS B C 1
ATOM 5025 O O . LYS B 1 214 ? -8.766 5.402 -7.246 1 98.62 214 LYS B O 1
ATOM 5030 N N . LEU B 1 215 ? -9.805 3.982 -8.586 1 98.44 215 LEU B N 1
ATOM 5031 C CA . LEU B 1 215 ? -11.141 4.535 -8.375 1 98.44 215 LEU B CA 1
ATOM 5032 C C . LEU B 1 215 ? -12 3.58 -7.555 1 98.44 215 LEU B C 1
ATOM 5034 O O . LEU B 1 215 ? -11.641 2.41 -7.383 1 98.44 215 LEU B O 1
ATOM 5038 N N . VAL B 1 216 ? -13.07 4.074 -6.98 1 97.56 216 VAL B N 1
ATOM 5039 C CA . VAL B 1 216 ? -14.047 3.246 -6.281 1 97.56 216 VAL B CA 1
ATOM 5040 C C . VAL B 1 216 ? -15.461 3.621 -6.73 1 97.56 216 VAL B C 1
ATOM 5042 O O . VAL B 1 216 ? -15.664 4.672 -7.344 1 97.56 216 VAL B O 1
ATOM 5045 N N . ARG B 1 217 ? -16.375 2.75 -6.473 1 96.12 217 ARG B N 1
ATOM 5046 C CA . ARG B 1 217 ? -17.781 3.107 -6.629 1 96.12 217 ARG B CA 1
ATOM 5047 C C . ARG B 1 217 ? -18.234 4.043 -5.516 1 96.12 217 ARG B C 1
ATOM 5049 O O . ARG B 1 217 ? -17.875 3.854 -4.352 1 96.12 217 ARG B O 1
ATOM 5056 N N . PRO B 1 218 ? -18.969 5.078 -5.898 1 96.75 218 PRO B N 1
ATOM 5057 C CA . PRO B 1 218 ? -19.5 5.922 -4.824 1 96.75 218 PRO B CA 1
ATOM 5058 C C . PRO B 1 218 ? -20.438 5.16 -3.885 1 96.75 218 PRO B C 1
ATOM 5060 O O . PRO B 1 218 ? -21.141 4.242 -4.316 1 96.75 218 PRO B O 1
ATOM 5063 N N . PRO B 1 219 ? -20.438 5.477 -2.604 1 96.81 219 PRO B N 1
ATOM 5064 C CA . PRO B 1 219 ? -21.406 4.852 -1.7 1 96.81 219 PRO B CA 1
ATOM 5065 C C . PRO B 1 219 ? -22.859 5.094 -2.127 1 96.81 219 PRO B C 1
ATOM 5067 O O . PRO B 1 219 ? -23.156 6.105 -2.766 1 96.81 219 PRO B O 1
ATOM 5070 N N . ALA B 1 220 ? -23.703 4.16 -1.763 1 96.38 220 ALA B N 1
ATOM 5071 C CA . ALA B 1 220 ? -25.125 4.266 -2.086 1 96.38 220 ALA B CA 1
ATOM 5072 C C . ALA B 1 220 ? -25.797 5.336 -1.235 1 96.38 220 ALA B C 1
ATOM 5074 O O . ALA B 1 220 ? -26.781 5.961 -1.67 1 96.38 220 ALA B O 1
ATOM 5075 N N . ALA B 1 221 ? -25.344 5.48 -0.034 1 96.56 221 ALA B N 1
ATOM 5076 C CA . ALA B 1 221 ? -25.844 6.484 0.905 1 96.56 221 ALA B CA 1
ATOM 5077 C C . ALA B 1 221 ? -24.719 7.012 1.79 1 96.56 221 ALA B C 1
ATOM 5079 O O . ALA B 1 221 ? -23.781 6.281 2.119 1 96.56 221 ALA B O 1
ATOM 5080 N N . GLU B 1 222 ? -24.812 8.281 2.146 1 97.56 222 GLU B N 1
ATOM 5081 C CA . GLU B 1 222 ? -23.812 8.922 2.992 1 97.56 222 GLU B CA 1
ATOM 5082 C C . GLU B 1 222 ? -24.469 9.617 4.188 1 97.56 222 GLU B C 1
ATOM 5084 O O . GLU B 1 222 ? -25.594 10.094 4.094 1 97.56 222 GLU B O 1
ATOM 5089 N N . GLY B 1 223 ? -23.844 9.602 5.297 1 97.94 223 GLY B N 1
ATOM 5090 C CA . GLY B 1 223 ? -24.281 10.281 6.504 1 97.94 223 GLY B CA 1
ATOM 5091 C C . GLY B 1 223 ? -23.125 10.742 7.379 1 97.94 223 GLY B C 1
ATOM 5092 O O . GLY B 1 223 ? -21.984 10.305 7.199 1 97.94 223 GLY B O 1
ATOM 5093 N N . ALA B 1 224 ? -23.422 11.703 8.273 1 98.44 224 ALA B N 1
ATOM 5094 C CA . ALA B 1 224 ? -22.422 12.219 9.203 1 98.44 224 ALA B CA 1
ATOM 5095 C C . ALA B 1 224 ? -23.062 12.656 10.516 1 98.44 224 ALA B C 1
ATOM 5097 O O . ALA B 1 224 ? -24.266 12.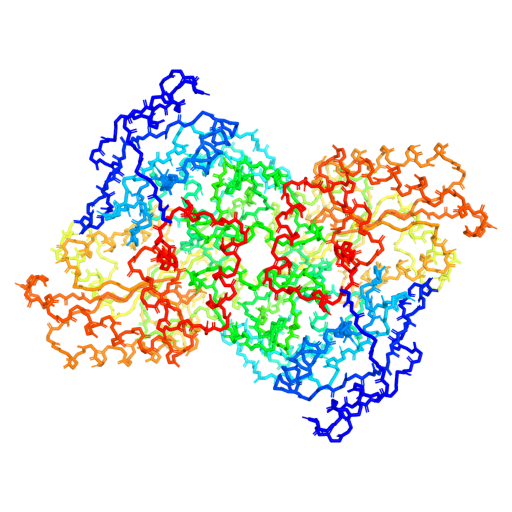945 10.562 1 98.44 224 ALA B O 1
ATOM 5098 N N . ALA B 1 225 ? -22.328 12.688 11.547 1 98.56 225 ALA B N 1
ATOM 5099 C CA . ALA B 1 225 ? -22.766 13.18 12.852 1 98.56 225 ALA B CA 1
ATOM 5100 C C . ALA B 1 225 ? -21.625 13.883 13.586 1 98.56 225 ALA B C 1
ATOM 5102 O O . ALA B 1 225 ? -20.469 13.523 13.422 1 98.56 225 ALA B O 1
ATOM 5103 N N . LEU B 1 226 ? -21.953 14.938 14.273 1 98.38 226 LEU B N 1
ATOM 5104 C CA . LEU B 1 226 ? -21.094 15.539 15.281 1 98.38 226 LEU B CA 1
ATOM 5105 C C . LEU B 1 226 ? -21.453 15.055 16.672 1 98.38 226 LEU B C 1
ATOM 5107 O O . LEU B 1 226 ? -22.609 15.227 17.109 1 98.38 226 LEU B O 1
ATOM 5111 N N . LEU B 1 227 ? -20.5 14.453 17.344 1 98.62 227 LEU B N 1
ATOM 5112 C CA . LEU B 1 227 ? -20.781 13.859 18.641 1 98.62 227 LEU B CA 1
ATOM 5113 C C . LEU B 1 227 ? -19.875 14.453 19.719 1 98.62 227 LEU B C 1
ATOM 5115 O O . LEU B 1 227 ? -18.656 14.461 19.562 1 98.62 227 LEU B O 1
ATOM 5119 N N . ALA B 1 228 ? -20.469 15.016 20.797 1 98.44 228 ALA B N 1
ATOM 5120 C CA . ALA B 1 228 ? -19.703 15.453 21.969 1 98.44 228 ALA B CA 1
ATOM 5121 C C . ALA B 1 228 ? -19.203 14.25 22.766 1 98.44 228 ALA B C 1
ATOM 5123 O O . ALA B 1 228 ? -20 13.469 23.297 1 98.44 228 ALA B O 1
ATOM 5124 N N . VAL B 1 229 ? -17.922 14.094 22.875 1 98.5 229 VAL B N 1
ATOM 5125 C CA . VAL B 1 229 ? -17.359 12.945 23.562 1 98.5 229 VAL B CA 1
ATOM 5126 C C . VAL B 1 229 ? -16.625 13.406 24.828 1 98.5 229 VAL B C 1
ATOM 5128 O O . VAL B 1 229 ? -16.172 14.547 24.906 1 98.5 229 VAL B O 1
ATOM 5131 N N . ARG B 1 230 ? -16.438 12.539 25.766 1 97.44 230 ARG B N 1
ATOM 5132 C CA . ARG B 1 230 ? -15.891 12.836 27.094 1 97.44 230 ARG B CA 1
ATOM 5133 C C . ARG B 1 230 ? -14.414 13.219 27 1 97.44 230 ARG B C 1
ATOM 5135 O O . ARG B 1 230 ? -13.969 14.164 27.656 1 97.44 230 ARG B O 1
ATOM 5142 N N . ASP B 1 231 ? -13.641 12.5 26.281 1 98.06 231 ASP B N 1
ATOM 5143 C CA . ASP B 1 231 ? -12.195 12.641 26.141 1 98.06 231 ASP B CA 1
ATOM 5144 C C . ASP B 1 231 ? -11.68 11.805 24.969 1 98.06 231 ASP B C 1
ATOM 5146 O O . ASP B 1 231 ? -12.453 11.102 24.312 1 98.06 231 ASP B O 1
ATOM 5150 N N . PRO B 1 232 ? -10.406 11.969 24.609 1 98.5 232 PRO B N 1
ATOM 5151 C CA . PRO B 1 232 ? -9.867 11.211 23.484 1 98.5 232 PRO B CA 1
ATOM 5152 C C . PRO B 1 232 ? -10 9.703 23.656 1 98.5 232 PRO B C 1
ATOM 5154 O O . PRO B 1 232 ? -10.195 8.977 22.688 1 98.5 232 PRO B O 1
ATOM 5157 N N . ALA B 1 233 ? -9.891 9.188 24.859 1 98.44 233 ALA B N 1
ATOM 5158 C CA . ALA B 1 233 ? -10.07 7.762 25.094 1 98.44 233 ALA B CA 1
ATOM 5159 C C . ALA B 1 233 ? -11.484 7.32 24.703 1 98.44 233 ALA B C 1
ATOM 5161 O O . ALA B 1 233 ? -11.672 6.258 24.109 1 98.44 233 ALA B O 1
ATOM 5162 N N . ALA B 1 234 ? -12.477 8.133 25.094 1 98.56 234 ALA B N 1
ATOM 5163 C CA . ALA B 1 234 ? -13.859 7.855 24.719 1 98.56 234 ALA B CA 1
ATOM 5164 C C . ALA B 1 234 ? -14.039 7.902 23.203 1 98.56 234 ALA B C 1
ATOM 5166 O O . ALA B 1 234 ? -14.797 7.113 22.641 1 98.56 234 ALA B O 1
ATOM 5167 N N . ALA B 1 235 ? -13.398 8.844 22.562 1 98.75 235 ALA B N 1
ATOM 5168 C CA . ALA B 1 235 ? -13.453 8.945 21.109 1 98.75 235 ALA B CA 1
ATOM 5169 C C . ALA B 1 235 ? -12.93 7.664 20.453 1 98.75 235 ALA B C 1
ATOM 5171 O O . ALA B 1 235 ? -13.5 7.184 19.484 1 98.75 235 ALA B O 1
ATOM 5172 N N . LEU B 1 236 ? -11.844 7.086 20.969 1 98.44 236 LEU B N 1
ATOM 5173 C CA . LEU B 1 236 ? -11.266 5.859 20.422 1 98.44 236 LEU B CA 1
ATOM 5174 C C . LEU B 1 236 ? -12.219 4.684 20.609 1 98.44 236 LEU B C 1
ATOM 5176 O O . LEU B 1 236 ? -12.367 3.85 19.719 1 98.44 236 LEU B O 1
ATOM 5180 N N . GLU B 1 237 ? -12.805 4.629 21.75 1 98.25 237 GLU B N 1
ATOM 5181 C CA . GLU B 1 237 ? -13.789 3.582 21.984 1 98.25 237 GLU B CA 1
ATOM 5182 C C . GLU B 1 237 ? -14.977 3.723 21.031 1 98.25 237 GLU B C 1
ATOM 5184 O O . GLU B 1 237 ? -15.5 2.725 20.531 1 98.25 237 GLU B O 1
ATOM 5189 N N . LEU B 1 238 ? -15.438 4.957 20.828 1 98.56 238 LEU B N 1
ATOM 5190 C CA . LEU B 1 238 ? -16.5 5.234 19.875 1 98.56 238 LEU B CA 1
ATOM 5191 C C . LEU B 1 238 ? -16.109 4.754 18.469 1 98.56 238 LEU B C 1
ATOM 5193 O O . LEU B 1 238 ? -16.938 4.164 17.766 1 98.56 238 LEU B O 1
ATOM 5197 N N . LEU B 1 239 ? -14.906 5.02 18.062 1 98.31 239 LEU B N 1
ATOM 5198 C CA . LEU B 1 239 ? -14.406 4.523 16.781 1 98.31 239 LEU B CA 1
ATOM 5199 C C . LEU B 1 239 ? -14.508 3.004 16.719 1 98.31 239 LEU B C 1
ATOM 5201 O O . LEU B 1 239 ? -14.945 2.451 15.703 1 98.31 239 LEU B O 1
ATOM 5205 N N . GLY B 1 240 ? -14.039 2.328 17.766 1 97.25 240 GLY B N 1
ATOM 5206 C CA . GLY B 1 240 ? -14.133 0.878 17.828 1 97.25 240 GLY B CA 1
ATOM 5207 C C . GLY B 1 240 ? -15.555 0.37 17.641 1 97.25 240 GLY B C 1
ATOM 5208 O O . GLY B 1 240 ? -15.781 -0.618 16.938 1 97.25 240 GLY B O 1
ATOM 5209 N N . ARG B 1 241 ? -16.516 1.016 18.266 1 97.12 241 ARG B N 1
ATOM 5210 C CA . ARG B 1 241 ? -17.922 0.631 18.156 1 97.12 241 ARG B CA 1
ATOM 5211 C C . ARG B 1 241 ? -18.438 0.853 16.734 1 97.12 241 ARG B C 1
ATOM 5213 O O . ARG B 1 241 ? -19.203 0.033 16.219 1 97.12 241 ARG B O 1
ATOM 5220 N N . ALA B 1 242 ? -18.062 1.994 16.172 1 97.69 242 ALA B N 1
ATOM 5221 C CA . ALA B 1 242 ? -18.453 2.266 14.789 1 97.69 242 ALA B CA 1
ATOM 5222 C C . ALA B 1 242 ? -17.938 1.182 13.844 1 97.69 242 ALA B C 1
ATOM 5224 O O . ALA B 1 242 ? -18.672 0.698 12.984 1 97.69 242 ALA B O 1
ATOM 5225 N N . GLN B 1 243 ? -16.672 0.778 14.016 1 96.25 243 GLN B N 1
ATOM 5226 C CA . GLN B 1 243 ? -16.062 -0.217 13.148 1 96.25 243 GLN B CA 1
ATOM 5227 C C . GLN B 1 243 ? -16.625 -1.607 13.406 1 96.25 243 GLN B C 1
ATOM 5229 O O . GLN B 1 243 ? -16.719 -2.43 12.492 1 96.25 243 GLN B O 1
ATOM 5234 N N . ARG B 1 244 ? -16.984 -1.862 14.656 1 95.38 244 ARG B N 1
ATOM 5235 C CA . ARG B 1 244 ? -17.656 -3.127 14.953 1 95.38 244 ARG B CA 1
ATOM 5236 C C . ARG B 1 244 ? -18.984 -3.23 14.203 1 95.38 244 ARG B C 1
ATOM 5238 O O . ARG B 1 244 ? -19.312 -4.285 13.656 1 95.38 244 ARG B O 1
ATOM 5245 N N . ARG B 1 245 ? -19.688 -2.18 14.141 1 95.06 245 ARG B N 1
ATOM 5246 C CA . ARG B 1 245 ? -21.031 -2.156 13.555 1 95.06 245 ARG B CA 1
ATOM 5247 C C . ARG B 1 245 ? -20.969 -2.092 12.031 1 95.06 245 ARG B C 1
ATOM 5249 O O . ARG B 1 245 ? -21.766 -2.725 11.344 1 95.06 245 ARG B O 1
ATOM 5256 N N . LEU B 1 246 ? -20.062 -1.287 11.555 1 95.44 246 LEU B N 1
ATOM 5257 C CA . LEU B 1 246 ? -20.172 -0.891 10.156 1 95.44 246 LEU B CA 1
ATOM 5258 C C . LEU B 1 246 ? -18.938 -1.327 9.375 1 95.44 246 LEU B C 1
ATOM 5260 O O . LEU B 1 246 ? -18.922 -1.247 8.141 1 95.44 246 LEU B O 1
ATOM 5264 N N . GLY B 1 247 ? -17.906 -1.84 10.047 1 93.06 247 GLY B N 1
ATOM 5265 C CA . GLY B 1 247 ? -16.688 -2.311 9.406 1 93.06 247 GLY B CA 1
ATOM 5266 C C . GLY B 1 247 ? -16.031 -1.262 8.516 1 93.06 247 GLY B C 1
ATOM 5267 O O . GLY B 1 247 ? -15.75 -0.152 8.969 1 93.06 247 GLY B O 1
ATOM 5268 N N . PRO B 1 248 ? -15.859 -1.636 7.27 1 93.62 248 PRO B N 1
ATOM 5269 C CA . PRO B 1 248 ? -15.148 -0.737 6.355 1 93.62 248 PRO B CA 1
ATOM 5270 C C . PRO B 1 248 ? -16.016 0.41 5.859 1 93.62 248 PRO B C 1
ATOM 5272 O O . PRO B 1 248 ? -15.594 1.194 5.008 1 93.62 248 PRO B O 1
ATOM 5275 N N . LEU B 1 249 ? -17.219 0.596 6.32 1 97.25 249 LEU B N 1
ATOM 5276 C CA . LEU B 1 249 ? -18.141 1.589 5.777 1 97.25 249 LEU B CA 1
ATOM 5277 C C . LEU B 1 249 ? -18.016 2.914 6.52 1 97.25 249 LEU B C 1
ATOM 5279 O O . LEU B 1 249 ? -18.672 3.895 6.172 1 97.25 249 LEU B O 1
ATOM 5283 N N . VAL B 1 250 ? -17.125 2.975 7.566 1 97.81 250 VAL B N 1
ATOM 5284 C CA . VAL B 1 250 ? -16.734 4.234 8.195 1 97.81 250 VAL B CA 1
ATOM 5285 C C . VAL B 1 250 ? -15.719 4.957 7.324 1 97.81 250 VAL B C 1
ATOM 5287 O O . VAL B 1 250 ? -14.594 4.48 7.152 1 97.81 250 VAL B O 1
ATOM 5290 N N . THR B 1 251 ? -16.047 6.176 6.809 1 97.38 251 THR B N 1
ATOM 5291 C CA . THR B 1 251 ? -15.219 6.887 5.844 1 97.38 251 THR B CA 1
ATOM 5292 C C . THR B 1 251 ? -14.25 7.824 6.555 1 97.38 251 THR B C 1
ATOM 5294 O O . THR B 1 251 ? -13.086 7.941 6.16 1 97.38 251 THR B O 1
ATOM 5297 N N . GLY B 1 252 ? -14.734 8.516 7.488 1 97.44 252 GLY B N 1
ATOM 5298 C CA . GLY B 1 252 ? -13.93 9.453 8.242 1 97.44 252 GLY B CA 1
ATOM 5299 C C . GLY B 1 252 ? -14.258 9.477 9.719 1 97.44 252 GLY B C 1
ATOM 5300 O O . GLY B 1 252 ? -15.383 9.164 10.117 1 97.44 252 GLY B O 1
ATOM 5301 N N . PHE B 1 253 ? -13.359 9.852 10.523 1 98.62 253 PHE B N 1
ATOM 5302 C CA . PHE B 1 253 ? -13.484 9.953 11.969 1 98.62 253 PHE B CA 1
ATOM 5303 C C . PHE B 1 253 ? -12.539 11.016 12.523 1 98.62 253 PHE B C 1
ATOM 5305 O O . PHE B 1 253 ? -11.398 10.711 12.883 1 98.62 253 PHE B O 1
ATOM 5312 N N . GLU B 1 254 ? -13.039 12.234 12.703 1 98.62 254 GLU B N 1
ATOM 5313 C CA . GLU B 1 254 ? -12.25 13.406 13.047 1 98.62 254 GLU B CA 1
ATOM 5314 C C . GLU B 1 254 ? -12.391 13.758 14.523 1 98.62 254 GLU B C 1
ATOM 5316 O O . GLU B 1 254 ? -13.5 13.852 15.047 1 98.62 254 GLU B O 1
ATOM 5321 N N . LEU B 1 255 ? -11.312 13.914 15.172 1 98.75 255 LEU B N 1
ATOM 5322 C CA . LEU B 1 255 ? -11.281 14.406 16.547 1 98.75 255 LEU B CA 1
ATOM 5323 C C . LEU B 1 255 ? -10.969 15.906 16.562 1 98.75 255 LEU B C 1
ATOM 5325 O O . LEU B 1 255 ? -10.023 16.359 15.922 1 98.75 255 LEU B O 1
ATOM 5329 N N . MET B 1 256 ? -11.758 16.688 17.328 1 98.56 256 MET B N 1
ATOM 5330 C CA . MET B 1 256 ? -11.578 18.125 17.391 1 98.56 256 MET B CA 1
ATOM 5331 C C . MET B 1 256 ? -11.648 18.625 18.844 1 98.56 256 MET B C 1
ATOM 5333 O O . MET B 1 256 ? -12.633 18.375 19.531 1 98.56 256 MET B O 1
ATOM 5337 N N . HIS B 1 257 ? -10.672 19.328 19.297 1 98.56 257 HIS B N 1
ATOM 5338 C CA . HIS B 1 257 ? -10.664 19.953 20.609 1 98.56 257 HIS B CA 1
ATOM 5339 C C . HIS B 1 257 ? -11.469 21.25 20.609 1 98.56 257 HIS B C 1
ATOM 5341 O O . HIS B 1 257 ? -11.594 21.922 19.578 1 98.56 257 HIS B O 1
ATOM 5347 N N . ARG B 1 258 ? -11.93 21.656 21.719 1 97.5 258 ARG B N 1
ATOM 5348 C CA . ARG B 1 258 ? -12.75 22.859 21.922 1 97.5 258 ARG B CA 1
ATOM 5349 C C . ARG B 1 258 ? -12.008 24.109 21.469 1 97.5 258 ARG B C 1
ATOM 5351 O O . ARG B 1 258 ? -12.617 25.047 20.969 1 97.5 258 ARG B O 1
ATOM 5358 N N . GLN B 1 259 ? -10.711 24.109 21.578 1 97.81 259 GLN B N 1
ATOM 5359 C CA . GLN B 1 259 ? -9.906 25.266 21.203 1 97.81 259 GLN B CA 1
ATOM 5360 C C . GLN B 1 259 ? -10.109 25.641 19.734 1 97.81 259 GLN B C 1
ATOM 5362 O O . GLN B 1 259 ? -10.094 26.812 19.375 1 97.81 259 GLN B O 1
ATOM 5367 N N . GLY B 1 260 ? -10.242 24.672 18.844 1 97.44 260 GLY B N 1
ATOM 5368 C CA . GLY B 1 260 ? -10.516 24.938 17.438 1 97.44 260 GLY B CA 1
ATOM 5369 C C . GLY B 1 260 ? -11.805 25.703 17.219 1 97.44 260 GLY B C 1
ATOM 5370 O O . GLY B 1 260 ? -11.859 26.625 16.406 1 97.44 260 GLY B O 1
ATOM 5371 N N . PHE B 1 261 ? -12.836 25.344 17.953 1 96.81 261 PHE B N 1
ATOM 5372 C CA . PHE B 1 261 ? -14.125 26.031 17.875 1 96.81 261 PHE B CA 1
ATOM 5373 C C . PHE B 1 261 ? -14.023 27.422 18.469 1 96.81 261 PHE B C 1
ATOM 5375 O O . PHE B 1 261 ? -14.641 28.359 17.953 1 96.81 261 PHE B O 1
ATOM 5382 N N . ALA B 1 262 ? -13.258 27.5 19.516 1 96.31 262 ALA B N 1
ATOM 5383 C CA . ALA B 1 262 ? -13.031 28.828 20.094 1 96.31 262 ALA B CA 1
ATOM 5384 C C . ALA B 1 262 ? -12.336 29.75 19.094 1 96.31 262 ALA B C 1
ATOM 5386 O O . ALA B 1 262 ? -12.656 30.938 19.016 1 96.31 262 ALA B O 1
ATOM 5387 N N . PHE B 1 263 ? -11.344 29.203 18.391 1 97.25 263 PHE B N 1
ATOM 5388 C CA . PHE B 1 263 ? -10.656 29.984 17.375 1 97.25 263 PHE B CA 1
ATOM 5389 C C . PHE B 1 263 ? -11.625 30.391 16.266 1 97.25 263 PHE B C 1
ATOM 5391 O O . PHE B 1 263 ? -11.547 31.5 15.742 1 97.25 263 PHE B O 1
ATOM 5398 N N . LEU B 1 264 ? -12.5 29.516 15.844 1 96.44 264 LEU B N 1
ATOM 5399 C CA . LEU B 1 264 ? -13.523 29.844 14.859 1 96.44 264 LEU B CA 1
ATOM 5400 C C . LEU B 1 264 ? -14.391 31 15.359 1 96.44 264 LEU B C 1
ATOM 5402 O O . LEU B 1 264 ? -14.625 31.969 14.625 1 96.44 264 LEU B O 1
ATOM 5406 N N . ALA B 1 265 ? -14.828 30.938 16.594 1 94.75 265 ALA B N 1
ATOM 5407 C CA . ALA B 1 265 ? -15.664 31.969 17.172 1 94.75 265 ALA B CA 1
ATOM 5408 C C . ALA B 1 265 ? -14.938 33.312 17.203 1 94.75 265 ALA B C 1
ATOM 5410 O O . ALA B 1 265 ? -15.547 34.375 17.016 1 94.75 265 ALA B O 1
ATOM 5411 N N . GLU B 1 266 ? -13.68 33.25 17.438 1 95.25 266 GLU B N 1
ATOM 5412 C CA . GLU B 1 266 ? -12.852 34.438 17.578 1 95.25 266 GLU B CA 1
ATOM 5413 C C . GLU B 1 266 ? -12.57 35.062 16.219 1 95.25 266 GLU B C 1
ATOM 5415 O O . GLU B 1 266 ? -12.547 36.312 16.078 1 95.25 266 GLU B O 1
ATOM 5420 N N . THR B 1 267 ? -12.367 34.281 15.188 1 95.94 267 THR B N 1
ATOM 5421 C CA . THR B 1 267 ? -11.805 34.812 13.945 1 95.94 267 THR B CA 1
ATOM 5422 C C . THR B 1 267 ? -12.852 34.781 12.828 1 95.94 267 THR B C 1
ATOM 5424 O O . THR B 1 267 ? -12.719 35.469 11.828 1 95.94 267 THR B O 1
ATOM 5427 N N . MET B 1 268 ? -13.805 33.875 12.945 1 95.38 268 MET B N 1
ATOM 5428 C CA . MET B 1 268 ? -14.836 33.688 11.93 1 95.38 268 MET B CA 1
ATOM 5429 C C . MET B 1 268 ? -16.219 33.594 12.578 1 95.38 268 MET B C 1
ATOM 5431 O O . MET B 1 268 ? -16.922 32.594 12.398 1 95.38 268 MET B O 1
ATOM 5435 N N . PRO B 1 269 ? -16.688 34.688 13.141 1 92.69 269 PRO B N 1
ATOM 5436 C CA . PRO B 1 269 ? -17.922 34.625 13.938 1 92.69 269 PRO B CA 1
ATOM 5437 C C . PRO B 1 269 ? -19.156 34.344 13.086 1 92.69 269 PRO B C 1
ATOM 5439 O O . PRO B 1 269 ? -20.203 34 13.625 1 92.69 269 PRO B O 1
ATOM 5442 N N . GLU B 1 270 ? -19.062 34.406 11.805 1 90.94 270 GLU B N 1
ATOM 5443 C CA . GLU B 1 270 ? -20.188 34.125 10.914 1 90.94 270 GLU B CA 1
ATOM 5444 C C . GLU B 1 270 ? -20.469 32.625 10.852 1 90.94 270 GLU B C 1
ATOM 5446 O O . GLU B 1 270 ? -21.547 32.188 10.422 1 90.94 270 GLU B O 1
ATOM 5451 N N . ARG B 1 271 ? -19.547 31.891 11.281 1 89.94 271 ARG B N 1
ATOM 5452 C CA . ARG B 1 271 ? -19.734 30.438 11.281 1 89.94 271 ARG B CA 1
ATOM 5453 C C . ARG B 1 271 ? -20.516 30 12.516 1 89.94 271 ARG B C 1
ATOM 5455 O O . ARG B 1 271 ? -20.141 30.328 13.641 1 89.94 271 ARG B O 1
ATOM 5462 N N . ARG B 1 272 ? -21.609 29.297 12.281 1 88.31 272 ARG B N 1
ATOM 5463 C CA . ARG B 1 272 ? -22.422 28.797 13.383 1 88.31 272 ARG B CA 1
ATOM 5464 C C . ARG B 1 272 ? -21.781 27.547 14 1 88.31 272 ARG B C 1
ATOM 5466 O O . ARG B 1 272 ? -21.422 26.609 13.289 1 88.31 272 ARG B O 1
ATOM 5473 N N . LEU B 1 273 ? -21.656 27.562 15.281 1 90.88 273 LEU B N 1
ATOM 5474 C CA . LEU B 1 273 ? -21.109 26.422 16 1 90.88 273 LEU B CA 1
ATOM 5475 C C . LEU B 1 273 ? -22.188 25.375 16.25 1 90.88 273 LEU B C 1
ATOM 5477 O O . LEU B 1 273 ? -23.375 25.703 16.344 1 90.88 273 LEU B O 1
ATOM 5481 N N . PRO B 1 274 ? -21.812 24.172 16.328 1 86.5 274 PRO B N 1
ATOM 5482 C CA . PRO B 1 274 ? -22.797 23.094 16.344 1 86.5 274 PRO B CA 1
ATOM 5483 C C . PRO B 1 274 ? -23.453 22.922 17.703 1 86.5 274 PRO B C 1
ATOM 5485 O O . PRO B 1 274 ? -24.531 22.328 17.812 1 86.5 274 PRO B O 1
ATOM 5488 N N . PHE B 1 275 ? -22.766 23.375 18.797 1 89.25 275 PHE B N 1
ATOM 5489 C CA . PHE B 1 275 ? -23.297 23.203 20.156 1 89.25 275 PHE B CA 1
ATOM 5490 C C . PHE B 1 275 ? -23.391 24.547 20.875 1 89.25 275 PHE B C 1
ATOM 5492 O O . PHE B 1 275 ? -22.547 25.422 20.672 1 89.25 275 PHE B O 1
ATOM 5499 N N . ALA B 1 276 ? -24.453 24.719 21.656 1 86 276 ALA B N 1
ATOM 5500 C CA . ALA B 1 276 ? -24.594 25.922 22.469 1 86 276 ALA B CA 1
ATOM 5501 C C . ALA B 1 276 ? -23.484 26.031 23.516 1 86 276 ALA B C 1
ATOM 5503 O O . ALA B 1 276 ? -22.875 27.094 23.688 1 86 276 ALA B O 1
ATOM 5504 N N . ASP B 1 277 ? -23.25 24.953 24.234 1 89.69 277 ASP B N 1
ATOM 5505 C CA . ASP B 1 277 ? -22.109 24.812 25.125 1 89.69 277 ASP B CA 1
ATOM 5506 C C . ASP B 1 277 ? -21.062 23.875 24.516 1 89.69 277 ASP B C 1
ATOM 5508 O O . ASP B 1 277 ? -21.312 22.672 24.344 1 89.69 277 ASP B O 1
ATOM 5512 N N . LEU B 1 278 ? -19.953 24.484 24.219 1 92.38 278 LEU B N 1
ATOM 5513 C CA . LEU B 1 278 ? -18.922 23.734 23.5 1 92.38 278 LEU B CA 1
ATOM 5514 C C . LEU B 1 278 ? -18.328 22.641 24.391 1 92.38 278 LEU B C 1
ATOM 5516 O O . LEU B 1 278 ? -17.781 22.938 25.453 1 92.38 278 LEU B O 1
ATOM 5520 N N . PRO B 1 279 ? -18.5 21.422 23.984 1 96.31 279 PRO B N 1
ATOM 5521 C CA . PRO B 1 279 ? -17.797 20.359 24.719 1 96.31 279 PRO B CA 1
ATOM 5522 C C . PRO B 1 279 ? -16.281 20.438 24.547 1 96.31 279 PRO B C 1
ATOM 5524 O O . PRO B 1 279 ? -15.781 21.109 23.641 1 96.31 279 PRO B O 1
ATOM 5527 N N . ASP B 1 280 ? -15.562 19.734 25.438 1 97.25 280 ASP B N 1
ATOM 5528 C CA . ASP B 1 280 ? -14.102 19.734 25.312 1 97.25 280 ASP B CA 1
ATOM 5529 C C . ASP B 1 280 ? -13.656 19.031 24.031 1 97.25 280 ASP B C 1
ATOM 5531 O O . ASP B 1 280 ? -12.688 19.453 23.406 1 97.25 280 ASP B O 1
ATOM 5535 N N . TRP B 1 281 ? -14.352 17.953 23.734 1 98.5 281 TRP B N 1
ATOM 5536 C CA . TRP B 1 281 ? -13.992 17.172 22.562 1 98.5 281 TRP B CA 1
ATOM 5537 C C . TRP B 1 281 ? -15.227 16.828 21.734 1 98.5 281 TRP B C 1
ATOM 5539 O O . TRP B 1 281 ? -16.281 16.531 22.281 1 98.5 281 TRP B O 1
ATOM 5549 N N . THR B 1 282 ? -15.102 16.953 20.453 1 98.56 282 THR B N 1
ATOM 5550 C CA . THR B 1 282 ? -16.125 16.625 19.469 1 98.56 282 THR B CA 1
ATOM 5551 C C . THR B 1 282 ? -15.578 15.68 18.406 1 98.56 282 THR B C 1
ATOM 5553 O O . THR B 1 282 ? -14.43 15.828 17.969 1 98.56 282 THR B O 1
ATOM 5556 N N . VAL B 1 283 ? -16.375 14.656 17.984 1 98.75 283 VAL B N 1
ATOM 5557 C CA . VAL B 1 283 ? -16.016 13.758 16.906 1 98.75 283 VAL B CA 1
ATOM 5558 C C . VAL B 1 283 ? -16.953 13.984 15.711 1 98.75 283 VAL B C 1
ATOM 5560 O O . VAL B 1 283 ? -18.172 14.086 15.883 1 98.75 283 VAL B O 1
ATOM 5563 N N . LEU B 1 284 ? -16.406 14.203 14.555 1 98.69 284 LEU B N 1
ATOM 5564 C CA . LEU B 1 284 ? -17.156 14.086 13.305 1 98.69 284 LEU B CA 1
ATOM 5565 C C . LEU B 1 284 ? -17.031 12.68 12.727 1 98.69 284 LEU B C 1
ATOM 5567 O O . LEU B 1 284 ? -15.945 12.258 12.344 1 98.69 284 LEU B O 1
ATOM 5571 N N . VAL B 1 285 ? -18.109 11.875 12.695 1 98.56 285 VAL B N 1
ATOM 5572 C CA . VAL B 1 285 ? -18.172 10.555 12.086 1 98.56 285 VAL B CA 1
ATOM 5573 C C . VAL B 1 285 ? -18.828 10.656 10.711 1 98.56 285 VAL B C 1
ATOM 5575 O O . VAL B 1 285 ? -19.891 11.258 10.57 1 98.56 285 VAL B O 1
ATOM 5578 N N . ASP B 1 286 ? -18.188 10.141 9.75 1 98.5 286 ASP B N 1
ATOM 5579 C CA . ASP B 1 286 ? -18.672 10.141 8.375 1 98.5 286 ASP B CA 1
ATOM 5580 C C . ASP B 1 286 ? -18.812 8.719 7.844 1 98.5 286 ASP B C 1
ATOM 5582 O O . ASP B 1 286 ? -17.938 7.875 8.062 1 98.5 286 ASP B O 1
ATOM 5586 N N . LEU B 1 287 ? -20 8.391 7.219 1 98.12 287 LEU B N 1
ATOM 5587 C CA . LEU B 1 287 ? -20.312 7.051 6.746 1 98.12 287 LEU B CA 1
ATOM 5588 C C . LEU B 1 287 ? -20.562 7.047 5.242 1 98.12 287 LEU B C 1
ATOM 5590 O O . LEU B 1 287 ? -21.141 7.996 4.703 1 98.12 287 LEU B O 1
ATOM 5594 N N . GLY B 1 288 ? -20.047 6.062 4.5 1 97.56 288 GLY B N 1
ATOM 5595 C CA . GLY B 1 288 ? -20.438 5.656 3.16 1 97.56 288 GLY B CA 1
ATOM 5596 C C . GLY B 1 288 ? -20.984 4.246 3.1 1 97.56 288 GLY B C 1
ATOM 5597 O O . GLY B 1 288 ? -20.234 3.275 3.189 1 97.56 288 GLY B O 1
ATOM 5598 N N . LEU B 1 289 ? -22.297 4.145 2.873 1 97.25 289 LEU B N 1
ATOM 5599 C CA . LEU B 1 289 ? -23 2.885 3.096 1 97.25 289 LEU B CA 1
ATOM 5600 C C . LEU B 1 289 ? -23.359 2.217 1.771 1 97.25 289 LEU B C 1
ATOM 5602 O O . LEU B 1 289 ? -23.219 2.83 0.708 1 97.25 289 LEU B O 1
ATOM 5606 N N . THR B 1 290 ? -23.609 0.914 1.846 1 95.19 290 THR B N 1
ATOM 5607 C CA . THR B 1 290 ? -24.031 0.154 0.674 1 95.19 290 THR B CA 1
ATOM 5608 C C . THR B 1 290 ? -25.547 0.211 0.51 1 95.19 290 THR B C 1
ATOM 5610 O O . THR B 1 290 ? -26.25 0.724 1.382 1 95.19 290 THR B O 1
ATOM 5613 N N . GLU B 1 291 ? -26.031 -0.316 -0.614 1 92.81 291 GLU B N 1
ATOM 5614 C CA . GLU B 1 291 ? -27.453 -0.309 -0.937 1 92.81 291 GLU B CA 1
ATOM 5615 C C . GLU B 1 291 ? -28.281 -0.943 0.181 1 92.81 291 GLU B C 1
ATOM 5617 O O . GLU B 1 291 ? -27.875 -1.959 0.754 1 92.81 291 GLU B O 1
ATOM 5622 N N . GLY B 1 292 ? -29.375 -0.233 0.51 1 91 292 GLY B N 1
ATOM 5623 C CA . GLY B 1 292 ? -30.297 -0.792 1.482 1 91 292 GLY B CA 1
ATOM 5624 C C . GLY B 1 292 ? -30.062 -0.292 2.895 1 91 292 GLY B C 1
ATOM 5625 O O . GLY B 1 292 ? -30.922 -0.438 3.768 1 91 292 GLY B O 1
ATOM 5626 N N . MET B 1 293 ? -28.984 0.334 3.174 1 94.06 293 MET B N 1
ATOM 5627 C CA . MET B 1 293 ? -28.672 0.826 4.512 1 94.06 293 MET B CA 1
ATOM 5628 C C . MET B 1 293 ? -29.109 2.275 4.68 1 94.06 293 MET B C 1
ATOM 5630 O O . MET B 1 293 ? -29.094 3.049 3.719 1 94.06 293 MET B O 1
ATOM 5634 N N . ASP B 1 294 ? -29.516 2.633 5.883 1 95.56 294 ASP B N 1
ATOM 5635 C CA . ASP B 1 294 ? -29.984 3.975 6.223 1 95.56 294 ASP B CA 1
ATOM 5636 C C . ASP B 1 294 ? -28.984 4.684 7.145 1 95.56 294 ASP B C 1
ATOM 5638 O O . ASP B 1 294 ? -28.875 4.328 8.32 1 95.56 294 ASP B O 1
ATOM 5642 N N . PRO B 1 295 ? -28.375 5.73 6.645 1 96.88 295 PRO B N 1
ATOM 5643 C CA . PRO B 1 295 ? -27.359 6.41 7.453 1 96.88 295 PRO B CA 1
ATOM 5644 C C . PRO B 1 295 ? -27.922 6.957 8.766 1 96.88 295 PRO B C 1
ATOM 5646 O O . PRO B 1 295 ? -27.25 6.895 9.797 1 96.88 295 PRO B O 1
ATOM 5649 N N . ALA B 1 296 ? -29.109 7.523 8.742 1 96.31 296 ALA B N 1
ATOM 5650 C CA . ALA B 1 296 ? -29.719 8.07 9.953 1 96.31 296 ALA B CA 1
ATOM 5651 C C . ALA B 1 296 ? -29.891 6.98 11.008 1 96.31 296 ALA B C 1
ATOM 5653 O O . ALA B 1 296 ? -29.578 7.188 12.18 1 96.31 296 ALA B O 1
ATOM 5654 N N . ALA B 1 297 ? -30.422 5.875 10.586 1 96.62 297 ALA B N 1
ATOM 5655 C CA . ALA B 1 297 ? -30.641 4.762 11.5 1 96.62 297 ALA B CA 1
ATOM 5656 C C . ALA B 1 297 ? -29.328 4.266 12.094 1 96.62 297 ALA B C 1
ATOM 5658 O O . ALA B 1 297 ? -29.25 3.971 13.289 1 96.62 297 ALA B O 1
ATOM 5659 N N . GLU B 1 298 ? -28.328 4.125 11.273 1 96.88 298 GLU B N 1
ATOM 5660 C CA . GLU B 1 298 ? -27.016 3.635 11.727 1 96.88 298 GLU B CA 1
ATOM 5661 C C . GLU B 1 298 ? -26.375 4.602 12.711 1 96.88 298 GLU B C 1
ATOM 5663 O O . GLU B 1 298 ? -25.797 4.176 13.719 1 96.88 298 GLU B O 1
ATOM 5668 N N . LEU B 1 299 ? -26.453 5.887 12.453 1 98 299 LEU B N 1
ATOM 5669 C CA . LEU B 1 299 ? -25.859 6.895 13.328 1 98 299 LEU B CA 1
ATOM 5670 C C . LEU B 1 299 ? -26.625 6.992 14.648 1 98 299 LEU B C 1
ATOM 5672 O O . LEU B 1 299 ? -26.031 7.191 15.703 1 98 299 LEU B O 1
ATOM 5676 N N . GLU B 1 300 ? -27.953 6.855 14.57 1 97.75 300 GLU B N 1
ATOM 5677 C CA . GLU B 1 300 ? -28.75 6.844 15.789 1 97.75 300 GLU B CA 1
ATOM 5678 C C . GLU B 1 300 ? -28.391 5.656 16.688 1 97.75 300 GLU B C 1
ATOM 5680 O O . GLU B 1 300 ? -28.297 5.801 17.906 1 97.75 300 GLU B O 1
ATOM 5685 N N . ALA B 1 301 ? -28.266 4.547 16.047 1 97.25 301 ALA B N 1
ATOM 5686 C CA . ALA B 1 301 ? -27.891 3.348 16.781 1 97.25 301 ALA B CA 1
ATOM 5687 C C . ALA B 1 301 ? -26.531 3.508 17.438 1 97.25 301 ALA B C 1
ATOM 5689 O O . ALA B 1 301 ? -26.328 3.123 18.594 1 97.25 301 ALA B O 1
ATOM 5690 N N . LEU B 1 302 ? -25.594 4.039 16.703 1 97.81 302 LEU B N 1
ATOM 5691 C CA . LEU B 1 302 ? -24.25 4.285 17.234 1 97.81 302 LEU B CA 1
ATOM 5692 C C . LEU B 1 302 ? -24.312 5.25 18.406 1 97.81 302 LEU B C 1
ATOM 5694 O O . LEU B 1 302 ? -23.656 5.02 19.438 1 97.81 302 LEU B O 1
ATOM 5698 N N . PHE B 1 303 ? -25.062 6.328 18.281 1 98.06 303 PHE B N 1
ATOM 5699 C CA . PHE B 1 303 ? -25.203 7.309 19.344 1 98.06 303 PHE B CA 1
ATOM 5700 C C . PHE B 1 303 ? -25.797 6.668 20.594 1 98.06 303 PHE B C 1
ATOM 5702 O O . PHE B 1 303 ? -25.312 6.891 21.703 1 98.06 303 PHE B O 1
ATOM 5709 N N . ALA B 1 304 ? -26.859 5.898 20.375 1 98.06 304 ALA B N 1
ATOM 5710 C CA . ALA B 1 304 ? -27.547 5.258 21.5 1 98.06 304 ALA B CA 1
ATOM 5711 C C . ALA B 1 304 ? -26.594 4.336 22.266 1 98.06 304 ALA B C 1
ATOM 5713 O O . ALA B 1 304 ? -26.547 4.371 23.484 1 98.06 304 ALA B O 1
ATOM 5714 N N . GLU B 1 305 ? -25.875 3.537 21.547 1 97.25 305 GLU B N 1
ATOM 5715 C CA . GLU B 1 305 ? -24.906 2.629 22.172 1 97.25 305 GLU B CA 1
ATOM 5716 C C . GLU B 1 305 ? -23.844 3.398 22.938 1 97.25 305 GLU B C 1
ATOM 5718 O O . GLU B 1 305 ? -23.469 3.02 24.047 1 97.25 305 GLU B O 1
ATOM 5723 N N . ALA B 1 306 ? -23.344 4.434 22.312 1 98.12 306 ALA B N 1
ATOM 5724 C CA . ALA B 1 306 ? -22.281 5.23 22.922 1 98.12 306 ALA B CA 1
ATOM 5725 C C . ALA B 1 306 ? -22.781 5.977 24.156 1 98.12 306 ALA B C 1
ATOM 5727 O O . ALA B 1 306 ? -22.047 6.117 25.141 1 98.12 306 ALA B O 1
ATOM 5728 N N . ALA B 1 307 ? -23.984 6.465 24.078 1 98.06 307 ALA B N 1
ATOM 5729 C CA . ALA B 1 307 ? -24.594 7.168 25.219 1 98.06 307 ALA B CA 1
ATOM 5730 C C . ALA B 1 307 ? -24.781 6.23 26.406 1 98.06 307 ALA B C 1
ATOM 5732 O O . ALA B 1 307 ? -24.516 6.602 27.547 1 98.06 307 ALA B O 1
ATOM 5733 N N . GLU B 1 308 ? -25.25 5.059 26.109 1 98.06 308 GLU B N 1
ATOM 5734 C CA . GLU B 1 308 ? -25.438 4.055 27.156 1 98.06 308 GLU B CA 1
ATOM 5735 C C . GLU B 1 308 ? -24.125 3.711 27.844 1 98.06 308 GLU B C 1
ATOM 5737 O O . GLU B 1 308 ? -24.094 3.461 29.047 1 98.06 308 GLU B O 1
ATOM 5742 N N . ALA B 1 309 ? -23.078 3.773 27.125 1 97.81 309 ALA B N 1
ATOM 5743 C CA . ALA B 1 309 ? -21.75 3.438 27.656 1 97.81 309 ALA B CA 1
ATOM 5744 C C . ALA B 1 309 ? -21.094 4.66 28.281 1 97.81 309 ALA B C 1
ATOM 5746 O O . ALA B 1 309 ? -19.969 4.574 28.766 1 97.81 309 ALA B O 1
ATOM 5747 N N . GLY B 1 310 ? -21.688 5.793 28.203 1 98 310 GLY B N 1
ATOM 5748 C CA . GLY B 1 310 ? -21.172 7.008 28.812 1 98 310 GLY B CA 1
ATOM 5749 C C . GLY B 1 310 ? -20.047 7.648 28.016 1 98 310 GLY B C 1
ATOM 5750 O O . GLY B 1 310 ? -19.234 8.383 28.562 1 98 310 GLY B O 1
ATOM 5751 N N . LEU B 1 311 ? -20.031 7.391 26.703 1 98.44 311 LEU B N 1
ATOM 5752 C CA . LEU B 1 311 ? -18.953 7.902 25.859 1 98.44 311 LEU B CA 1
ATOM 5753 C C . LEU B 1 311 ? -19.312 9.273 25.297 1 98.44 311 LEU B C 1
ATOM 5755 O O . LEU B 1 311 ? -18.438 10.117 25.109 1 98.44 311 LEU B O 1
ATOM 5759 N N . VAL B 1 312 ? -20.609 9.461 25 1 98.12 312 VAL B N 1
ATOM 5760 C CA . VAL B 1 312 ? -21.094 10.68 24.359 1 98.12 312 VAL B CA 1
ATOM 5761 C C . VAL B 1 312 ? -22.156 11.336 25.219 1 98.12 312 VAL B C 1
ATOM 5763 O O . VAL B 1 312 ? -22.906 10.656 25.938 1 98.12 312 VAL B O 1
ATOM 5766 N N . SER B 1 313 ? -22.203 12.672 25.219 1 96.69 313 SER B N 1
ATOM 5767 C CA . SER B 1 313 ? -23.172 13.398 26.047 1 96.69 313 SER B CA 1
ATOM 5768 C C . SER B 1 313 ? -24.172 14.148 25.172 1 96.69 313 SER B C 1
ATOM 5770 O O . SER B 1 313 ? -25.266 14.484 25.625 1 96.69 313 SER B O 1
ATOM 5772 N N . ASP B 1 314 ? -23.812 14.445 23.953 1 95.88 314 ASP B N 1
ATOM 5773 C CA . ASP B 1 314 ? -24.641 15.188 23 1 95.88 314 ASP B CA 1
ATOM 5774 C C . ASP B 1 314 ? -24.25 14.883 21.562 1 95.88 314 ASP B C 1
ATOM 5776 O O . ASP B 1 314 ? -23.219 14.234 21.312 1 95.88 314 ASP B O 1
ATOM 5780 N N . GLY B 1 315 ? -25.141 15.195 20.625 1 95.81 315 GLY B N 1
ATOM 5781 C CA . GLY B 1 315 ? -24.828 14.938 19.219 1 95.81 315 GLY B CA 1
ATOM 5782 C C . GLY B 1 315 ? -25.781 15.617 18.266 1 95.81 315 GLY B C 1
ATOM 5783 O O . GLY B 1 315 ? -26.906 15.977 18.641 1 95.81 315 GLY B O 1
ATOM 5784 N N . ALA B 1 316 ? -25.297 15.898 17.125 1 95.88 316 ALA B N 1
ATOM 5785 C CA . ALA B 1 316 ? -26.078 16.375 15.984 1 95.88 316 ALA B CA 1
ATOM 5786 C C . ALA B 1 316 ? -25.922 15.445 14.789 1 95.88 316 ALA B C 1
ATOM 5788 O O . ALA B 1 316 ? -24.828 15.25 14.281 1 95.88 316 ALA B O 1
ATOM 5789 N N . LEU B 1 317 ? -27.016 14.836 14.375 1 96.81 317 LEU B N 1
ATOM 5790 C CA . LEU B 1 317 ? -27.031 13.977 13.195 1 96.81 317 LEU B CA 1
ATOM 5791 C C . LEU B 1 317 ? -27.5 14.75 11.961 1 96.81 317 LEU B C 1
ATOM 5793 O O . LEU B 1 317 ? -28.531 15.445 12.016 1 96.81 317 LEU B O 1
ATOM 5797 N N . ALA B 1 318 ? -26.688 14.648 10.922 1 96.62 318 ALA B N 1
ATOM 5798 C CA . ALA B 1 318 ? -27.094 15.32 9.695 1 96.62 318 ALA B CA 1
ATOM 5799 C C . ALA B 1 318 ? -28.422 14.758 9.18 1 96.62 318 ALA B C 1
ATOM 5801 O O . ALA B 1 318 ? -28.578 13.539 9.07 1 96.62 318 ALA B O 1
ATOM 5802 N N . GLN B 1 319 ? -29.344 15.648 8.82 1 93.94 319 GLN B N 1
ATOM 5803 C CA . GLN B 1 319 ? -30.656 15.25 8.32 1 93.94 319 GLN B CA 1
ATOM 5804 C C . GLN B 1 319 ? -30.719 15.367 6.801 1 93.94 319 GLN B C 1
ATOM 5806 O O . GLN B 1 319 ? -31.75 15.07 6.195 1 93.94 319 GLN B O 1
ATOM 5811 N N . SER B 1 320 ? -29.75 15.914 6.223 1 94.5 320 SER B N 1
ATOM 5812 C CA . SER B 1 320 ? -29.625 16.094 4.781 1 94.5 320 SER B CA 1
ATOM 5813 C C . SER B 1 320 ? -28.172 16.125 4.348 1 94.5 320 SER B C 1
ATOM 5815 O O . SER B 1 320 ? -27.266 16.234 5.188 1 94.5 320 SER B O 1
ATOM 5817 N N . LEU B 1 321 ? -27.969 15.961 3.102 1 94.94 321 LEU B N 1
ATOM 5818 C CA . LEU B 1 321 ? -26.625 16.062 2.555 1 94.94 321 LEU B CA 1
ATOM 5819 C C . LEU B 1 321 ? -26.047 17.453 2.752 1 94.94 321 LEU B C 1
ATOM 5821 O O . LEU B 1 321 ? -24.844 17.625 2.928 1 94.94 321 LEU B O 1
ATOM 5825 N N . ALA B 1 322 ? -26.891 18.422 2.762 1 96.12 322 ALA B N 1
ATOM 5826 C CA . ALA B 1 322 ? -26.453 19.797 3.014 1 96.12 322 ALA B CA 1
ATOM 5827 C C . ALA B 1 322 ? -25.906 19.953 4.43 1 96.12 322 ALA B C 1
ATOM 5829 O O . ALA B 1 322 ? -24.891 20.609 4.645 1 96.12 322 ALA B O 1
ATOM 5830 N N . GLN B 1 323 ? -26.609 19.406 5.371 1 96.06 323 GLN B N 1
ATOM 5831 C CA . GLN B 1 323 ? -26.141 19.469 6.754 1 96.06 323 GLN B CA 1
ATOM 5832 C C . GLN B 1 323 ? -24.844 18.703 6.938 1 96.06 323 GLN B C 1
ATOM 5834 O O . GLN B 1 323 ? -23.969 19.125 7.699 1 96.06 323 GLN B O 1
ATOM 5839 N N . ARG B 1 324 ? -24.766 17.531 6.273 1 97.38 324 ARG B N 1
ATOM 5840 C CA . ARG B 1 324 ? -23.5 16.828 6.262 1 97.38 324 ARG B CA 1
ATOM 5841 C C . ARG B 1 324 ? -22.375 17.719 5.762 1 97.38 324 ARG B C 1
ATOM 5843 O O . ARG B 1 324 ? -21.297 17.781 6.371 1 97.38 324 ARG B O 1
ATOM 5850 N N . ALA B 1 325 ? -22.594 18.391 4.684 1 96 325 ALA B N 1
ATOM 5851 C CA . ALA B 1 325 ? -21.609 19.312 4.109 1 96 325 ALA B CA 1
ATOM 5852 C C . ALA B 1 325 ? -21.25 20.422 5.094 1 96 325 ALA B C 1
ATOM 5854 O O . ALA B 1 325 ? -20.109 20.875 5.16 1 96 325 ALA B O 1
ATOM 5855 N N . ASP B 1 326 ? -22.219 20.859 5.855 1 95.81 326 ASP B N 1
ATOM 5856 C CA . ASP B 1 326 ? -22 21.891 6.859 1 95.81 326 ASP B CA 1
ATOM 5857 C C . ASP B 1 326 ? -21.062 21.391 7.961 1 95.81 326 ASP B C 1
ATOM 5859 O O . ASP B 1 326 ? -20.203 22.141 8.438 1 95.81 326 ASP B O 1
ATOM 5863 N N . PHE B 1 327 ? -21.328 20.188 8.398 1 96.88 327 PHE B N 1
ATOM 5864 C CA . PHE B 1 327 ? -20.453 19.609 9.414 1 96.88 327 PHE B CA 1
ATOM 5865 C C . PHE B 1 327 ? -19.016 19.562 8.938 1 96.88 327 PHE B C 1
ATOM 5867 O O . PHE B 1 327 ? -18.094 19.953 9.672 1 96.88 327 PHE B O 1
ATOM 5874 N N . TRP B 1 328 ? -18.844 19.172 7.715 1 96.38 328 TRP B N 1
ATOM 5875 C CA . TRP B 1 328 ? -17.484 19.109 7.152 1 96.38 328 TRP B CA 1
ATOM 5876 C C . TRP B 1 328 ? -16.906 20.5 6.977 1 96.38 328 TRP B C 1
ATOM 5878 O O . TRP B 1 328 ? -15.719 20.719 7.223 1 96.38 328 TRP B O 1
ATOM 5888 N N . ALA B 1 329 ? -17.703 21.406 6.551 1 94.81 329 ALA B N 1
ATOM 5889 C CA . ALA B 1 329 ? -17.234 22.797 6.387 1 94.81 329 ALA B CA 1
ATOM 5890 C C . ALA B 1 329 ? -16.719 23.344 7.707 1 94.81 329 ALA B C 1
ATOM 5892 O O . ALA B 1 329 ? -15.727 24.094 7.723 1 94.81 329 ALA B O 1
ATOM 5893 N N . LEU B 1 330 ? -17.406 23.031 8.719 1 95 330 LEU B N 1
ATOM 5894 C CA . LEU B 1 330 ? -16.969 23.438 10.047 1 95 330 LEU B CA 1
ATOM 5895 C C . LEU B 1 330 ? -15.578 22.891 10.359 1 95 330 LEU B C 1
ATOM 5897 O O . LEU B 1 330 ? -14.672 23.641 10.719 1 95 330 LEU B O 1
ATOM 5901 N N . ARG B 1 331 ? -15.445 21.609 10.172 1 96.38 331 ARG B N 1
ATOM 5902 C CA . ARG B 1 331 ? -14.164 20.953 10.406 1 96.38 331 ARG B CA 1
ATOM 5903 C C . ARG B 1 331 ? -13.078 21.531 9.516 1 96.38 331 ARG B C 1
ATOM 5905 O O . ARG B 1 331 ? -11.969 21.812 9.977 1 96.38 331 ARG B O 1
ATOM 5912 N N . GLU B 1 332 ? -13.328 21.812 8.289 1 94 332 GLU B N 1
ATOM 5913 C CA . GLU B 1 332 ? -12.359 22.234 7.285 1 94 332 GLU B CA 1
ATOM 5914 C C . GLU B 1 332 ? -12.031 23.719 7.43 1 94 332 GLU B C 1
ATOM 5916 O O . GLU B 1 332 ? -11.062 24.203 6.844 1 94 332 GLU B O 1
ATOM 5921 N N . SER B 1 333 ? -12.742 24.422 8.258 1 94.88 333 SER B N 1
ATOM 5922 C CA . SER B 1 333 ? -12.492 25.844 8.484 1 94.88 333 SER B CA 1
ATOM 5923 C C . SER B 1 333 ? -11.5 26.062 9.625 1 94.88 333 SER B C 1
ATOM 5925 O O . SER B 1 333 ? -10.961 27.156 9.797 1 94.88 333 SER B O 1
ATOM 5927 N N . ILE B 1 334 ? -11.281 25.047 10.383 1 95.94 334 ILE B N 1
ATOM 5928 C CA . ILE B 1 334 ? -10.445 25.172 11.57 1 95.94 334 ILE B CA 1
ATOM 5929 C C . ILE B 1 334 ? -9.031 25.594 11.172 1 95.94 334 ILE B C 1
ATOM 5931 O O . ILE B 1 334 ? -8.461 26.516 11.773 1 95.94 334 ILE B O 1
ATOM 5935 N N . PRO B 1 335 ? -8.453 25 10.102 1 93 335 PRO B N 1
ATOM 5936 C CA . PRO B 1 335 ? -7.109 25.438 9.719 1 93 335 PRO B CA 1
ATOM 5937 C C . PRO B 1 335 ? -7.047 26.922 9.359 1 93 335 PRO B C 1
ATOM 5939 O O . PRO B 1 335 ? -6.051 27.594 9.656 1 93 335 PRO B O 1
ATOM 5942 N N . GLU B 1 336 ? -8.062 27.422 8.719 1 93.12 336 GLU B N 1
ATOM 5943 C CA . GLU B 1 336 ? -8.102 28.844 8.414 1 93.12 336 GLU B CA 1
ATOM 5944 C C . GLU B 1 336 ? -8.156 29.688 9.688 1 93.12 336 GLU B C 1
ATOM 5946 O O . GLU B 1 336 ? -7.488 30.719 9.789 1 93.12 336 GLU B O 1
ATOM 5951 N N . ALA B 1 337 ? -8.984 29.297 10.633 1 96 337 ALA B N 1
ATOM 5952 C CA . ALA B 1 337 ? -9.023 29.969 11.922 1 96 337 ALA B CA 1
ATOM 5953 C C . ALA B 1 337 ? -7.656 29.953 12.594 1 96 337 ALA B C 1
ATOM 5955 O O . ALA B 1 337 ? -7.215 30.953 13.148 1 96 337 ALA B O 1
ATOM 5956 N N . ASN B 1 338 ? -7 28.812 12.555 1 96 338 ASN B N 1
ATOM 5957 C CA . ASN B 1 338 ? -5.652 28.672 13.094 1 96 338 ASN B CA 1
ATOM 5958 C C . ASN B 1 338 ? -4.691 29.672 12.461 1 96 338 ASN B C 1
ATOM 5960 O O . ASN B 1 338 ? -3.889 30.297 13.156 1 96 338 ASN B O 1
ATOM 5964 N N . ARG B 1 339 ? -4.77 29.781 11.18 1 92.19 339 ARG B N 1
ATOM 5965 C CA . ARG B 1 339 ? -3.896 30.703 10.445 1 92.19 339 ARG B CA 1
ATOM 5966 C C . ARG B 1 339 ? -4.109 32.125 10.898 1 92.19 339 ARG B C 1
ATOM 5968 O O . ARG B 1 339 ? -3.154 32.906 11.016 1 92.19 339 ARG B O 1
ATOM 5975 N N . ARG B 1 340 ? -5.34 32.5 11.148 1 94 340 ARG B N 1
ATOM 5976 C CA . ARG B 1 340 ? -5.676 33.844 11.562 1 94 340 ARG B CA 1
ATOM 5977 C C . ARG B 1 340 ? -5.176 34.156 12.977 1 94 340 ARG B C 1
ATOM 5979 O O . ARG B 1 340 ? -4.781 35.281 13.281 1 94 340 ARG B O 1
ATOM 5986 N N . ILE B 1 341 ? -5.238 33.156 13.805 1 95.44 341 ILE B N 1
ATOM 5987 C CA . ILE B 1 341 ? -4.711 33.312 15.156 1 95.44 341 ILE B CA 1
ATOM 5988 C C . ILE B 1 341 ? -3.189 33.406 15.102 1 95.44 341 ILE B C 1
ATOM 5990 O O . ILE B 1 341 ? -2.598 34.25 15.789 1 95.44 341 ILE B O 1
ATOM 5994 N N . GLY B 1 342 ? -2.562 32.594 14.219 1 94.56 342 GLY B N 1
ATOM 5995 C CA . GLY B 1 342 ? -1.114 32.562 14.102 1 94.56 342 GLY B CA 1
ATOM 5996 C C . GLY B 1 342 ? -0.455 31.594 15.07 1 94.56 342 GLY B C 1
ATOM 5997 O O . GLY B 1 342 ? -0.163 31.953 16.203 1 94.56 342 GLY B O 1
ATOM 5998 N N . ALA B 1 343 ? -0.112 30.469 14.586 1 95.38 343 ALA B N 1
ATOM 5999 C CA . ALA B 1 343 ? 0.514 29.438 15.406 1 95.38 343 ALA B CA 1
ATOM 6000 C C . ALA B 1 343 ? 1.981 29.766 15.672 1 95.38 343 ALA B C 1
ATOM 6002 O O . ALA B 1 343 ? 2.678 30.281 14.797 1 95.38 343 ALA B O 1
ATOM 6003 N N . ILE B 1 344 ? 2.477 29.469 16.859 1 95.94 344 ILE B N 1
ATOM 6004 C CA . ILE B 1 344 ? 3.893 29.516 17.203 1 95.94 344 ILE B CA 1
ATOM 6005 C C . ILE B 1 344 ? 4.609 28.312 16.594 1 95.94 344 ILE B C 1
ATOM 6007 O O . ILE B 1 344 ? 5.672 28.469 15.977 1 95.94 344 ILE B O 1
ATOM 6011 N N . ALA B 1 345 ? 4.047 27.172 16.719 1 95.75 345 ALA B N 1
ATOM 6012 C CA . ALA B 1 345 ? 4.555 25.906 16.172 1 95.75 345 ALA B CA 1
ATOM 6013 C C . ALA B 1 345 ? 3.412 24.984 15.781 1 95.75 345 ALA B C 1
ATOM 6015 O O . ALA B 1 345 ? 2.408 24.891 16.484 1 95.75 345 ALA B O 1
ATOM 6016 N N . SER B 1 346 ? 3.504 24.438 14.617 1 95.62 346 SER B N 1
ATOM 6017 C CA . SER B 1 346 ? 2.516 23.484 14.102 1 95.62 346 SER B CA 1
ATOM 6018 C C . SER B 1 346 ? 3.125 22.109 13.906 1 95.62 346 SER B C 1
ATOM 6020 O O . SER B 1 346 ? 4.246 21.984 13.406 1 95.62 346 SER B O 1
ATOM 6022 N N . HIS B 1 347 ? 2.414 21.062 14.328 1 97.5 347 HIS B N 1
ATOM 6023 C CA . HIS B 1 347 ? 2.912 19.703 14.227 1 97.5 347 HIS B CA 1
ATOM 6024 C C . HIS B 1 347 ? 1.891 18.797 13.547 1 97.5 347 HIS B C 1
ATOM 6026 O O . HIS B 1 347 ? 0.717 18.781 13.93 1 97.5 347 HIS B O 1
ATOM 6032 N N . ASP B 1 348 ? 2.299 18.172 12.492 1 97.38 348 ASP B N 1
ATOM 6033 C CA . ASP B 1 348 ? 1.609 17.078 11.82 1 97.38 348 ASP B CA 1
ATOM 6034 C C . ASP B 1 348 ? 2.205 15.727 12.219 1 97.38 348 ASP B C 1
ATOM 6036 O O . ASP B 1 348 ? 3.199 15.281 11.641 1 97.38 348 ASP B O 1
ATOM 6040 N N . ILE B 1 349 ? 1.576 15.031 13.234 1 98.62 349 ILE B N 1
ATOM 6041 C CA . ILE B 1 349 ? 2.178 13.844 13.836 1 98.62 349 ILE B CA 1
ATOM 6042 C C . ILE B 1 349 ? 1.208 12.672 13.742 1 98.62 349 ILE B C 1
ATOM 6044 O O . ILE B 1 349 ? 0.02 12.859 13.469 1 98.62 349 ILE B O 1
ATOM 6048 N N . SER B 1 350 ? 1.701 11.5 13.859 1 98.69 350 SER B N 1
ATOM 6049 C CA . SER B 1 350 ? 0.884 10.305 14 1 98.69 350 SER B CA 1
ATOM 6050 C C . SER B 1 350 ? 1.355 9.438 15.164 1 98.69 350 SER B C 1
ATOM 6052 O O . SER B 1 350 ? 2.535 9.461 15.523 1 98.69 350 SER B O 1
ATOM 6054 N N . LEU B 1 351 ? 0.427 8.766 15.766 1 98.69 351 LEU B N 1
ATOM 6055 C CA . LEU B 1 351 ? 0.668 7.898 16.906 1 98.69 351 LEU B CA 1
ATOM 6056 C C . LEU B 1 351 ? -0.091 6.582 16.766 1 98.69 351 LEU B C 1
ATOM 6058 O O . LEU B 1 351 ? -1.121 6.527 16.094 1 98.69 351 LEU B O 1
ATOM 6062 N N . PRO B 1 352 ? 0.48 5.473 17.375 1 98.5 352 PRO B N 1
ATOM 6063 C CA . PRO B 1 352 ? -0.431 4.344 17.578 1 98.5 352 PRO B CA 1
ATOM 6064 C C . PRO B 1 352 ? -1.718 4.742 18.281 1 98.5 352 PRO B C 1
ATOM 6066 O O . PRO B 1 352 ? -1.688 5.566 19.203 1 98.5 352 PRO B O 1
ATOM 6069 N N . LEU B 1 353 ? -2.814 4.176 17.891 1 98.25 353 LEU B N 1
ATOM 6070 C CA . LEU B 1 353 ? -4.109 4.621 18.391 1 98.25 353 LEU B CA 1
ATOM 6071 C C . LEU B 1 353 ? -4.16 4.551 19.922 1 98.25 353 LEU B C 1
ATOM 6073 O O . LEU B 1 353 ? -4.645 5.48 20.562 1 98.25 353 LEU B O 1
ATOM 6077 N N . SER B 1 354 ? -3.588 3.535 20.484 1 97.25 354 SER B N 1
ATOM 6078 C CA . SER B 1 354 ? -3.684 3.311 21.922 1 97.25 354 SER B CA 1
ATOM 6079 C C . SER B 1 354 ? -2.846 4.324 22.688 1 97.25 354 SER B C 1
ATOM 6081 O O . SER B 1 354 ? -3.006 4.469 23.906 1 97.25 354 SER B O 1
ATOM 6083 N N . GLU B 1 355 ? -1.964 5.074 22.031 1 98.25 355 GLU B N 1
ATOM 6084 C CA . GLU B 1 355 ? -1.079 6.035 22.688 1 98.25 355 GLU B CA 1
ATOM 6085 C C . GLU B 1 355 ? -1.659 7.445 22.625 1 98.25 355 GLU B C 1
ATOM 6087 O O . GLU B 1 355 ? -1.192 8.336 23.344 1 98.25 355 GLU B O 1
ATOM 6092 N N . ILE B 1 356 ? -2.734 7.656 21.906 1 98.56 356 ILE B N 1
ATOM 6093 C CA . ILE B 1 356 ? -3.221 8.992 21.578 1 98.56 356 ILE B CA 1
ATOM 6094 C C . ILE B 1 356 ? -3.732 9.68 22.828 1 98.56 356 ILE B C 1
ATOM 6096 O O . ILE B 1 356 ? -3.361 10.828 23.109 1 98.56 356 ILE B O 1
ATOM 6100 N N . ALA B 1 357 ? -4.609 8.984 23.625 1 98.56 357 ALA B N 1
ATOM 6101 C CA . ALA B 1 357 ? -5.188 9.602 24.828 1 98.56 357 ALA B CA 1
ATOM 6102 C C . ALA B 1 357 ? -4.098 10.031 25.797 1 98.56 357 ALA B C 1
ATOM 6104 O O . ALA B 1 357 ? -4.117 11.156 26.312 1 98.56 357 ALA B O 1
ATOM 6105 N N . ARG B 1 358 ? -3.168 9.148 26.047 1 98.44 358 ARG B N 1
ATOM 6106 C CA . ARG B 1 358 ? -2.059 9.453 26.953 1 98.44 358 ARG B CA 1
ATOM 6107 C C . ARG B 1 358 ? -1.213 10.602 26.406 1 98.44 358 ARG B C 1
ATOM 6109 O O . ARG B 1 358 ? -0.831 11.5 27.156 1 98.44 358 ARG B O 1
ATOM 6116 N N . PHE B 1 359 ? -0.902 10.609 25.141 1 98.75 359 PHE B N 1
ATOM 6117 C CA . PHE B 1 359 ? -0.092 11.648 24.516 1 98.75 359 PHE B CA 1
ATOM 6118 C C . PHE B 1 359 ? -0.745 13.016 24.672 1 98.75 359 PHE B C 1
ATOM 6120 O O . PHE B 1 359 ? -0.085 13.984 25.062 1 98.75 359 PHE B O 1
ATOM 6127 N N . VAL B 1 360 ? -2.047 13.086 24.359 1 98.69 360 VAL B N 1
ATOM 6128 C CA . VAL B 1 360 ? -2.76 14.352 24.406 1 98.69 360 VAL B CA 1
ATOM 6129 C C . VAL B 1 360 ? -2.678 14.945 25.812 1 98.69 360 VAL B C 1
ATOM 6131 O O . VAL B 1 360 ? -2.418 16.141 25.984 1 98.69 360 VAL B O 1
ATOM 6134 N N . THR B 1 361 ? -2.828 14.094 26.828 1 98.25 361 THR B N 1
ATOM 6135 C CA . THR B 1 361 ? -2.773 14.531 28.219 1 98.25 361 THR B CA 1
ATOM 6136 C C . THR B 1 361 ? -1.359 14.969 28.594 1 98.25 361 THR B C 1
ATOM 6138 O O . THR B 1 361 ? -1.162 16.078 29.109 1 98.25 361 THR B O 1
ATOM 6141 N N . GLU B 1 362 ? -0.374 14.188 28.266 1 98.62 362 GLU B N 1
ATOM 6142 C CA . GLU B 1 362 ? 1.011 14.461 28.641 1 98.62 362 GLU B CA 1
ATOM 6143 C C . GLU B 1 362 ? 1.566 15.664 27.891 1 98.62 362 GLU B C 1
ATOM 6145 O O . GLU B 1 362 ? 2.275 16.484 28.469 1 98.62 362 GLU B O 1
ATOM 6150 N N . ALA B 1 363 ? 1.295 15.75 26.609 1 98.75 363 ALA B N 1
ATOM 6151 C CA . ALA B 1 363 ? 1.779 16.875 25.812 1 98.75 363 ALA B CA 1
ATOM 6152 C C . ALA B 1 363 ? 1.164 18.188 26.281 1 98.75 363 ALA B C 1
ATOM 6154 O O . ALA B 1 363 ? 1.843 19.219 26.328 1 98.75 363 ALA B O 1
ATOM 6155 N N . GLY B 1 364 ? -0.145 18.109 26.609 1 98.44 364 GLY B N 1
ATOM 6156 C CA . GLY B 1 364 ? -0.783 19.297 27.141 1 98.44 364 GLY B CA 1
ATOM 6157 C C . GLY B 1 364 ? -0.112 19.828 28.391 1 98.44 364 GLY B C 1
ATOM 6158 O O . GLY B 1 364 ? 0.127 21.031 28.531 1 98.44 364 GLY B O 1
ATOM 6159 N N . ALA B 1 365 ? 0.153 18.906 29.297 1 98.38 365 ALA B N 1
ATOM 6160 C CA . ALA B 1 365 ? 0.817 19.281 30.547 1 98.38 365 ALA B CA 1
ATOM 6161 C C . ALA B 1 365 ? 2.223 19.812 30.281 1 98.38 365 ALA B C 1
ATOM 6163 O O . ALA B 1 365 ? 2.645 20.812 30.891 1 98.38 365 ALA B O 1
ATOM 6164 N N . ALA B 1 366 ? 2.957 19.188 29.406 1 98.69 366 ALA B N 1
ATOM 6165 C CA . ALA B 1 366 ? 4.324 19.594 29.094 1 98.69 366 ALA B CA 1
ATOM 6166 C C . ALA B 1 366 ? 4.355 20.984 28.453 1 98.69 366 ALA B C 1
ATOM 6168 O O . ALA B 1 366 ? 5.211 21.812 28.797 1 98.69 366 ALA B O 1
ATOM 6169 N N . ILE B 1 367 ? 3.471 21.25 27.516 1 98.5 367 ILE B N 1
ATOM 6170 C CA . ILE B 1 367 ? 3.404 22.547 26.844 1 98.5 367 ILE B CA 1
ATOM 6171 C C . ILE B 1 367 ? 3.01 23.625 27.859 1 98.5 367 ILE B C 1
ATOM 6173 O O . ILE B 1 367 ? 3.535 24.75 27.828 1 98.5 367 ILE B O 1
ATOM 6177 N N . GLY B 1 368 ? 2.098 23.281 28.812 1 97.88 368 GLY B N 1
ATOM 6178 C CA . GLY B 1 368 ? 1.688 24.203 29.859 1 97.88 368 GLY B CA 1
ATOM 6179 C C . GLY B 1 368 ? 2.836 24.656 30.75 1 97.88 368 GLY B C 1
ATOM 6180 O O . GLY B 1 368 ? 2.822 25.781 31.266 1 97.88 368 GLY B O 1
ATOM 6181 N N . ARG B 1 369 ? 3.801 23.812 30.859 1 98.06 369 ARG B N 1
ATOM 6182 C CA . ARG B 1 369 ? 4.949 24.125 31.703 1 98.06 369 ARG B CA 1
ATOM 6183 C C . ARG B 1 369 ? 5.875 25.125 31 1 98.06 369 ARG B C 1
ATOM 6185 O O . ARG B 1 369 ? 6.684 25.781 31.656 1 98.06 369 ARG B O 1
ATOM 6192 N N . LEU B 1 370 ? 5.781 25.219 29.703 1 97.38 370 LEU B N 1
ATOM 6193 C CA . LEU B 1 370 ? 6.664 26.094 28.953 1 97.38 370 LEU B CA 1
ATOM 6194 C C . LEU B 1 370 ? 6.18 27.547 29.031 1 97.38 370 LEU B C 1
ATOM 6196 O O . LEU B 1 370 ? 6.957 28.469 28.812 1 97.38 370 LEU B O 1
ATOM 6200 N N . GLY B 1 371 ? 4.812 27.781 29.281 1 95.38 371 GLY B N 1
ATOM 6201 C CA . GLY B 1 371 ? 4.266 29.125 29.359 1 95.38 371 GLY B CA 1
ATOM 6202 C C . GLY B 1 371 ? 2.76 29.172 29.156 1 95.38 371 GLY B C 1
ATOM 6203 O O . GLY B 1 371 ? 2.096 28.141 29.188 1 95.38 371 GLY B O 1
ATOM 6204 N N . ASP B 1 372 ? 2.273 30.438 29.125 1 96.56 372 ASP B N 1
ATOM 6205 C CA . ASP B 1 372 ? 0.861 30.656 28.828 1 96.56 372 ASP B CA 1
ATOM 6206 C C . ASP B 1 372 ? 0.572 30.5 27.344 1 96.56 372 ASP B C 1
ATOM 6208 O O . ASP B 1 372 ? 0.657 31.469 26.578 1 96.56 372 ASP B O 1
ATOM 6212 N N . LEU B 1 373 ? 0.273 29.344 26.953 1 98.12 373 LEU B N 1
ATOM 6213 C CA . LEU B 1 373 ? 0.082 28.922 25.578 1 98.12 373 LEU B CA 1
ATOM 6214 C C . LEU B 1 373 ? -1.267 28.234 25.391 1 98.12 373 LEU B C 1
ATOM 6216 O O . LEU B 1 373 ? -1.851 27.734 26.359 1 98.12 373 LEU B O 1
ATOM 6220 N N . ARG B 1 374 ? -1.783 28.312 24.25 1 97.94 374 ARG B N 1
ATOM 6221 C CA . ARG B 1 374 ? -2.986 27.594 23.859 1 97.94 374 ARG B CA 1
ATOM 6222 C C . ARG B 1 374 ? -2.652 26.453 22.906 1 97.94 374 ARG B C 1
ATOM 6224 O O . ARG B 1 374 ? -1.772 26.578 22.047 1 97.94 374 ARG B O 1
ATOM 6231 N N . VAL B 1 375 ? -3.277 25.297 23.094 1 98.44 375 VAL B N 1
ATOM 6232 C CA . VAL B 1 375 ? -3.076 24.156 22.219 1 98.44 375 VAL B CA 1
ATOM 6233 C C . VAL B 1 375 ? -4.375 23.828 21.469 1 98.44 375 VAL B C 1
ATOM 6235 O O . VAL B 1 375 ? -5.434 23.703 22.094 1 98.44 375 VAL B O 1
ATOM 6238 N N . ASN B 1 376 ? -4.34 23.828 20.203 1 98.56 376 ASN B N 1
ATOM 6239 C CA . ASN B 1 376 ? -5.418 23.266 19.406 1 98.56 376 ASN B CA 1
ATOM 6240 C C . ASN B 1 376 ? -5.016 21.922 18.797 1 98.56 376 ASN B C 1
ATOM 6242 O O . ASN B 1 376 ? -4.137 21.859 17.938 1 98.56 376 ASN B O 1
ATOM 6246 N N . CYS B 1 377 ? -5.629 20.875 19.266 1 98.62 377 CYS B N 1
ATOM 6247 C CA . CYS B 1 377 ? -5.402 19.516 18.812 1 98.62 377 CYS B CA 1
ATOM 6248 C C . CYS B 1 377 ? -6.613 18.984 18.062 1 98.62 377 CYS B C 1
ATOM 6250 O O . CYS B 1 377 ? -7.723 18.969 18.594 1 98.62 377 CYS B O 1
ATOM 6252 N N . PHE B 1 378 ? -6.477 18.609 16.812 1 98.19 378 PHE B N 1
ATOM 6253 C CA . PHE B 1 378 ? -7.508 17.984 16 1 98.19 378 PHE B CA 1
ATOM 6254 C C . PHE B 1 378 ? -6.883 17.094 14.938 1 98.19 378 PHE B C 1
ATOM 6256 O O . PHE B 1 378 ? -5.684 17.188 14.664 1 98.19 378 PHE B O 1
ATOM 6263 N N . GLY B 1 379 ? -7.648 16.203 14.391 1 97.56 379 GLY B N 1
ATOM 6264 C CA . GLY B 1 379 ? -7.059 15.391 13.328 1 97.56 379 GLY B CA 1
ATOM 6265 C C . GLY B 1 379 ? -7.895 14.18 12.969 1 97.56 379 GLY B C 1
ATOM 6266 O O . GLY B 1 379 ? -9.086 14.125 13.266 1 97.56 379 GLY B O 1
ATOM 6267 N N . HIS B 1 380 ? -7.25 13.328 12.164 1 97.88 380 HIS B N 1
ATOM 6268 C CA . HIS B 1 380 ? -7.848 12.102 11.641 1 97.88 380 HIS B CA 1
ATOM 6269 C C . HIS B 1 380 ? -7.652 10.938 12.602 1 97.88 380 HIS B C 1
ATOM 6271 O O . HIS B 1 380 ? -6.758 10.117 12.414 1 97.88 380 HIS B O 1
ATOM 6277 N N . LEU B 1 381 ? -8.539 10.82 13.594 1 97.62 381 LEU B N 1
ATOM 6278 C CA . LEU B 1 381 ? -8.336 9.852 14.672 1 97.62 381 LEU B CA 1
ATOM 6279 C C . LEU B 1 381 ? -8.305 8.43 14.125 1 97.62 381 LEU B C 1
ATOM 6281 O O . LEU B 1 381 ? -7.582 7.578 14.641 1 97.62 381 LEU B O 1
ATOM 6285 N N . GLY B 1 382 ? -9.039 8.195 13.047 1 94.88 382 GLY B N 1
ATOM 6286 C CA . GLY B 1 382 ? -9.156 6.859 12.492 1 94.88 382 GLY B CA 1
ATOM 6287 C C . GLY B 1 382 ? -7.828 6.289 12.023 1 94.88 382 GLY B C 1
ATOM 6288 O O . GLY B 1 382 ? -7.664 5.07 11.938 1 94.88 382 GLY B O 1
ATOM 6289 N N . ASP B 1 383 ? -6.902 7.172 11.734 1 96.12 383 ASP B N 1
ATOM 6290 C CA . ASP B 1 383 ? -5.617 6.68 11.258 1 96.12 383 ASP B CA 1
ATOM 6291 C C . ASP B 1 383 ? -4.469 7.219 12.109 1 96.12 383 ASP B C 1
ATOM 6293 O O . ASP B 1 383 ? -3.309 7.172 11.695 1 96.12 383 ASP B O 1
ATOM 6297 N N . GLY B 1 384 ? -4.746 7.754 13.258 1 98.06 384 GLY B N 1
ATOM 6298 C CA . GLY B 1 384 ? -3.756 8.102 14.266 1 98.06 384 GLY B CA 1
ATOM 6299 C C . GLY B 1 384 ? -3.064 9.422 13.984 1 98.06 384 GLY B C 1
ATOM 6300 O O . GLY B 1 384 ? -2.033 9.727 14.586 1 98.06 384 GLY B O 1
ATOM 6301 N N . ASN B 1 385 ? -3.615 10.227 13.109 1 98.5 385 ASN B N 1
ATOM 6302 C CA . ASN B 1 385 ? -3.021 11.5 12.711 1 98.5 385 ASN B CA 1
ATOM 6303 C C . ASN B 1 385 ? -3.561 12.656 13.547 1 98.5 385 ASN B C 1
ATOM 6305 O O . ASN B 1 385 ? -4.773 12.859 13.625 1 98.5 385 ASN B O 1
ATOM 6309 N N . LEU B 1 386 ? -2.691 13.422 14.195 1 98.44 386 LEU B N 1
ATOM 6310 C CA . LEU B 1 386 ? -3.062 14.609 14.953 1 98.44 386 LEU B CA 1
ATOM 6311 C C . LEU B 1 386 ? -2.328 15.836 14.422 1 98.44 386 LEU B C 1
ATOM 6313 O O . LEU B 1 386 ? -1.119 15.789 14.188 1 98.44 386 LEU B O 1
ATOM 6317 N N . HIS B 1 387 ? -3.072 16.812 14.148 1 98.19 387 HIS B N 1
ATOM 6318 C CA . HIS B 1 387 ? -2.518 18.172 14.109 1 98.19 387 HIS B CA 1
ATOM 6319 C C . HIS B 1 387 ? -2.439 18.766 15.516 1 98.19 387 HIS B C 1
ATOM 6321 O O . HIS B 1 387 ? -3.471 19.062 16.125 1 98.19 387 HIS B O 1
ATOM 6327 N N . TYR B 1 388 ? -1.28 18.891 16.031 1 98.62 388 TYR B N 1
ATOM 6328 C CA . TYR B 1 388 ? -1.021 19.391 17.359 1 98.62 388 TYR B CA 1
ATOM 6329 C C . TYR B 1 388 ? -0.3 20.734 17.312 1 98.62 388 TYR B C 1
ATOM 6331 O O . TYR B 1 388 ? 0.932 20.781 17.266 1 98.62 388 TYR B O 1
ATOM 6339 N N . ASN B 1 389 ? -1.047 21.797 17.422 1 98.06 389 ASN B N 1
ATOM 6340 C CA . ASN B 1 389 ? -0.533 23.141 17.172 1 98.06 389 ASN B CA 1
ATOM 6341 C C . ASN B 1 389 ? -0.582 24 18.422 1 98.06 389 ASN B C 1
ATOM 6343 O O . ASN B 1 389 ? -1.524 23.906 19.219 1 98.06 389 ASN B O 1
ATOM 6347 N N . VAL B 1 390 ? 0.438 24.781 18.594 1 98.5 390 VAL B N 1
ATOM 6348 C CA . VAL B 1 390 ? 0.583 25.625 19.781 1 98.5 390 VAL B CA 1
ATOM 6349 C C . VAL B 1 390 ? 0.476 27.094 19.391 1 98.5 390 VAL B C 1
ATOM 6351 O O . VAL B 1 390 ? 1.124 27.547 18.453 1 98.5 390 VAL B O 1
ATOM 6354 N N . PHE B 1 391 ? -0.306 27.797 20.156 1 98.19 391 PHE B N 1
ATOM 6355 C CA . PHE B 1 391 ? -0.656 29.188 19.844 1 98.19 391 PHE B CA 1
ATOM 6356 C C . PHE B 1 391 ? -0.345 30.109 21.031 1 98.19 391 PHE B C 1
ATOM 6358 O O . PHE B 1 391 ? -0.168 29.641 22.156 1 98.19 391 PHE B O 1
ATOM 6365 N N . PRO B 1 392 ? -0.29 31.453 20.766 1 97.56 392 PRO B N 1
ATOM 6366 C CA . PRO B 1 392 ? -0.121 32.406 21.859 1 97.56 392 PRO B CA 1
ATOM 6367 C C . PRO B 1 392 ? -1.355 32.5 22.75 1 97.56 392 PRO B C 1
ATOM 6369 O O . PRO B 1 392 ? -2.459 32.156 22.328 1 97.56 392 PRO B O 1
ATOM 6372 N N . ALA B 1 393 ? -1.133 33.031 23.953 1 97.06 393 ALA B N 1
ATOM 6373 C CA . ALA B 1 393 ? -2.25 33.344 24.844 1 97.06 393 ALA B CA 1
ATOM 6374 C C . ALA B 1 393 ? -3.215 34.312 24.172 1 97.06 393 ALA B C 1
ATOM 6376 O O . ALA B 1 393 ? -2.848 35 23.234 1 97.06 393 ALA B O 1
ATOM 6377 N N . ALA B 1 394 ? -4.473 34.312 24.609 1 94.56 394 ALA B N 1
ATOM 6378 C CA . ALA B 1 394 ? -5.469 35.219 24.062 1 94.56 394 ALA B CA 1
ATOM 6379 C C . ALA B 1 394 ? -4.969 36.656 24.094 1 94.56 394 ALA B C 1
ATOM 6381 O O . ALA B 1 394 ? -4.453 37.125 25.125 1 94.56 394 ALA B O 1
ATOM 6382 N N . GLY B 1 395 ? -5.066 37.25 23.016 1 92.81 395 GLY B N 1
ATOM 6383 C CA . GLY B 1 395 ? -4.699 38.656 22.938 1 92.81 395 GLY B CA 1
ATOM 6384 C C . GLY B 1 395 ? -3.227 38.875 22.641 1 92.81 395 GLY B C 1
ATOM 6385 O O . GLY B 1 395 ? -2.777 40.031 22.5 1 92.81 395 GLY B O 1
ATOM 6386 N N . ARG B 1 396 ? -2.463 37.844 22.547 1 95.62 396 ARG B N 1
ATOM 6387 C CA . ARG B 1 396 ? -1.038 37.969 22.25 1 95.62 396 ARG B CA 1
ATOM 6388 C C . ARG B 1 396 ? -0.739 37.469 20.828 1 95.62 396 ARG B C 1
ATOM 6390 O O . ARG B 1 396 ? -1.562 36.781 20.219 1 95.62 396 ARG B O 1
ATOM 6397 N N . ARG B 1 397 ? 0.394 37.906 20.359 1 93.5 397 ARG B N 1
ATOM 6398 C CA . ARG B 1 397 ? 0.806 37.562 19 1 93.5 397 ARG B CA 1
ATOM 6399 C C . ARG B 1 397 ? 1.944 36.531 19.031 1 93.5 397 ARG B C 1
ATOM 6401 O O . ARG B 1 397 ? 2.734 36.5 19.969 1 93.5 397 ARG B O 1
ATOM 6408 N N . ARG B 1 398 ? 2.023 35.719 18.016 1 93.06 398 ARG B N 1
ATOM 6409 C CA . ARG B 1 398 ? 2.975 34.625 17.984 1 93.06 398 ARG B CA 1
ATOM 6410 C C . ARG B 1 398 ? 4.41 35.125 18.062 1 93.06 398 ARG B C 1
ATOM 6412 O O . ARG B 1 398 ? 5.281 34.438 18.609 1 93.06 398 ARG B O 1
ATOM 6419 N N . GLU B 1 399 ? 4.715 36.344 17.594 1 93 399 GLU B N 1
ATOM 6420 C CA . GLU B 1 399 ? 6.066 36.875 17.594 1 93 399 GLU B CA 1
ATOM 6421 C C . GLU B 1 399 ? 6.621 37 19 1 93 399 GLU B C 1
ATOM 6423 O O . GLU B 1 399 ? 7.832 36.875 19.219 1 93 399 GLU B O 1
ATOM 6428 N N . ALA B 1 400 ? 5.766 37.156 19.938 1 95.06 400 ALA B N 1
ATOM 6429 C CA . ALA B 1 400 ? 6.168 37.281 21.328 1 95.06 400 ALA B CA 1
ATOM 6430 C C . ALA B 1 400 ? 6.711 35.938 21.875 1 95.06 400 ALA B C 1
ATOM 6432 O O . ALA B 1 400 ? 7.348 35.906 22.922 1 95.06 400 ALA B O 1
ATOM 6433 N N . TYR B 1 401 ? 6.477 34.906 21.141 1 95.75 401 TYR B N 1
ATOM 6434 C CA . TYR B 1 401 ? 6.828 33.562 21.625 1 95.75 401 TYR B CA 1
ATOM 6435 C C . TYR B 1 401 ? 7.871 32.906 20.719 1 95.75 401 TYR B C 1
ATOM 6437 O O . TYR B 1 401 ? 8.102 31.703 20.797 1 95.75 401 TYR B O 1
ATOM 6445 N N . ASP B 1 402 ? 8.516 33.594 19.828 1 91.31 402 ASP B N 1
ATOM 6446 C CA . ASP B 1 402 ? 9.414 33.062 18.828 1 91.31 402 ASP B CA 1
ATOM 6447 C C . ASP B 1 402 ? 10.555 32.281 19.469 1 91.31 402 ASP B C 1
ATOM 6449 O O . ASP B 1 402 ? 11.031 31.281 18.906 1 91.31 402 ASP B O 1
ATOM 6453 N N . ASP B 1 403 ? 10.992 32.688 20.578 1 93.81 403 ASP B N 1
ATOM 6454 C CA . ASP B 1 403 ? 12.109 32.062 21.281 1 93.81 403 ASP B CA 1
ATOM 6455 C C . ASP B 1 403 ? 11.711 30.672 21.812 1 93.81 403 ASP B C 1
ATOM 6457 O O . ASP B 1 403 ? 12.57 29.844 22.109 1 93.81 403 ASP B O 1
ATOM 6461 N N . LEU B 1 404 ? 10.344 30.422 21.891 1 96.44 404 LEU B N 1
ATOM 6462 C CA . LEU B 1 404 ? 9.852 29.172 22.438 1 96.44 404 LEU B CA 1
ATOM 6463 C C . LEU B 1 404 ? 9.602 28.141 21.344 1 96.44 404 LEU B C 1
ATOM 6465 O O . LEU B 1 404 ? 9.406 26.953 21.609 1 96.44 404 LEU B O 1
ATOM 6469 N N . ARG B 1 405 ? 9.641 28.562 20.109 1 95.44 405 ARG B N 1
ATOM 6470 C CA . ARG B 1 405 ? 9.25 27.719 18.984 1 95.44 405 ARG B CA 1
ATOM 6471 C C . ARG B 1 405 ? 10.039 26.422 18.969 1 95.44 405 ARG B C 1
ATOM 6473 O O . ARG B 1 405 ? 9.453 25.344 18.859 1 95.44 405 ARG B O 1
ATOM 6480 N N . GLY B 1 406 ? 11.344 26.484 19.047 1 96.06 406 GLY B N 1
ATOM 6481 C CA . GLY B 1 406 ? 12.195 25.312 19.031 1 96.06 406 GLY B CA 1
ATOM 6482 C C . GLY B 1 406 ? 11.922 24.359 20.188 1 96.06 406 GLY B C 1
ATOM 6483 O O . GLY B 1 406 ? 11.852 23.141 20 1 96.06 406 GLY B O 1
ATOM 6484 N N . GLU B 1 407 ? 11.82 24.938 21.344 1 97.94 407 GLU B N 1
ATOM 6485 C CA . GLU B 1 407 ? 11.57 24.141 22.531 1 97.94 407 GLU B CA 1
ATOM 6486 C C . GLU B 1 407 ? 10.203 23.453 22.453 1 97.94 407 GLU B C 1
ATOM 6488 O O . GLU B 1 407 ? 10.062 22.297 22.875 1 97.94 407 GLU B O 1
ATOM 6493 N N . ILE B 1 408 ? 9.188 24.172 22 1 98.38 408 ILE B N 1
ATOM 6494 C CA . ILE B 1 408 ? 7.855 23.609 21.828 1 98.38 408 ILE B CA 1
ATOM 6495 C C . ILE B 1 408 ? 7.926 22.406 20.891 1 98.38 408 ILE B C 1
ATOM 6497 O O . ILE B 1 408 ? 7.422 21.328 21.219 1 98.38 408 ILE B O 1
ATOM 6501 N N . THR B 1 409 ? 8.57 22.562 19.797 1 97.94 409 THR B N 1
ATOM 6502 C CA . THR B 1 409 ? 8.68 21.5 18.797 1 97.94 409 THR B CA 1
ATOM 6503 C C . THR B 1 409 ? 9.438 20.297 19.359 1 97.94 409 THR B C 1
ATOM 6505 O O . THR B 1 409 ? 9.016 19.156 19.172 1 97.94 409 THR B O 1
ATOM 6508 N N . ARG B 1 410 ? 10.539 20.531 20.016 1 98.12 410 ARG B N 1
ATOM 6509 C CA . ARG B 1 410 ? 11.32 19.469 20.625 1 98.12 410 ARG B CA 1
ATOM 6510 C C . ARG B 1 410 ? 10.484 18.688 21.641 1 98.12 410 ARG B C 1
ATOM 6512 O O . ARG B 1 410 ? 10.539 17.469 21.688 1 98.12 410 ARG B O 1
ATOM 6519 N N . THR B 1 411 ? 9.758 19.453 22.469 1 98.69 411 THR B N 1
ATOM 6520 C CA . THR B 1 411 ? 8.914 18.844 23.5 1 98.69 411 THR B CA 1
ATOM 6521 C C . THR B 1 411 ? 7.895 17.906 22.859 1 98.69 411 THR B C 1
ATOM 6523 O O . THR B 1 411 ? 7.758 16.75 23.266 1 98.69 411 THR B O 1
ATOM 6526 N N . VAL B 1 412 ? 7.211 18.359 21.828 1 98.81 412 VAL B N 1
ATOM 6527 C CA . VAL B 1 412 ? 6.18 17.562 21.156 1 98.81 412 VAL B CA 1
ATOM 6528 C C . VAL B 1 412 ? 6.816 16.359 20.469 1 98.81 412 VAL B C 1
ATOM 6530 O O . VAL B 1 412 ? 6.371 15.227 20.641 1 98.81 412 VAL B O 1
ATOM 6533 N N . HIS B 1 413 ? 7.883 16.578 19.703 1 98.75 413 HIS B N 1
ATOM 6534 C CA . HIS B 1 413 ? 8.508 15.508 18.922 1 98.75 413 HIS B CA 1
ATOM 6535 C C . HIS B 1 413 ? 9.125 14.453 19.828 1 98.75 413 HIS B C 1
ATOM 6537 O O . HIS B 1 413 ? 9.109 13.258 19.5 1 98.75 413 HIS B O 1
ATOM 6543 N N . ASP B 1 414 ? 9.719 14.844 20.969 1 98.75 414 ASP B N 1
ATOM 6544 C CA . ASP B 1 414 ? 10.25 13.883 21.938 1 98.75 414 ASP B CA 1
ATOM 6545 C C . ASP B 1 414 ? 9.148 12.961 22.453 1 98.75 414 ASP B C 1
ATOM 6547 O O . ASP B 1 414 ? 9.352 11.75 22.562 1 98.75 414 ASP B O 1
ATOM 6551 N N . LEU B 1 415 ? 8.008 13.555 22.781 1 98.81 415 LEU B N 1
ATOM 6552 C CA . LEU B 1 415 ? 6.883 12.766 23.281 1 98.81 415 LEU B CA 1
ATOM 6553 C C . LEU B 1 415 ? 6.344 11.836 22.203 1 98.81 415 LEU B C 1
ATOM 6555 O O . LEU B 1 415 ? 5.973 10.695 22.484 1 98.81 415 LEU B O 1
ATOM 6559 N N . VAL B 1 416 ? 6.297 12.32 20.938 1 98.81 416 VAL B N 1
ATOM 6560 C CA . VAL B 1 416 ? 5.852 11.516 19.797 1 98.81 416 VAL B CA 1
ATOM 6561 C C . VAL B 1 416 ? 6.789 10.328 19.609 1 98.81 416 VAL B C 1
ATOM 6563 O O . VAL B 1 416 ? 6.336 9.188 19.484 1 98.81 416 VAL B O 1
ATOM 6566 N N . ALA B 1 417 ? 8.062 10.594 19.609 1 98.31 417 ALA B N 1
ATOM 6567 C CA . ALA B 1 417 ? 9.062 9.547 19.438 1 98.31 417 ALA B CA 1
ATOM 6568 C C . ALA B 1 417 ? 8.977 8.508 20.547 1 98.31 417 ALA B C 1
ATOM 6570 O O . ALA B 1 417 ? 9.055 7.305 20.297 1 98.31 417 ALA B O 1
ATOM 6571 N N . ALA B 1 418 ? 8.781 8.961 21.797 1 98.25 418 ALA B N 1
ATOM 6572 C CA . ALA B 1 418 ? 8.688 8.078 22.953 1 98.25 418 ALA B CA 1
ATOM 6573 C C . ALA B 1 418 ? 7.465 7.168 22.859 1 98.25 418 ALA B C 1
ATOM 6575 O O . ALA B 1 418 ? 7.484 6.039 23.344 1 98.25 418 ALA B O 1
ATOM 6576 N N . ALA B 1 419 ? 6.457 7.664 22.172 1 98.19 419 ALA B N 1
ATOM 6577 C CA . ALA B 1 419 ? 5.207 6.918 22.062 1 98.19 419 ALA B CA 1
ATOM 6578 C C . ALA B 1 419 ? 5.227 6.008 20.828 1 98.19 419 ALA B C 1
ATOM 6580 O O . ALA B 1 419 ? 4.238 5.328 20.547 1 98.19 419 ALA B O 1
ATOM 6581 N N . GLY B 1 420 ? 6.328 5.938 20.109 1 97.69 420 GLY B N 1
ATOM 6582 C CA . GLY B 1 420 ? 6.414 5.117 18.906 1 97.69 420 GLY B CA 1
ATOM 6583 C C . GLY B 1 420 ? 5.715 5.734 17.719 1 97.69 420 GLY B C 1
ATOM 6584 O O . GLY B 1 420 ? 5.309 5.023 16.797 1 97.69 420 GLY B O 1
ATOM 6585 N N . GLY B 1 421 ? 5.523 7.074 17.734 1 98.5 421 GLY B N 1
ATOM 6586 C CA . GLY B 1 421 ? 4.832 7.781 16.672 1 98.5 421 GLY B CA 1
ATOM 6587 C C . GLY B 1 421 ? 5.766 8.289 15.594 1 98.5 421 GLY B C 1
ATOM 6588 O O . GLY B 1 421 ? 6.867 7.766 15.422 1 98.5 421 GLY B O 1
ATOM 6589 N N . SER B 1 422 ? 5.219 9.172 14.75 1 98.44 422 SER B N 1
ATOM 6590 C CA . SER B 1 422 ? 5.949 9.789 13.648 1 98.44 422 SER B CA 1
ATOM 6591 C C . SER B 1 422 ? 5.832 11.305 13.695 1 98.44 422 SER B C 1
ATOM 6593 O O . SER B 1 422 ? 4.766 11.844 13.992 1 98.44 422 SER B O 1
ATOM 6595 N N . ILE B 1 423 ? 6.906 11.984 13.352 1 98.38 423 ILE B N 1
ATOM 6596 C CA . ILE B 1 423 ? 6.938 13.445 13.375 1 98.38 423 ILE B CA 1
ATOM 6597 C C . ILE B 1 423 ? 6.379 13.992 12.062 1 98.38 423 ILE B C 1
ATOM 6599 O O . ILE B 1 423 ? 6.281 15.211 11.883 1 98.38 423 ILE B O 1
ATOM 6603 N N . SER B 1 424 ? 6.031 13.133 11.148 1 98 424 SER B N 1
ATOM 6604 C CA . SER B 1 424 ? 5.438 13.516 9.875 1 98 424 SER B CA 1
ATOM 6605 C C . SER B 1 424 ? 4.371 12.523 9.438 1 98 424 SER B C 1
ATOM 6607 O O . SER B 1 424 ? 4.691 11.43 8.969 1 98 424 SER B O 1
ATOM 6609 N N . ALA B 1 425 ? 3.137 12.969 9.484 1 97 425 ALA B N 1
ATOM 6610 C CA . ALA B 1 425 ? 2.021 12.094 9.125 1 97 425 ALA B CA 1
ATOM 6611 C C . ALA B 1 425 ? 1.659 12.25 7.648 1 97 425 ALA B C 1
ATOM 6613 O O . ALA B 1 425 ? 1.452 11.258 6.941 1 97 425 ALA B O 1
ATOM 6614 N N . GLU B 1 426 ? 1.599 13.492 7.156 1 94.25 426 GLU B N 1
ATOM 6615 C CA . GLU B 1 426 ? 0.976 13.695 5.852 1 94.25 426 GLU B CA 1
ATOM 6616 C C . GLU B 1 426 ? 1.805 14.641 4.984 1 94.25 426 GLU B C 1
ATOM 6618 O O . GLU B 1 426 ? 1.708 14.609 3.758 1 94.25 426 GLU B O 1
ATOM 6623 N N . HIS B 1 427 ? 2.676 15.477 5.574 1 94 427 HIS B N 1
ATOM 6624 C CA . HIS B 1 427 ? 3.236 16.609 4.836 1 94 427 HIS B CA 1
ATOM 6625 C C . HIS B 1 427 ? 4.633 16.281 4.316 1 94 427 HIS B C 1
ATOM 6627 O O . HIS B 1 427 ? 5.211 17.062 3.553 1 94 427 HIS B O 1
ATOM 6633 N N . GLY B 1 428 ? 5.172 15.172 4.762 1 96.75 428 GLY B N 1
ATOM 6634 C CA . GLY B 1 428 ? 6.531 14.844 4.355 1 96.75 428 GLY B CA 1
ATOM 6635 C C . GLY B 1 428 ? 7.586 15.516 5.219 1 96.75 428 GLY B C 1
ATOM 6636 O O . GLY B 1 428 ? 7.301 15.945 6.336 1 96.75 428 GLY B O 1
ATOM 6637 N N . ILE B 1 429 ? 8.797 15.547 4.734 1 98.12 429 ILE B N 1
ATOM 6638 C CA . ILE B 1 429 ? 9.945 16.062 5.477 1 98.12 429 ILE B CA 1
ATOM 6639 C C . ILE B 1 429 ? 10.367 17.406 4.902 1 98.12 429 ILE B C 1
ATOM 6641 O O . ILE B 1 429 ? 10.633 18.359 5.648 1 98.12 429 ILE B O 1
ATOM 6645 N N . GLY B 1 430 ? 10.328 17.484 3.529 1 97 430 GLY B N 1
ATOM 6646 C CA . GLY B 1 430 ? 10.844 18.688 2.893 1 97 430 GLY B CA 1
ATOM 6647 C C . GLY B 1 430 ? 12.234 19.062 3.369 1 97 430 GLY B C 1
ATOM 6648 O O . GLY B 1 430 ? 13.102 18.203 3.525 1 97 430 GLY B O 1
ATOM 6649 N N . ARG B 1 431 ? 12.492 20.359 3.385 1 96.19 431 ARG B N 1
ATOM 6650 C CA . ARG B 1 431 ? 13.758 20.875 3.893 1 96.19 431 ARG B CA 1
ATOM 6651 C C . ARG B 1 431 ? 13.648 21.234 5.367 1 96.19 431 ARG B C 1
ATOM 6653 O O . ARG B 1 431 ? 14.648 21.219 6.094 1 96.19 431 ARG B O 1
ATOM 6660 N N . LEU B 1 432 ? 12.445 21.406 5.805 1 94.12 432 LEU B N 1
ATOM 6661 C CA . LEU B 1 432 ? 12.188 21.969 7.133 1 94.12 432 LEU B CA 1
ATOM 6662 C C . LEU B 1 432 ? 12.398 20.906 8.211 1 94.12 432 LEU B C 1
ATOM 6664 O O . LEU B 1 432 ? 12.711 21.234 9.359 1 94.12 432 LEU B O 1
ATOM 6668 N N . LYS B 1 433 ? 12.203 19.625 7.863 1 96.56 433 LYS B N 1
ATOM 6669 C CA . LYS B 1 433 ? 12.219 18.609 8.906 1 96.56 433 LYS B CA 1
ATOM 6670 C C . LYS B 1 433 ? 13.406 17.656 8.719 1 96.56 433 LYS B C 1
ATOM 6672 O O . LYS B 1 433 ? 13.406 16.547 9.234 1 96.56 433 LYS B O 1
ATOM 6677 N N . VAL B 1 434 ? 14.414 18.031 7.965 1 97.25 434 VAL B N 1
ATOM 6678 C CA . VAL B 1 434 ? 15.586 17.188 7.727 1 97.25 434 VAL B CA 1
ATOM 6679 C C . VAL B 1 434 ? 16.297 16.906 9.047 1 97.25 434 VAL B C 1
ATOM 6681 O O . VAL B 1 434 ? 16.625 15.758 9.344 1 97.25 434 VAL B O 1
ATOM 6684 N N . GLU B 1 435 ? 16.5 17.938 9.867 1 96.69 435 GLU B N 1
ATOM 6685 C CA . GLU B 1 435 ? 17.172 17.766 11.156 1 96.69 435 GLU B CA 1
ATOM 6686 C C . GLU B 1 435 ? 16.359 16.859 12.078 1 96.69 435 GLU B C 1
ATOM 6688 O O . GLU B 1 435 ? 16.922 16.047 12.805 1 96.69 435 GLU B O 1
ATOM 6693 N N . ASP B 1 436 ? 15.031 17.047 12.078 1 97.44 436 ASP B N 1
ATOM 6694 C CA . ASP B 1 436 ? 14.172 16.203 12.891 1 97.44 436 ASP B CA 1
ATOM 6695 C C . ASP B 1 436 ? 14.266 14.742 12.445 1 97.44 436 ASP B C 1
ATOM 6697 O O . ASP B 1 436 ? 14.305 13.836 13.281 1 97.44 436 ASP B O 1
ATOM 6701 N N . LEU B 1 437 ? 14.258 14.531 11.117 1 98 437 LEU B N 1
ATOM 6702 C CA . LEU B 1 437 ? 14.391 13.172 10.602 1 98 437 LEU B CA 1
ATOM 6703 C C . LEU B 1 437 ? 15.695 12.539 11.078 1 98 437 LEU B C 1
ATOM 6705 O O . LEU B 1 437 ? 15.727 11.367 11.453 1 98 437 LEU B O 1
ATOM 6709 N N . GLU B 1 438 ? 16.781 13.273 11.078 1 97.69 438 GLU B N 1
ATOM 6710 C CA . GLU B 1 438 ? 18.078 12.766 11.531 1 97.69 438 GLU B CA 1
ATOM 6711 C C . GLU B 1 438 ? 18.047 12.445 13.023 1 97.69 438 GLU B C 1
ATOM 6713 O O . GLU B 1 438 ? 18.641 11.461 13.461 1 97.69 438 GLU B O 1
ATOM 6718 N N . ARG B 1 439 ? 17.375 13.258 13.734 1 97.38 439 ARG B N 1
ATOM 6719 C CA . ARG B 1 439 ? 17.344 13.125 15.188 1 97.38 439 ARG B CA 1
ATOM 6720 C C . ARG B 1 439 ? 16.516 11.906 15.609 1 97.38 439 ARG B C 1
ATOM 6722 O O . ARG B 1 439 ? 16.938 11.148 16.484 1 97.38 439 ARG B O 1
ATOM 6729 N N . TYR B 1 440 ? 15.352 11.742 14.984 1 97.81 440 TYR B N 1
ATOM 6730 C CA . TYR B 1 440 ? 14.406 10.758 15.492 1 97.81 440 TYR B CA 1
ATOM 6731 C C . TYR B 1 440 ? 14.398 9.508 14.617 1 97.81 440 TYR B C 1
ATOM 6733 O O . TYR B 1 440 ? 13.828 8.484 14.992 1 97.81 440 TYR B O 1
ATOM 6741 N N . GLY B 1 441 ? 15.031 9.555 13.43 1 96.62 441 GLY B N 1
ATOM 6742 C CA . GLY B 1 441 ? 15.016 8.438 12.5 1 96.62 441 GLY B CA 1
ATOM 6743 C C . GLY B 1 441 ? 15.938 7.305 12.898 1 96.62 441 GLY B C 1
ATOM 6744 O O . GLY B 1 441 ? 16.906 7.52 13.625 1 96.62 441 GLY B O 1
ATOM 6745 N N . ASP B 1 442 ? 15.633 6.078 12.391 1 97.56 442 ASP B N 1
ATOM 6746 C CA . ASP B 1 442 ? 16.484 4.91 12.594 1 97.56 442 ASP B CA 1
ATOM 6747 C C . ASP B 1 442 ? 17.797 5.059 11.844 1 97.56 442 ASP B C 1
ATOM 6749 O O . ASP B 1 442 ? 17.812 5.355 10.648 1 97.56 442 ASP B O 1
ATOM 6753 N N . PRO B 1 443 ? 18.922 4.883 12.5 1 97.75 443 PRO B N 1
ATOM 6754 C CA . PRO B 1 443 ? 20.219 5.109 11.859 1 97.75 443 PRO B CA 1
ATOM 6755 C C . PRO B 1 443 ? 20.438 4.207 10.648 1 97.75 443 PRO B C 1
ATOM 6757 O O . PRO B 1 443 ? 21 4.641 9.641 1 97.75 443 PRO B O 1
ATOM 6760 N N . ALA B 1 444 ? 20.078 2.938 10.719 1 98.19 444 ALA B N 1
ATOM 6761 C CA . ALA B 1 444 ? 20.25 2.029 9.586 1 98.19 444 ALA B CA 1
ATOM 6762 C C . ALA B 1 444 ? 19.406 2.479 8.398 1 98.19 444 ALA B C 1
ATOM 6764 O O . ALA B 1 444 ? 19.844 2.387 7.246 1 98.19 444 ALA B O 1
ATOM 6765 N N . LYS B 1 445 ? 18.172 2.912 8.711 1 97.94 445 LYS B N 1
ATOM 6766 C CA . LYS B 1 445 ? 17.328 3.441 7.648 1 97.94 445 LYS B CA 1
ATOM 6767 C C . LYS B 1 445 ? 17.953 4.66 6.988 1 97.94 445 LYS B C 1
ATOM 6769 O O . LYS B 1 445 ? 17.969 4.766 5.758 1 97.94 445 LYS B O 1
ATOM 6774 N N . LEU B 1 446 ? 18.453 5.578 7.805 1 98.19 446 LEU B N 1
ATOM 6775 C CA . LEU B 1 446 ? 19.062 6.789 7.27 1 98.19 446 LEU B CA 1
ATOM 6776 C C . LEU B 1 446 ? 20.234 6.445 6.367 1 98.19 446 LEU B C 1
ATOM 6778 O O . LEU B 1 446 ? 20.406 7.035 5.297 1 98.19 446 LEU B O 1
ATOM 6782 N N . ARG B 1 447 ? 21.047 5.477 6.762 1 98.06 447 ARG B N 1
ATOM 6783 C CA . ARG B 1 447 ? 22.188 5.047 5.945 1 98.06 447 ARG B CA 1
ATOM 6784 C C . ARG B 1 447 ? 21.703 4.434 4.633 1 98.06 447 ARG B C 1
ATOM 6786 O O . ARG B 1 447 ? 22.281 4.707 3.574 1 98.06 447 ARG B O 1
ATOM 6793 N N . ALA B 1 448 ? 20.688 3.615 4.723 1 98.44 448 ALA B N 1
ATOM 6794 C CA . ALA B 1 448 ? 20.125 2.996 3.52 1 98.44 448 ALA B CA 1
ATOM 6795 C C . ALA B 1 448 ? 19.578 4.051 2.566 1 98.44 448 ALA B C 1
ATOM 6797 O O . ALA B 1 448 ? 19.781 3.969 1.352 1 98.44 448 ALA B O 1
ATOM 6798 N N . MET B 1 449 ? 18.859 5.066 3.135 1 98.44 449 MET B N 1
ATOM 6799 C CA . MET B 1 449 ? 18.312 6.145 2.316 1 98.44 449 MET B CA 1
ATOM 6800 C C . MET B 1 449 ? 19.422 6.871 1.56 1 98.44 449 MET B C 1
ATOM 6802 O O . MET B 1 449 ? 19.281 7.129 0.362 1 98.44 449 MET B O 1
ATOM 6806 N N . ARG B 1 450 ? 20.484 7.156 2.248 1 98.12 450 ARG B N 1
ATOM 6807 C CA . ARG B 1 450 ? 21.594 7.848 1.617 1 98.12 450 ARG B CA 1
ATOM 6808 C C . ARG B 1 450 ? 22.219 6.992 0.522 1 98.12 450 ARG B C 1
ATOM 6810 O O . ARG B 1 450 ? 22.594 7.5 -0.539 1 98.12 450 ARG B O 1
ATOM 6817 N N . ALA B 1 451 ? 22.344 5.688 0.783 1 98.12 451 ALA B N 1
ATOM 6818 C CA . ALA B 1 451 ? 22.891 4.77 -0.207 1 98.12 451 ALA B CA 1
ATOM 6819 C C . ALA B 1 451 ? 22.016 4.707 -1.452 1 98.12 451 ALA B C 1
ATOM 6821 O O . ALA B 1 451 ? 22.516 4.723 -2.578 1 98.12 451 ALA B O 1
ATOM 6822 N N . LEU B 1 452 ? 20.734 4.625 -1.243 1 98.31 452 LEU B N 1
ATOM 6823 C CA . LEU B 1 452 ? 19.781 4.57 -2.348 1 98.31 452 LEU B CA 1
ATOM 6824 C C . LEU B 1 452 ? 19.812 5.859 -3.162 1 98.31 452 LEU B C 1
ATOM 6826 O O . LEU B 1 452 ? 19.812 5.82 -4.395 1 98.31 452 LEU B O 1
ATOM 6830 N N . LYS B 1 453 ? 19.844 7.008 -2.436 1 98.31 453 LYS B N 1
ATOM 6831 C CA . LYS B 1 453 ? 19.922 8.305 -3.098 1 98.31 453 LYS B CA 1
ATOM 6832 C C . LYS B 1 453 ? 21.188 8.414 -3.945 1 98.31 453 LYS B C 1
ATOM 6834 O O . LYS B 1 453 ? 21.141 8.828 -5.105 1 98.31 453 LYS B O 1
ATOM 6839 N N . ALA B 1 454 ? 22.266 8 -3.408 1 97.62 454 ALA B N 1
ATOM 6840 C CA . ALA B 1 454 ? 23.547 8.086 -4.113 1 97.62 454 ALA B CA 1
ATOM 6841 C C . ALA B 1 454 ? 23.547 7.168 -5.336 1 97.62 454 ALA B C 1
ATOM 6843 O O . ALA B 1 454 ? 24.141 7.5 -6.363 1 97.62 454 ALA B O 1
ATOM 6844 N N . ALA B 1 455 ? 22.891 6.082 -5.238 1 97.88 455 ALA B N 1
ATOM 6845 C CA . ALA B 1 455 ? 22.875 5.102 -6.32 1 97.88 455 ALA B CA 1
ATOM 6846 C C . ALA B 1 455 ? 22.031 5.594 -7.488 1 97.88 455 ALA B C 1
ATOM 6848 O O . ALA B 1 455 ? 22.406 5.43 -8.648 1 97.88 455 ALA B O 1
ATOM 6849 N N . LEU B 1 456 ? 20.891 6.176 -7.219 1 98.44 456 LEU B N 1
ATOM 6850 C CA . LEU B 1 456 ? 19.969 6.582 -8.266 1 98.44 456 LEU B CA 1
ATOM 6851 C C . LEU B 1 456 ? 20.297 7.98 -8.781 1 98.44 456 LEU B C 1
ATOM 6853 O O . LEU B 1 456 ? 20.062 8.297 -9.945 1 98.44 456 LEU B O 1
ATOM 6857 N N . ASP B 1 457 ? 20.812 8.789 -7.898 1 98.19 457 ASP B N 1
ATOM 6858 C CA . ASP B 1 457 ? 21.109 10.188 -8.188 1 98.19 457 ASP B CA 1
ATOM 6859 C C . ASP B 1 457 ? 22.547 10.531 -7.785 1 98.19 457 ASP B C 1
ATOM 6861 O O . ASP B 1 457 ? 22.766 11.367 -6.902 1 98.19 457 ASP B O 1
ATOM 6865 N N . PRO B 1 458 ? 23.516 10.023 -8.477 1 97 458 PRO B N 1
ATOM 6866 C CA . PRO B 1 458 ? 24.906 10.133 -8.062 1 97 458 PRO B CA 1
ATOM 6867 C C . PRO B 1 458 ? 25.406 11.578 -8.047 1 97 458 PRO B C 1
ATOM 6869 O O . PRO B 1 458 ? 26.359 11.906 -7.332 1 97 458 PRO B O 1
ATOM 6872 N N . PHE B 1 459 ? 24.781 12.445 -8.773 1 97.31 459 PHE B N 1
ATOM 6873 C CA . PHE B 1 459 ? 25.25 13.828 -8.82 1 97.31 459 PHE B CA 1
ATOM 6874 C C . PHE B 1 459 ? 24.438 14.703 -7.879 1 97.31 459 PHE B C 1
ATOM 6876 O O . PHE B 1 459 ? 24.703 15.898 -7.742 1 97.31 459 PHE B O 1
ATOM 6883 N N . GLY B 1 460 ? 23.359 14.148 -7.254 1 97.62 460 GLY B N 1
ATOM 6884 C CA . GLY B 1 460 ? 22.578 14.859 -6.266 1 97.62 460 GLY B CA 1
ATOM 6885 C C . GLY B 1 460 ? 21.734 15.977 -6.867 1 97.62 460 GLY B C 1
ATOM 6886 O O . GLY B 1 460 ? 21.516 17.016 -6.234 1 97.62 460 GLY B O 1
ATOM 6887 N N . ILE B 1 461 ? 21.281 15.758 -8.055 1 98.44 461 ILE B N 1
ATOM 6888 C CA . ILE B 1 461 ? 20.625 16.859 -8.75 1 98.44 461 ILE B CA 1
ATOM 6889 C C . ILE B 1 461 ? 19.156 16.906 -8.375 1 98.44 461 ILE B C 1
ATOM 6891 O O . ILE B 1 461 ? 18.469 17.922 -8.578 1 98.44 461 ILE B O 1
ATOM 6895 N N . MET B 1 462 ? 18.609 15.828 -7.855 1 98.69 462 MET B N 1
ATOM 6896 C CA . MET B 1 462 ? 17.156 15.742 -7.637 1 98.69 462 MET B CA 1
ATOM 6897 C C . MET B 1 462 ? 16.781 16.359 -6.297 1 98.69 462 MET B C 1
ATOM 6899 O O . MET B 1 462 ? 17.047 15.781 -5.242 1 98.69 462 MET B O 1
ATOM 6903 N N . ASN B 1 463 ? 16.141 17.484 -6.277 1 98.5 463 ASN B N 1
ATOM 6904 C CA . ASN B 1 463 ? 15.656 18.234 -5.125 1 98.5 463 ASN B CA 1
ATOM 6905 C C . ASN B 1 463 ? 16.703 18.281 -4.008 1 98.5 463 ASN B C 1
ATOM 6907 O O . ASN B 1 463 ? 16.438 17.844 -2.887 1 98.5 463 ASN B O 1
ATOM 6911 N N . PRO B 1 464 ? 17.797 18.891 -4.273 1 97.69 464 PRO B N 1
ATOM 6912 C CA . PRO B 1 464 ? 18.906 18.875 -3.318 1 97.69 464 PRO B CA 1
ATOM 6913 C C . PRO B 1 464 ? 18.516 19.453 -1.956 1 97.69 464 PRO B C 1
ATOM 6915 O O . PRO B 1 464 ? 17.906 20.516 -1.884 1 97.69 464 PRO B O 1
ATOM 6918 N N . GLY B 1 465 ? 18.812 18.703 -0.952 1 96.94 465 GLY B N 1
ATOM 6919 C CA . GLY B 1 465 ? 18.641 19.188 0.408 1 96.94 465 GLY B CA 1
ATOM 6920 C C . GLY B 1 465 ? 17.266 18.859 0.986 1 96.94 465 GLY B C 1
ATOM 6921 O O . GLY B 1 465 ? 17.047 19.031 2.186 1 96.94 465 GLY B O 1
ATOM 6922 N N . ALA B 1 466 ? 16.344 18.422 0.147 1 97.5 466 ALA B N 1
ATOM 6923 C CA . ALA B 1 466 ? 15.062 17.938 0.652 1 97.5 466 ALA B CA 1
ATOM 6924 C C . ALA B 1 466 ? 15.172 16.5 1.128 1 97.5 466 ALA B C 1
ATOM 6926 O O . ALA B 1 466 ? 15.883 15.688 0.521 1 97.5 466 ALA B O 1
ATOM 6927 N N . VAL B 1 467 ? 14.508 16.078 2.262 1 97.94 467 VAL B N 1
ATOM 6928 C CA . VAL B 1 467 ? 14.43 14.766 2.891 1 97.94 467 VAL B CA 1
ATOM 6929 C C . VAL B 1 467 ? 15.781 14.406 3.496 1 97.94 467 VAL B C 1
ATOM 6931 O O . VAL B 1 467 ? 15.867 14.055 4.676 1 97.94 467 VAL B O 1
ATOM 6934 N N . LEU B 1 468 ? 16.844 14.492 2.721 1 97.06 468 LEU B N 1
ATOM 6935 C CA . LEU B 1 468 ? 18.203 14.234 3.17 1 97.06 468 LEU B CA 1
ATOM 6936 C C . LEU B 1 468 ? 19.078 15.477 3.004 1 97.06 468 LEU B C 1
ATOM 6938 O O . LEU B 1 468 ? 18.953 16.188 2.004 1 97.06 468 LEU B O 1
ATOM 6942 N N . ARG B 1 469 ? 19.953 15.68 3.963 1 92.12 469 ARG B N 1
ATOM 6943 C CA . ARG B 1 469 ? 20.906 16.781 3.875 1 92.12 469 ARG B CA 1
ATOM 6944 C C . ARG B 1 469 ? 21.75 16.688 2.611 1 92.12 469 ARG B C 1
ATOM 6946 O O . ARG B 1 469 ? 22.188 15.594 2.234 1 92.12 469 ARG B O 1
ATOM 6953 N N . ALA B 1 470 ? 21.922 17.906 2.037 1 82.06 470 ALA B N 1
ATOM 6954 C CA . ALA B 1 470 ? 22.766 17.922 0.844 1 82.06 470 ALA B CA 1
ATOM 6955 C C . ALA B 1 470 ? 24.219 17.609 1.192 1 82.06 470 ALA B C 1
ATOM 6957 O O . ALA B 1 470 ? 24.719 18.016 2.24 1 82.06 470 ALA B O 1
ATOM 6958 N N . GLU B 1 471 ? 24.859 16.594 0.541 1 67.94 471 GLU B N 1
ATOM 6959 C CA . GLU B 1 471 ? 26.266 16.312 0.772 1 67.94 471 GLU B CA 1
ATOM 6960 C C . GLU B 1 471 ? 27.141 17.438 0.213 1 67.94 471 GLU B C 1
ATOM 6962 O O . GLU B 1 471 ? 26.766 18.094 -0.755 1 67.94 471 GLU B O 1
#

Nearest PDB structures (foldseek):
  3pm9-assembly3_F  TM=9.665E-01  e=5.700E-56  Rhodopseudomonas palustris
  4bc9-assembly1_C  TM=8.183E-01  e=7.963E-25  Cavia porcellus
  9h40-assembly1_A  TM=7.379E-01  e=1.489E-21  Pseudomonas sp.
  9h40-assembly1_C  TM=7.235E-01  e=7.205E-21  Pseudomonas sp.
  4dns-assembly2_B  TM=6.417E-01  e=2.738E-15  Cynodon dactylon

pLDDT: mean 96.9, std 2.87, range [67.75, 98.94]

Foldseek 3Di:
DAAACAPVLVVVLCVVDDPPQKAADDQLQQAAPVRPAGAFARIEGEDQALLSVLSVLQSCQVRRAFEQEDALRHFDQALSGDHDDHHHYYYYDLNQFDFPDDDVVLQKTKTWQNHQQVVVQVVQVVVQWGQPADDLRSRRGTNQQQQQQQFHAFQCLQQNTSLSFFDFFWWQFNNSDIDDTQDSDPDDPPDDCVSNVNGNNSFLGTGTTMTMGGIHHFFPDKWKKKFQFDALVLLLVLVVLLCVQANSFWRGKKKWALVLVVLCCVPPVVQDDPDPDRHGMMIMTMGRHHPPDDRVVSVVVSNVVSVVVVTTDDMDIDPDVVVVVSVVVSVSCSVVSCVVQAFLEKFWKFFDLVCLRVLVVVLVVVVVVLDQKDWIWMGGSSGRIITTTIGHHPPDHSVVCNVCSVVSLCSSLVSQLVRVMGRHDGNHCRLNNQVVCVVSPDPVVLVVVVVSSCVRNVSSNTSANTNHHHD/DAAACAPVLVVVLCVVDDPPQKAADDQLQQAAPVRPAGAFARIEGEDQALLNVLSVLQSCQVRRAFEQEDALRHFDQALRGDHDDHHHYYYYDLNQFDFPDDDVVLQKTKTWQNHQQVVVQVVQVVVQWGQPADDLRSRRGTNQQQQQQQFHAFQCLQQNTSLSFFDFFWWQFNNSDIDDTQDSDPDDPPDDCVSNVNGNNSFLGTGTTMTMGGIHHFFPDKWKKKFQFDALVLLLVLVVLLCVQANSFWRGKKKWALVLVVLCCVPPVVQDDPDPDRHGMMIMTMGRHHPPDDRVVSVVVSNVVSVVVVTTDDMDIDPDPVVVVSVVVSVSCSVVSCVVQAFLEKFWKFFDLVCLRVLVVVLVVVVVVLDQKDWIWMGGSSGRIIITTIGHHPPDHSVVCNVCSVVSLCSSLVSQLVRVMGRHDGNHCRLNNQVVCVVSPDPVVLVVVVVSSCVRNVSSNTSANTNHHHD